Protein 6JBJ (pdb70)

Structure (mmCIF, N/CA/C/O backbone):
data_6JBJ
#
_entry.id   6JBJ
#
loop_
_entity.id
_entity.type
_entity.pdbx_description
1 polymer 'ATP-binding cassette sub-family D member 4'
2 non-polymer "ADENOSINE-5'-TRIPHOSPHATE"
#
loop_
_atom_site.group_PDB
_atom_site.id
_atom_site.type_symbol
_atom_site.label_atom_id
_atom_site.label_alt_id
_atom_site.label_comp_id
_atom_site.label_asym_id
_atom_site.label_entity_id
_atom_site.label_seq_id
_atom_site.pdbx_PDB_ins_code
_atom_site.Cartn_x
_atom_site.Cartn_y
_atom_site.Cartn_z
_atom_site.occupancy
_atom_site.B_iso_or_equiv
_atom_site.auth_seq_id
_atom_site.auth_comp_id
_atom_site.auth_asym_id
_atom_site.auth_atom_id
_atom_site.pdbx_PDB_model_num
ATOM 1 N N . ARG A 1 55 ? 96.134 81.758 114.439 1.00 67.71 13 ARG A N 1
ATOM 2 C CA . ARG A 1 55 ? 94.775 82.282 114.579 1.00 67.71 13 ARG A CA 1
ATOM 3 C C . ARG A 1 55 ? 94.442 83.475 113.639 1.00 67.71 13 ARG A C 1
ATOM 4 O O . ARG A 1 55 ? 93.367 83.471 113.042 1.00 67.71 13 ARG A O 1
ATOM 12 N N . PRO A 1 56 ? 95.331 84.498 113.480 1.00 59.75 14 PRO A N 1
ATOM 13 C CA . PRO A 1 56 ? 94.969 85.484 112.435 1.00 59.75 14 PRO A CA 1
ATOM 14 C C . PRO A 1 56 ? 95.359 85.027 111.031 1.00 59.75 14 PRO A C 1
ATOM 15 O O . PRO A 1 56 ? 96.403 85.359 110.484 1.00 59.75 14 PRO A O 1
ATOM 19 N N . ARG A 1 57 ? 94.496 84.235 110.403 1.00 63.57 15 ARG A N 1
ATOM 20 C CA . ARG A 1 57 ? 94.904 83.470 109.231 1.00 63.57 15 ARG A CA 1
ATOM 21 C C . ARG A 1 57 ? 94.102 83.797 107.977 1.00 63.57 15 ARG A C 1
ATOM 22 O O . ARG A 1 57 ? 94.015 82.955 107.078 1.00 63.57 15 ARG A O 1
ATOM 30 N N . LEU A 1 58 ? 93.527 85.008 107.906 1.00 57.84 16 LEU A N 1
ATOM 31 C CA . LEU A 1 58 ? 92.842 85.534 106.711 1.00 57.84 16 LEU A CA 1
ATOM 32 C C . LEU A 1 58 ? 91.679 84.635 106.288 1.00 57.84 16 LEU A C 1
ATOM 33 O O . LEU A 1 58 ? 91.439 84.387 105.106 1.00 57.84 16 LEU A O 1
ATOM 38 N N . ASP A 1 59 ? 90.957 84.126 107.269 1.00 63.05 17 ASP A N 1
ATOM 39 C CA . ASP A 1 59 ? 89.942 83.123 107.015 1.00 63.05 17 ASP A CA 1
ATOM 40 C C . ASP A 1 59 ? 88.628 83.804 106.653 1.00 63.05 17 ASP A C 1
ATOM 41 O O . ASP A 1 59 ? 88.573 85.000 106.363 1.00 63.05 17 ASP A O 1
ATOM 46 N N . LEU A 1 60 ? 87.550 83.032 106.665 1.00 61.97 18 LEU A N 1
ATOM 47 C CA . LEU A 1 60 ? 86.218 83.581 106.490 1.00 61.97 18 LEU A CA 1
ATOM 48 C C . LEU A 1 60 ? 85.732 84.302 107.739 1.00 61.97 18 LEU A C 1
ATOM 49 O O . LEU A 1 60 ? 84.705 84.980 107.678 1.00 61.97 18 LEU A O 1
ATOM 54 N N . GLN A 1 61 ? 86.452 84.171 108.858 1.00 59.25 19 GLN A N 1
ATOM 55 C CA . GLN A 1 61 ? 86.183 84.931 110.075 1.00 59.25 19 GLN A CA 1
ATOM 56 C C . GLN A 1 61 ? 86.605 86.383 109.925 1.00 59.25 19 GLN A C 1
ATOM 57 O O . GLN A 1 61 ? 85.950 87.281 110.468 1.00 59.25 19 GLN A O 1
ATOM 63 N N . PHE A 1 62 ? 87.696 86.612 109.186 1.00 55.20 20 PHE A N 1
ATOM 64 C CA . PHE A 1 62 ? 88.260 87.943 108.979 1.00 55.20 20 PHE A CA 1
ATOM 65 C C . PHE A 1 62 ? 87.267 88.903 108.343 1.00 55.20 20 PHE A C 1
ATOM 66 O O . PHE A 1 62 ? 87.286 90.101 108.644 1.00 55.20 20 PHE A O 1
ATOM 74 N N . LEU A 1 63 ? 86.383 88.396 107.482 1.00 54.76 21 LEU A N 1
ATOM 75 C CA . LEU A 1 63 ? 85.407 89.262 106.836 1.00 54.76 21 LEU A CA 1
ATOM 76 C C . LEU A 1 63 ? 84.376 89.778 107.827 1.00 54.76 21 LEU A C 1
ATOM 77 O O . LEU A 1 63 ? 83.946 90.929 107.725 1.00 54.76 21 LEU A O 1
ATOM 82 N N . GLN A 1 64 ? 83.964 88.954 108.793 1.00 56.89 22 GLN A N 1
ATOM 83 C CA . GLN A 1 64 ? 83.095 89.487 109.836 1.00 56.89 22 GLN A CA 1
ATOM 84 C C . GLN A 1 64 ? 83.857 90.420 110.761 1.00 56.89 22 GLN A C 1
ATOM 85 O O . GLN A 1 64 ? 83.273 91.361 111.306 1.00 56.89 22 GLN A O 1
ATOM 91 N N . ARG A 1 65 ? 85.157 90.188 110.943 1.00 51.85 23 ARG A N 1
ATOM 92 C CA . ARG A 1 65 ? 85.972 91.145 111.674 1.00 51.85 23 ARG A CA 1
ATOM 93 C C . ARG A 1 65 ? 86.232 92.400 110.863 1.00 51.85 23 ARG A C 1
ATOM 94 O O . ARG A 1 65 ? 86.559 93.437 111.440 1.00 51.85 23 ARG A O 1
ATOM 102 N N . PHE A 1 66 ? 86.099 92.330 109.546 1.00 48.89 24 PHE A N 1
ATOM 103 C CA . PHE A 1 66 ? 86.263 93.504 108.706 1.00 48.89 24 PHE A CA 1
ATOM 104 C C . PHE A 1 66 ? 84.947 94.224 108.475 1.00 48.89 24 PHE A C 1
ATOM 105 O O . PHE A 1 66 ? 84.924 95.454 108.392 1.00 48.89 24 PHE 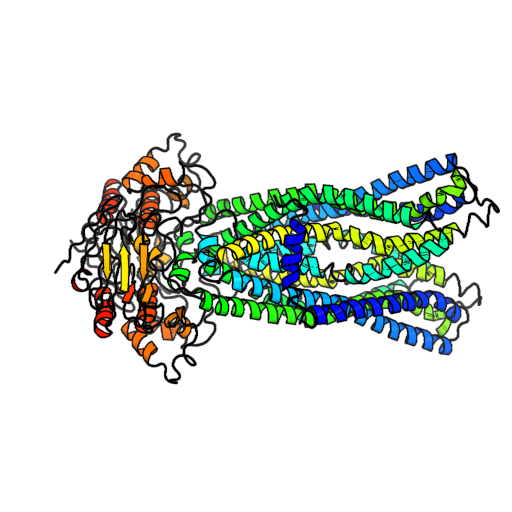A O 1
ATOM 113 N N . LEU A 1 67 ? 83.846 93.485 108.357 1.00 52.52 25 LEU A N 1
ATOM 114 C CA . LEU A 1 67 ? 82.567 94.131 108.092 1.00 52.52 25 LEU A CA 1
ATOM 115 C C . LEU A 1 67 ? 82.035 94.811 109.341 1.00 52.52 25 LEU A C 1
ATOM 116 O O . LEU A 1 67 ? 81.482 95.913 109.262 1.00 52.52 25 LEU A O 1
ATOM 121 N N . GLN A 1 68 ? 82.202 94.181 110.505 1.00 51.34 26 GLN A N 1
ATOM 122 C CA . GLN A 1 68 ? 81.790 94.819 111.747 1.00 51.34 26 GLN A CA 1
ATOM 123 C C . GLN A 1 68 ? 82.676 96.002 112.099 1.00 51.34 26 GLN A C 1
ATOM 124 O O . GLN A 1 68 ? 82.256 96.863 112.876 1.00 51.34 26 GLN A O 1
ATOM 130 N N . ILE A 1 69 ? 83.890 96.059 111.555 1.00 46.88 27 ILE A N 1
ATOM 131 C CA . ILE A 1 69 ? 84.647 97.302 111.581 1.00 46.88 27 ILE A CA 1
ATOM 132 C C . ILE A 1 69 ? 84.052 98.288 110.591 1.00 46.88 27 ILE A C 1
ATOM 133 O O . ILE A 1 69 ? 83.827 99.459 110.914 1.00 46.88 27 ILE A O 1
ATOM 138 N N . LEU A 1 70 ? 83.733 97.818 109.386 1.00 48.27 28 LEU A N 1
ATOM 139 C CA . LEU A 1 70 ? 83.156 98.695 108.376 1.00 48.27 28 LEU A CA 1
ATOM 140 C C . LEU A 1 70 ? 81.718 99.067 108.677 1.00 48.27 28 LEU A C 1
ATOM 141 O O . LEU A 1 70 ? 81.203 100.018 108.083 1.00 48.27 28 LEU A O 1
ATOM 146 N N . LYS A 1 71 ? 81.057 98.360 109.593 1.00 49.50 29 LYS A N 1
ATOM 147 C CA . LYS A 1 71 ? 79.724 98.778 109.998 1.00 49.50 29 LYS A CA 1
ATOM 148 C C . LYS A 1 71 ? 79.757 100.023 110.867 1.00 49.50 29 LYS A C 1
ATOM 149 O O . LYS A 1 71 ? 78.729 100.692 111.002 1.00 49.50 29 LYS A O 1
ATOM 155 N N . VAL A 1 72 ? 80.903 100.357 111.454 1.00 47.17 30 VAL A N 1
ATOM 156 C CA . VAL A 1 72 ? 81.010 101.554 112.272 1.00 47.17 30 VAL A CA 1
ATOM 157 C C . VAL A 1 72 ? 81.871 102.631 111.617 1.00 47.17 30 VAL A C 1
ATOM 158 O O . VAL A 1 72 ? 81.722 103.813 111.963 1.00 47.17 30 VAL A O 1
ATOM 162 N N . LEU A 1 73 ? 82.735 102.279 110.662 1.00 46.36 31 LEU A N 1
ATOM 163 C CA . LEU A 1 73 ? 83.354 103.299 109.825 1.00 46.36 31 LEU A CA 1
ATOM 164 C C . LEU A 1 73 ? 82.306 103.979 108.962 1.00 46.36 31 LEU A C 1
ATOM 165 O O . LEU A 1 73 ? 82.233 105.210 108.903 1.00 46.36 31 LEU A O 1
ATOM 170 N N . PHE A 1 74 ? 81.482 103.186 108.292 1.00 48.67 32 PHE A N 1
ATOM 171 C CA . PHE A 1 74 ? 80.282 103.670 107.636 1.00 48.67 32 PHE A CA 1
ATOM 172 C C . PHE A 1 74 ? 79.104 103.244 108.491 1.00 48.67 32 PHE A C 1
ATOM 173 O O . PHE A 1 74 ? 78.676 102.085 108.408 1.00 48.67 32 PHE A O 1
ATOM 181 N N . PRO A 1 75 ? 78.566 104.113 109.346 1.00 56.28 33 PRO A N 1
ATOM 182 C CA . PRO A 1 75 ? 77.448 103.680 110.198 1.00 56.28 33 PRO A CA 1
ATOM 183 C C . PRO A 1 75 ? 76.147 103.539 109.438 1.00 56.28 33 PRO A C 1
ATOM 184 O O . PRO A 1 75 ? 75.408 102.572 109.656 1.00 56.28 33 PRO A O 1
ATOM 188 N N . SER A 1 76 ? 75.855 104.471 108.543 1.00 64.34 34 SER A N 1
ATOM 189 C CA . SER A 1 76 ? 74.654 104.440 107.726 1.00 64.34 34 SER A CA 1
ATOM 190 C C . SER A 1 76 ? 74.909 105.313 106.510 1.00 64.34 34 SER A C 1
ATOM 191 O O . SER A 1 76 ? 75.976 105.913 106.365 1.00 64.34 34 SER A O 1
ATOM 194 N N . TRP A 1 77 ? 73.916 105.388 105.637 1.00 66.79 35 TRP A N 1
ATOM 195 C CA . TRP A 1 77 ? 73.998 106.329 104.540 1.00 66.79 35 TRP A CA 1
ATOM 196 C C . TRP A 1 77 ? 73.795 107.742 105.068 1.00 66.79 35 TRP A C 1
ATOM 197 O O . TRP A 1 77 ? 73.246 107.948 106.155 1.00 66.79 35 TRP A O 1
ATOM 208 N N . SER A 1 78 ? 74.278 108.711 104.284 1.00 66.71 36 SER A N 1
ATOM 209 C CA . SER A 1 78 ? 74.314 110.133 104.643 1.00 66.71 36 SER A CA 1
ATOM 210 C C . SER A 1 78 ? 75.068 110.370 105.950 1.00 66.71 36 SER A C 1
ATOM 211 O O . SER A 1 78 ? 74.697 111.224 106.756 1.00 66.71 36 SER A O 1
ATOM 214 N N . SER A 1 79 ? 76.134 109.606 106.162 1.00 61.81 37 SER A N 1
ATOM 215 C CA . SER A 1 79 ? 77.001 109.808 107.307 1.00 61.81 37 SER A CA 1
ATOM 216 C C . SER A 1 79 ? 78.121 110.770 106.934 1.00 61.81 37 SER A C 1
ATOM 217 O O . SER A 1 79 ? 78.200 111.272 105.814 1.00 61.81 37 SER A O 1
ATOM 220 N N . GLN A 1 80 ? 79.020 111.017 107.883 1.00 57.03 38 GLN A N 1
ATOM 221 C CA . GLN A 1 80 ? 80.137 111.908 107.612 1.00 57.03 38 GLN A CA 1
ATOM 222 C C . GLN A 1 80 ? 81.253 111.217 106.845 1.00 57.03 38 GLN A C 1
ATOM 223 O O . GLN A 1 80 ? 82.229 111.874 106.477 1.00 57.03 38 GLN A O 1
ATOM 229 N N . ASN A 1 81 ? 81.142 109.911 106.609 1.00 52.10 39 ASN A N 1
ATOM 230 C CA . ASN A 1 81 ? 82.112 109.177 105.809 1.00 52.10 39 ASN A CA 1
ATOM 231 C C . ASN A 1 81 ? 81.548 108.711 104.480 1.00 52.10 39 ASN A C 1
ATOM 232 O O . ASN A 1 81 ? 82.269 108.709 103.481 1.00 52.10 39 ASN A O 1
ATOM 237 N N . ALA A 1 82 ? 80.278 108.306 104.446 1.00 55.21 40 ALA A N 1
ATOM 238 C CA . ALA A 1 82 ? 79.673 107.892 103.186 1.00 55.21 40 ALA A CA 1
ATOM 239 C C . ALA A 1 82 ? 79.487 109.079 102.254 1.00 55.21 40 ALA A C 1
ATOM 240 O O . ALA A 1 82 ? 79.709 108.967 101.045 1.00 55.21 40 ALA A O 1
ATOM 242 N N . LEU A 1 83 ? 79.109 110.232 102.800 1.00 58.57 41 LEU A N 1
ATOM 243 C CA . LEU A 1 83 ? 79.101 111.456 102.014 1.00 58.57 41 LEU A CA 1
ATOM 244 C C . LEU A 1 83 ? 80.496 112.006 101.775 1.00 58.57 41 LEU A C 1
ATOM 245 O O . LEU A 1 83 ? 80.650 112.928 100.969 1.00 58.57 41 LEU A O 1
ATOM 250 N N . MET A 1 84 ? 81.506 111.486 102.462 1.00 55.25 42 MET A N 1
ATOM 251 C CA . MET A 1 84 ? 82.876 111.682 102.029 1.00 55.25 42 MET A CA 1
ATOM 252 C C . MET A 1 84 ? 83.322 110.596 101.069 1.00 55.25 42 MET A C 1
ATOM 253 O O . MET A 1 84 ? 84.314 110.779 100.360 1.00 55.25 42 MET A O 1
ATOM 258 N N . PHE A 1 85 ? 82.610 109.477 101.028 1.00 54.20 43 PHE A N 1
ATOM 259 C CA . PHE A 1 85 ? 82.903 108.422 100.071 1.00 54.20 43 PHE A CA 1
ATOM 260 C C . PHE A 1 85 ? 82.217 108.650 98.738 1.00 54.20 43 PHE A C 1
ATOM 261 O O . PHE A 1 85 ? 82.740 108.234 97.700 1.00 54.20 43 PHE A O 1
ATOM 269 N N . LEU A 1 86 ? 81.053 109.295 98.741 1.00 56.63 44 LEU A N 1
ATOM 270 C CA . LEU A 1 86 ? 80.373 109.575 97.487 1.00 56.63 44 LEU A CA 1
ATOM 271 C C . LEU A 1 86 ? 81.056 110.691 96.720 1.00 56.63 44 LEU A C 1
ATOM 272 O O . LEU A 1 86 ? 80.997 110.713 95.489 1.00 56.63 44 LEU A O 1
ATOM 277 N N . THR A 1 87 ? 81.713 111.614 97.414 1.00 58.99 45 THR A N 1
ATOM 278 C CA . THR A 1 87 ? 82.568 112.586 96.754 1.00 58.99 45 THR A CA 1
ATOM 279 C C . THR A 1 87 ? 83.963 112.047 96.521 1.00 58.99 45 THR A C 1
ATOM 280 O O . THR A 1 87 ? 84.843 112.797 96.096 1.00 58.99 45 THR A O 1
ATOM 284 N N . LEU A 1 88 ? 84.192 110.778 96.830 1.00 57.57 46 LEU A N 1
ATOM 285 C CA . LEU A 1 88 ? 85.381 110.070 96.399 1.00 57.57 46 LEU A CA 1
ATOM 286 C C . LEU A 1 88 ? 85.116 109.231 95.163 1.00 57.57 46 LEU A C 1
ATOM 287 O O . LEU A 1 88 ? 85.973 109.149 94.283 1.00 57.57 46 LEU A O 1
ATOM 292 N N . LEU A 1 89 ? 83.936 108.617 95.076 1.00 60.44 47 LEU A N 1
ATOM 293 C CA . LEU A 1 89 ? 83.539 107.929 93.854 1.00 60.44 47 LEU A CA 1
ATOM 294 C C . LEU A 1 89 ? 83.335 108.916 92.717 1.00 60.44 47 LEU A C 1
ATOM 295 O O . LEU A 1 89 ? 83.852 108.721 91.613 1.00 60.44 47 LEU A O 1
ATOM 300 N N . CYS A 1 90 ? 82.603 109.999 92.975 1.00 62.89 48 CYS A N 1
ATOM 301 C CA . CYS A 1 90 ? 82.315 111.008 91.963 1.00 62.89 48 CYS A CA 1
ATOM 302 C C . CYS A 1 90 ? 83.478 111.949 91.712 1.00 62.89 48 CYS A C 1
ATOM 303 O O . CYS A 1 90 ? 83.311 112.938 90.997 1.00 62.89 48 CYS A O 1
ATOM 306 N N . LEU A 1 91 ? 84.639 111.678 92.289 1.00 60.49 49 LEU A N 1
ATOM 307 C CA . LEU A 1 91 ? 85.852 112.419 92.003 1.00 60.49 49 LEU A CA 1
ATOM 308 C C . LEU A 1 91 ? 86.826 111.630 91.157 1.00 60.49 49 LEU A C 1
ATOM 309 O O . LEU A 1 91 ? 87.420 112.183 90.235 1.00 60.49 49 LEU A O 1
ATOM 314 N N . THR A 1 92 ? 87.004 110.342 91.441 1.00 63.50 50 THR A N 1
ATOM 315 C CA . THR A 1 92 ? 87.798 109.518 90.547 1.00 63.50 50 THR A CA 1
ATOM 316 C C . THR A 1 92 ? 87.046 109.177 89.272 1.00 63.50 50 THR A C 1
ATOM 317 O O . THR A 1 92 ? 87.682 108.851 88.267 1.00 63.50 50 THR A O 1
ATOM 321 N N . LEU A 1 93 ? 85.713 109.250 89.286 1.00 66.97 51 LEU A N 1
ATOM 322 C CA . LEU A 1 93 ? 84.959 109.123 88.046 1.00 66.97 51 LEU A CA 1
ATOM 323 C C . LEU A 1 93 ? 85.190 110.328 87.155 1.00 66.97 51 LEU A C 1
ATOM 324 O O . LEU A 1 93 ? 85.306 110.192 85.934 1.00 66.97 51 LEU A O 1
ATOM 329 N N . LEU A 1 94 ? 85.262 111.513 87.754 1.00 65.90 52 LEU A N 1
ATOM 330 C CA . LEU A 1 94 ? 85.524 112.712 86.975 1.00 65.90 52 LEU A CA 1
ATOM 331 C C . LEU A 1 94 ? 86.963 112.739 86.486 1.00 65.90 52 LEU A C 1
ATOM 332 O O . LEU A 1 94 ? 87.232 113.171 85.361 1.00 65.90 52 LEU A O 1
ATOM 337 N N . GLU A 1 95 ? 87.898 112.257 87.303 1.00 66.80 53 GLU A N 1
ATOM 338 C CA . GLU A 1 95 ? 89.293 112.269 86.896 1.00 66.80 53 GLU A CA 1
ATOM 339 C C . GLU A 1 95 ? 89.613 111.176 85.890 1.00 66.80 53 GLU A C 1
ATOM 340 O O . GLU A 1 95 ? 90.628 111.278 85.198 1.00 66.80 53 GLU A O 1
ATOM 346 N N . GLN A 1 96 ? 88.778 110.141 85.782 1.00 65.05 54 GLN A N 1
ATOM 347 C CA . GLN A 1 96 ? 89.005 109.153 84.738 1.00 65.05 54 GLN A CA 1
ATOM 348 C C . GLN A 1 96 ? 88.636 109.708 83.375 1.00 65.05 54 GLN A C 1
ATOM 349 O O . GLN A 1 96 ? 89.261 109.352 82.371 1.00 65.05 54 GLN A O 1
ATOM 355 N N . PHE A 1 97 ? 87.629 110.581 83.326 1.00 72.87 55 PHE A N 1
ATOM 356 C CA . PHE A 1 97 ? 87.292 111.262 82.083 1.00 72.87 55 PHE A CA 1
ATOM 357 C C . PHE A 1 97 ? 88.378 112.254 81.698 1.00 72.87 55 PHE A C 1
ATOM 358 O O . PHE A 1 97 ? 88.693 112.405 80.514 1.00 72.87 55 PHE A O 1
ATOM 366 N N . VAL A 1 98 ? 88.974 112.921 82.686 1.00 71.76 56 VAL A N 1
ATOM 367 C CA . VAL A 1 98 ? 89.971 113.946 82.399 1.00 71.76 56 VAL A CA 1
ATOM 368 C C . VAL A 1 98 ? 91.283 113.310 81.957 1.00 71.76 56 VAL A C 1
ATOM 369 O O . VAL A 1 98 ? 91.938 113.799 81.028 1.00 71.76 56 VAL A O 1
ATOM 373 N N . ILE A 1 99 ? 91.662 112.192 82.587 1.00 70.58 57 ILE A N 1
ATOM 374 C CA . ILE A 1 99 ? 92.925 111.521 82.275 1.00 70.58 57 ILE A CA 1
ATOM 375 C C . ILE A 1 99 ? 92.909 110.981 80.850 1.00 70.58 57 ILE A C 1
ATOM 376 O O . ILE A 1 99 ? 93.901 111.090 80.116 1.00 70.58 57 ILE A O 1
ATOM 381 N N . TYR A 1 100 ? 91.766 110.455 80.414 1.00 79.14 58 TYR A N 1
ATOM 382 C CA . TYR A 1 100 ? 91.635 110.070 79.014 1.00 79.14 58 TYR A CA 1
ATOM 383 C C . TYR A 1 100 ? 91.584 111.293 78.106 1.00 79.14 58 TYR A C 1
ATOM 384 O O . TYR A 1 100 ? 92.127 111.270 76.996 1.00 79.14 58 TYR A O 1
ATOM 393 N N . GLN A 1 101 ? 90.943 112.372 78.561 1.00 80.21 59 GLN A N 1
ATOM 394 C CA . GLN A 1 101 ? 90.872 113.580 77.748 1.00 80.21 59 GLN A CA 1
ATOM 395 C C . GLN A 1 101 ? 92.230 114.259 77.658 1.00 80.21 59 GLN A C 1
ATOM 396 O O . GLN A 1 101 ? 92.588 114.802 76.608 1.00 80.21 59 GLN A O 1
ATOM 402 N N . VAL A 1 102 ? 93.014 114.221 78.738 1.00 80.47 60 VAL A N 1
ATOM 403 C CA . VAL A 1 102 ? 94.386 114.712 78.648 1.00 80.47 60 VAL A CA 1
ATOM 404 C C . VAL A 1 102 ? 95.296 113.662 78.032 1.00 80.47 60 VAL A C 1
ATOM 405 O O . VAL A 1 102 ? 96.413 113.983 77.607 1.00 80.47 60 VAL A O 1
ATOM 409 N N . GLY A 1 103 ? 94.830 112.416 77.928 1.00 86.71 61 GLY A N 1
ATOM 410 C CA . GLY A 1 103 ? 95.553 111.418 77.166 1.00 86.71 61 GLY A CA 1
ATOM 411 C C . GLY A 1 103 ? 95.464 111.615 75.668 1.00 86.71 61 GLY A C 1
ATOM 412 O O . GLY A 1 103 ? 96.221 110.984 74.924 1.00 86.71 61 GLY A O 1
ATOM 413 N N . LEU A 1 104 ? 94.553 112.473 75.210 1.00 89.66 62 LEU A N 1
ATOM 414 C CA . LEU A 1 104 ? 94.417 112.794 73.798 1.00 89.66 62 LEU A CA 1
ATOM 415 C C . LEU A 1 104 ? 95.152 114.064 73.399 1.00 89.66 62 LEU A C 1
ATOM 416 O O . LEU A 1 104 ? 95.354 114.285 72.202 1.00 89.66 62 LEU A O 1
ATOM 421 N N . ILE A 1 105 ? 95.544 114.893 74.362 1.00 92.37 63 ILE A N 1
ATOM 422 C CA . ILE A 1 105 ? 96.256 116.148 74.111 1.00 92.37 63 ILE A CA 1
ATOM 423 C C . ILE A 1 105 ? 97.604 115.943 73.412 1.00 92.37 63 ILE A C 1
ATOM 424 O O . ILE A 1 105 ? 97.867 116.673 72.444 1.00 92.37 63 ILE A O 1
ATOM 429 N N . PRO A 1 106 ? 98.484 114.997 73.794 1.00 93.75 64 PRO A N 1
ATOM 430 C CA . PRO A 1 106 ? 99.693 114.821 72.975 1.00 93.75 64 PRO A CA 1
ATOM 431 C C . PRO A 1 106 ? 99.423 114.201 71.616 1.00 93.75 64 PRO A C 1
ATOM 432 O O . PRO A 1 106 ? 100.209 114.422 70.687 1.00 93.75 64 PRO A O 1
ATOM 436 N N . SER A 1 107 ? 98.339 113.438 71.468 1.00 99.03 65 SER A N 1
ATOM 437 C CA . SER A 1 107 ? 98.025 112.858 70.167 1.00 99.03 65 SER A CA 1
ATOM 438 C C . SER A 1 107 ? 97.581 113.926 69.178 1.00 99.03 65 SER A C 1
ATOM 439 O O . SER A 1 107 ? 98.038 113.942 68.031 1.00 99.03 65 SER A O 1
ATOM 442 N N . GLN A 1 108 ? 96.714 114.847 69.609 1.00 99.48 66 GLN A N 1
ATOM 443 C CA . GLN A 1 108 ? 96.293 115.964 68.772 1.00 99.48 66 GLN A CA 1
ATOM 444 C C . GLN A 1 108 ? 97.231 117.158 68.883 1.00 99.48 66 GLN A C 1
ATOM 445 O O . GLN A 1 108 ? 96.856 118.285 68.534 1.00 99.48 66 GLN A O 1
ATOM 451 N N . TYR A 1 109 ? 98.453 116.936 69.346 1.00 101.88 67 TYR A N 1
ATOM 452 C CA . TYR A 1 109 ? 99.474 117.968 69.371 1.00 101.88 67 TYR A CA 1
ATOM 453 C C . TYR A 1 109 ? 100.284 118.031 68.088 1.00 101.88 67 TYR A C 1
ATOM 454 O O . TYR A 1 109 ? 100.637 119.124 67.645 1.00 101.88 67 TYR A O 1
ATOM 463 N N . TYR A 1 110 ? 100.588 116.880 67.483 1.00 104.14 68 TYR A N 1
ATOM 464 C CA . TYR A 1 110 ? 101.376 116.850 66.257 1.00 104.14 68 TYR A CA 1
ATOM 465 C C . TYR A 1 110 ? 100.653 117.483 65.078 1.00 104.14 68 TYR A C 1
ATOM 466 O O . TYR A 1 110 ? 101.312 117.911 64.126 1.00 104.14 68 TYR A O 1
ATOM 475 N N . GLY A 1 111 ? 99.322 117.549 65.118 1.00 106.86 69 GLY A N 1
ATOM 476 C CA . GLY A 1 111 ? 98.591 118.180 64.033 1.00 106.86 69 GLY A CA 1
ATOM 477 C C . GLY A 1 111 ? 98.780 119.684 63.991 1.00 106.86 69 GLY A C 1
ATOM 478 O O . GLY A 1 111 ? 98.863 120.276 62.911 1.00 106.86 69 GLY A O 1
ATOM 479 N N . VAL A 1 112 ? 98.857 120.324 65.158 1.00 106.14 70 VAL A N 1
ATOM 480 C CA . VAL A 1 112 ? 99.013 121.773 65.189 1.00 106.14 70 VAL A CA 1
ATOM 481 C C . VAL A 1 112 ? 100.486 122.174 65.190 1.00 106.14 70 VAL A C 1
ATOM 482 O O . VAL A 1 112 ? 100.827 123.273 64.729 1.00 106.14 70 VAL A O 1
ATOM 486 N N . LEU A 1 113 ? 101.377 121.303 65.653 1.00 108.52 71 LEU A N 1
ATOM 487 C CA . LEU A 1 113 ? 102.794 121.568 65.490 1.00 108.52 71 LEU A CA 1
ATOM 488 C C . LEU A 1 113 ? 103.281 121.212 64.098 1.00 108.52 71 LEU A C 1
ATOM 489 O O . LEU A 1 113 ? 104.242 121.819 63.617 1.00 108.52 71 LEU A O 1
ATOM 494 N N . GLY A 1 114 ? 102.613 120.281 63.423 1.00 112.30 72 GLY A N 1
ATOM 495 C CA . GLY A 1 114 ? 102.946 119.894 62.069 1.00 112.30 72 GLY A CA 1
ATOM 496 C C . GLY A 1 114 ? 102.634 120.901 60.984 1.00 112.30 72 GLY A C 1
ATOM 497 O O . GLY A 1 114 ? 102.880 120.614 59.810 1.00 112.30 72 GLY A O 1
ATOM 498 N N . ASN A 1 115 ? 102.100 122.075 61.326 1.00 112.88 73 ASN A N 1
ATOM 499 C CA . ASN A 1 115 ? 101.849 123.112 60.341 1.00 112.88 73 ASN A CA 1
ATOM 500 C C . ASN A 1 115 ? 102.106 124.532 60.830 1.00 112.88 73 ASN A C 1
ATOM 501 O O . ASN A 1 115 ? 101.837 125.473 60.075 1.00 112.88 73 ASN A O 1
ATOM 506 N N . LYS A 1 116 ? 102.591 124.708 62.068 1.00 110.71 74 LYS A N 1
ATOM 507 C CA . LYS A 1 116 ? 103.189 125.960 62.564 1.00 110.71 74 LYS A CA 1
ATOM 508 C C . LYS A 1 116 ? 102.222 127.148 62.561 1.00 110.71 74 LYS A C 1
ATOM 509 O O . LYS A 1 116 ? 102.492 128.181 61.946 1.00 110.71 74 LYS A O 1
ATOM 515 N N . ASP A 1 117 ? 101.096 127.021 63.256 1.00 110.67 75 ASP A N 1
ATOM 516 C CA . ASP A 1 117 ? 100.183 128.148 63.462 1.00 110.67 75 ASP A CA 1
ATOM 517 C C . ASP A 1 117 ? 100.077 128.430 64.956 1.00 110.67 75 ASP A C 1
ATOM 518 O O . ASP A 1 117 ? 99.418 127.695 65.689 1.00 110.67 75 ASP A O 1
ATOM 523 N N . LEU A 1 118 ? 100.724 129.516 65.394 1.00 109.26 76 LEU A N 1
ATOM 524 C CA . LEU A 1 118 ? 100.859 129.802 66.821 1.00 109.26 76 LEU A CA 1
ATOM 525 C C . LEU A 1 118 ? 99.529 130.209 67.444 1.00 109.26 76 LEU A C 1
ATOM 526 O O . LEU A 1 118 ? 99.228 129.827 68.580 1.00 109.26 76 LEU A O 1
ATOM 531 N N . GLU A 1 119 ? 98.722 130.988 66.722 1.00 109.24 77 GLU A N 1
ATOM 532 C CA . GLU A 1 119 ? 97.428 131.393 67.258 1.00 109.24 77 GLU A CA 1
ATOM 533 C C . GLU A 1 119 ? 96.455 130.224 67.312 1.00 109.24 77 GLU A C 1
ATOM 534 O O . GLU A 1 119 ? 95.630 130.148 68.228 1.00 109.24 77 GLU A O 1
ATOM 540 N N . GLY A 1 120 ? 96.546 129.296 66.356 1.00 107.80 78 GLY A N 1
ATOM 541 C CA . GLY A 1 120 ? 95.809 128.052 66.464 1.00 107.80 78 GLY A CA 1
ATOM 542 C C . GLY A 1 120 ? 96.432 127.058 67.415 1.00 107.80 78 GLY A C 1
ATOM 543 O O . GLY A 1 120 ? 95.807 126.046 67.743 1.00 107.80 78 GLY A O 1
ATOM 544 N N . PHE A 1 121 ? 97.657 127.325 67.851 1.00 104.43 79 PHE A N 1
ATOM 545 C CA . PHE A 1 121 ? 98.334 126.555 68.881 1.00 104.43 79 PHE A CA 1
ATOM 546 C C . PHE A 1 121 ? 98.043 127.062 70.277 1.00 104.43 79 PHE A C 1
ATOM 547 O O . PHE A 1 121 ? 97.951 126.261 71.215 1.00 104.43 79 PHE A O 1
ATOM 555 N N . LYS A 1 122 ? 97.889 128.380 70.421 1.00 104.21 80 LYS A N 1
ATOM 556 C CA . LYS A 1 122 ? 97.682 128.995 71.725 1.00 104.21 80 LYS A CA 1
ATOM 557 C C . LYS A 1 122 ? 96.359 128.586 72.352 1.00 104.21 80 LYS A C 1
ATOM 558 O O . LYS A 1 122 ? 96.219 128.655 73.576 1.00 104.21 80 LYS A O 1
ATOM 564 N N . THR A 1 123 ? 95.389 128.158 71.546 1.00 100.56 81 THR A N 1
ATOM 565 C CA . THR A 1 123 ? 94.178 127.578 72.103 1.00 100.56 81 THR A CA 1
ATOM 566 C C . THR A 1 123 ? 94.373 126.143 72.568 1.00 100.56 81 THR A C 1
ATOM 567 O O . THR A 1 123 ? 93.556 125.654 73.350 1.00 100.56 81 THR A O 1
ATOM 571 N N . LEU A 1 124 ? 95.427 125.457 72.120 1.00 94.95 82 LEU A N 1
ATOM 572 C CA . LEU A 1 124 ? 95.609 124.072 72.542 1.00 94.95 82 LEU A CA 1
ATOM 573 C C . LEU A 1 124 ? 96.281 123.991 73.903 1.00 94.95 82 LEU A C 1
ATOM 574 O O . LEU A 1 124 ? 95.831 123.247 74.781 1.00 94.95 82 LEU A O 1
ATOM 579 N N . THR A 1 125 ? 97.370 124.742 74.083 1.00 92.40 83 THR A N 1
ATOM 580 C CA . THR A 1 125 ? 98.051 124.789 75.372 1.00 92.40 83 THR A CA 1
ATOM 581 C C . THR A 1 125 ? 97.145 125.371 76.449 1.00 92.40 83 THR A C 1
ATOM 582 O O . THR A 1 125 ? 97.105 124.861 77.575 1.00 92.40 83 THR A O 1
ATOM 586 N N . PHE A 1 126 ? 96.371 126.406 76.105 1.00 93.90 84 PHE A N 1
ATOM 587 C CA . PHE A 1 126 ? 95.385 126.937 77.039 1.00 93.90 84 PHE A CA 1
ATOM 588 C C . PHE A 1 126 ? 94.291 125.922 77.337 1.00 93.90 84 PHE A C 1
ATOM 589 O O . PHE A 1 126 ? 93.769 125.888 78.454 1.00 93.90 84 PHE A O 1
ATOM 597 N N . LEU A 1 127 ? 93.940 125.078 76.367 1.00 87.87 85 LEU A N 1
ATOM 598 C CA . LEU A 1 127 ? 93.057 123.963 76.681 1.00 87.87 85 LEU A CA 1
ATOM 599 C C . LEU A 1 127 ? 93.795 122.919 77.508 1.00 87.87 85 LEU A C 1
ATOM 600 O O . LEU A 1 127 ? 93.204 122.285 78.388 1.00 87.87 85 LEU A O 1
ATOM 605 N N . ALA A 1 128 ? 95.090 122.738 77.250 1.00 81.48 86 ALA A N 1
ATOM 606 C CA . ALA A 1 128 ? 95.847 121.715 77.961 1.00 81.48 86 ALA A CA 1
ATOM 607 C C . ALA A 1 128 ? 96.117 122.131 79.398 1.00 81.48 86 ALA A C 1
ATOM 608 O O . ALA A 1 128 ? 95.918 121.341 80.324 1.00 81.48 86 ALA A O 1
ATOM 610 N N . VAL A 1 129 ? 96.567 123.372 79.598 1.00 77.99 87 VAL A N 1
ATOM 611 C CA . VAL A 1 129 ? 96.901 123.852 80.934 1.00 77.99 87 VAL A CA 1
ATOM 612 C C . VAL A 1 129 ? 95.650 123.954 81.797 1.00 77.99 87 VAL A C 1
ATOM 613 O O . VAL A 1 129 ? 95.688 123.636 82.993 1.00 77.99 87 VAL A O 1
ATOM 617 N N . MET A 1 130 ? 94.513 124.319 81.199 1.00 79.79 88 MET A N 1
ATOM 618 C CA . MET A 1 130 ? 93.241 124.236 81.912 1.00 79.79 88 MET A CA 1
ATOM 619 C C . MET A 1 130 ? 92.898 122.790 82.249 1.00 79.79 88 MET A C 1
ATOM 620 O O . MET A 1 130 ? 92.353 122.507 83.321 1.00 79.79 88 MET A O 1
ATOM 625 N N . LEU A 1 131 ? 93.246 121.857 81.365 1.00 75.79 89 LEU A N 1
ATOM 626 C CA . LEU A 1 131 ? 93.020 120.452 81.669 1.00 75.79 89 LEU A CA 1
ATOM 627 C C . LEU A 1 131 ? 94.030 119.910 82.667 1.00 75.79 89 LEU A C 1
ATOM 628 O O . LEU A 1 131 ? 93.698 118.999 83.430 1.00 75.79 89 LEU A O 1
ATOM 633 N N . ILE A 1 132 ? 95.256 120.441 82.673 1.00 70.33 90 ILE A N 1
ATOM 634 C CA . ILE A 1 132 ? 96.265 119.975 83.621 1.00 70.33 90 ILE A CA 1
ATOM 635 C C . ILE A 1 132 ? 95.887 120.381 85.037 1.00 70.33 90 ILE A C 1
ATOM 636 O O . ILE A 1 132 ? 95.851 119.549 85.950 1.00 70.33 90 ILE A O 1
ATOM 641 N N . VAL A 1 133 ? 95.546 121.657 85.230 1.00 68.63 91 VAL A N 1
ATOM 642 C CA . VAL A 1 133 ? 95.064 122.108 86.528 1.00 68.63 91 VAL A CA 1
ATOM 643 C C . VAL A 1 133 ? 93.673 121.594 86.848 1.00 68.63 91 VAL A C 1
ATOM 644 O O . VAL A 1 133 ? 93.218 121.747 87.982 1.00 68.63 91 VAL A O 1
ATOM 648 N N . LEU A 1 134 ? 92.973 121.007 85.881 1.00 65.88 92 LEU A N 1
ATOM 649 C CA . LEU A 1 134 ? 91.825 120.185 86.217 1.00 65.88 92 LEU A CA 1
ATOM 650 C C . LEU A 1 134 ? 92.227 118.756 86.525 1.00 65.88 92 LEU A C 1
ATOM 651 O O . LEU A 1 134 ? 91.618 118.128 87.394 1.00 65.88 92 LEU A O 1
ATOM 656 N N . ASN A 1 135 ? 93.243 118.227 85.840 1.00 65.47 93 ASN A N 1
ATOM 657 C CA . ASN A 1 135 ? 93.731 116.897 86.183 1.00 65.47 93 ASN A CA 1
ATOM 658 C C . ASN A 1 135 ? 94.443 116.897 87.522 1.00 65.47 93 ASN A C 1
ATOM 659 O O . ASN A 1 135 ? 94.464 115.873 88.210 1.00 65.47 93 ASN A O 1
ATOM 664 N N . SER A 1 136 ? 95.021 118.029 87.912 1.00 61.83 94 SER A N 1
ATOM 665 C CA . SER A 1 136 ? 95.698 118.105 89.198 1.00 61.83 94 SER A CA 1
ATOM 666 C C . SER A 1 136 ? 94.694 118.139 90.335 1.00 61.83 94 SER A C 1
ATOM 667 O O . SER A 1 136 ? 94.660 117.238 91.177 1.00 61.83 94 SER A O 1
ATOM 670 N N . THR A 1 137 ? 93.816 119.139 90.336 1.00 61.80 95 THR A N 1
ATOM 671 C CA . THR A 1 137 ? 92.856 119.314 91.416 1.00 61.80 95 THR A CA 1
ATOM 672 C C . THR A 1 137 ? 91.729 118.293 91.406 1.00 61.80 95 THR A C 1
ATOM 673 O O . THR A 1 137 ? 90.821 118.407 92.232 1.00 61.80 95 THR A O 1
ATOM 677 N N . LEU A 1 138 ? 91.735 117.325 90.498 1.00 60.06 96 LEU A N 1
ATOM 678 C CA . LEU A 1 138 ? 90.947 116.120 90.682 1.00 60.06 96 LEU A CA 1
ATOM 679 C C . LEU A 1 138 ? 91.775 114.964 91.207 1.00 60.06 96 LEU A C 1
ATOM 680 O O . LEU A 1 138 ? 91.261 114.153 91.978 1.00 60.06 96 LEU A O 1
ATOM 685 N N . LYS A 1 139 ? 93.045 114.874 90.819 1.00 59.49 97 LYS A N 1
ATOM 686 C CA . LYS A 1 139 ? 93.917 113.867 91.406 1.00 59.49 97 LYS A CA 1
ATOM 687 C C . LYS A 1 139 ? 94.338 114.269 92.810 1.00 59.49 97 LYS A C 1
ATOM 688 O O . LYS A 1 139 ? 94.456 113.418 93.697 1.00 59.49 97 LYS A O 1
ATOM 694 N N . SER A 1 140 ? 94.565 115.563 93.034 1.00 56.26 98 SER A N 1
ATOM 695 C CA . SER A 1 140 ? 94.992 116.008 94.352 1.00 56.26 98 SER A CA 1
ATOM 696 C C . SER A 1 140 ? 93.844 115.959 95.340 1.00 56.26 98 SER A C 1
ATOM 697 O O . SER A 1 140 ? 94.038 115.613 96.507 1.00 56.26 98 SER A O 1
ATOM 700 N N . PHE A 1 141 ? 92.639 116.291 94.888 1.00 54.09 99 PHE A N 1
ATOM 701 C CA . PHE A 1 141 ? 91.475 116.138 95.743 1.00 54.09 99 PHE A CA 1
ATOM 702 C C . PHE A 1 141 ? 91.079 114.682 95.903 1.00 54.09 99 PHE A C 1
ATOM 703 O O . PHE A 1 141 ? 90.343 114.356 96.833 1.00 54.09 99 PHE A O 1
ATOM 711 N N . ASP A 1 142 ? 91.532 113.807 95.008 1.00 58.06 100 ASP A N 1
ATOM 712 C CA . ASP A 1 142 ? 91.416 112.376 95.252 1.00 58.06 100 ASP A CA 1
ATOM 713 C C . ASP A 1 142 ? 92.366 111.936 96.354 1.00 58.06 100 ASP A C 1
ATOM 714 O O . ASP A 1 142 ? 92.003 111.114 97.201 1.00 58.06 100 ASP A O 1
ATOM 719 N N . GLN A 1 143 ? 93.592 112.461 96.353 1.00 52.60 101 GLN A N 1
ATOM 720 C CA . GLN A 1 143 ? 94.528 112.127 97.416 1.00 52.60 101 GLN A CA 1
ATOM 721 C C . GLN A 1 143 ? 94.152 112.809 98.719 1.00 52.60 101 GLN A C 1
ATOM 722 O O . GLN A 1 143 ? 94.435 112.279 99.796 1.00 52.60 101 GLN A O 1
ATOM 728 N N . PHE A 1 144 ? 93.513 113.972 98.646 1.00 47.37 102 PHE A N 1
ATOM 729 C CA . PHE A 1 144 ? 93.152 114.688 99.860 1.00 47.37 102 PHE A CA 1
ATOM 730 C C . PHE A 1 144 ? 91.950 114.056 100.535 1.00 47.37 102 PHE A C 1
ATOM 731 O O . PHE A 1 144 ? 91.972 113.810 101.742 1.00 47.37 102 PHE A O 1
ATOM 739 N N . THR A 1 145 ? 90.888 113.785 99.776 1.00 47.22 103 THR A N 1
ATOM 740 C CA . THR A 1 145 ? 89.689 113.258 100.409 1.00 47.22 103 THR A CA 1
ATOM 741 C C . THR A 1 145 ? 89.831 111.801 100.810 1.00 47.22 103 THR A C 1
ATOM 742 O O . THR A 1 145 ? 88.970 111.298 101.533 1.00 47.22 103 THR A O 1
ATOM 746 N N . CYS A 1 146 ? 90.881 111.113 100.365 1.00 46.10 104 CYS A N 1
ATOM 747 C CA . CYS A 1 146 ? 91.250 109.864 101.012 1.00 46.10 104 CYS A CA 1
ATOM 748 C C . CYS A 1 146 ? 91.905 110.138 102.356 1.00 46.10 104 CYS A C 1
ATOM 749 O O . CYS A 1 146 ? 91.591 109.483 103.353 1.00 46.10 104 CYS A O 1
ATOM 752 N N . ASN A 1 147 ? 92.806 111.117 102.407 1.00 43.87 105 ASN A N 1
ATOM 753 C CA . ASN A 1 147 ? 93.418 111.479 103.675 1.00 43.87 105 ASN A CA 1
ATOM 754 C C . ASN A 1 147 ? 92.461 112.234 104.576 1.00 43.87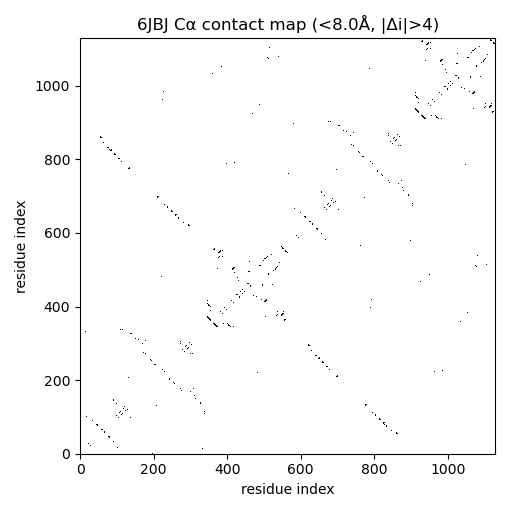 105 ASN A C 1
ATOM 755 O O . ASN A 1 147 ? 92.687 112.293 105.785 1.00 43.87 105 ASN A O 1
ATOM 760 N N . LEU A 1 148 ? 91.410 112.826 104.025 1.00 41.66 106 LEU A N 1
ATOM 761 C CA . LEU A 1 148 ? 90.348 113.305 104.890 1.00 41.66 106 LEU A CA 1
ATOM 762 C C . LEU A 1 148 ? 89.443 112.167 105.308 1.00 41.66 106 LEU A C 1
ATOM 763 O O . LEU A 1 148 ? 88.773 112.257 106.340 1.00 41.66 106 LEU A O 1
ATOM 768 N N . LEU A 1 149 ? 89.406 111.095 104.521 1.00 42.57 107 LEU A N 1
ATOM 769 C CA . LEU A 1 149 ? 88.670 109.915 104.943 1.00 42.57 107 LEU A CA 1
ATOM 770 C C . LEU A 1 149 ? 89.438 109.162 106.013 1.00 42.57 107 LEU A C 1
ATOM 771 O O . LEU A 1 149 ? 88.837 108.626 106.946 1.00 42.57 107 LEU A O 1
ATOM 776 N N . TYR A 1 150 ? 90.767 109.118 105.890 1.00 40.70 108 TYR A N 1
ATOM 777 C CA . TYR A 1 150 ? 91.610 108.486 106.901 1.00 40.70 108 TYR A CA 1
ATOM 778 C C . TYR A 1 150 ? 91.490 109.179 108.247 1.00 40.70 108 TYR A C 1
ATOM 779 O O . TYR A 1 150 ? 91.486 108.520 109.290 1.00 40.70 108 TYR A O 1
ATOM 788 N N . VAL A 1 151 ? 91.415 110.504 108.250 1.00 38.89 109 VAL A N 1
ATOM 789 C CA . VAL A 1 151 ? 91.172 111.224 109.490 1.00 38.89 109 VAL A CA 1
ATOM 790 C C . VAL A 1 151 ? 89.773 110.926 110.003 1.00 38.89 109 VAL A C 1
ATOM 791 O O . VAL A 1 151 ? 89.583 110.596 111.178 1.00 38.89 109 VAL A O 1
ATOM 795 N N . SER A 1 152 ? 88.784 110.969 109.124 1.00 41.70 110 SER A N 1
ATOM 796 C CA . SER A 1 152 ? 87.422 110.746 109.573 1.00 41.70 110 SER A CA 1
ATOM 797 C C . SER A 1 152 ? 87.058 109.277 109.685 1.00 41.70 110 SER A C 1
ATOM 798 O O . SER A 1 152 ? 85.923 108.975 110.059 1.00 41.70 110 SER A O 1
ATOM 801 N N . TRP A 1 153 ? 87.961 108.360 109.351 1.00 40.45 111 TRP A N 1
ATOM 802 C CA . TRP A 1 153 ? 87.748 106.969 109.724 1.00 40.45 111 TRP A CA 1
ATOM 803 C C . TRP A 1 153 ? 88.247 106.701 111.131 1.00 40.45 111 TRP A C 1
ATOM 804 O O . TRP A 1 153 ? 87.532 106.108 111.943 1.00 40.45 111 TRP A O 1
ATOM 815 N N . ARG A 1 154 ? 89.467 107.141 111.437 1.00 37.49 112 ARG A N 1
ATOM 816 C CA . ARG A 1 154 ? 90.018 106.889 112.756 1.00 37.49 112 ARG A CA 1
ATOM 817 C C . ARG A 1 154 ? 89.352 107.735 113.825 1.00 37.49 112 ARG A C 1
ATOM 818 O O . ARG A 1 154 ? 89.457 107.402 115.000 1.00 37.49 112 ARG A O 1
ATOM 826 N N . LYS A 1 155 ? 88.661 108.809 113.454 1.00 40.10 113 LYS A N 1
ATOM 827 C CA . LYS A 1 155 ? 87.816 109.466 114.436 1.00 40.10 113 LYS A CA 1
ATOM 828 C C . LYS A 1 155 ? 86.598 108.616 114.742 1.00 40.10 113 LYS A C 1
ATOM 829 O O . LYS A 1 155 ? 86.133 108.595 115.881 1.00 40.10 113 LYS A O 1
ATOM 835 N N . ASP A 1 156 ? 86.071 107.909 113.749 1.00 41.70 114 ASP A N 1
ATOM 836 C CA . ASP A 1 156 ? 84.876 107.109 113.954 1.00 41.70 114 ASP A CA 1
ATOM 837 C C . ASP A 1 156 ? 85.174 105.716 114.471 1.00 41.70 114 ASP A C 1
ATOM 838 O O . ASP A 1 156 ? 84.265 105.056 114.978 1.00 41.70 114 ASP A O 1
ATOM 843 N N . LEU A 1 157 ? 86.410 105.249 114.357 1.00 37.29 115 LEU A N 1
ATOM 844 C CA . LEU A 1 157 ? 86.755 103.927 114.852 1.00 37.29 115 LEU A CA 1
ATOM 845 C C . LEU A 1 157 ? 87.384 103.961 116.235 1.00 37.29 115 LEU A C 1
ATOM 846 O O . LEU A 1 157 ? 87.120 103.070 117.045 1.00 37.29 115 LEU A O 1
ATOM 851 N N . THR A 1 158 ? 88.208 104.966 116.533 1.00 37.69 116 THR A N 1
ATOM 852 C CA . THR A 1 158 ? 88.732 105.089 117.885 1.00 37.69 116 THR A CA 1
ATOM 853 C C . THR A 1 158 ? 87.629 105.465 118.861 1.00 37.69 116 THR A C 1
ATOM 854 O O . THR A 1 158 ? 87.538 104.888 119.948 1.00 37.69 116 THR A O 1
ATOM 858 N N . GLU A 1 159 ? 86.761 106.404 118.479 1.00 41.93 117 GLU A N 1
ATOM 859 C CA . GLU A 1 159 ? 85.659 106.774 119.356 1.00 41.93 117 GLU A CA 1
ATOM 860 C C . GLU A 1 159 ? 84.630 105.668 119.480 1.00 41.93 117 GLU A C 1
ATOM 861 O O . GLU A 1 159 ? 83.896 105.632 120.470 1.00 41.93 117 GLU A O 1
ATOM 867 N N . HIS A 1 160 ? 84.556 104.767 118.505 1.00 41.24 118 HIS A N 1
ATOM 868 C CA . HIS A 1 160 ? 83.790 103.549 118.718 1.00 41.24 118 HIS A CA 1
ATOM 869 C C . HIS A 1 160 ? 84.520 102.621 119.668 1.00 41.24 118 HIS A C 1
ATOM 870 O O . HIS A 1 160 ? 83.895 101.927 120.475 1.00 41.24 118 HIS A O 1
ATOM 877 N N . LEU A 1 161 ? 85.845 102.597 119.592 1.00 40.40 119 LEU A N 1
ATOM 878 C CA . LEU A 1 161 ? 86.601 101.762 120.507 1.00 40.40 119 LEU A CA 1
ATOM 879 C C . LEU A 1 161 ? 86.689 102.380 121.890 1.00 40.40 119 LEU A C 1
ATOM 880 O O . LEU A 1 161 ? 86.791 101.649 122.876 1.00 40.40 119 LEU A O 1
ATOM 885 N N . HIS A 1 162 ? 86.641 103.708 121.988 1.00 41.86 120 HIS A N 1
ATOM 886 C CA . HIS A 1 162 ? 86.683 104.340 123.300 1.00 41.86 120 HIS A CA 1
ATOM 887 C C . HIS A 1 162 ? 85.399 104.107 124.073 1.00 41.86 120 HIS A C 1
ATOM 888 O O . HIS A 1 162 ? 85.438 103.969 125.299 1.00 41.86 120 HIS A O 1
ATOM 895 N N . ARG A 1 163 ? 84.260 104.057 123.385 1.00 44.70 121 ARG A N 1
ATOM 896 C CA . ARG A 1 163 ? 83.015 103.747 124.073 1.00 44.70 121 ARG A CA 1
ATOM 897 C C . ARG A 1 163 ? 82.987 102.301 124.532 1.00 44.70 121 ARG A C 1
ATOM 898 O O . ARG A 1 163 ? 82.294 101.971 125.499 1.00 44.70 121 ARG A O 1
ATOM 906 N N . LEU A 1 164 ? 83.744 101.434 123.869 1.00 45.99 122 LEU A N 1
ATOM 907 C CA . LEU A 1 164 ? 83.859 100.059 124.320 1.00 45.99 122 LEU A CA 1
ATOM 908 C C . LEU A 1 164 ? 84.946 99.899 125.370 1.00 45.99 122 LEU A C 1
ATOM 909 O O . LEU A 1 164 ? 84.819 99.052 126.258 1.00 45.99 122 LEU A O 1
ATOM 914 N N . TYR A 1 165 ? 86.014 100.694 125.286 1.00 47.01 123 TYR A N 1
ATOM 915 C CA . TYR A 1 165 ? 87.136 100.535 126.204 1.00 47.01 123 TYR A CA 1
ATOM 916 C C . TYR A 1 165 ? 86.792 101.061 127.587 1.00 47.01 123 TYR A C 1
ATOM 917 O O . TYR A 1 165 ? 86.989 100.369 128.587 1.00 47.01 123 TYR A O 1
ATOM 926 N N . PHE A 1 166 ? 86.289 102.284 127.669 1.00 47.03 124 PHE A N 1
ATOM 927 C CA . PHE A 1 166 ? 85.846 102.821 128.950 1.00 47.03 124 PHE A CA 1
ATOM 928 C C . PHE A 1 166 ? 84.358 102.589 129.159 1.00 47.03 124 PHE A C 1
ATOM 929 O O . PHE A 1 166 ? 83.622 103.522 129.462 1.00 47.03 124 PHE A O 1
ATOM 937 N N . ARG A 1 167 ? 83.887 101.352 129.005 1.00 51.93 125 ARG A N 1
ATOM 938 C CA . ARG A 1 167 ? 82.441 101.147 129.050 1.00 51.93 125 ARG A CA 1
ATOM 939 C C . ARG A 1 167 ? 81.944 101.063 130.488 1.00 51.93 125 ARG A C 1
ATOM 940 O O . ARG A 1 167 ? 81.301 101.992 130.984 1.00 51.93 125 ARG A O 1
ATOM 948 N N . GLY A 1 168 ? 82.230 99.967 131.183 1.00 56.54 126 GLY A N 1
ATOM 949 C CA . GLY A 1 168 ? 82.064 100.010 132.617 1.00 56.54 126 GLY A CA 1
ATOM 950 C C . GLY A 1 168 ? 83.383 99.988 133.348 1.00 56.54 126 GLY A C 1
ATOM 951 O O . GLY A 1 168 ? 83.751 100.924 134.061 1.00 56.54 126 GLY A O 1
ATOM 952 N N . ARG A 1 169 ? 84.121 98.903 133.122 1.00 60.12 127 ARG A N 1
ATOM 953 C CA . ARG A 1 169 ? 85.434 98.706 133.716 1.00 60.12 127 ARG A CA 1
ATOM 954 C C . ARG A 1 169 ? 86.340 97.964 132.757 1.00 60.12 127 ARG A C 1
ATOM 955 O O . ARG A 1 169 ? 87.222 97.218 133.190 1.00 60.12 127 ARG A O 1
ATOM 963 N N . ALA A 1 170 ? 86.111 98.117 131.461 1.00 56.70 128 ALA A N 1
ATOM 964 C CA . ALA A 1 170 ? 86.816 97.291 130.498 1.00 56.70 128 ALA A CA 1
ATOM 965 C C . ALA A 1 170 ? 88.256 97.726 130.300 1.00 56.70 128 ALA A C 1
ATOM 966 O O . ALA A 1 170 ? 89.051 96.945 129.776 1.00 56.70 128 ALA A O 1
ATOM 968 N N . TYR A 1 171 ? 88.618 98.939 130.713 1.00 53.35 129 TYR A N 1
ATOM 969 C CA . TYR A 1 171 ? 90.031 99.291 130.748 1.00 53.35 129 TYR A CA 1
ATOM 970 C C . TYR A 1 171 ? 90.737 98.582 131.886 1.00 53.35 129 TYR A C 1
ATOM 971 O O . TYR A 1 171 ? 91.948 98.362 131.823 1.00 53.35 129 TYR A O 1
ATOM 980 N N . TYR A 1 172 ? 89.999 98.223 132.932 1.00 56.84 130 TYR A N 1
ATOM 981 C CA . TYR A 1 172 ? 90.589 97.473 134.030 1.00 56.84 130 TYR A CA 1
ATOM 982 C C . TYR A 1 172 ? 90.787 96.019 133.644 1.00 56.84 130 TYR A C 1
ATOM 983 O O . TYR A 1 172 ? 91.884 95.474 133.796 1.00 56.84 130 TYR A O 1
ATOM 992 N N . THR A 1 173 ? 89.729 95.377 133.144 1.00 56.25 131 THR A N 1
ATOM 993 C CA . THR A 1 173 ? 89.756 93.935 132.950 1.00 56.25 131 THR A CA 1
ATOM 994 C C . THR A 1 173 ? 90.683 93.519 131.821 1.00 56.25 131 THR A C 1
ATOM 995 O O . THR A 1 173 ? 91.278 92.443 131.894 1.00 56.25 131 THR A O 1
ATOM 999 N N . LEU A 1 174 ? 90.837 94.347 130.787 1.00 54.21 132 LEU A N 1
ATOM 1000 C CA . LEU A 1 174 ? 91.767 94.001 129.716 1.00 54.21 132 LEU A CA 1
ATOM 1001 C C . LEU A 1 174 ? 93.209 94.067 130.182 1.00 54.21 132 LEU A C 1
ATOM 1002 O O . LEU A 1 174 ? 94.046 93.273 129.740 1.00 54.21 132 LEU A O 1
ATOM 1007 N N . ASN A 1 175 ? 93.519 95.002 131.066 1.00 53.94 133 ASN A N 1
ATOM 1008 C CA . ASN A 1 175 ? 94.906 95.274 131.394 1.00 53.94 133 ASN A CA 1
ATOM 1009 C C . ASN A 1 175 ? 95.424 94.432 132.542 1.00 53.94 133 ASN A C 1
ATOM 1010 O O . ASN A 1 175 ? 96.603 94.067 132.542 1.00 53.94 133 ASN A O 1
ATOM 1015 N N . VAL A 1 176 ? 94.587 94.109 133.521 1.00 57.33 134 VAL A N 1
ATOM 1016 C CA . VAL A 1 176 ? 95.041 93.368 134.690 1.00 57.33 134 VAL A CA 1
ATOM 1017 C C . VAL A 1 176 ? 94.409 91.991 134.801 1.00 57.33 134 VAL A C 1
ATOM 1018 O O . VAL A 1 176 ? 94.866 91.187 135.625 1.00 57.33 134 VAL A O 1
ATOM 1022 N N . LEU A 1 177 ? 93.379 91.682 134.017 1.00 56.30 135 LEU A N 1
ATOM 1023 C CA . LEU A 1 177 ? 92.689 90.409 134.148 1.00 56.30 135 LEU A CA 1
ATOM 1024 C C . LEU A 1 177 ? 92.660 89.624 132.848 1.00 56.30 135 LEU A C 1
ATOM 1025 O O . LEU A 1 177 ? 91.928 88.636 132.754 1.00 56.30 135 LEU A O 1
ATOM 1030 N N . ARG A 1 178 ? 93.428 90.031 131.848 1.00 58.19 136 ARG A N 1
ATOM 1031 C CA . ARG A 1 178 ? 93.420 89.364 130.559 1.00 58.19 136 ARG A CA 1
ATOM 1032 C C . ARG A 1 178 ? 94.840 89.259 130.035 1.00 58.19 136 ARG A C 1
ATOM 1033 O O . ARG A 1 178 ? 95.626 90.202 130.145 1.00 58.19 136 ARG A O 1
ATOM 1041 N N . ASP A 1 179 ? 95.158 88.103 129.468 1.00 62.26 137 ASP A N 1
ATOM 1042 C CA . ASP A 1 179 ? 96.411 87.891 128.768 1.00 62.26 137 ASP A CA 1
ATOM 1043 C C . ASP A 1 179 ? 96.218 87.681 127.278 1.00 62.26 137 ASP A C 1
ATOM 1044 O O . ASP A 1 179 ? 97.200 87.725 126.530 1.00 62.26 137 ASP A O 1
ATOM 1049 N N . ASP A 1 180 ? 94.984 87.445 126.835 1.00 60.19 138 ASP A N 1
ATOM 1050 C CA . ASP A 1 180 ? 94.725 87.212 125.421 1.00 60.19 138 ASP A CA 1
ATOM 1051 C C . ASP A 1 180 ? 94.892 88.489 124.618 1.00 60.19 138 ASP A C 1
ATOM 1052 O O . ASP A 1 180 ? 95.367 88.456 123.479 1.00 60.19 138 ASP A O 1
ATOM 1057 N N . ILE A 1 181 ? 94.507 89.616 125.197 1.00 54.63 139 ILE A N 1
ATOM 1058 C CA . ILE A 1 181 ? 94.569 90.910 124.538 1.00 54.63 139 ILE A CA 1
ATOM 1059 C C . ILE A 1 181 ? 95.679 91.680 125.225 1.00 54.63 139 ILE A C 1
ATOM 1060 O O . ILE A 1 181 ? 95.494 92.234 126.312 1.00 54.63 139 ILE A O 1
ATOM 1065 N N . ASP A 1 182 ? 96.838 91.711 124.583 1.00 51.80 140 ASP A N 1
ATOM 1066 C CA . ASP A 1 182 ? 98.066 92.093 125.259 1.00 51.80 140 ASP A CA 1
ATOM 1067 C C . ASP A 1 182 ? 98.175 93.601 125.430 1.00 51.80 140 ASP A C 1
ATOM 1068 O O . ASP A 1 182 ? 98.305 94.099 126.552 1.00 51.80 140 ASP A O 1
ATOM 1073 N N . ASN A 1 183 ? 98.113 94.348 124.329 1.00 46.36 141 ASN A N 1
ATOM 1074 C CA . ASN A 1 183 ? 98.337 95.788 124.343 1.00 46.36 141 ASN A CA 1
ATOM 1075 C C . ASN A 1 183 ? 97.130 96.505 123.762 1.00 46.36 141 ASN A C 1
ATOM 1076 O O . ASN A 1 183 ? 97.134 96.883 122.584 1.00 46.36 141 ASN A O 1
ATOM 1081 N N . PRO A 1 184 ? 96.089 96.733 124.560 1.00 45.05 142 PRO A N 1
ATOM 1082 C CA . PRO A 1 184 ? 94.929 97.465 124.047 1.00 45.05 142 PRO A CA 1
ATOM 1083 C C . PRO A 1 184 ? 95.187 98.939 123.847 1.00 45.05 142 PRO A C 1
ATOM 1084 O O . PRO A 1 184 ? 94.394 99.598 123.169 1.00 45.05 142 PRO A O 1
ATOM 1088 N N . ASP A 1 185 ? 96.253 99.484 124.424 1.00 44.11 143 ASP A N 1
ATOM 1089 C CA . ASP A 1 185 ? 96.656 100.841 124.089 1.00 44.11 143 ASP A CA 1
ATOM 1090 C C . ASP A 1 185 ? 97.161 100.916 122.660 1.00 44.11 143 ASP A C 1
ATOM 1091 O O . ASP A 1 185 ? 96.909 101.893 121.952 1.00 44.11 143 ASP A O 1
ATOM 1096 N N . GLN A 1 186 ? 97.877 99.888 122.222 1.00 40.72 144 GLN A N 1
ATOM 1097 C CA . GLN A 1 186 ? 98.415 99.872 120.873 1.00 40.72 144 GLN A CA 1
ATOM 1098 C C . GLN A 1 186 ? 97.345 99.583 119.841 1.00 40.72 144 GLN A C 1
ATOM 1099 O O . GLN A 1 186 ? 97.443 100.057 118.707 1.00 40.72 144 GLN A O 1
ATOM 1105 N N . ARG A 1 187 ? 96.333 98.803 120.205 1.00 41.37 145 ARG A N 1
ATOM 1106 C CA . ARG A 1 187 ? 95.266 98.514 119.263 1.00 41.37 145 ARG A CA 1
ATOM 1107 C C . ARG A 1 187 ? 94.403 99.738 119.028 1.00 41.37 145 ARG A C 1
ATOM 1108 O O . ARG A 1 187 ? 93.972 99.986 117.902 1.00 41.37 145 ARG A O 1
ATOM 1116 N N . ILE A 1 188 ? 94.160 100.527 120.071 1.00 38.08 146 ILE A N 1
ATOM 1117 C CA . ILE A 1 188 ? 93.274 101.677 119.945 1.00 38.08 146 ILE A CA 1
ATOM 1118 C C . ILE A 1 188 ? 93.988 102.841 119.280 1.00 38.08 146 ILE A C 1
ATOM 1119 O O . ILE A 1 188 ? 93.447 103.489 118.382 1.00 38.08 146 ILE A O 1
ATOM 1124 N N . SER A 1 189 ? 95.214 103.122 119.697 1.00 39.03 147 SER A N 1
ATOM 1125 C CA . SER A 1 189 ? 95.922 104.288 119.193 1.00 39.03 147 SER A CA 1
ATOM 1126 C C . SER A 1 189 ? 96.564 104.015 117.846 1.00 39.03 147 SER A C 1
ATOM 1127 O O . SER A 1 189 ? 96.258 104.673 116.850 1.00 39.03 147 SER A O 1
ATOM 1130 N N . GLN A 1 190 ? 97.485 103.058 117.808 1.00 38.61 148 GLN A N 1
ATOM 1131 C CA . GLN A 1 190 ? 98.312 102.879 116.626 1.00 38.61 148 GLN A CA 1
ATOM 1132 C C . GLN A 1 190 ? 97.627 102.022 115.575 1.00 38.61 148 GLN A C 1
ATOM 1133 O O . GLN A 1 190 ? 97.623 102.383 114.396 1.00 38.61 148 GLN A O 1
ATOM 1139 N N . ASP A 1 191 ? 97.040 100.893 115.972 1.00 39.61 149 ASP A N 1
ATOM 1140 C CA . ASP A 1 191 ? 96.460 100.001 114.978 1.00 39.61 149 ASP A CA 1
ATOM 1141 C C . ASP A 1 191 ? 95.194 100.546 114.352 1.00 39.61 149 ASP A C 1
ATOM 1142 O O . ASP A 1 191 ? 94.890 100.192 113.219 1.00 39.61 149 ASP A O 1
ATOM 1147 N N . VAL A 1 192 ? 94.449 101.403 115.040 1.00 39.39 150 VAL A N 1
ATOM 1148 C CA . VAL A 1 192 ? 93.389 102.114 114.342 1.00 39.39 150 VAL A CA 1
ATOM 1149 C C . VAL A 1 192 ? 93.983 103.141 113.396 1.00 39.39 150 VAL A C 1
ATOM 1150 O O . VAL A 1 192 ? 93.490 103.331 112.282 1.00 39.39 150 VAL A O 1
ATOM 1154 N N . GLU A 1 193 ? 95.077 103.784 113.798 1.00 39.59 151 GLU A N 1
ATOM 1155 C CA . GLU A 1 193 ? 95.737 104.725 112.901 1.00 39.59 151 GLU A CA 1
ATOM 1156 C C . GLU A 1 193 ? 96.388 104.005 111.733 1.00 39.59 151 GLU A C 1
ATOM 1157 O O . GLU A 1 193 ? 96.414 104.524 110.614 1.00 39.59 151 GLU A O 1
ATOM 1163 N N . ARG A 1 194 ? 96.899 102.805 111.963 1.00 39.41 152 ARG A N 1
ATOM 1164 C CA . ARG A 1 194 ? 97.583 102.113 110.886 1.00 39.41 152 ARG A CA 1
ATOM 1165 C C . ARG A 1 194 ? 96.625 101.337 110.000 1.00 39.41 152 ARG A C 1
ATOM 1166 O O . ARG A 1 194 ? 96.912 101.148 108.819 1.00 39.41 152 ARG A O 1
ATOM 1174 N N . PHE A 1 195 ? 95.494 100.877 110.528 1.00 38.01 153 PHE A N 1
ATOM 1175 C CA . PHE A 1 195 ? 94.495 100.280 109.651 1.00 38.01 153 PHE A CA 1
ATOM 1176 C C . PHE A 1 195 ? 93.837 101.340 108.788 1.00 38.01 153 PHE A C 1
ATOM 1177 O O . PHE A 1 195 ? 93.668 101.143 107.583 1.00 38.01 153 PHE A O 1
ATOM 1185 N N . CYS A 1 196 ? 93.481 102.478 109.382 1.00 38.76 154 CYS A N 1
ATOM 1186 C CA . CYS A 1 196 ? 92.765 103.506 108.642 1.00 38.76 154 CYS A CA 1
ATOM 1187 C C . CYS A 1 196 ? 93.651 104.217 107.637 1.00 38.76 154 CYS A C 1
ATOM 1188 O O . CYS A 1 196 ? 93.130 104.856 106.723 1.00 38.76 154 CYS A O 1
ATOM 1191 N N . ARG A 1 197 ? 94.970 104.132 107.780 1.00 40.05 155 ARG A N 1
ATOM 1192 C CA . ARG A 1 197 ? 95.834 104.679 106.745 1.00 40.05 155 ARG A CA 1
ATOM 1193 C C . ARG A 1 197 ? 96.007 103.692 105.607 1.00 40.05 155 ARG A C 1
ATOM 1194 O O . ARG A 1 197 ? 95.862 104.055 104.436 1.00 40.05 155 ARG A O 1
ATOM 1202 N N . GLN A 1 198 ? 96.297 102.432 105.932 1.00 39.97 156 GLN A N 1
ATOM 1203 C CA . GLN A 1 198 ? 96.452 101.424 104.893 1.00 39.97 156 GLN A CA 1
ATOM 1204 C C . GLN A 1 198 ? 95.133 101.065 104.231 1.00 39.97 156 GLN A C 1
ATOM 1205 O O . GLN A 1 198 ? 95.147 100.455 103.162 1.00 39.97 156 GLN A O 1
ATOM 1211 N N . LEU A 1 199 ? 93.998 101.417 104.828 1.00 38.68 157 LEU A N 1
ATOM 1212 C CA . LEU A 1 199 ? 92.745 101.264 104.108 1.00 38.68 157 LEU A CA 1
ATOM 1213 C C . LEU A 1 199 ? 92.487 102.452 103.200 1.00 38.68 157 LEU A C 1
ATOM 1214 O O . LEU A 1 199 ? 91.977 102.285 102.089 1.00 38.68 157 LEU A O 1
ATOM 1219 N N . SER A 1 200 ? 92.836 103.655 103.646 1.00 40.91 158 SER A N 1
ATOM 1220 C CA . SER A 1 200 ? 92.591 104.835 102.833 1.00 40.91 158 SER A CA 1
ATOM 1221 C C . SER A 1 200 ? 93.532 104.931 101.647 1.00 40.91 158 SER A C 1
ATOM 1222 O O . SER A 1 200 ? 93.190 105.586 100.660 1.00 40.91 158 SER A O 1
ATOM 1225 N N . SER A 1 201 ? 94.713 104.319 101.726 1.00 43.89 159 SER A N 1
ATOM 1226 C CA . SER A 1 201 ? 95.602 104.307 100.573 1.00 43.89 159 SER A CA 1
ATOM 1227 C C . SER A 1 201 ? 95.053 103.427 99.463 1.00 43.89 159 SER A C 1
ATOM 1228 O O . SER A 1 201 ? 95.289 103.701 98.283 1.00 43.89 159 SER A O 1
ATOM 1231 N N . MET A 1 202 ? 94.318 102.376 99.815 1.00 45.10 160 MET A N 1
ATOM 1232 C CA . MET A 1 202 ? 93.644 101.544 98.834 1.00 45.10 160 MET A CA 1
ATOM 1233 C C . MET A 1 202 ? 92.162 101.861 98.738 1.00 45.10 160 MET A C 1
ATOM 1234 O O . MET A 1 202 ? 91.395 101.057 98.204 1.00 45.10 160 MET A O 1
ATOM 1239 N N . ALA A 1 203 ? 91.739 103.007 99.250 1.00 45.87 161 ALA A N 1
ATOM 1240 C CA . ALA A 1 203 ? 90.364 103.440 99.076 1.00 45.87 161 ALA A CA 1
ATOM 1241 C C . ALA A 1 203 ? 90.190 104.332 97.866 1.00 45.87 161 ALA A C 1
ATOM 1242 O O . ALA A 1 203 ? 89.071 104.769 97.597 1.00 45.87 161 ALA A O 1
ATOM 1244 N N . SER A 1 204 ? 91.267 104.634 97.150 1.00 52.01 162 SER A N 1
ATOM 1245 C CA . SER A 1 204 ? 91.166 105.356 95.894 1.00 52.01 162 SER A CA 1
ATOM 1246 C C . SER A 1 204 ? 91.184 104.439 94.689 1.00 52.01 162 SER A C 1
ATOM 1247 O O . SER A 1 204 ? 90.806 104.870 93.597 1.00 52.01 162 SER A O 1
ATOM 1250 N N . LYS A 1 205 ? 91.626 103.195 94.863 1.00 51.71 163 LYS A N 1
ATOM 1251 C CA . LYS A 1 205 ? 91.675 102.228 93.783 1.00 51.71 163 LYS A CA 1
ATOM 1252 C C . LYS A 1 205 ? 90.670 101.102 93.936 1.00 51.71 163 LYS A C 1
ATOM 1253 O O . LYS A 1 205 ? 90.400 100.411 92.956 1.00 51.71 163 LYS A O 1
ATOM 1259 N N . LEU A 1 206 ? 90.114 100.899 95.124 1.00 50.31 164 LEU A N 1
ATOM 1260 C CA . LEU A 1 206 ? 88.975 100.011 95.303 1.00 50.31 164 LEU A CA 1
ATOM 1261 C C . LEU A 1 206 ? 87.655 100.700 95.028 1.00 50.31 164 LEU A C 1
ATOM 1262 O O . LEU A 1 206 ? 86.599 100.097 95.235 1.00 50.31 164 LEU A O 1
ATOM 1267 N N . ILE A 1 207 ? 87.686 101.950 94.583 1.00 55.61 165 ILE A N 1
ATOM 1268 C CA . ILE A 1 207 ? 86.470 102.684 94.316 1.00 55.61 165 ILE A CA 1
ATOM 1269 C C . ILE A 1 207 ? 86.259 102.915 92.823 1.00 55.61 165 ILE A C 1
ATOM 1270 O O . ILE A 1 207 ? 85.109 102.962 92.371 1.00 55.61 165 ILE A O 1
ATOM 1275 N N . ILE A 1 208 ? 87.324 102.969 92.029 1.00 58.10 166 ILE A N 1
ATOM 1276 C CA . ILE A 1 208 ? 87.152 103.116 90.594 1.00 58.10 166 ILE A CA 1
ATOM 1277 C C . ILE A 1 208 ? 87.195 101.761 89.891 1.00 58.10 166 ILE A C 1
ATOM 1278 O O . ILE A 1 208 ? 86.601 101.606 88.821 1.00 58.10 166 ILE A O 1
ATOM 1283 N N . SER A 1 209 ? 87.836 100.763 90.494 1.00 59.27 167 SER A N 1
ATOM 1284 C CA . SER A 1 209 ? 87.902 99.408 89.960 1.00 59.27 167 SER A CA 1
ATOM 1285 C C . SER A 1 209 ? 86.558 98.689 89.835 1.00 59.27 167 SER A C 1
ATOM 1286 O O . SER A 1 209 ? 86.465 97.761 89.027 1.00 59.27 167 SER A O 1
ATOM 1289 N N . PRO A 1 210 ? 85.506 99.023 90.593 1.00 59.49 168 PRO A N 1
ATOM 1290 C CA . PRO A 1 210 ? 84.170 98.576 90.170 1.00 59.49 168 PRO A CA 1
ATOM 1291 C C . PRO A 1 210 ? 83.703 99.133 88.837 1.00 59.49 168 PRO A C 1
ATOM 1292 O O . PRO A 1 210 ? 82.766 98.577 88.255 1.00 59.49 168 PRO A O 1
ATOM 1296 N N . PHE A 1 211 ? 84.303 100.204 88.330 1.00 63.29 169 PHE A N 1
ATOM 1297 C CA . PHE A 1 211 ? 83.872 100.785 87.069 1.00 63.29 169 PHE A CA 1
ATOM 1298 C C . PHE A 1 211 ? 84.863 100.560 85.941 1.00 63.29 169 PHE A C 1
ATOM 1299 O O . PHE A 1 211 ? 84.468 100.128 84.857 1.00 63.29 169 PHE A O 1
ATOM 1307 N N . THR A 1 212 ? 86.150 100.834 86.165 1.00 65.60 170 THR A N 1
ATOM 1308 C CA . THR A 1 212 ? 87.108 100.734 85.074 1.00 65.60 170 THR A CA 1
ATOM 1309 C C . THR A 1 212 ? 87.413 99.296 84.700 1.00 65.60 170 THR A C 1
ATOM 1310 O O . THR A 1 212 ? 87.943 99.055 83.614 1.00 65.60 170 THR A O 1
ATOM 1314 N N . LEU A 1 213 ? 87.091 98.339 85.565 1.00 66.74 171 LEU A N 1
ATOM 1315 C CA . LEU A 1 213 ? 87.132 96.947 85.153 1.00 66.74 171 LEU A CA 1
ATOM 1316 C C . LEU A 1 213 ? 85.932 96.600 84.287 1.00 66.74 171 LEU A C 1
ATOM 1317 O O . LEU A 1 213 ? 86.050 95.786 83.366 1.00 66.74 171 LEU A O 1
ATOM 1322 N N . VAL A 1 214 ? 84.786 97.229 84.549 1.00 69.62 172 VAL A N 1
ATOM 1323 C CA . VAL A 1 214 ? 83.588 96.963 83.762 1.00 69.62 172 VAL A CA 1
ATOM 1324 C C . VAL A 1 214 ? 83.746 97.512 82.351 1.00 69.62 172 VAL A C 1
ATOM 1325 O O . VAL A 1 214 ? 83.471 96.818 81.365 1.00 69.62 172 VAL A O 1
ATOM 1329 N N . TYR A 1 215 ? 84.234 98.749 82.234 1.00 75.92 173 TYR A N 1
ATOM 1330 C CA . TYR A 1 215 ? 84.349 99.382 80.925 1.00 75.92 173 TYR A CA 1
ATOM 1331 C C . TYR A 1 215 ? 85.426 98.724 80.080 1.00 75.92 173 TYR A C 1
ATOM 1332 O O . TYR A 1 215 ? 85.265 98.588 78.863 1.00 75.92 173 TYR A O 1
ATOM 1341 N N . TYR A 1 216 ? 86.514 98.283 80.700 1.00 75.69 174 TYR A N 1
ATOM 1342 C CA . TYR A 1 216 ? 87.576 97.674 79.913 1.00 75.69 174 TYR A CA 1
ATOM 1343 C C . TYR A 1 216 ? 87.244 96.245 79.522 1.00 75.69 174 TYR A C 1
ATOM 1344 O O . TYR A 1 216 ? 87.714 95.775 78.482 1.00 75.69 174 TYR A O 1
ATOM 1353 N N . THR A 1 217 ? 86.437 95.545 80.324 1.00 75.50 175 THR A N 1
ATOM 1354 C CA . THR A 1 217 ? 85.972 94.225 79.912 1.00 75.50 175 THR A CA 1
ATOM 1355 C C . THR A 1 217 ? 85.000 94.323 78.749 1.00 75.50 175 THR A C 1
ATOM 1356 O O . THR A 1 217 ? 84.980 93.447 77.878 1.00 75.50 175 THR A O 1
ATOM 1360 N N . TYR A 1 218 ? 84.182 95.374 78.719 1.00 79.83 176 TYR A N 1
ATOM 1361 C CA . TYR A 1 218 ? 83.366 95.620 77.539 1.00 79.83 176 TYR A CA 1
ATOM 1362 C C . TYR A 1 218 ? 84.239 95.990 76.351 1.00 79.83 176 TYR A C 1
ATOM 1363 O O . TYR A 1 218 ? 83.966 95.577 75.221 1.00 79.83 176 TYR A O 1
ATOM 1372 N N . GLN A 1 219 ? 85.310 96.743 76.593 1.00 80.07 177 GLN A N 1
ATOM 1373 C CA . GLN A 1 219 ? 86.229 97.079 75.514 1.00 80.07 177 GLN A CA 1
ATOM 1374 C C . GLN A 1 219 ? 87.032 95.867 75.067 1.00 80.07 177 GLN A C 1
ATOM 1375 O O . GLN A 1 219 ? 87.481 95.814 73.918 1.00 80.07 177 GLN A O 1
ATOM 1381 N N . CYS A 1 220 ? 87.212 94.885 75.944 1.00 85.10 178 CYS A N 1
ATOM 1382 C CA . CYS A 1 220 ? 87.926 93.672 75.575 1.00 85.10 178 CYS A CA 1
ATOM 1383 C C . CYS A 1 220 ? 87.014 92.637 74.938 1.00 85.10 178 CYS A C 1
ATOM 1384 O O . CYS A 1 220 ? 87.450 91.901 74.045 1.00 85.10 178 CYS A O 1
ATOM 1387 N N . PHE A 1 221 ? 85.746 92.584 75.358 1.00 87.67 179 PHE A N 1
ATOM 1388 C CA . PHE A 1 221 ? 84.806 91.635 74.769 1.00 87.67 179 PHE A CA 1
ATOM 1389 C C . PHE A 1 221 ? 84.482 91.987 73.324 1.00 87.67 179 PHE A C 1
ATOM 1390 O O . PHE A 1 221 ? 84.162 91.098 72.528 1.00 87.67 179 PHE A O 1
ATOM 1398 N N . GLN A 1 222 ? 84.581 93.261 72.962 1.00 87.85 180 GLN A N 1
ATOM 1399 C CA . GLN A 1 222 ? 84.399 93.687 71.585 1.00 87.85 180 GLN A CA 1
ATOM 1400 C C . GLN A 1 222 ? 85.676 93.585 70.765 1.00 87.85 180 GLN A C 1
ATOM 1401 O O . GLN A 1 222 ? 85.722 94.112 69.650 1.00 87.85 180 GLN A O 1
ATOM 1407 N N . SER A 1 223 ? 86.712 92.931 71.285 1.00 88.97 181 SER A N 1
ATOM 1408 C CA . SER A 1 223 ? 87.959 92.820 70.543 1.00 88.97 181 SER A CA 1
ATOM 1409 C C . SER A 1 223 ? 88.445 91.381 70.464 1.00 88.97 181 SER A C 1
ATOM 1410 O O . SER A 1 223 ? 89.080 90.994 69.480 1.00 88.97 181 SER A O 1
ATOM 1413 N N . THR A 1 224 ? 88.170 90.580 71.490 1.00 91.83 182 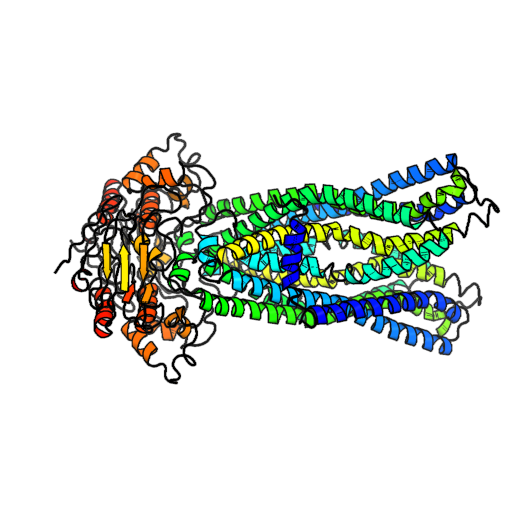THR A N 1
ATOM 1414 C CA . THR A 1 224 ? 88.560 89.177 71.461 1.00 91.83 182 THR A CA 1
ATOM 1415 C C . THR A 1 224 ? 87.376 88.229 71.542 1.00 91.83 182 THR A C 1
ATOM 1416 O O . THR A 1 224 ? 87.245 87.339 70.695 1.00 91.83 182 THR A O 1
ATOM 1420 N N . GLY A 1 225 ? 86.504 88.383 72.543 1.00 87.64 183 GLY A N 1
ATOM 1421 C CA . GLY A 1 225 ? 85.268 87.630 72.613 1.00 87.64 183 GLY A CA 1
ATOM 1422 C C . GLY A 1 225 ? 85.232 86.719 73.832 1.00 87.64 183 GLY A C 1
ATOM 1423 O O . GLY A 1 225 ? 85.709 87.087 74.909 1.00 87.64 183 GLY A O 1
ATOM 1424 N N . TRP A 1 226 ? 84.646 85.530 73.644 1.00 87.76 184 TRP A N 1
ATOM 1425 C CA . TRP A 1 226 ? 84.464 84.582 74.739 1.00 87.76 184 TRP A CA 1
ATOM 1426 C C . TRP A 1 226 ? 85.793 84.065 75.266 1.00 87.76 184 TRP A C 1
ATOM 1427 O O . TRP A 1 226 ? 85.919 83.800 76.462 1.00 87.76 184 TRP A O 1
ATOM 1438 N N . LEU A 1 227 ? 86.798 83.938 74.403 1.00 86.46 185 LEU A N 1
ATOM 1439 C CA . LEU A 1 227 ? 88.118 83.467 74.804 1.00 86.46 185 LEU A CA 1
ATOM 1440 C C . LEU A 1 227 ? 89.062 84.614 75.137 1.00 86.46 185 LEU A C 1
ATOM 1441 O O . LEU A 1 227 ? 90.284 84.470 75.014 1.00 86.46 185 LEU A O 1
ATOM 1446 N N . GLY A 1 228 ? 88.518 85.748 75.565 1.00 84.33 186 GLY A N 1
ATOM 1447 C CA . GLY A 1 228 ? 89.288 86.938 75.824 1.00 84.33 186 GLY A CA 1
ATOM 1448 C C . GLY A 1 228 ? 89.502 87.195 77.300 1.00 84.33 186 GLY A C 1
ATOM 1449 O O . GLY A 1 228 ? 90.433 86.670 77.920 1.00 84.33 186 GLY A O 1
ATOM 1450 N N . PRO A 1 229 ? 88.646 88.040 77.888 1.00 81.12 187 PRO A N 1
ATOM 1451 C CA . PRO A 1 229 ? 88.847 88.464 79.278 1.00 81.12 187 PRO A CA 1
ATOM 1452 C C . PRO A 1 229 ? 88.657 87.364 80.304 1.00 81.12 187 PRO A C 1
ATOM 1453 O O . PRO A 1 229 ? 89.075 87.547 81.453 1.00 81.12 187 PRO A O 1
ATOM 1457 N N . VAL A 1 230 ? 88.054 86.229 79.946 1.00 80.23 188 VAL A N 1
ATOM 1458 C CA . VAL A 1 230 ? 88.025 85.115 80.887 1.00 80.23 188 VAL A CA 1
ATOM 1459 C C . VAL A 1 230 ? 89.360 84.397 80.945 1.00 80.23 188 VAL A C 1
ATOM 1460 O O . VAL A 1 230 ? 89.552 83.538 81.813 1.00 80.23 188 VAL A O 1
ATOM 1464 N N . SER A 1 231 ? 90.280 84.708 80.039 1.00 80.56 189 SER A N 1
ATOM 1465 C CA . SER A 1 231 ? 91.672 84.346 80.226 1.00 80.56 189 SER A CA 1
ATOM 1466 C C . SER A 1 231 ? 92.439 85.424 80.972 1.00 80.56 189 SER A C 1
ATOM 1467 O O . SER A 1 231 ? 93.635 85.256 81.223 1.00 80.56 189 SER A O 1
ATOM 1470 N N . ILE A 1 232 ? 91.780 86.524 81.317 1.00 74.92 190 ILE A N 1
ATOM 1471 C CA . ILE A 1 232 ? 92.314 87.490 82.262 1.00 74.92 190 ILE A CA 1
ATOM 1472 C C . ILE A 1 232 ? 91.628 87.370 83.614 1.00 74.92 190 ILE A C 1
ATOM 1473 O O . ILE A 1 232 ? 92.262 87.550 84.653 1.00 74.92 190 ILE A O 1
ATOM 1478 N N . PHE A 1 233 ? 90.327 87.071 83.611 1.00 71.20 191 PHE A N 1
ATOM 1479 C CA . PHE A 1 233 ? 89.637 86.758 84.857 1.00 71.20 191 PHE A CA 1
ATOM 1480 C C . PHE A 1 233 ? 90.194 85.488 85.477 1.00 71.20 191 PHE A C 1
ATOM 1481 O O . PHE A 1 233 ? 90.300 85.380 86.703 1.00 71.20 191 PHE A O 1
ATOM 1489 N N . GLY A 1 234 ? 90.568 84.518 84.643 1.00 69.94 192 GLY A N 1
ATOM 1490 C CA . GLY A 1 234 ? 91.281 83.355 85.129 1.00 69.94 192 GLY A CA 1
ATOM 1491 C C . GLY A 1 234 ? 92.690 83.661 85.576 1.00 69.94 192 GLY A C 1
ATOM 1492 O O . GLY A 1 234 ? 93.267 82.890 86.348 1.00 69.94 192 GLY A O 1
ATOM 1493 N N . TYR A 1 235 ? 93.259 84.766 85.104 1.00 66.08 193 TYR A N 1
ATOM 1494 C CA . TYR A 1 235 ? 94.541 85.221 85.611 1.00 66.08 193 TYR A CA 1
ATOM 1495 C C . TYR A 1 235 ? 94.400 85.939 86.943 1.00 66.08 193 TYR A C 1
ATOM 1496 O O . TYR A 1 235 ? 95.377 86.051 87.684 1.00 66.08 193 TYR A O 1
ATOM 1505 N N . PHE A 1 236 ? 93.202 86.408 87.272 1.00 66.16 194 PHE A N 1
ATOM 1506 C CA . PHE A 1 236 ? 92.963 86.949 88.601 1.00 66.16 194 PHE A CA 1
ATOM 1507 C C . PHE A 1 236 ? 92.752 85.839 89.612 1.00 66.16 194 PHE A C 1
ATOM 1508 O O . PHE A 1 236 ? 93.268 85.910 90.731 1.00 66.16 194 PHE A O 1
ATOM 1516 N N . ILE A 1 237 ? 91.975 84.823 89.232 1.00 63.47 195 ILE A N 1
ATOM 1517 C CA . ILE A 1 237 ? 91.673 83.717 90.128 1.00 63.47 195 ILE A CA 1
ATOM 1518 C C . ILE A 1 237 ? 92.937 82.940 90.453 1.00 63.47 195 ILE A C 1
ATOM 1519 O O . ILE A 1 237 ? 93.143 82.529 91.598 1.00 63.47 195 ILE A O 1
ATOM 1524 N N . LEU A 1 238 ? 93.829 82.775 89.484 1.00 65.41 196 LEU A N 1
ATOM 1525 C CA . LEU A 1 238 ? 95.153 82.281 89.824 1.00 65.41 196 LEU A CA 1
ATOM 1526 C C . LEU A 1 238 ? 95.971 83.355 90.528 1.00 65.41 196 LEU A C 1
ATOM 1527 O O . LEU A 1 238 ? 96.751 83.043 91.435 1.00 65.41 196 LEU A O 1
ATOM 1532 N N . GLY A 1 239 ? 95.756 84.622 90.177 1.00 62.48 197 GLY A N 1
ATOM 1533 C CA . GLY A 1 239 ? 96.562 85.687 90.746 1.00 62.48 197 GLY A CA 1
ATOM 1534 C C . GLY A 1 239 ? 96.249 85.992 92.196 1.00 62.48 197 GLY A C 1
ATOM 1535 O O . GLY A 1 239 ? 97.104 86.508 92.918 1.00 62.48 197 GLY A O 1
ATOM 1536 N N . THR A 1 240 ? 95.033 85.690 92.647 1.00 60.72 198 THR A N 1
ATOM 1537 C CA . THR A 1 240 ? 94.674 85.960 94.031 1.00 60.72 198 THR A CA 1
ATOM 1538 C C . THR A 1 240 ? 94.674 84.724 94.911 1.00 60.72 198 THR A C 1
ATOM 1539 O O . THR A 1 240 ? 94.785 84.861 96.134 1.00 60.72 198 THR A O 1
ATOM 1543 N N . VAL A 1 241 ? 94.531 83.532 94.335 1.00 58.01 199 VAL A N 1
ATOM 1544 C CA . VAL A 1 241 ? 94.740 82.324 95.122 1.00 58.01 199 VAL A CA 1
ATOM 1545 C C . VAL A 1 241 ? 96.207 82.205 95.503 1.00 58.01 199 VAL A C 1
ATOM 1546 O O . VAL A 1 241 ? 96.543 81.858 96.641 1.00 58.01 199 VAL A O 1
ATOM 1550 N N . VAL A 1 242 ? 97.103 82.608 94.602 1.00 57.74 200 VAL A N 1
ATOM 1551 C CA . VAL A 1 242 ? 98.525 82.602 94.913 1.00 57.74 200 VAL A CA 1
ATOM 1552 C C . VAL A 1 242 ? 98.917 83.714 95.878 1.00 57.74 200 VAL A C 1
ATOM 1553 O O . VAL A 1 242 ? 100.061 83.751 96.337 1.00 57.74 200 VAL A O 1
ATOM 1557 N N . ASN A 1 243 ? 97.998 84.614 96.220 1.00 55.62 201 ASN A N 1
ATOM 1558 C CA . ASN A 1 243 ? 98.217 85.573 97.294 1.00 55.62 201 ASN A CA 1
ATOM 1559 C C . ASN A 1 243 ? 97.492 85.204 98.575 1.00 55.62 201 ASN A C 1
ATOM 1560 O O . ASN A 1 243 ? 98.031 85.421 99.662 1.00 55.62 201 ASN A O 1
ATOM 1565 N N . LYS A 1 244 ? 96.281 84.651 98.476 1.00 56.73 202 LYS A N 1
ATOM 1566 C CA . LYS A 1 244 ? 95.536 84.273 99.671 1.00 56.73 202 LYS A CA 1
ATOM 1567 C C . LYS A 1 244 ? 96.169 83.099 100.400 1.00 56.73 202 LYS A C 1
ATOM 1568 O O . LYS A 1 244 ? 95.910 82.916 101.592 1.00 56.73 202 LYS A O 1
ATOM 1574 N N . THR A 1 245 ? 96.982 82.301 99.717 1.00 57.12 203 THR A N 1
ATOM 1575 C CA . THR A 1 245 ? 97.836 81.333 100.383 1.00 57.12 203 THR A CA 1
ATOM 1576 C C . THR A 1 245 ? 99.210 81.892 100.689 1.00 57.12 203 THR A C 1
ATOM 1577 O O . THR A 1 245 ? 100.035 81.186 101.273 1.00 57.12 203 THR A O 1
ATOM 1581 N N . LEU A 1 246 ? 99.477 83.137 100.309 1.00 52.78 204 LEU A N 1
ATOM 1582 C CA . LEU A 1 246 ? 100.767 83.750 100.563 1.00 52.78 204 LEU A CA 1
ATOM 1583 C C . LEU A 1 246 ? 100.688 84.949 101.489 1.00 52.78 204 LEU A C 1
ATOM 1584 O O . LEU A 1 246 ? 101.701 85.309 102.095 1.00 52.78 204 LEU A O 1
ATOM 1589 N N . MET A 1 247 ? 99.517 85.561 101.626 1.00 54.87 205 MET A N 1
ATOM 1590 C CA . MET A 1 247 ? 99.290 86.533 102.683 1.00 54.87 205 MET A CA 1
ATOM 1591 C C . MET A 1 247 ? 98.951 85.875 104.008 1.00 54.87 205 MET A C 1
ATOM 1592 O O . MET A 1 247 ? 98.680 86.582 104.979 1.00 54.87 205 MET A O 1
ATOM 1597 N N . GLY A 1 248 ? 98.942 84.549 104.062 1.00 51.94 206 GLY A N 1
ATOM 1598 C CA . GLY A 1 248 ? 98.749 83.813 105.286 1.00 51.94 206 GLY A CA 1
ATOM 1599 C C . GLY A 1 248 ? 99.849 84.047 106.299 1.00 51.94 206 GLY A C 1
ATOM 1600 O O . GLY A 1 248 ? 99.613 84.620 107.363 1.00 51.94 206 GLY A O 1
ATOM 1601 N N . PRO A 1 249 ? 101.078 83.620 105.992 1.00 49.47 207 PRO A N 1
ATOM 1602 C CA . PRO A 1 249 ? 102.187 83.851 106.927 1.00 49.47 207 PRO A CA 1
ATOM 1603 C C . PRO A 1 249 ? 102.641 85.295 107.033 1.00 49.47 207 PRO A C 1
ATOM 1604 O O . PRO A 1 249 ? 103.558 85.571 107.811 1.00 49.47 207 PRO A O 1
ATOM 1608 N N . ILE A 1 250 ? 102.060 86.228 106.282 1.00 47.92 208 ILE A N 1
ATOM 1609 C CA . ILE A 1 250 ? 102.293 87.639 106.563 1.00 47.92 208 ILE A CA 1
ATOM 1610 C C . ILE A 1 250 ? 101.550 88.042 107.821 1.00 47.92 208 ILE A C 1
ATOM 1611 O O . ILE A 1 250 ? 102.147 88.545 108.777 1.00 47.92 208 ILE A O 1
ATOM 1616 N N . VAL A 1 251 ? 100.239 87.799 107.839 1.00 46.84 209 VAL A N 1
ATOM 1617 C CA . VAL A 1 251 ? 99.380 88.233 108.934 1.00 46.84 209 VAL A CA 1
ATOM 1618 C C . VAL A 1 251 ? 99.734 87.507 110.227 1.00 46.84 209 VAL A C 1
ATOM 1619 O O . VAL A 1 251 ? 99.699 88.096 111.313 1.00 46.84 209 VAL A O 1
ATOM 1623 N N . MET A 1 252 ? 100.132 86.235 110.129 1.00 52.43 210 MET A N 1
ATOM 1624 C CA . MET A 1 252 ? 100.586 85.509 111.309 1.00 52.43 210 MET A CA 1
ATOM 1625 C C . MET A 1 252 ? 101.885 86.079 111.852 1.00 52.43 210 MET A C 1
ATOM 1626 O O . MET A 1 252 ? 102.137 85.996 113.058 1.00 52.43 210 MET A O 1
ATOM 1631 N N . LYS A 1 253 ? 102.713 86.658 110.990 1.00 46.16 211 LYS A N 1
ATOM 1632 C CA . LYS A 1 253 ? 103.930 87.324 111.420 1.00 46.16 211 LYS A CA 1
ATOM 1633 C C . LYS A 1 253 ? 103.780 88.829 111.471 1.00 46.16 211 LYS A C 1
ATOM 1634 O O . LYS A 1 253 ? 104.774 89.519 111.683 1.00 46.16 211 LYS A O 1
ATOM 1640 N N . LEU A 1 254 ? 102.578 89.359 111.262 1.00 42.09 212 LEU A N 1
ATOM 1641 C CA . LEU A 1 254 ? 102.361 90.792 111.410 1.00 42.09 212 LEU A CA 1
ATOM 1642 C C . LEU A 1 254 ? 101.645 91.140 112.699 1.00 42.09 212 LEU A C 1
ATOM 1643 O O . LEU A 1 254 ? 101.957 92.163 113.310 1.00 42.09 212 LEU A O 1
ATOM 1648 N N . VAL A 1 255 ? 100.667 90.331 113.103 1.00 42.14 213 VAL A N 1
ATOM 1649 C CA . VAL A 1 255 ? 100.082 90.492 114.426 1.00 42.14 213 VAL A CA 1
ATOM 1650 C C . VAL A 1 255 ? 101.133 90.220 115.489 1.00 42.14 213 VAL A C 1
ATOM 1651 O O . VAL A 1 255 ? 101.228 90.937 116.490 1.00 42.14 213 VAL A O 1
ATOM 1655 N N . HIS A 1 256 ? 101.979 89.220 115.255 1.00 42.97 214 HIS A N 1
ATOM 1656 C CA . HIS A 1 256 ? 103.118 89.009 116.133 1.00 42.97 214 HIS A CA 1
ATOM 1657 C C . HIS A 1 256 ? 104.142 90.124 115.994 1.00 42.97 214 HIS A C 1
ATOM 1658 O O . HIS A 1 256 ? 104.887 90.396 116.939 1.00 42.97 214 HIS A O 1
ATOM 1665 N N . GLN A 1 257 ? 104.197 90.781 114.838 1.00 41.25 215 GLN A N 1
ATOM 1666 C CA . GLN A 1 257 ? 105.010 91.982 114.722 1.00 41.25 215 GLN A CA 1
ATOM 1667 C C . GLN A 1 257 ? 104.351 93.168 115.389 1.00 41.25 215 GLN A C 1
ATOM 1668 O O . GLN A 1 257 ? 105.038 94.121 115.759 1.00 41.25 215 GLN A O 1
ATOM 1674 N N . GLU A 1 258 ? 103.041 93.124 115.571 1.00 41.08 216 GLU A N 1
ATOM 1675 C CA . GLU A 1 258 ? 102.348 94.248 116.170 1.00 41.08 216 GLU A CA 1
ATOM 1676 C C . GLU A 1 258 ? 102.259 94.145 117.678 1.00 41.08 216 GLU A C 1
ATOM 1677 O O . GLU A 1 258 ? 102.161 95.172 118.354 1.00 41.08 216 GLU A O 1
ATOM 1683 N N . LYS A 1 259 ? 102.269 92.931 118.220 1.00 42.43 217 LYS A N 1
ATOM 1684 C CA . LYS A 1 259 ? 102.370 92.783 119.662 1.00 42.43 217 LYS A CA 1
ATOM 1685 C C . LYS A 1 259 ? 103.729 93.247 120.148 1.00 42.43 217 LYS A C 1
ATOM 1686 O O . LYS A 1 259 ? 103.823 94.001 121.122 1.00 42.43 217 LYS A O 1
ATOM 1692 N N . LEU A 1 260 ? 104.789 92.844 119.453 1.00 39.43 218 LEU A N 1
ATOM 1693 C CA . LEU A 1 260 ? 106.132 93.193 119.876 1.00 39.43 218 LEU A CA 1
ATOM 1694 C C . LEU A 1 260 ? 106.472 94.643 119.596 1.00 39.43 218 LEU A C 1
ATOM 1695 O O . LEU A 1 260 ? 107.325 95.202 120.285 1.00 39.43 218 LEU A O 1
ATOM 1700 N N . GLU A 1 261 ? 105.820 95.269 118.620 1.00 38.99 219 GLU A N 1
ATOM 1701 C CA . GLU A 1 261 ? 105.952 96.708 118.456 1.00 38.99 219 GLU A CA 1
ATOM 1702 C C . GLU A 1 261 ? 105.114 97.475 119.458 1.00 38.99 219 GLU A C 1
ATOM 1703 O O . GLU A 1 261 ? 105.284 98.689 119.586 1.00 38.99 219 GLU A O 1
ATOM 1709 N N . GLY A 1 262 ? 104.213 96.801 120.159 1.00 40.22 220 GLY A N 1
ATOM 1710 C CA . GLY A 1 262 ? 103.422 97.434 121.187 1.00 40.22 220 GLY A CA 1
ATOM 1711 C C . GLY A 1 262 ? 103.964 97.125 122.560 1.00 40.22 220 GLY A C 1
ATOM 1712 O O . GLY A 1 262 ? 103.844 97.939 123.475 1.00 40.22 220 GLY A O 1
ATOM 1713 N N . ASP A 1 263 ? 104.557 95.943 122.723 1.00 43.63 221 ASP A N 1
ATOM 1714 C CA . ASP A 1 263 ? 105.200 95.624 123.989 1.00 43.63 221 ASP A CA 1
ATOM 1715 C C . ASP A 1 263 ? 106.499 96.392 124.154 1.00 43.63 221 ASP A C 1
ATOM 1716 O O . ASP A 1 263 ? 106.903 96.685 125.283 1.00 43.63 221 ASP A O 1
ATOM 1721 N N . PHE A 1 264 ? 107.164 96.722 123.050 1.00 40.41 222 PHE A N 1
ATOM 1722 C CA . PHE A 1 264 ? 108.370 97.534 123.131 1.00 40.41 222 PHE A CA 1
ATOM 1723 C C . PHE A 1 264 ? 108.029 98.973 123.468 1.00 40.41 222 PHE A C 1
ATOM 1724 O O . PHE A 1 264 ? 108.742 99.620 124.238 1.00 40.41 222 PHE A O 1
ATOM 1732 N N . ARG A 1 265 ? 106.948 99.489 122.893 1.00 41.63 223 ARG A N 1
ATOM 1733 C CA . ARG A 1 265 ? 106.519 100.845 123.198 1.00 41.63 223 ARG A CA 1
ATOM 1734 C C . ARG A 1 265 ? 106.033 100.962 124.634 1.00 41.63 223 ARG A C 1
ATOM 1735 O O . ARG A 1 265 ? 106.264 101.985 125.283 1.00 41.63 223 ARG A O 1
ATOM 1743 N N . PHE A 1 266 ? 105.402 99.912 125.162 1.00 45.51 224 PHE A N 1
ATOM 1744 C CA . PHE A 1 266 ? 105.049 99.899 126.576 1.00 45.51 224 PHE A CA 1
ATOM 1745 C C . PHE A 1 266 ? 106.278 99.744 127.452 1.00 45.51 224 PHE A C 1
ATOM 1746 O O . PHE A 1 266 ? 106.278 100.201 128.600 1.00 45.51 224 PHE A O 1
ATOM 1754 N N . LYS A 1 267 ? 107.334 99.117 126.934 1.00 45.49 225 LYS A N 1
ATOM 1755 C CA . LYS A 1 267 ? 108.574 99.030 127.690 1.00 45.49 225 LYS A CA 1
ATOM 1756 C C . LYS A 1 267 ? 109.207 100.397 127.866 1.00 45.49 225 LYS A C 1
ATOM 1757 O O . LYS A 1 267 ? 109.812 100.668 128.906 1.00 45.49 225 LYS A O 1
ATOM 1763 N N . HIS A 1 268 ? 109.040 101.286 126.893 1.00 43.55 226 HIS A N 1
ATOM 1764 C CA . HIS A 1 268 ? 109.545 102.638 127.070 1.00 43.55 226 HIS A CA 1
ATOM 1765 C C . HIS A 1 268 ? 108.671 103.444 128.011 1.00 43.55 226 HIS A C 1
ATOM 1766 O O . HIS A 1 268 ? 109.162 104.362 128.671 1.00 43.55 226 HIS A O 1
ATOM 1773 N N . MET A 1 269 ? 107.389 103.133 128.091 1.00 48.21 227 MET A N 1
ATOM 1774 C CA . MET A 1 269 ? 106.546 103.819 129.050 1.00 48.21 227 MET A CA 1
ATOM 1775 C C . MET A 1 269 ? 106.496 103.119 130.390 1.00 48.21 227 MET A C 1
ATOM 1776 O O . MET A 1 269 ? 105.769 103.562 131.276 1.00 48.21 227 MET A O 1
ATOM 1781 N N . GLN A 1 270 ? 107.228 102.034 130.559 1.00 50.21 228 GLN A N 1
ATOM 1782 C CA . GLN A 1 270 ? 107.610 101.620 131.893 1.00 50.21 228 GLN A CA 1
ATOM 1783 C C . GLN A 1 270 ? 108.922 102.256 132.302 1.00 50.21 228 GLN A C 1
ATOM 1784 O O . GLN A 1 270 ? 109.373 102.055 133.431 1.00 50.21 228 GLN A O 1
ATOM 1790 N N . ILE A 1 271 ? 109.545 103.003 131.397 1.00 47.75 229 ILE A N 1
ATOM 1791 C CA . ILE A 1 271 ? 110.677 103.850 131.720 1.00 47.75 229 ILE A CA 1
ATOM 1792 C C . ILE A 1 271 ? 110.249 105.300 131.890 1.00 47.75 229 ILE A C 1
ATOM 1793 O O . ILE A 1 271 ? 110.712 105.981 132.800 1.00 47.75 229 ILE A O 1
ATOM 1798 N N . ARG A 1 272 ? 109.331 105.771 131.049 1.00 47.60 230 ARG A N 1
ATOM 1799 C CA . ARG A 1 272 ? 108.900 107.162 131.120 1.00 47.60 230 ARG A CA 1
ATOM 1800 C C . ARG A 1 272 ? 108.033 107.411 132.346 1.00 47.60 230 ARG A C 1
ATOM 1801 O O . ARG A 1 272 ? 108.167 108.439 133.018 1.00 47.60 230 ARG A O 1
ATOM 1809 N N . VAL A 1 273 ? 107.137 106.475 132.658 1.00 47.20 231 VAL A N 1
ATOM 1810 C CA . VAL A 1 273 ? 106.343 106.590 133.875 1.00 47.20 231 VAL A CA 1
ATOM 1811 C C . VAL A 1 273 ? 107.216 106.346 135.095 1.00 47.20 231 VAL A C 1
ATOM 1812 O O . VAL A 1 273 ? 107.062 107.010 136.127 1.00 47.20 231 VAL A O 1
ATOM 1816 N N . ASN A 1 274 ? 108.199 105.465 134.976 1.00 50.93 232 ASN A N 1
ATOM 1817 C CA . ASN A 1 274 ? 109.013 105.107 136.124 1.00 50.93 232 ASN A CA 1
ATOM 1818 C C . ASN A 1 274 ? 110.451 105.576 135.968 1.00 50.93 232 ASN A C 1
ATOM 1819 O O . ASN A 1 274 ? 111.382 104.818 136.242 1.00 50.93 232 ASN A O 1
ATOM 1824 N N . ALA A 1 275 ? 110.649 106.814 135.526 1.00 53.80 233 ALA A N 1
ATOM 1825 C CA . ALA A 1 275 ? 112.004 107.340 135.427 1.00 53.80 233 ALA A CA 1
ATOM 1826 C C . ALA A 1 275 ? 112.579 107.644 136.797 1.00 53.80 233 ALA A C 1
ATOM 1827 O O . ALA A 1 275 ? 113.779 107.464 137.026 1.00 53.80 233 ALA A O 1
ATOM 1829 N N . GLU A 1 276 ? 111.742 108.121 137.707 1.00 59.38 234 GLU A N 1
ATOM 1830 C CA . GLU A 1 276 ? 112.201 108.430 139.059 1.00 59.38 234 GLU A CA 1
ATOM 1831 C C . GLU A 1 276 ? 112.680 107.212 139.844 1.00 59.38 234 GLU A C 1
ATOM 1832 O O . GLU A 1 276 ? 113.753 107.307 140.459 1.00 59.38 234 GLU A O 1
ATOM 1838 N N . PRO A 1 277 ? 111.983 106.064 139.883 1.00 58.34 235 PRO A N 1
ATOM 1839 C CA . PRO A 1 277 ? 112.560 104.951 140.645 1.00 58.34 235 PRO A CA 1
ATOM 1840 C C . PRO A 1 277 ? 113.701 104.258 139.937 1.00 58.34 235 PRO A C 1
ATOM 1841 O O . PRO A 1 277 ? 114.604 103.748 140.608 1.00 58.34 235 PRO A O 1
ATOM 1845 N N . ALA A 1 278 ? 113.688 104.215 138.604 1.00 59.32 236 ALA A N 1
ATOM 1846 C CA . ALA A 1 278 ? 114.692 103.439 137.883 1.00 59.32 236 ALA A CA 1
ATOM 1847 C C . ALA A 1 278 ? 116.056 104.100 137.950 1.00 59.32 236 ALA A C 1
ATOM 1848 O O . ALA A 1 278 ? 117.079 103.415 138.049 1.00 59.32 236 ALA A O 1
ATOM 1850 N N . ALA A 1 279 ? 116.095 105.424 137.921 1.00 58.11 237 ALA A N 1
ATOM 1851 C CA . ALA A 1 279 ? 117.370 106.111 137.995 1.00 58.11 237 ALA A CA 1
ATOM 1852 C C . ALA A 1 279 ? 117.909 106.192 139.411 1.00 58.11 237 ALA A C 1
ATOM 1853 O O . ALA A 1 279 ? 119.063 106.587 139.596 1.00 58.11 237 ALA A O 1
ATOM 1855 N N . PHE A 1 280 ? 117.107 105.834 140.411 1.00 63.43 238 PHE A N 1
ATOM 1856 C CA . PHE A 1 280 ? 117.651 105.663 141.748 1.00 63.43 238 PHE A CA 1
ATOM 1857 C C . PHE A 1 280 ? 118.530 104.431 141.830 1.00 63.43 238 PHE A C 1
ATOM 1858 O O . PHE A 1 280 ? 119.452 104.382 142.647 1.00 63.43 238 PHE A O 1
ATOM 1866 N N . TYR A 1 281 ? 118.259 103.428 141.007 1.00 63.06 239 TYR A N 1
ATOM 1867 C CA . TYR A 1 281 ? 119.066 102.222 140.971 1.00 63.06 239 TYR A CA 1
ATOM 1868 C C . TYR A 1 281 ? 120.280 102.348 140.067 1.00 63.06 239 TYR A C 1
ATOM 1869 O O . TYR A 1 281 ? 121.051 101.387 139.978 1.00 63.06 239 TYR A O 1
ATOM 1878 N N . ARG A 1 282 ? 120.463 103.508 139.425 1.00 65.50 240 ARG A N 1
ATOM 1879 C CA . ARG A 1 282 ? 121.441 103.726 138.354 1.00 65.50 240 ARG A CA 1
ATOM 1880 C C . ARG A 1 282 ? 121.311 102.652 137.282 1.00 65.50 240 ARG A C 1
ATOM 1881 O O . ARG A 1 282 ? 122.281 102.011 136.879 1.00 65.50 240 ARG A O 1
ATOM 1889 N N . ALA A 1 283 ? 120.078 102.451 136.829 1.00 58.13 241 ALA A N 1
ATOM 1890 C CA . ALA A 1 283 ? 119.726 101.303 136.010 1.00 58.13 241 ALA A CA 1
ATOM 1891 C C . ALA A 1 283 ? 119.783 101.594 134.523 1.00 58.13 241 ALA A C 1
ATOM 1892 O O . ALA A 1 283 ? 118.994 101.030 133.759 1.00 58.13 241 ALA A O 1
ATOM 1894 N N . GLY A 1 284 ? 120.684 102.473 134.090 1.00 58.21 242 GLY A N 1
ATOM 1895 C CA . GLY A 1 284 ? 120.854 102.687 132.664 1.00 58.21 242 GLY A CA 1
ATOM 1896 C C . GLY A 1 284 ? 121.434 101.474 131.966 1.00 58.21 242 GLY A C 1
ATOM 1897 O O . GLY A 1 284 ? 120.927 101.034 130.933 1.00 58.21 242 GLY A O 1
ATOM 1898 N N . HIS A 1 285 ? 122.485 100.896 132.539 1.00 63.30 243 HIS A N 1
ATOM 1899 C CA . HIS A 1 285 ? 123.118 99.737 131.930 1.00 63.30 243 HIS A CA 1
ATOM 1900 C C . HIS A 1 285 ? 122.328 98.458 132.136 1.00 63.30 243 HIS A C 1
ATOM 1901 O O . HIS A 1 285 ? 122.682 97.434 131.545 1.00 63.30 243 HIS A O 1
ATOM 1908 N N . VAL A 1 286 ? 121.278 98.488 132.947 1.00 59.07 244 VAL A N 1
ATOM 1909 C CA . VAL A 1 286 ? 120.356 97.366 133.041 1.00 59.07 244 VAL A CA 1
ATOM 1910 C C . VAL A 1 286 ? 119.225 97.510 132.047 1.00 59.07 244 VAL A C 1
ATOM 1911 O O . VAL A 1 286 ? 118.966 96.605 131.253 1.00 59.07 244 VAL A O 1
ATOM 1915 N N . GLU A 1 287 ? 118.553 98.663 132.069 1.00 56.02 245 GLU A N 1
ATOM 1916 C CA . GLU A 1 287 ? 117.390 98.872 131.221 1.00 56.02 245 GLU A CA 1
ATOM 1917 C C . GLU A 1 287 ? 117.746 98.972 129.752 1.00 56.02 245 GLU A C 1
ATOM 1918 O O . GLU A 1 287 ? 116.855 98.848 128.911 1.00 56.02 245 GLU A O 1
ATOM 1924 N N . HIS A 1 288 ? 119.012 99.219 129.422 1.00 51.36 246 HIS A N 1
ATOM 1925 C CA . HIS A 1 288 ? 119.444 99.056 128.044 1.00 51.36 246 HIS A CA 1
ATOM 1926 C C . HIS A 1 288 ? 119.307 97.606 127.618 1.00 51.36 246 HIS A C 1
ATOM 1927 O O . HIS A 1 288 ? 118.626 97.299 126.639 1.00 51.36 246 HIS A O 1
ATOM 1934 N N . MET A 1 289 ? 119.887 96.691 128.389 1.00 58.30 247 MET A N 1
ATOM 1935 C CA . MET A 1 289 ? 119.809 95.274 128.068 1.00 58.30 247 MET A CA 1
ATOM 1936 C C . MET A 1 289 ? 118.448 94.663 128.364 1.00 58.30 247 MET A C 1
ATOM 1937 O O . MET A 1 289 ? 118.249 93.484 128.065 1.00 58.30 247 MET A O 1
ATOM 1942 N N . ARG A 1 290 ? 117.520 95.410 128.957 1.00 54.55 248 ARG A N 1
ATOM 1943 C CA . ARG A 1 290 ? 116.138 94.961 129.015 1.00 54.55 248 ARG A CA 1
ATOM 1944 C C . ARG A 1 290 ? 115.342 95.461 127.823 1.00 54.55 248 ARG A C 1
ATOM 1945 O O . ARG A 1 290 ? 114.565 94.701 127.241 1.00 54.55 248 ARG A O 1
ATOM 1953 N N . THR A 1 291 ? 115.523 96.727 127.445 1.00 48.67 249 THR A N 1
ATOM 1954 C CA . THR A 1 291 ? 114.756 97.281 126.336 1.00 48.67 249 THR A CA 1
ATOM 1955 C C . THR A 1 291 ? 115.273 96.784 124.996 1.00 48.67 249 THR A C 1
ATOM 1956 O O . THR A 1 291 ? 114.487 96.587 124.064 1.00 48.67 249 THR A O 1
ATOM 1960 N N . ASP A 1 292 ? 116.586 96.587 124.875 1.00 49.43 250 ASP A N 1
ATOM 1961 C CA . ASP A 1 292 ? 117.121 96.016 123.648 1.00 49.43 250 ASP A CA 1
ATOM 1962 C C . ASP A 1 292 ? 116.685 94.569 123.487 1.00 49.43 250 ASP A C 1
ATOM 1963 O O . ASP A 1 292 ? 116.465 94.115 122.362 1.00 49.43 250 ASP A O 1
ATOM 1968 N N . ARG A 1 293 ? 116.512 93.851 124.598 1.00 48.11 251 ARG A N 1
ATOM 1969 C CA . ARG A 1 293 ? 115.900 92.529 124.539 1.00 48.11 251 ARG A CA 1
ATOM 1970 C C . ARG A 1 293 ? 114.462 92.616 124.055 1.00 48.11 251 ARG A C 1
ATOM 1971 O O . ARG A 1 293 ? 113.990 91.738 123.327 1.00 48.11 251 ARG A O 1
ATOM 1979 N N . ARG A 1 294 ? 113.757 93.684 124.429 1.00 45.87 252 ARG A N 1
ATOM 1980 C CA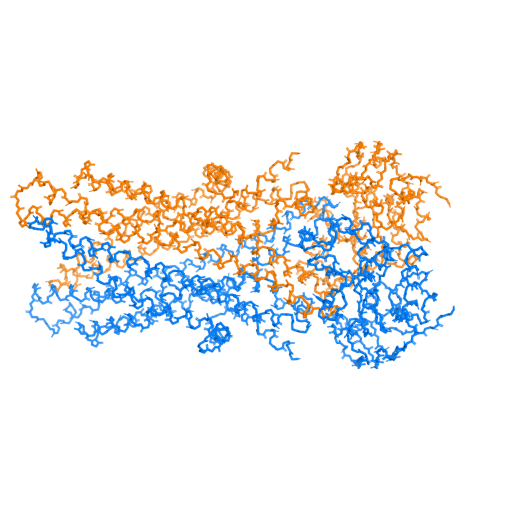 . ARG A 1 294 ? 112.442 93.927 123.855 1.00 45.87 252 ARG A CA 1
ATOM 1981 C C . ARG A 1 294 ? 112.548 94.438 122.430 1.00 45.87 252 ARG A C 1
ATOM 1982 O O . ARG A 1 294 ? 111.628 94.240 121.634 1.00 45.87 252 ARG A O 1
ATOM 1990 N N . LEU A 1 295 ? 113.651 95.101 122.092 1.00 41.54 253 LEU A N 1
ATOM 1991 C CA . LEU A 1 295 ? 113.808 95.609 120.737 1.00 41.54 253 LEU A CA 1
ATOM 1992 C C . LEU A 1 295 ? 114.205 94.508 119.771 1.00 41.54 253 LEU A C 1
ATOM 1993 O O . LEU A 1 295 ? 113.654 94.427 118.670 1.00 41.54 253 LEU A O 1
ATOM 1998 N N . GLN A 1 296 ? 115.163 93.661 120.161 1.00 44.08 254 GLN A N 1
ATOM 1999 C CA . GLN A 1 296 ? 115.644 92.612 119.269 1.00 44.08 254 GLN A CA 1
ATOM 2000 C C . GLN A 1 296 ? 114.564 91.591 118.963 1.00 44.08 254 GLN A C 1
ATOM 2001 O O . GLN A 1 296 ? 114.541 91.036 117.862 1.00 44.08 254 GLN A O 1
ATOM 2007 N N . ARG A 1 297 ? 113.662 91.342 119.911 1.00 43.91 255 ARG A N 1
ATOM 2008 C CA . ARG A 1 297 ? 112.534 90.465 119.636 1.00 43.91 255 ARG A CA 1
ATOM 2009 C C . ARG A 1 297 ? 111.589 91.086 118.624 1.00 43.91 255 ARG A C 1
ATOM 2010 O O . ARG A 1 297 ? 110.924 90.366 117.876 1.00 43.91 255 ARG A O 1
ATOM 2018 N N . LEU A 1 298 ? 111.528 92.412 118.572 1.00 39.43 256 LEU A N 1
ATOM 2019 C CA . LEU A 1 298 ? 110.787 93.063 117.503 1.00 39.43 256 LEU A CA 1
ATOM 2020 C C . LEU A 1 298 ? 111.574 93.034 116.204 1.00 39.43 256 LEU A C 1
ATOM 2021 O O . LEU A 1 298 ? 111.006 92.809 115.132 1.00 39.43 256 LEU A O 1
ATOM 2026 N N . LEU A 1 299 ? 112.882 93.232 116.275 1.00 40.17 257 LEU A N 1
ATOM 2027 C CA . LEU A 1 299 ? 113.675 93.252 115.058 1.00 40.17 257 LEU A CA 1
ATOM 2028 C C . LEU A 1 299 ? 113.969 91.861 114.523 1.00 40.17 257 LEU A C 1
ATOM 2029 O O . LEU A 1 299 ? 114.434 91.743 113.390 1.00 40.17 257 LEU A O 1
ATOM 2034 N N . GLN A 1 300 ? 113.731 90.811 115.295 1.00 41.51 258 GLN A N 1
ATOM 2035 C CA . GLN A 1 300 ? 113.821 89.466 114.754 1.00 41.51 258 GLN A CA 1
ATOM 2036 C C . GLN A 1 300 ? 112.482 88.961 114.256 1.00 41.51 258 GLN A C 1
ATOM 2037 O O . GLN A 1 300 ? 112.426 87.868 113.688 1.00 41.51 258 GLN A O 1
ATOM 2043 N N . THR A 1 301 ? 111.407 89.720 114.466 1.00 39.92 259 THR A N 1
ATOM 2044 C CA . THR A 1 301 ? 110.135 89.437 113.828 1.00 39.92 259 THR A CA 1
ATOM 2045 C C . THR A 1 301 ? 109.735 90.496 112.822 1.00 39.92 259 THR A C 1
ATOM 2046 O O . THR A 1 301 ? 108.767 90.291 112.088 1.00 39.92 259 THR A O 1
ATOM 2050 N N . GLN A 1 302 ? 110.438 91.622 112.772 1.00 40.90 260 GLN A N 1
ATOM 2051 C CA . GLN A 1 302 ? 110.278 92.511 111.635 1.00 40.90 260 GLN A CA 1
ATOM 2052 C C . GLN A 1 302 ? 111.149 92.057 110.482 1.00 40.90 260 GLN A C 1
ATOM 2053 O O . GLN A 1 302 ? 110.756 92.189 109.320 1.00 40.90 260 GLN A O 1
ATOM 2059 N N . ARG A 1 303 ? 112.324 91.511 110.789 1.00 43.94 261 ARG A N 1
ATOM 2060 C CA . ARG A 1 303 ? 113.145 90.876 109.770 1.00 43.94 261 ARG A CA 1
ATOM 2061 C C . ARG A 1 303 ? 112.519 89.580 109.292 1.00 43.94 261 ARG A C 1
ATOM 2062 O O . ARG A 1 303 ? 112.702 89.193 108.135 1.00 43.94 261 ARG A O 1
ATOM 2070 N N . GLU A 1 304 ? 111.786 88.897 110.168 1.00 45.99 262 GLU A N 1
ATOM 2071 C CA . GLU A 1 304 ? 111.074 87.696 109.763 1.00 45.99 262 GLU A CA 1
ATOM 2072 C C . GLU A 1 304 ? 109.919 88.027 108.833 1.00 45.99 262 GLU A C 1
ATOM 2073 O O . GLU A 1 304 ? 109.556 87.208 107.986 1.00 45.99 262 GLU A O 1
ATOM 2079 N N . LEU A 1 305 ? 109.343 89.220 108.966 1.00 44.83 263 LEU A N 1
ATOM 2080 C CA . LEU A 1 305 ? 108.234 89.602 108.102 1.00 44.83 263 LEU A CA 1
ATOM 2081 C C . LEU A 1 305 ? 108.715 89.885 106.688 1.00 44.83 263 LEU A C 1
ATOM 2082 O O . LEU A 1 305 ? 108.024 89.558 105.718 1.00 44.83 263 LEU A O 1
ATOM 2087 N N . MET A 1 306 ? 109.896 90.491 106.553 1.00 47.75 264 MET A N 1
ATOM 2088 C CA . MET A 1 306 ? 110.452 90.737 105.228 1.00 47.75 264 MET A CA 1
ATOM 2089 C C . MET A 1 306 ? 110.852 89.440 104.544 1.00 47.75 264 MET A C 1
ATOM 2090 O O . MET A 1 306 ? 110.778 89.344 103.316 1.00 47.75 264 MET A O 1
ATOM 2095 N N . SER A 1 307 ? 111.257 88.431 105.315 1.00 46.22 265 SER A N 1
ATOM 2096 C CA . SER A 1 307 ? 111.513 87.122 104.732 1.00 46.22 265 SER A CA 1
ATOM 2097 C C . SER A 1 307 ? 110.235 86.443 104.274 1.00 46.22 265 SER A C 1
ATOM 2098 O O . SER A 1 307 ? 110.292 85.565 103.410 1.00 46.22 265 SER A O 1
ATOM 2101 N N . LYS A 1 308 ? 109.090 86.819 104.830 1.00 46.48 266 LYS A N 1
ATOM 2102 C CA . LYS A 1 308 ? 107.823 86.321 104.324 1.00 46.48 266 LYS A CA 1
ATOM 2103 C C . LYS A 1 308 ? 107.216 87.249 103.290 1.00 46.48 266 LYS A C 1
ATOM 2104 O O . LYS A 1 308 ? 106.561 86.774 102.358 1.00 46.48 266 LYS A O 1
ATOM 2110 N N . GLU A 1 309 ? 107.409 88.560 103.423 1.00 49.35 267 GLU A N 1
ATOM 2111 C CA . GLU A 1 309 ? 106.861 89.479 102.437 1.00 49.35 267 GLU A CA 1
ATOM 2112 C C . GLU A 1 309 ? 107.654 89.505 101.146 1.00 49.35 267 GLU A C 1
ATOM 2113 O O . GLU A 1 309 ? 107.191 90.113 100.178 1.00 49.35 267 GLU A O 1
ATOM 2119 N N . LEU A 1 310 ? 108.834 88.888 101.115 1.00 47.93 268 LEU A N 1
ATOM 2120 C CA . LEU A 1 310 ? 109.558 88.732 99.862 1.00 47.93 268 LEU A CA 1
ATOM 2121 C C . LEU A 1 310 ? 108.761 87.882 98.886 1.00 47.93 268 LEU A C 1
ATOM 2122 O O . LEU A 1 310 ? 108.760 88.147 97.680 1.00 47.93 268 LEU A O 1
ATOM 2127 N N . TRP A 1 311 ? 108.081 86.854 99.386 1.00 48.51 269 TRP A N 1
ATOM 2128 C CA . TRP A 1 311 ? 107.284 86.019 98.504 1.00 48.51 269 TRP A CA 1
ATOM 2129 C C . TRP A 1 311 ? 106.022 86.731 98.065 1.00 48.51 269 TRP A C 1
ATOM 2130 O O . TRP A 1 311 ? 105.542 86.504 96.953 1.00 48.51 269 TRP A O 1
ATOM 2141 N N . LEU A 1 312 ? 105.491 87.614 98.903 1.00 47.98 270 LEU A N 1
ATOM 2142 C CA . LEU A 1 312 ? 104.337 88.396 98.488 1.00 47.98 270 LEU A CA 1
ATOM 2143 C C . LEU A 1 312 ? 104.714 89.426 97.440 1.00 47.98 270 LEU A C 1
ATOM 2144 O O . LEU A 1 312 ? 103.913 89.714 96.548 1.00 47.98 270 LEU A O 1
ATOM 2149 N N . TYR A 1 313 ? 105.925 89.978 97.516 1.00 50.25 271 TYR A N 1
ATOM 2150 C CA . TYR A 1 313 ? 106.377 90.861 96.450 1.00 50.25 271 TYR A CA 1
ATOM 2151 C C . TYR A 1 313 ? 106.610 90.094 95.162 1.00 50.25 271 TYR A C 1
ATOM 2152 O O . TYR A 1 313 ? 106.462 90.659 94.074 1.00 50.25 271 TYR A O 1
ATOM 2161 N N . ILE A 1 314 ? 106.991 88.819 95.260 1.00 50.37 272 ILE A N 1
ATOM 2162 C CA . ILE A 1 314 ? 107.176 88.008 94.063 1.00 50.37 272 ILE A CA 1
ATOM 2163 C C . ILE A 1 314 ? 105.837 87.734 93.399 1.00 50.37 272 ILE A C 1
ATOM 2164 O O . ILE A 1 314 ? 105.656 88.004 92.210 1.00 50.37 272 ILE A O 1
ATOM 2169 N N . GLY A 1 315 ? 104.859 87.267 94.171 1.00 52.01 273 GLY A N 1
ATOM 2170 C CA . GLY A 1 315 ? 103.544 86.944 93.645 1.00 52.01 273 GLY A CA 1
ATOM 2171 C C . GLY A 1 315 ? 102.736 88.128 93.149 1.00 52.01 273 GLY A C 1
ATOM 2172 O O . GLY A 1 315 ? 101.669 87.918 92.566 1.00 52.01 273 GLY A O 1
ATOM 2173 N N . ILE A 1 316 ? 103.201 89.350 93.368 1.00 52.76 274 ILE A N 1
ATOM 2174 C CA . ILE A 1 316 ? 102.609 90.530 92.764 1.00 52.76 274 ILE A CA 1
ATOM 2175 C C . ILE A 1 316 ? 103.388 90.968 91.539 1.00 52.76 274 ILE A C 1
ATOM 2176 O O . ILE A 1 316 ? 102.809 91.238 90.488 1.00 52.76 274 ILE A O 1
ATOM 2181 N N . ASN A 1 317 ? 104.714 91.026 91.652 1.00 56.93 275 ASN A N 1
ATOM 2182 C CA . ASN A 1 317 ? 105.525 91.420 90.512 1.00 56.93 275 ASN A CA 1
ATOM 2183 C C . ASN A 1 317 ? 105.557 90.356 89.426 1.00 56.93 275 ASN A C 1
ATOM 2184 O O . ASN A 1 317 ? 105.809 90.690 88.265 1.00 56.93 275 ASN A O 1
ATOM 2189 N N . THR A 1 318 ? 105.303 89.092 89.762 1.00 57.06 276 THR A N 1
ATOM 2190 C CA . THR A 1 318 ? 105.106 88.096 88.717 1.00 57.06 276 THR A CA 1
ATOM 2191 C C . THR A 1 318 ? 103.792 88.334 87.999 1.00 57.06 276 THR A C 1
ATOM 2192 O O . THR A 1 318 ? 103.739 88.299 86.768 1.00 57.06 276 THR A O 1
ATOM 2196 N N . PHE A 1 319 ? 102.729 88.627 88.750 1.00 60.43 277 PHE A N 1
ATOM 2197 C CA . PHE A 1 319 ? 101.435 88.884 88.132 1.00 60.43 277 PHE A CA 1
ATOM 2198 C C . PHE A 1 319 ? 101.458 90.144 87.285 1.00 60.43 277 PHE A C 1
ATOM 2199 O O . PHE A 1 319 ? 100.772 90.214 86.261 1.00 60.43 277 PHE A O 1
ATOM 2207 N N . ASP A 1 320 ? 102.237 91.144 87.688 1.00 61.25 278 ASP A N 1
ATOM 2208 C CA . ASP A 1 320 ? 102.256 92.394 86.943 1.00 61.25 278 ASP A CA 1
ATOM 2209 C C . ASP A 1 320 ? 103.003 92.237 85.628 1.00 61.25 278 ASP A C 1
ATOM 2210 O O . ASP A 1 320 ? 102.483 92.586 84.564 1.00 61.25 278 ASP A O 1
ATOM 2215 N N . TYR A 1 321 ? 104.217 91.697 85.678 1.00 64.28 279 TYR A N 1
ATOM 2216 C CA . TYR A 1 321 ? 105.068 91.720 84.497 1.00 64.28 279 TYR A CA 1
ATOM 2217 C C . TYR A 1 321 ? 104.722 90.607 83.520 1.00 64.28 279 TYR A C 1
ATOM 2218 O O . TYR A 1 321 ? 104.787 90.813 82.306 1.00 64.28 279 TYR A O 1
ATOM 2227 N N . LEU A 1 322 ? 104.333 89.431 84.017 1.00 65.30 280 LEU A N 1
ATOM 2228 C CA . LEU A 1 322 ? 103.800 88.410 83.124 1.00 65.30 280 LEU A CA 1
ATOM 2229 C C . LEU A 1 322 ? 102.436 88.812 82.592 1.00 65.30 280 LEU A C 1
ATOM 2230 O O . LEU A 1 322 ? 102.041 88.357 81.517 1.00 65.30 280 LEU A O 1
ATOM 2235 N N . GLY A 1 323 ? 101.724 89.678 83.313 1.00 68.49 281 GLY A N 1
ATOM 2236 C CA . GLY A 1 323 ? 100.522 90.285 82.783 1.00 68.49 281 GLY A CA 1
ATOM 2237 C C . GLY A 1 323 ? 100.765 91.202 81.606 1.00 68.49 281 GLY A C 1
ATOM 2238 O O . GLY A 1 323 ? 99.839 91.452 80.831 1.00 68.49 281 GLY A O 1
ATOM 2239 N N . SER A 1 324 ? 101.987 91.710 81.447 1.00 71.26 282 SER A N 1
ATOM 2240 C CA . SER A 1 324 ? 102.297 92.482 80.253 1.00 71.26 282 SER A CA 1
ATOM 2241 C C . SER A 1 324 ? 102.405 91.602 79.019 1.00 71.26 282 SER A C 1
ATOM 2242 O O . SER A 1 324 ? 102.284 92.107 77.900 1.00 71.26 282 SER A O 1
ATOM 2245 N N . ILE A 1 325 ? 102.635 90.302 79.190 1.00 72.58 283 ILE A N 1
ATOM 2246 C CA . ILE A 1 325 ? 102.745 89.392 78.057 1.00 72.58 283 ILE A CA 1
ATOM 2247 C C . ILE A 1 325 ? 101.624 88.372 77.998 1.00 72.58 283 ILE A C 1
ATOM 2248 O O . ILE A 1 325 ? 101.514 87.666 76.982 1.00 72.58 283 ILE A O 1
ATOM 2253 N N . LEU A 1 326 ? 100.789 88.261 79.033 1.00 76.69 284 LEU A N 1
ATOM 2254 C CA . LEU A 1 326 ? 99.768 87.222 79.000 1.00 76.69 284 LEU A CA 1
ATOM 2255 C C . LEU A 1 326 ? 98.648 87.560 78.033 1.00 76.69 284 LEU A C 1
ATOM 2256 O O . LEU A 1 326 ? 97.992 86.643 77.543 1.00 76.69 284 LEU A O 1
ATOM 2261 N N . SER A 1 327 ? 98.445 88.839 77.709 1.00 86.68 285 SER A N 1
ATOM 2262 C CA . SER A 1 327 ? 97.526 89.188 76.629 1.00 86.68 285 SER A CA 1
ATOM 2263 C C . SER A 1 327 ? 97.982 88.634 75.293 1.00 86.68 285 SER A C 1
ATOM 2264 O O . SER A 1 327 ? 97.155 88.313 74.434 1.00 86.68 285 SER A O 1
ATOM 2267 N N . TYR A 1 328 ? 99.290 88.525 75.104 1.00 88.38 286 TYR A N 1
ATOM 2268 C CA . TYR A 1 328 ? 99.815 88.042 73.843 1.00 88.38 286 TYR A CA 1
ATOM 2269 C C . TYR A 1 328 ? 99.609 86.542 73.691 1.00 88.38 286 TYR A C 1
ATOM 2270 O O . TYR A 1 328 ? 99.360 86.058 72.582 1.00 88.38 286 TYR A O 1
ATOM 2279 N N . VAL A 1 329 ? 99.683 85.790 74.791 1.00 86.42 287 VAL A N 1
ATOM 2280 C CA . VAL A 1 329 ? 99.508 84.342 74.706 1.00 86.42 287 VAL A CA 1
ATOM 2281 C C . VAL A 1 329 ? 98.037 83.952 74.744 1.00 86.42 287 VAL A C 1
ATOM 2282 O O . VAL A 1 329 ? 97.703 82.792 74.470 1.00 86.42 287 VAL A O 1
ATOM 2286 N N . VAL A 1 330 ? 97.139 84.896 75.049 1.00 92.36 288 VAL A N 1
ATOM 2287 C CA . VAL A 1 330 ? 95.721 84.719 74.728 1.00 92.36 288 VAL A CA 1
ATOM 2288 C C . VAL A 1 330 ? 95.529 84.557 73.228 1.00 92.36 288 VAL A C 1
ATOM 2289 O O . VAL A 1 330 ? 94.686 83.771 72.776 1.00 92.36 288 VAL A O 1
ATOM 2293 N N . ILE A 1 331 ? 96.367 85.211 72.436 1.00 97.79 289 ILE A N 1
ATOM 2294 C CA . ILE A 1 331 ? 96.201 85.256 70.995 1.00 97.79 289 ILE A CA 1
ATOM 2295 C C . ILE A 1 331 ? 97.223 84.288 70.416 1.00 97.79 289 ILE A C 1
ATOM 2296 O O . ILE A 1 331 ? 97.890 84.576 69.419 1.00 97.79 289 ILE A O 1
ATOM 2301 N N . ALA A 1 332 ? 97.450 83.187 71.127 1.00 105.68 290 ALA A N 1
ATOM 2302 C CA . ALA A 1 332 ? 98.119 82.043 70.528 1.00 105.68 290 ALA A CA 1
ATOM 2303 C C . ALA A 1 332 ? 97.217 81.276 69.571 1.00 105.68 290 ALA A C 1
ATOM 2304 O O . ALA A 1 332 ? 97.714 80.415 68.839 1.00 105.68 290 ALA A O 1
ATOM 2306 N N . ILE A 1 333 ? 95.916 81.553 69.568 1.00 109.87 291 ILE A N 1
ATOM 2307 C CA . ILE A 1 333 ? 94.970 80.887 68.673 1.00 109.87 291 ILE A CA 1
ATOM 2308 C C . ILE A 1 333 ? 95.206 81.127 67.178 1.00 109.87 291 ILE A C 1
ATOM 2309 O O . ILE A 1 333 ? 94.705 80.322 66.382 1.00 109.87 291 ILE A O 1
ATOM 2314 N N . PRO A 1 334 ? 95.917 82.167 66.705 1.00 111.44 292 PRO A N 1
ATOM 2315 C CA . PRO A 1 334 ? 96.451 82.041 65.341 1.00 111.44 292 PRO A CA 1
ATOM 2316 C C . PRO A 1 334 ? 97.603 81.064 65.238 1.00 111.44 292 PRO A C 1
ATOM 2317 O O . PRO A 1 334 ? 97.619 80.236 64.320 1.00 111.44 292 PRO A O 1
ATOM 2321 N N . ILE A 1 335 ? 98.571 81.124 66.155 1.00 112.53 293 ILE A N 1
ATOM 2322 C CA . ILE A 1 335 ? 99.794 80.347 65.972 1.00 112.53 293 ILE A CA 1
ATOM 2323 C C . ILE A 1 335 ? 99.624 78.904 66.418 1.00 112.53 293 ILE A C 1
ATOM 2324 O O . ILE A 1 335 ? 100.424 78.043 66.033 1.00 112.53 293 ILE A O 1
ATOM 2329 N N . PHE A 1 336 ? 98.579 78.599 67.183 1.00 114.48 294 PHE A N 1
ATOM 2330 C CA . PHE A 1 336 ? 98.271 77.220 67.526 1.00 114.48 294 PHE A CA 1
ATOM 2331 C C . PHE A 1 336 ? 97.102 76.654 66.743 1.00 114.48 294 PHE A C 1
ATOM 2332 O O . PHE A 1 336 ? 97.123 75.472 66.399 1.00 114.48 294 PHE A O 1
ATOM 2340 N N . SER A 1 337 ? 96.084 77.464 66.458 1.00 118.13 295 SER A N 1
ATOM 2341 C CA . SER A 1 337 ? 94.930 77.003 65.699 1.00 118.13 295 SER A CA 1
ATOM 2342 C C . SER A 1 337 ? 94.804 77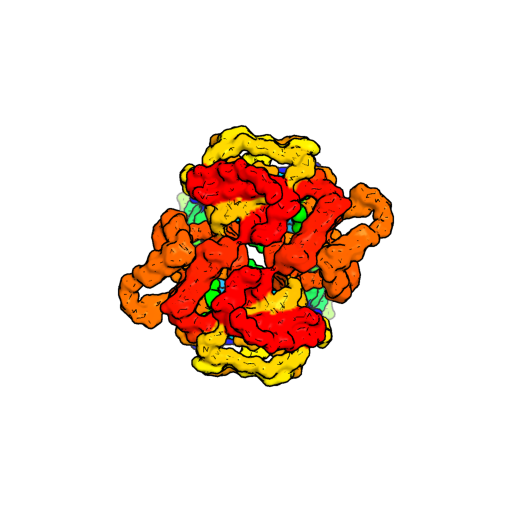.717 64.361 1.00 118.13 295 SER A C 1
ATOM 2343 O O . SER A 1 337 ? 94.783 77.057 63.318 1.00 118.13 295 SER A O 1
ATOM 2346 N N . GLY A 1 338 ? 94.739 79.044 64.354 1.00 118.26 296 GLY A N 1
ATOM 2347 C CA . GLY A 1 338 ? 94.557 79.775 63.113 1.00 118.26 296 GLY A CA 1
ATOM 2348 C C . GLY A 1 338 ? 93.162 79.658 62.544 1.00 118.26 296 GLY A C 1
ATOM 2349 O O . GLY A 1 338 ? 93.006 79.479 61.330 1.00 118.26 296 GLY A O 1
ATOM 2350 N N . VAL A 1 339 ? 92.137 79.759 63.393 1.00 122.16 297 VAL A N 1
ATOM 2351 C CA . VAL A 1 339 ? 90.767 79.547 62.940 1.00 122.16 297 VAL A CA 1
ATOM 2352 C C . VAL A 1 339 ? 90.199 80.726 62.168 1.00 122.16 297 VAL A C 1
ATOM 2353 O O . VAL A 1 339 ? 89.127 80.596 61.567 1.00 122.16 297 VAL A O 1
ATOM 2357 N N . TYR A 1 340 ? 90.877 81.868 62.163 1.00 120.05 298 TYR A N 1
ATOM 2358 C CA . TYR A 1 340 ? 90.485 83.010 61.350 1.00 120.05 298 TYR A CA 1
ATOM 2359 C C . TYR A 1 340 ? 91.642 83.467 60.476 1.00 120.05 298 TYR A C 1
ATOM 2360 O O . TYR A 1 340 ? 91.818 84.659 60.221 1.00 120.05 298 TYR A O 1
ATOM 2369 N N . GLY A 1 341 ? 92.452 82.518 60.015 1.00 120.52 299 GLY A N 1
ATOM 2370 C CA . GLY A 1 341 ? 93.623 82.849 59.230 1.00 120.52 299 GLY A CA 1
ATOM 2371 C C . GLY A 1 341 ? 93.289 83.347 57.841 1.00 120.52 299 GLY A C 1
ATOM 2372 O O . GLY A 1 341 ? 92.894 82.569 56.968 1.00 120.52 299 GLY A O 1
ATOM 2373 N N . ASP A 1 342 ? 93.445 84.650 57.629 1.00 121.75 300 ASP A N 1
ATOM 2374 C CA . ASP A 1 342 ? 93.166 85.270 56.342 1.00 121.75 300 ASP A CA 1
ATOM 2375 C C . ASP A 1 342 ? 94.396 85.918 55.733 1.00 121.75 300 ASP A C 1
ATOM 2376 O O . ASP A 1 342 ? 94.731 85.639 54.576 1.00 121.75 300 ASP A O 1
ATOM 2381 N N . LEU A 1 343 ? 95.080 86.777 56.479 1.00 121.60 301 LEU A N 1
ATOM 2382 C CA . LEU A 1 343 ? 96.232 87.500 55.970 1.00 121.60 301 LEU A CA 1
ATOM 2383 C C . LEU A 1 343 ? 97.431 87.267 56.875 1.00 121.60 301 LEU A C 1
ATOM 2384 O O . LEU A 1 343 ? 97.296 87.104 58.089 1.00 121.60 301 LEU A O 1
ATOM 2389 N N . SER A 1 344 ? 98.604 87.235 56.266 1.00 121.13 302 SER A N 1
ATOM 2390 C CA . SER A 1 344 ? 99.851 87.196 57.018 1.00 121.13 302 SER A CA 1
ATOM 2391 C C . SER A 1 344 ? 100.294 88.574 57.530 1.00 121.13 302 SER A C 1
ATOM 2392 O O . SER A 1 344 ? 100.674 88.661 58.703 1.00 121.13 302 SER A O 1
ATOM 2395 N N . PRO A 1 345 ? 100.300 89.692 56.729 1.00 120.09 303 PRO A N 1
ATOM 2396 C CA . PRO A 1 345 ? 100.750 90.951 57.337 1.00 120.09 303 PRO A CA 1
ATOM 2397 C C . PRO A 1 345 ? 99.637 91.808 57.921 1.00 120.09 303 PRO A C 1
ATOM 2398 O O . PRO A 1 345 ? 99.922 92.758 58.655 1.00 120.09 303 PRO A O 1
ATOM 2402 N N . ALA A 1 346 ? 98.376 91.505 57.612 1.00 115.93 304 ALA A N 1
ATOM 2403 C CA . ALA A 1 346 ? 97.278 92.385 57.981 1.00 115.93 304 ALA A CA 1
ATOM 2404 C C . ALA A 1 346 ? 96.284 91.777 58.954 1.00 115.93 304 ALA A C 1
ATOM 2405 O O . ALA A 1 346 ? 95.703 92.520 59.751 1.00 115.93 304 ALA A O 1
ATOM 2407 N N . GLU A 1 347 ? 96.049 90.467 58.900 1.00 119.91 305 GLU A N 1
ATOM 2408 C CA . GLU A 1 347 ? 95.230 89.823 59.918 1.00 119.91 305 GLU A CA 1
ATOM 2409 C C . GLU A 1 347 ? 96.038 89.562 61.181 1.00 119.91 305 GLU A C 1
ATOM 2410 O O . GLU A 1 347 ? 95.474 89.473 62.275 1.00 119.91 305 GLU A O 1
ATOM 2416 N N . LEU A 1 348 ? 97.356 89.466 61.049 1.00 114.34 306 LEU A N 1
ATOM 2417 C CA . LEU A 1 348 ? 98.217 89.139 62.176 1.00 114.34 306 LEU A CA 1
ATOM 2418 C C . LEU A 1 348 ? 98.703 90.405 62.874 1.00 114.34 306 LEU A C 1
ATOM 2419 O O . LEU A 1 348 ? 98.440 90.606 64.062 1.00 114.34 306 LEU A O 1
ATOM 2424 N N . SER A 1 349 ? 99.388 91.276 62.140 1.00 113.43 307 SER A N 1
ATOM 2425 C CA . SER A 1 349 ? 99.655 92.608 62.652 1.00 113.43 307 SER A CA 1
ATOM 2426 C C . SER A 1 349 ? 98.364 93.418 62.670 1.00 113.43 307 SER A C 1
ATOM 2427 O O . SER A 1 349 ? 97.372 93.054 62.041 1.00 113.43 307 SER A O 1
ATOM 2430 N N . THR A 1 350 ? 98.360 94.453 63.519 1.00 107.95 308 THR A N 1
ATOM 2431 C CA . THR A 1 350 ? 97.349 95.491 63.784 1.00 107.95 308 THR A CA 1
ATOM 2432 C C . THR A 1 350 ? 95.992 94.943 64.230 1.00 107.95 308 THR A C 1
ATOM 2433 O O . THR A 1 350 ? 95.068 95.716 64.499 1.00 107.95 308 THR A O 1
ATOM 2437 N N . LEU A 1 351 ? 95.870 93.625 64.360 1.00 105.19 309 LEU A N 1
ATOM 2438 C CA . LEU A 1 351 ? 94.807 92.993 65.120 1.00 105.19 309 LEU A CA 1
ATOM 2439 C C . LEU A 1 351 ? 95.254 92.744 66.549 1.00 105.19 309 LEU A C 1
ATOM 2440 O O . LEU A 1 351 ? 94.573 93.144 67.496 1.00 105.19 309 LEU A O 1
ATOM 2445 N N . VAL A 1 352 ? 96.409 92.098 66.714 1.00 103.02 310 VAL A N 1
ATOM 2446 C CA . VAL A 1 352 ? 96.951 91.897 68.047 1.00 103.02 310 VAL A CA 1
ATOM 2447 C C . VAL A 1 352 ? 97.498 93.205 68.595 1.00 103.02 310 VAL A C 1
ATOM 2448 O O . VAL A 1 352 ? 97.492 93.423 69.810 1.00 103.02 310 VAL A O 1
ATOM 2452 N N . SER A 1 353 ? 97.929 94.117 67.721 1.00 101.57 311 SER A N 1
ATOM 2453 C CA . SER A 1 353 ? 98.315 95.443 68.171 1.00 101.57 311 SER A CA 1
ATOM 2454 C C . SER A 1 353 ? 97.106 96.275 68.556 1.00 101.57 311 SER A C 1
ATOM 2455 O O . SER A 1 353 ? 97.258 97.274 69.262 1.00 101.57 311 SER A O 1
ATOM 2458 N N . LYS A 1 354 ? 95.920 95.901 68.083 1.00 101.19 312 LYS A N 1
ATOM 2459 C CA . LYS A 1 354 ? 94.672 96.429 68.610 1.00 101.19 312 LYS A CA 1
ATOM 2460 C C . LYS A 1 354 ? 94.210 95.637 69.820 1.00 101.19 312 LYS A C 1
ATOM 2461 O O . LYS A 1 354 ? 93.506 96.174 70.683 1.00 101.19 312 LYS A O 1
ATOM 2467 N N . ASN A 1 355 ? 94.621 94.374 69.918 1.00 96.92 313 ASN A N 1
ATOM 2468 C CA . ASN A 1 355 ? 94.174 93.536 71.020 1.00 96.92 313 ASN A CA 1
ATOM 2469 C C . ASN A 1 355 ? 95.071 93.722 72.239 1.00 96.92 313 ASN A C 1
ATOM 2470 O O . ASN A 1 355 ? 94.591 93.711 73.376 1.00 96.92 313 ASN A O 1
ATOM 2475 N N . ALA A 1 356 ? 96.373 93.908 72.030 1.00 91.84 314 ALA A N 1
ATOM 2476 C CA . ALA A 1 356 ? 97.237 94.234 73.158 1.00 91.84 314 ALA A CA 1
ATOM 2477 C C . ALA A 1 356 ? 97.043 95.672 73.606 1.00 91.84 314 ALA A C 1
ATOM 2478 O O . ALA A 1 356 ? 97.331 96.003 74.757 1.00 91.84 314 ALA A O 1
ATOM 2480 N N . PHE A 1 357 ? 96.553 96.538 72.723 1.00 92.49 315 PHE A N 1
ATOM 2481 C CA . PHE A 1 357 ? 96.252 97.905 73.119 1.00 92.49 315 PHE A CA 1
ATOM 2482 C C . PHE A 1 357 ? 95.002 98.002 73.981 1.00 92.49 315 PHE A C 1
ATOM 2483 O O . PHE A 1 357 ? 94.763 99.056 74.578 1.00 92.49 315 PHE A O 1
ATOM 2491 N N . VAL A 1 358 ? 94.207 96.940 74.065 1.00 87.92 316 VAL A N 1
ATOM 2492 C CA . VAL A 1 358 ? 93.006 96.946 74.884 1.00 87.92 316 VAL A CA 1
ATOM 2493 C C . VAL A 1 358 ? 93.087 95.948 76.041 1.00 87.92 316 VAL A C 1
ATOM 2494 O O . VAL A 1 358 ? 92.474 96.192 77.092 1.00 87.92 316 VAL A O 1
ATOM 2498 N N . CYS A 1 359 ? 93.869 94.879 75.921 1.00 86.56 317 CYS A N 1
ATOM 2499 C CA . CYS A 1 359 ? 93.955 93.927 77.017 1.00 86.56 317 CYS A CA 1
ATOM 2500 C C . CYS A 1 359 ? 94.999 94.327 78.053 1.00 86.56 317 CYS A C 1
ATOM 2501 O O . CYS A 1 359 ? 94.761 94.164 79.251 1.00 86.56 317 CYS A O 1
ATOM 2504 N N . ILE A 1 360 ? 96.155 94.846 77.623 1.00 80.98 318 ILE A N 1
ATOM 2505 C CA . ILE A 1 360 ? 97.093 95.474 78.557 1.00 80.98 318 ILE A CA 1
ATOM 2506 C C . ILE A 1 360 ? 96.453 96.706 79.175 1.00 80.98 318 ILE A C 1
ATOM 2507 O O . ILE A 1 360 ? 96.707 97.042 80.338 1.00 80.98 318 ILE A O 1
ATOM 2512 N N . TYR A 1 361 ? 95.573 97.363 78.422 1.00 80.77 319 TYR A N 1
ATOM 2513 C CA . TYR A 1 361 ? 94.747 98.435 78.956 1.00 80.77 319 TYR A CA 1
ATOM 2514 C C . TYR A 1 361 ? 93.798 97.927 80.035 1.00 80.77 319 TYR A C 1
ATOM 2515 O O . TYR A 1 361 ? 93.425 98.687 80.931 1.00 80.77 319 TYR A O 1
ATOM 2524 N N . LEU A 1 362 ? 93.419 96.645 79.983 1.00 76.51 320 LEU A N 1
ATOM 2525 C CA . LEU A 1 362 ? 92.552 96.070 81.008 1.00 76.51 320 LEU A CA 1
ATOM 2526 C C . LEU A 1 362 ? 93.336 95.689 82.253 1.00 76.51 320 LEU A C 1
ATOM 2527 O O . LEU A 1 362 ? 92.898 95.961 83.373 1.00 76.51 320 LEU A O 1
ATOM 2532 N N . ILE A 1 363 ? 94.483 95.029 82.079 1.00 70.38 321 ILE A N 1
ATOM 2533 C CA . ILE A 1 363 ? 95.284 94.607 83.222 1.00 70.38 321 ILE A CA 1
ATOM 2534 C C . ILE A 1 363 ? 95.916 95.803 83.927 1.00 70.38 321 ILE A C 1
ATOM 2535 O O . ILE A 1 363 ? 96.266 95.712 85.107 1.00 70.38 321 ILE A O 1
ATOM 2540 N N . SER A 1 364 ? 96.015 96.945 83.241 1.00 73.79 322 SER A N 1
ATOM 2541 C CA . SER A 1 364 ? 96.460 98.181 83.877 1.00 73.79 322 SER A CA 1
ATOM 2542 C C . SER A 1 364 ? 95.508 98.638 84.973 1.00 73.79 322 SER A C 1
ATOM 2543 O O . SER A 1 364 ? 95.942 99.285 85.930 1.00 73.79 322 SER A O 1
ATOM 2546 N N . CYS A 1 365 ? 94.216 98.338 84.846 1.00 70.18 323 CYS A N 1
ATOM 2547 C CA . CYS A 1 365 ? 93.258 98.584 85.914 1.00 70.18 323 CYS A CA 1
ATOM 2548 C C . CYS A 1 365 ? 92.965 97.334 86.719 1.00 70.18 323 CYS A C 1
ATOM 2549 O O . CYS A 1 365 ? 92.158 97.379 87.650 1.00 70.18 323 CYS A O 1
ATOM 2552 N N . PHE A 1 366 ? 93.617 96.229 86.393 1.00 64.51 324 PHE A N 1
ATOM 2553 C CA . PHE A 1 366 ? 93.353 94.954 87.025 1.00 64.51 324 PHE A CA 1
ATOM 2554 C C . PHE A 1 366 ? 94.530 94.422 87.810 1.00 64.51 324 PHE A C 1
ATOM 2555 O O . PHE A 1 366 ? 94.329 93.592 88.698 1.00 64.51 324 PHE A O 1
ATOM 2563 N N . THR A 1 367 ? 95.746 94.869 87.508 1.00 60.76 325 THR A N 1
ATOM 2564 C CA . THR A 1 367 ? 96.871 94.606 88.385 1.00 60.76 325 THR A CA 1
ATOM 2565 C C . THR A 1 367 ? 96.925 95.568 89.555 1.00 60.76 325 THR A C 1
ATOM 2566 O O . THR A 1 367 ? 97.746 95.366 90.452 1.00 60.76 325 THR A O 1
ATOM 2570 N N . GLN A 1 368 ? 96.079 96.602 89.562 1.00 59.82 326 GLN A N 1
ATOM 2571 C CA . GLN A 1 368 ? 95.956 97.455 90.735 1.00 59.82 326 GLN A CA 1
ATOM 2572 C C . GLN A 1 368 ? 95.429 96.669 91.920 1.00 59.82 326 GLN A C 1
ATOM 2573 O O . GLN A 1 368 ? 95.917 96.829 93.041 1.00 59.82 326 GLN A O 1
ATOM 2579 N N . LEU A 1 369 ? 94.458 95.786 91.685 1.00 58.92 327 LEU A N 1
ATOM 2580 C CA . LEU A 1 369 ? 93.859 95.003 92.756 1.00 58.92 327 LEU A CA 1
ATOM 2581 C C . LEU A 1 369 ? 94.807 93.973 93.346 1.00 58.92 327 LEU A C 1
ATOM 2582 O O . LEU A 1 369 ? 94.524 93.446 94.425 1.00 58.92 327 LEU A O 1
ATOM 2587 N N . ILE A 1 370 ? 95.906 93.667 92.672 1.00 55.09 328 ILE A N 1
ATOM 2588 C CA . ILE A 1 370 ? 96.943 92.823 93.237 1.00 55.09 328 ILE A CA 1
ATOM 2589 C C . ILE A 1 370 ? 98.172 93.638 93.636 1.00 55.09 328 ILE A C 1
ATOM 2590 O O . ILE A 1 370 ? 98.905 93.220 94.546 1.00 55.09 328 ILE A O 1
ATOM 2595 N N . ASP A 1 371 ? 98.341 94.849 93.094 1.00 55.06 329 ASP A N 1
ATOM 2596 C CA . ASP A 1 371 ? 99.393 95.756 93.558 1.00 55.06 329 ASP A CA 1
ATOM 2597 C C . ASP A 1 371 ? 99.181 96.162 95.012 1.00 55.06 329 ASP A C 1
ATOM 2598 O O . ASP A 1 371 ? 100.144 96.462 95.723 1.00 55.06 329 ASP A O 1
ATOM 2603 N N . LEU A 1 372 ? 97.938 96.152 95.479 1.00 48.65 330 LEU A N 1
ATOM 2604 C CA . LEU A 1 372 ? 97.632 96.432 96.870 1.00 48.65 330 LEU A CA 1
ATOM 2605 C C . LEU A 1 372 ? 97.413 95.169 97.686 1.00 48.65 330 LEU A C 1
ATOM 2606 O O . LEU A 1 372 ? 96.755 95.219 98.727 1.00 48.65 330 LEU A O 1
ATOM 2611 N N . SER A 1 373 ? 97.964 94.040 97.255 1.00 45.52 331 SER A N 1
ATOM 2612 C CA . SER A 1 373 ? 97.913 92.870 98.114 1.00 45.52 331 SER A CA 1
ATOM 2613 C C . SER A 1 373 ? 98.872 92.985 99.286 1.00 45.52 331 SER A C 1
ATOM 2614 O O . SER A 1 373 ? 98.676 92.303 100.294 1.00 45.52 331 SER A O 1
ATOM 2617 N N . THR A 1 374 ? 99.907 93.820 99.178 1.00 44.71 332 THR A N 1
ATOM 2618 C CA . THR A 1 374 ? 100.709 94.145 100.350 1.00 44.71 332 THR A CA 1
ATOM 2619 C C . THR A 1 374 ? 99.904 94.971 101.336 1.00 44.71 332 THR A C 1
ATOM 2620 O O . THR A 1 374 ? 99.804 94.624 102.517 1.00 44.71 332 THR A O 1
ATOM 2624 N N . THR A 1 375 ? 99.293 96.053 100.863 1.00 42.82 333 THR A N 1
ATOM 2625 C CA . THR A 1 375 ? 98.528 96.936 101.728 1.00 42.82 333 THR A CA 1
ATOM 2626 C C . THR A 1 375 ? 97.149 96.398 102.043 1.00 42.82 333 THR A C 1
ATOM 2627 O O . THR A 1 375 ? 96.361 97.108 102.666 1.00 42.82 333 THR A O 1
ATOM 2631 N N . LEU A 1 376 ? 96.818 95.190 101.597 1.00 42.54 334 LEU A N 1
ATOM 2632 C CA . LEU A 1 376 ? 95.691 94.466 102.158 1.00 42.54 334 LEU A CA 1
ATOM 2633 C C . LEU A 1 376 ? 96.147 93.351 103.082 1.00 42.54 334 LEU A C 1
ATOM 2634 O O . LEU A 1 376 ? 95.379 92.933 103.950 1.00 42.54 334 LEU A O 1
ATOM 2639 N N . SER A 1 377 ? 97.385 92.882 102.936 1.00 43.92 335 SER A N 1
ATOM 2640 C CA . SER A 1 377 ? 97.967 92.047 103.976 1.00 43.92 335 SER A CA 1
ATOM 2641 C C . SER A 1 377 ? 98.242 92.856 105.229 1.00 43.92 335 SER A C 1
ATOM 2642 O O . SER A 1 377 ? 98.167 92.322 106.338 1.00 43.92 335 SER A O 1
ATOM 2645 N N . ASP A 1 378 ? 98.567 94.139 105.073 1.00 43.01 336 ASP A N 1
ATOM 2646 C CA . ASP A 1 378 ? 98.730 95.000 106.235 1.00 43.01 336 ASP A CA 1
ATOM 2647 C C . ASP A 1 378 ? 97.391 95.282 106.895 1.00 43.01 336 ASP A C 1
ATOM 2648 O O . ASP A 1 378 ? 97.295 95.267 108.124 1.00 43.01 336 ASP A O 1
ATOM 2653 N N . VAL A 1 379 ? 96.349 95.527 106.097 1.00 39.32 337 VAL A N 1
ATOM 2654 C CA . VAL A 1 379 ? 95.020 95.791 106.642 1.00 39.32 337 VAL A CA 1
ATOM 2655 C C . VAL A 1 379 ? 94.478 94.557 107.345 1.00 39.32 337 VAL A C 1
ATOM 2656 O O . VAL A 1 379 ? 93.971 94.641 108.468 1.00 39.32 337 VAL A O 1
ATOM 2660 N N . ALA A 1 380 ? 94.637 93.385 106.730 1.00 42.14 338 ALA A N 1
ATOM 2661 C CA . ALA A 1 380 ? 94.206 92.146 107.362 1.00 42.14 338 ALA A CA 1
ATOM 2662 C C . ALA A 1 380 ? 95.036 91.799 108.585 1.00 42.14 338 ALA A C 1
ATOM 2663 O O . ALA A 1 380 ? 94.578 91.025 109.427 1.00 42.14 338 ALA A O 1
ATOM 2665 N N . GLY A 1 381 ? 96.245 92.340 108.696 1.00 40.49 339 GLY A N 1
ATOM 2666 C CA . GLY A 1 381 ? 96.974 92.218 109.941 1.00 40.49 339 GLY A CA 1
ATOM 2667 C C . GLY A 1 381 ? 96.377 93.077 111.034 1.00 40.49 339 GLY A C 1
ATOM 2668 O O . GLY A 1 381 ? 96.340 92.677 112.197 1.00 40.49 339 GLY A O 1
ATOM 2669 N N . TYR A 1 382 ? 95.886 94.258 110.676 1.00 38.32 340 TYR A N 1
ATOM 2670 C CA . TYR A 1 382 ? 95.404 95.195 111.677 1.00 38.32 340 TYR A CA 1
ATOM 2671 C C . TYR A 1 382 ? 93.957 94.964 112.065 1.00 38.32 340 TYR A C 1
ATOM 2672 O O . TYR A 1 382 ? 93.588 95.245 113.208 1.00 38.32 340 TYR A O 1
ATOM 2681 N N . THR A 1 383 ? 93.120 94.459 111.160 1.00 41.34 341 THR A N 1
ATOM 2682 C CA . THR A 1 383 ? 91.770 94.097 111.574 1.00 41.34 341 THR A CA 1
ATOM 2683 C C . THR A 1 383 ? 91.741 92.802 112.358 1.00 41.34 341 THR A C 1
ATOM 2684 O O . THR A 1 383 ? 90.727 92.500 112.985 1.00 41.34 341 THR A O 1
ATOM 2688 N N . HIS A 1 384 ? 92.810 92.024 112.328 1.00 48.92 342 HIS A N 1
ATOM 2689 C CA . HIS A 1 384 ? 92.944 90.932 113.273 1.00 48.92 342 HIS A CA 1
ATOM 2690 C C . HIS A 1 384 ? 93.537 91.388 114.592 1.00 48.92 342 HIS A C 1
ATOM 2691 O O . HIS A 1 384 ? 93.743 90.559 115.480 1.00 48.92 342 HIS A O 1
ATOM 2698 N N . ARG A 1 385 ? 93.838 92.677 114.722 1.00 41.82 343 ARG A N 1
ATOM 2699 C CA . ARG A 1 385 ? 94.167 93.301 115.992 1.00 41.82 343 ARG A CA 1
ATOM 2700 C C . ARG A 1 385 ? 92.988 94.076 116.552 1.00 41.82 343 ARG A C 1
ATOM 2701 O O . ARG A 1 385 ? 92.644 93.916 117.722 1.00 41.82 343 ARG A O 1
ATOM 2709 N N . ILE A 1 386 ? 92.365 94.919 115.729 1.00 41.53 344 ILE A N 1
ATOM 2710 C CA . ILE A 1 386 ? 91.200 95.671 116.175 1.00 41.53 344 ILE A CA 1
ATOM 2711 C C . ILE A 1 386 ? 90.002 94.750 116.335 1.00 41.53 344 ILE A C 1
ATOM 2712 O O . ILE A 1 386 ? 89.255 94.843 117.315 1.00 41.53 344 ILE A O 1
ATOM 2717 N N . GLY A 1 387 ? 89.807 93.836 115.392 1.00 49.27 345 GLY A N 1
ATOM 2718 C CA . GLY A 1 387 ? 88.740 92.867 115.529 1.00 49.27 345 GLY A CA 1
ATOM 2719 C C . GLY A 1 387 ? 88.984 91.823 116.588 1.00 49.27 345 GLY A C 1
ATOM 2720 O O . GLY A 1 387 ? 88.041 91.129 116.975 1.00 49.27 345 GLY A O 1
ATOM 2721 N N . GLN A 1 388 ? 90.224 91.673 117.041 1.00 49.13 346 GLN A N 1
ATOM 2722 C CA . GLN A 1 388 ? 90.503 90.905 118.241 1.00 49.13 346 GLN A CA 1
ATOM 2723 C C . GLN A 1 388 ? 90.141 91.684 119.489 1.00 49.13 346 GLN A C 1
ATOM 2724 O O . GLN A 1 388 ? 89.907 91.083 120.539 1.00 49.13 346 GLN A O 1
ATOM 2730 N N . LEU A 1 389 ? 90.076 93.007 119.385 1.00 47.40 347 LEU A N 1
ATOM 2731 C CA . LEU A 1 389 ? 89.823 93.870 120.526 1.00 47.40 347 LEU A CA 1
ATOM 2732 C C . LEU A 1 389 ? 88.345 94.171 120.697 1.00 47.40 347 LEU A C 1
ATOM 2733 O O . LEU A 1 389 ? 87.804 94.018 121.792 1.00 47.40 347 LEU A O 1
ATOM 2738 N N . ARG A 1 390 ? 87.667 94.605 119.637 1.00 49.34 348 ARG A N 1
ATOM 2739 C CA . ARG A 1 390 ? 86.251 94.890 119.809 1.00 49.34 348 ARG A CA 1
ATOM 2740 C C . ARG A 1 390 ? 85.412 93.626 119.902 1.00 49.34 348 ARG A C 1
ATOM 2741 O O . ARG A 1 390 ? 84.245 93.711 120.290 1.00 49.34 348 ARG A O 1
ATOM 2749 N N . GLU A 1 391 ? 85.971 92.462 119.569 1.00 52.48 349 GLU A N 1
ATOM 2750 C CA . GLU A 1 391 ? 85.308 91.213 119.915 1.00 52.48 349 GLU A CA 1
ATOM 2751 C C . GLU A 1 391 ? 85.312 91.008 121.420 1.00 52.48 349 GLU A C 1
ATOM 2752 O O . GLU A 1 391 ? 84.263 90.760 122.023 1.00 52.48 349 GLU A O 1
ATOM 2758 N N . THR A 1 392 ? 86.477 91.135 122.054 1.00 52.13 350 THR A N 1
ATOM 2759 C CA . THR A 1 392 ? 86.542 90.908 123.488 1.00 52.13 350 THR A CA 1
ATOM 2760 C C . THR A 1 392 ? 86.001 92.078 124.290 1.00 52.13 350 THR A C 1
ATOM 2761 O O . THR A 1 392 ? 85.815 91.940 125.499 1.00 52.13 350 THR A O 1
ATOM 2765 N N . LEU A 1 393 ? 85.748 93.216 123.660 1.00 51.87 351 LEU A N 1
ATOM 2766 C CA . LEU A 1 393 ? 85.112 94.308 124.370 1.00 51.87 351 LEU A CA 1
ATOM 2767 C C . LEU A 1 393 ? 83.601 94.220 124.311 1.00 51.87 351 LEU A C 1
ATOM 2768 O O . LEU A 1 393 ? 82.925 94.697 125.228 1.00 51.87 351 LEU A O 1
ATOM 2773 N N . LEU A 1 394 ? 83.058 93.605 123.259 1.00 53.58 352 LEU A N 1
ATOM 2774 C CA . LEU A 1 394 ? 81.611 93.562 123.102 1.00 53.58 352 LEU A CA 1
ATOM 2775 C C . LEU A 1 394 ? 80.974 92.589 124.082 1.00 53.58 352 LEU A C 1
ATOM 2776 O O . LEU A 1 394 ? 79.956 92.911 124.705 1.00 53.58 352 LEU A O 1
ATOM 2781 N N . ASP A 1 395 ? 81.555 91.400 124.245 1.00 57.62 353 ASP A N 1
ATOM 2782 C CA . ASP A 1 395 ? 81.022 90.475 125.235 1.00 57.62 353 ASP A CA 1
ATOM 2783 C C . ASP A 1 395 ? 81.348 90.910 126.656 1.00 57.62 353 ASP A C 1
ATOM 2784 O O . ASP A 1 395 ? 80.649 90.510 127.592 1.00 57.62 353 ASP A O 1
ATOM 2789 N N . MET A 1 396 ? 82.393 91.719 126.836 1.00 58.60 354 MET A N 1
ATOM 2790 C CA . MET A 1 396 ? 82.700 92.261 128.151 1.00 58.60 354 MET A CA 1
ATOM 2791 C C . MET A 1 396 ? 81.713 93.337 128.575 1.00 58.60 354 MET A C 1
ATOM 2792 O O . MET A 1 396 ? 81.640 93.659 129.764 1.00 58.60 354 MET A O 1
ATOM 2797 N N . SER A 1 397 ? 80.949 93.893 127.634 1.00 59.32 355 SER A N 1
ATOM 2798 C CA . SER A 1 397 ? 79.920 94.859 127.990 1.00 59.32 355 SER A CA 1
ATOM 2799 C C . SER A 1 397 ? 78.714 94.206 128.655 1.00 59.32 355 SER A C 1
ATOM 2800 O O . SER A 1 397 ? 77.918 94.907 129.287 1.00 59.32 355 SER A O 1
ATOM 2803 N N . LEU A 1 398 ? 78.562 92.892 128.528 1.00 60.83 356 LEU A N 1
ATOM 2804 C CA . LEU A 1 398 ? 77.446 92.182 129.136 1.00 60.83 356 LEU A CA 1
ATOM 2805 C C . LEU A 1 398 ? 77.614 92.072 130.644 1.00 60.83 356 LEU A C 1
ATOM 2806 O O . LEU A 1 398 ? 78.095 91.060 131.148 1.00 60.83 356 LEU A O 1
ATOM 2811 N N . ASP A 1 426 ? 72.788 105.108 154.085 1.00 30.00 384 ASP A N 1
ATOM 2812 C CA . ASP A 1 426 ? 72.761 104.194 155.258 1.00 30.00 384 ASP A CA 1
ATOM 2813 C C . ASP A 1 426 ? 73.010 102.762 154.776 1.00 30.00 384 ASP A C 1
ATOM 2814 O O . ASP A 1 426 ? 72.590 102.450 153.650 1.00 30.00 384 ASP A O 1
ATOM 2819 N N . THR A 1 427 ? 73.651 101.936 155.613 1.00 99.80 385 THR A N 1
ATOM 2820 C CA . THR A 1 427 ? 73.974 100.518 155.286 1.00 99.80 385 THR A CA 1
ATOM 2821 C C . THR A 1 427 ? 74.764 100.460 153.975 1.00 99.80 385 THR A C 1
ATOM 2822 O O . THR A 1 427 ? 74.208 99.973 152.973 1.00 99.80 385 THR A O 1
ATOM 2826 N N . ALA A 1 428 ? 76.021 100.913 154.015 1.00 98.44 386 ALA A N 1
ATOM 2827 C CA . ALA A 1 428 ? 76.929 100.968 152.844 1.00 98.44 386 ALA A CA 1
ATOM 2828 C C . ALA A 1 428 ? 76.857 99.689 152.000 1.00 98.44 386 ALA A C 1
ATOM 2829 O O . ALA A 1 428 ? 76.374 99.776 150.854 1.00 98.44 386 ALA A O 1
ATOM 2831 N N . PHE A 1 429 ? 77.342 98.558 152.527 1.00 93.53 387 PHE A N 1
ATOM 2832 C CA . PHE A 1 429 ? 77.354 97.301 151.732 1.00 93.53 387 PHE A CA 1
ATOM 2833 C C . PHE A 1 429 ? 76.887 96.100 152.560 1.00 93.53 387 PHE A C 1
ATOM 2834 O O . PHE A 1 429 ? 76.944 96.154 153.802 1.00 93.53 387 PHE A O 1
ATOM 2842 N N . LEU A 1 430 ? 76.455 95.047 151.856 1.00 94.01 388 LEU A N 1
ATOM 2843 C CA . LEU A 1 430 ? 76.034 93.783 152.439 1.00 94.01 388 LEU A CA 1
ATOM 2844 C C . LEU A 1 430 ? 76.875 92.660 151.856 1.00 94.01 388 LEU A C 1
ATOM 2845 O O . LEU A 1 430 ? 76.968 92.518 150.634 1.00 94.01 388 LEU A O 1
ATOM 2850 N N . LEU A 1 431 ? 77.487 91.873 152.732 1.00 95.51 389 LEU A N 1
ATOM 2851 C CA . LEU A 1 431 ? 78.359 90.775 152.346 1.00 95.51 389 LEU A CA 1
ATOM 2852 C C . LEU A 1 431 ? 77.805 89.501 152.963 1.00 95.51 389 LEU A C 1
ATOM 2853 O O . LEU A 1 431 ? 77.647 89.424 154.185 1.00 95.51 389 LEU A O 1
ATOM 2858 N N . GLU A 1 432 ? 77.479 88.519 152.128 1.00 96.28 390 GLU A N 1
ATOM 2859 C CA . GLU A 1 432 ? 76.852 87.279 152.587 1.00 96.28 390 GLU A CA 1
ATOM 2860 C C . GLU A 1 432 ? 77.711 86.099 152.150 1.00 96.28 390 GLU A C 1
ATOM 2861 O O . GLU A 1 432 ? 77.597 85.646 151.007 1.00 96.28 390 GLU A O 1
ATOM 2867 N N . ARG A 1 433 ? 78.543 85.610 153.078 1.00 95.45 391 ARG A N 1
ATOM 2868 C CA . ARG A 1 433 ? 79.344 84.388 152.932 1.00 95.45 391 ARG A CA 1
ATOM 2869 C C . ARG A 1 433 ? 80.265 84.461 151.712 1.00 95.45 391 ARG A C 1
ATOM 2870 O O . ARG A 1 433 ? 80.160 83.678 150.768 1.00 95.45 391 ARG A O 1
ATOM 2878 N N . VAL A 1 434 ? 81.182 85.422 151.758 1.00 96.56 392 VAL A N 1
ATOM 2879 C CA . VAL A 1 434 ? 81.943 85.856 150.594 1.00 96.56 392 VAL A CA 1
ATOM 2880 C C . VAL A 1 434 ? 83.364 85.314 150.696 1.00 96.56 392 VAL A C 1
ATOM 2881 O O . VAL A 1 434 ? 83.978 85.353 151.767 1.00 96.56 392 VAL A O 1
ATOM 2885 N N . SER A 1 435 ? 83.884 84.808 149.575 1.00 94.78 393 SER A N 1
ATOM 2886 C CA . SER A 1 435 ? 85.047 83.922 149.555 1.00 94.78 393 SER A CA 1
ATOM 2887 C C . SER A 1 435 ? 86.053 84.379 148.497 1.00 94.78 393 SER A C 1
ATOM 2888 O O . SER A 1 435 ? 86.407 83.621 147.595 1.00 94.78 393 SER A O 1
ATOM 2891 N N . ILE A 1 436 ? 86.473 85.646 148.592 1.00 91.46 394 ILE A N 1
ATOM 2892 C CA . ILE A 1 436 ? 87.309 86.281 147.574 1.00 91.46 394 ILE A CA 1
ATOM 2893 C C . ILE A 1 436 ? 88.660 85.597 147.459 1.00 91.46 394 ILE A C 1
ATOM 2894 O O . ILE A 1 436 ? 89.323 85.312 148.464 1.00 91.46 394 ILE A O 1
ATOM 2899 N N . SER A 1 437 ? 89.080 85.345 146.224 1.00 91.22 395 SER A N 1
ATOM 2900 C CA . SER A 1 437 ? 90.385 84.780 145.938 1.00 91.22 395 SER A CA 1
ATOM 2901 C C . SER A 1 437 ? 91.113 85.641 144.920 1.00 91.22 395 SER A C 1
ATOM 2902 O O . SER A 1 437 ? 90.513 86.468 144.229 1.00 91.22 395 SER A O 1
ATOM 2905 N N . ALA A 1 438 ? 92.424 85.434 144.847 1.00 90.90 396 ALA A N 1
ATOM 2906 C CA . ALA A 1 438 ? 93.205 85.970 143.751 1.00 90.90 396 ALA A CA 1
ATOM 2907 C C . ALA A 1 438 ? 92.763 85.307 142.449 1.00 90.90 396 ALA A C 1
ATOM 2908 O O . ALA A 1 438 ? 92.394 84.130 142.447 1.00 90.90 396 ALA A O 1
ATOM 2910 N N . PRO A 1 439 ? 92.768 86.046 141.335 1.00 86.33 397 PRO A N 1
ATOM 2911 C CA . PRO A 1 439 ? 92.185 85.498 140.100 1.00 86.33 397 PRO A CA 1
ATOM 2912 C C . PRO A 1 439 ? 92.981 84.358 139.492 1.00 86.33 397 PRO A C 1
ATOM 2913 O O . PRO A 1 439 ? 92.393 83.498 138.826 1.00 86.33 397 PRO A O 1
ATOM 2917 N N . SER A 1 440 ? 94.293 84.312 139.705 1.00 90.75 398 SER A N 1
ATOM 2918 C CA . SER A 1 440 ? 95.079 83.217 139.151 1.00 90.75 398 SER A CA 1
ATOM 2919 C C . SER A 1 440 ? 94.986 81.971 140.023 1.00 90.75 398 SER A C 1
ATOM 2920 O O . SER A 1 440 ? 94.755 80.868 139.518 1.00 90.75 398 SER A O 1
ATOM 2923 N N . SER A 1 441 ? 95.151 82.127 141.331 1.00 94.43 399 SER A N 1
ATOM 2924 C CA . SER A 1 441 ? 95.181 80.980 142.222 1.00 94.43 399 SER A CA 1
ATOM 2925 C C . SER A 1 441 ? 93.765 80.512 142.543 1.00 94.43 399 SER A C 1
ATOM 2926 O O . SER A 1 441 ? 92.771 81.030 142.029 1.00 94.43 399 SER A O 1
ATOM 2929 N N . ASP A 1 442 ? 93.680 79.513 143.418 1.00 98.85 400 ASP A N 1
ATOM 2930 C CA . ASP A 1 442 ? 92.416 78.890 143.782 1.00 98.85 400 ASP A CA 1
ATOM 2931 C C . ASP A 1 442 ? 92.013 79.105 145.229 1.00 98.85 400 ASP A C 1
ATOM 2932 O O . ASP A 1 442 ? 90.817 79.179 145.514 1.00 98.85 400 ASP A O 1
ATOM 2937 N N . LYS A 1 443 ? 92.978 79.188 146.140 1.00 97.31 401 LYS A N 1
ATOM 2938 C CA . LYS A 1 443 ? 92.662 79.351 147.549 1.00 97.31 401 LYS A CA 1
ATOM 2939 C C . LYS A 1 443 ? 92.113 80.752 147.805 1.00 97.31 401 LYS A C 1
ATOM 2940 O O . LYS A 1 443 ? 92.608 81.727 147.235 1.00 97.31 401 LYS A O 1
ATOM 2946 N N . PRO A 1 444 ? 91.088 80.883 148.639 1.00 95.11 402 PRO A N 1
ATOM 2947 C CA . PRO A 1 444 ? 90.507 82.201 148.888 1.00 95.11 402 PRO A CA 1
ATOM 2948 C C . PRO A 1 444 ? 91.364 83.034 149.822 1.00 95.11 402 PRO A C 1
ATOM 2949 O O . PRO A 1 444 ? 91.986 82.530 150.758 1.00 95.11 402 PRO A O 1
ATOM 2953 N N . LEU A 1 445 ? 91.399 84.335 149.541 1.00 94.32 403 LEU A N 1
ATOM 2954 C CA . LEU A 1 445 ? 92.102 85.250 150.429 1.00 94.32 403 LEU A CA 1
ATOM 2955 C C . LEU A 1 445 ? 91.327 85.454 151.720 1.00 94.32 403 LEU A C 1
ATOM 2956 O O . LEU A 1 445 ? 91.907 85.420 152.811 1.00 94.32 403 LEU A O 1
ATOM 2961 N N . ILE A 1 446 ? 90.022 85.667 151.613 1.00 95.54 404 ILE A N 1
ATOM 2962 C CA . ILE A 1 446 ? 89.127 85.632 152.756 1.00 95.54 404 ILE A CA 1
ATOM 2963 C C . ILE A 1 446 ? 88.075 84.571 152.481 1.00 95.54 404 ILE A C 1
ATOM 2964 O O . ILE A 1 446 ? 87.768 84.253 151.332 1.00 95.54 404 ILE A O 1
ATOM 2969 N N . LYS A 1 447 ? 87.530 84.007 153.555 1.00 94.55 405 LYS A N 1
ATOM 2970 C CA . LYS A 1 447 ? 86.725 82.797 153.462 1.00 94.55 405 LYS A CA 1
ATOM 2971 C C . LYS A 1 447 ? 85.228 83.053 153.529 1.00 94.55 405 LYS A C 1
ATOM 2972 O O . LYS A 1 447 ? 84.484 82.602 152.655 1.00 94.55 405 LYS A O 1
ATOM 2978 N N . ASP A 1 448 ? 84.761 83.758 154.552 1.00 99.07 406 ASP A N 1
ATOM 2979 C CA . ASP A 1 448 ? 83.336 83.968 154.751 1.00 99.07 406 ASP A CA 1
ATOM 2980 C C . ASP A 1 448 ? 83.121 85.361 155.315 1.00 99.07 406 ASP A C 1
ATOM 2981 O O . ASP A 1 448 ? 83.762 85.738 156.300 1.00 99.07 406 ASP A O 1
ATOM 2986 N N . LEU A 1 449 ? 82.224 86.121 154.695 1.00 99.25 407 LEU A N 1
ATOM 2987 C CA . LEU A 1 449 ? 81.919 87.473 155.139 1.00 99.25 407 LEU A CA 1
ATOM 2988 C C . LEU A 1 449 ? 80.437 87.585 155.450 1.00 99.25 407 LEU A C 1
ATOM 2989 O O . LEU A 1 449 ? 79.595 87.335 154.582 1.00 99.25 407 LEU A O 1
ATOM 2994 N N . SER A 1 450 ? 80.126 87.952 156.689 1.00 103.67 408 SER A N 1
ATOM 2995 C CA . SER A 1 450 ? 78.793 88.383 157.095 1.00 103.67 408 SER A CA 1
ATOM 2996 C C . SER A 1 450 ? 78.949 89.822 157.565 1.00 103.67 408 SER A C 1
ATOM 2997 O O . SER A 1 450 ? 79.041 90.095 158.762 1.00 103.67 408 SER A O 1
ATOM 3000 N N . LEU A 1 451 ? 78.942 90.749 156.615 1.00 97.06 409 LEU A N 1
ATOM 3001 C CA . LEU A 1 451 ? 79.419 92.099 156.864 1.00 97.06 409 LEU A CA 1
ATOM 3002 C C . LEU A 1 451 ? 78.351 93.110 156.480 1.00 97.06 409 LEU A C 1
ATOM 3003 O O . LEU A 1 451 ? 77.648 92.938 155.480 1.00 97.06 409 LEU A O 1
ATOM 3008 N N . LYS A 1 452 ? 78.246 94.168 157.276 1.00 98.09 410 LYS A N 1
ATOM 3009 C CA . LYS A 1 452 ? 77.280 95.226 157.032 1.00 98.09 410 LYS A CA 1
ATOM 3010 C C . LYS A 1 452 ? 77.826 96.520 157.609 1.00 98.09 410 LYS A C 1
ATOM 3011 O O . LYS A 1 452 ? 78.321 96.542 158.737 1.00 98.09 410 LYS A O 1
ATOM 3017 N N . ILE A 1 453 ? 77.732 97.593 156.831 1.00 98.64 411 ILE A N 1
ATOM 3018 C CA . ILE A 1 453 ? 78.279 98.891 157.203 1.00 98.64 411 ILE A CA 1
ATOM 3019 C C . ILE A 1 453 ? 77.138 99.892 157.285 1.00 98.64 411 ILE A C 1
ATOM 3020 O O . ILE A 1 453 ? 76.360 100.034 156.335 1.00 98.64 411 ILE A O 1
ATOM 3025 N N . SER A 1 454 ? 77.039 100.580 158.412 1.00 101.25 412 SER A N 1
ATOM 3026 C CA . SER A 1 454 ? 76.052 101.626 158.607 1.00 101.25 412 SER A CA 1
ATOM 3027 C C . SER A 1 454 ? 76.747 102.976 158.702 1.00 101.25 412 SER A C 1
ATOM 3028 O O . SER A 1 454 ? 77.975 103.076 158.652 1.00 101.25 412 SER A O 1
ATOM 3031 N N . GLU A 1 455 ? 75.935 104.025 158.835 1.00 101.97 413 GLU A N 1
ATOM 3032 C CA . GLU A 1 455 ? 76.483 105.396 158.987 1.00 101.97 413 GLU A CA 1
ATOM 3033 C C . GLU A 1 455 ? 77.072 105.502 160.396 1.00 101.97 413 GLU A C 1
ATOM 3034 O O . GLU A 1 455 ? 76.443 104.996 161.342 1.00 101.97 413 GLU A O 1
ATOM 3040 N N . GLY A 1 456 ? 78.247 106.118 160.513 1.00 102.22 414 GLY A N 1
ATOM 3041 C CA . GLY A 1 456 ? 78.928 106.285 161.779 1.00 102.22 414 GLY A CA 1
ATOM 3042 C C . GLY A 1 456 ? 79.647 105.062 162.297 1.00 102.22 414 GLY A C 1
ATOM 3043 O O . GLY A 1 456 ? 79.933 104.988 163.492 1.00 102.22 414 GLY A O 1
ATOM 3044 N N . GLN A 1 457 ? 79.947 104.090 161.435 1.00 101.04 415 GLN A N 1
ATOM 3045 C CA . GLN A 1 457 ? 80.690 102.907 161.858 1.00 101.04 415 GLN A CA 1
ATOM 3046 C C . GLN A 1 457 ? 82.168 103.009 161.503 1.00 101.04 415 GLN A C 1
ATOM 3047 O O . GLN A 1 457 ? 83.013 103.017 162.404 1.00 101.04 415 GLN A O 1
ATOM 3053 N N . SER A 1 458 ? 82.481 103.130 160.208 1.00 98.03 416 SER A N 1
ATOM 3054 C CA . SER A 1 458 ? 83.813 103.425 159.666 1.00 98.03 416 SER A CA 1
ATOM 3055 C C . SER A 1 458 ? 84.851 102.401 160.138 1.00 98.03 416 SER A C 1
ATOM 3056 O O . SER A 1 458 ? 85.768 102.706 160.891 1.00 98.03 416 SER A O 1
ATOM 3059 N N . LEU A 1 459 ? 84.662 101.166 159.694 1.00 93.05 417 LEU A N 1
ATOM 3060 C CA . LEU A 1 459 ? 85.466 100.062 160.196 1.00 93.05 417 LEU A CA 1
ATOM 3061 C C . LEU A 1 459 ? 86.848 100.028 159.558 1.00 93.05 417 LEU A C 1
ATOM 3062 O O . LEU A 1 459 ? 87.015 100.338 158.379 1.00 93.05 417 LEU A O 1
ATOM 3067 N N . LEU A 1 460 ? 87.841 99.649 160.354 1.00 91.71 418 LEU A N 1
ATOM 3068 C CA . LEU A 1 460 ? 89.186 99.392 159.864 1.00 91.71 418 LEU A CA 1
ATOM 3069 C C . LEU A 1 460 ? 89.255 97.987 159.277 1.00 91.71 418 LEU A C 1
ATOM 3070 O O . LEU A 1 460 ? 88.471 97.110 159.642 1.00 91.71 418 LEU A O 1
ATOM 3075 N N . ILE A 1 461 ? 90.154 97.789 158.308 1.00 90.18 419 ILE A N 1
ATOM 3076 C CA . ILE A 1 461 ? 90.314 96.483 157.670 1.00 90.18 419 ILE A CA 1
ATOM 3077 C C . ILE A 1 461 ? 91.772 96.038 157.809 1.00 90.18 419 ILE A C 1
ATOM 3078 O O . ILE A 1 461 ? 92.359 95.505 156.862 1.00 90.18 419 ILE A O 1
ATOM 3083 N N . THR A 1 462 ? 92.397 96.326 158.952 1.00 95.89 420 THR A N 1
ATOM 3084 C CA . THR A 1 462 ? 93.817 96.031 159.129 1.00 95.89 420 THR A CA 1
ATOM 3085 C C . THR A 1 462 ? 94.102 94.530 159.105 1.00 95.89 420 THR A C 1
ATOM 3086 O O . THR A 1 462 ? 93.221 93.691 159.298 1.00 95.89 420 THR A O 1
ATOM 3090 N N . GLY A 1 463 ? 95.361 94.200 158.837 1.00 91.60 421 GLY A N 1
ATOM 3091 C CA . GLY A 1 463 ? 95.761 92.815 158.716 1.00 91.60 421 GLY A CA 1
ATOM 3092 C C . GLY A 1 463 ? 97.196 92.638 158.272 1.00 91.60 421 GLY A C 1
ATOM 3093 O O . GLY A 1 463 ? 98.068 93.434 158.627 1.00 91.60 421 GLY A O 1
ATOM 3094 N N . ASN A 1 464 ? 97.450 91.602 157.485 1.00 92.28 422 ASN A N 1
ATOM 3095 C CA . ASN A 1 464 ? 98.802 91.226 157.110 1.00 92.28 422 ASN A CA 1
ATOM 3096 C C . ASN A 1 464 ? 99.166 91.906 155.788 1.00 92.28 422 ASN A C 1
ATOM 3097 O O . ASN A 1 464 ? 98.429 92.755 155.284 1.00 92.28 422 ASN A O 1
ATOM 3102 N N . THR A 1 465 ? 100.306 91.534 155.204 1.00 85.32 423 THR A N 1
ATOM 3103 C CA . THR A 1 465 ? 100.842 92.246 154.050 1.00 85.32 423 THR A CA 1
ATOM 3104 C C . THR A 1 465 ? 100.142 91.899 152.740 1.00 85.32 423 THR A C 1
ATOM 3105 O O . THR A 1 465 ? 99.974 92.778 151.890 1.00 85.32 423 THR A O 1
ATOM 3109 N N . GLY A 1 466 ? 99.728 90.654 152.549 1.00 87.20 424 GLY A N 1
ATOM 3110 C CA . GLY A 1 466 ? 99.179 90.234 151.280 1.00 87.20 424 GLY A CA 1
ATOM 3111 C C . GLY A 1 466 ? 98.000 89.315 151.476 1.00 87.20 424 GLY A C 1
ATOM 3112 O O . GLY A 1 466 ? 97.668 88.511 150.603 1.00 87.20 424 GLY A O 1
ATOM 3113 N N . THR A 1 467 ? 97.346 89.447 152.625 1.00 90.59 425 THR A N 1
ATOM 3114 C CA . THR A 1 467 ? 96.229 88.598 153.005 1.00 90.59 425 THR A CA 1
ATOM 3115 C C . THR A 1 467 ? 94.920 89.007 152.349 1.00 90.59 425 THR A C 1
ATOM 3116 O O . THR A 1 467 ? 93.866 88.503 152.744 1.00 90.59 425 THR A O 1
ATOM 3120 N N . GLY A 1 468 ? 94.953 89.901 151.370 1.00 86.65 426 GLY A N 1
ATOM 3121 C CA . GLY A 1 468 ? 93.747 90.318 150.697 1.00 86.65 426 GLY A CA 1
ATOM 3122 C C . GLY A 1 468 ? 92.983 91.332 151.513 1.00 86.65 426 GLY A C 1
ATOM 3123 O O . GLY A 1 468 ? 91.775 91.189 151.710 1.00 86.65 426 GLY A O 1
ATOM 3124 N N . LYS A 1 469 ? 93.680 92.349 152.021 1.00 86.15 427 LYS A N 1
ATOM 3125 C CA . LYS A 1 469 ? 92.982 93.458 152.658 1.00 86.15 427 LYS A CA 1
ATOM 3126 C C . LYS A 1 469 ? 92.214 94.254 151.624 1.00 86.15 427 LYS A C 1
ATOM 3127 O O . LYS A 1 469 ? 90.999 94.433 151.733 1.00 86.15 427 LYS A O 1
ATOM 3133 N N . THR A 1 470 ? 92.916 94.622 150.551 1.00 77.74 428 THR A N 1
ATOM 3134 C CA . THR A 1 470 ? 92.313 95.408 149.443 1.00 77.74 428 THR A CA 1
ATOM 3135 C C . THR A 1 470 ? 91.330 94.543 148.644 1.00 77.74 428 THR A C 1
ATOM 3136 O O . THR A 1 470 ? 90.386 95.114 148.065 1.00 77.74 428 THR A O 1
ATOM 3140 N N . SER A 1 471 ? 91.507 93.219 148.643 1.00 80.49 429 SER A N 1
ATOM 3141 C CA . SER A 1 471 ? 90.647 92.394 147.802 1.00 80.49 429 SER A CA 1
ATOM 3142 C C . SER A 1 471 ? 89.203 92.375 148.283 1.00 80.49 429 SER A C 1
ATOM 3143 O O . SER A 1 471 ? 88.306 92.093 147.487 1.00 80.49 429 SER A O 1
ATOM 3146 N N . LEU A 1 472 ? 88.964 92.700 149.554 1.00 80.60 430 LEU A N 1
ATOM 3147 C CA . LEU A 1 472 ? 87.611 93.008 149.994 1.00 80.60 430 LEU A CA 1
ATOM 3148 C C . LEU A 1 472 ? 87.094 94.263 149.307 1.00 80.60 430 LEU A C 1
ATOM 3149 O O . LEU A 1 472 ? 85.939 94.309 148.876 1.00 80.60 430 LEU A O 1
ATOM 3154 N N . LEU A 1 473 ? 87.938 95.289 149.190 1.00 75.70 431 LEU A N 1
ATOM 3155 C CA . LEU A 1 473 ? 87.508 96.577 148.659 1.00 75.70 431 LEU A CA 1
ATOM 3156 C C . LEU A 1 473 ? 87.273 96.537 147.165 1.00 75.70 431 LEU A C 1
ATOM 3157 O O . LEU A 1 473 ? 86.504 97.355 146.654 1.00 75.70 431 LEU A O 1
ATOM 3162 N N . ARG A 1 474 ? 87.937 95.623 146.459 1.00 72.85 432 ARG A N 1
ATOM 3163 C CA . ARG A 1 474 ? 87.779 95.553 145.014 1.00 72.85 432 ARG A CA 1
ATOM 3164 C C . ARG A 1 474 ? 86.377 95.105 144.632 1.00 72.85 432 ARG A C 1
ATOM 3165 O O . ARG A 1 474 ? 85.762 95.681 143.728 1.00 72.85 432 ARG A O 1
ATOM 3173 N N . VAL A 1 475 ? 85.833 94.110 145.334 1.00 75.33 433 VAL A N 1
ATOM 3174 C CA . VAL A 1 475 ? 84.492 93.656 144.998 1.00 75.33 433 VAL A CA 1
ATOM 3175 C C . VAL A 1 475 ? 83.435 94.639 145.477 1.00 75.33 433 VAL A C 1
ATOM 3176 O O . VAL A 1 475 ? 82.289 94.573 145.019 1.00 75.33 433 VAL A O 1
ATOM 3180 N N . LEU A 1 476 ? 83.787 95.557 146.378 1.00 75.87 434 LEU A N 1
ATOM 3181 C CA . LEU A 1 476 ? 82.858 96.620 146.720 1.00 75.87 434 LEU A CA 1
ATOM 3182 C C . LEU A 1 476 ? 82.778 97.645 145.605 1.00 75.87 434 LEU A C 1
ATOM 3183 O O . LEU A 1 476 ? 81.741 98.292 145.433 1.00 75.87 434 LEU A O 1
ATOM 3188 N N . GLY A 1 477 ? 83.854 97.809 144.848 1.00 71.72 435 GLY A N 1
ATOM 3189 C CA . GLY A 1 477 ? 83.875 98.698 143.712 1.00 71.72 435 GLY A CA 1
ATOM 3190 C C . GLY A 1 477 ? 83.535 98.036 142.405 1.00 71.72 435 GLY A C 1
ATOM 3191 O O . GLY A 1 477 ? 83.691 98.656 141.349 1.00 71.72 435 GLY A O 1
ATOM 3192 N N . GLY A 1 478 ? 83.076 96.788 142.443 1.00 69.69 436 GLY A N 1
ATOM 3193 C CA . GLY A 1 478 ? 82.778 96.068 141.226 1.00 69.69 436 GLY A CA 1
ATOM 3194 C C . GLY A 1 478 ? 83.991 95.695 140.416 1.00 69.69 436 GLY A C 1
ATOM 3195 O O . GLY A 1 478 ? 83.865 95.406 139.225 1.00 69.69 436 GLY A O 1
ATOM 3196 N N . LEU A 1 479 ? 85.173 95.703 141.028 1.00 67.11 437 LEU A N 1
ATOM 3197 C CA . LEU A 1 479 ? 86.391 95.363 140.305 1.00 67.11 437 LEU A CA 1
ATOM 3198 C C . LEU A 1 479 ? 86.454 93.866 140.069 1.00 67.11 437 LEU A C 1
ATOM 3199 O O . LEU A 1 479 ? 86.511 93.403 138.927 1.00 67.11 437 LEU A O 1
ATOM 3204 N N . TRP A 1 480 ? 86.437 93.099 141.145 1.00 72.35 438 TRP A N 1
ATOM 3205 C CA . TRP A 1 480 ? 86.384 91.654 141.063 1.00 72.35 438 TRP A CA 1
ATOM 3206 C C . TRP A 1 480 ? 84.988 91.176 141.420 1.00 72.35 438 TRP A C 1
ATOM 3207 O O . TRP A 1 480 ? 84.151 91.927 141.922 1.00 72.35 438 TRP A O 1
ATOM 3218 N N . THR A 1 481 ? 84.742 89.904 141.150 1.00 80.07 439 THR A N 1
ATOM 3219 C CA . THR A 1 481 ? 83.560 89.223 141.640 1.00 80.07 439 THR A CA 1
ATOM 3220 C C . THR A 1 481 ? 83.988 88.144 142.620 1.00 80.07 439 THR A C 1
ATOM 3221 O O . THR A 1 481 ? 85.052 87.538 142.470 1.00 80.07 439 THR A O 1
ATOM 3225 N N . SER A 1 482 ? 83.163 87.930 143.637 1.00 89.27 440 SER A N 1
ATOM 3226 C CA . SER A 1 482 ? 83.411 86.848 144.575 1.00 89.27 440 SER A CA 1
ATOM 3227 C C . SER A 1 482 ? 83.230 85.510 143.881 1.00 89.27 440 SER A C 1
ATOM 3228 O O . SER A 1 482 ? 82.369 85.357 143.012 1.00 89.27 440 SER A O 1
ATOM 3231 N N . THR A 1 483 ? 84.060 84.541 144.256 1.00 93.60 441 THR A N 1
ATOM 3232 C CA . THR A 1 483 ? 83.929 83.208 143.684 1.00 93.60 441 THR A CA 1
ATOM 3233 C C . THR A 1 483 ? 82.657 82.530 144.174 1.00 93.60 441 THR A C 1
ATOM 3234 O O . THR A 1 483 ? 81.870 82.010 143.375 1.00 93.60 441 THR A O 1
ATOM 3238 N N . ARG A 1 484 ? 82.434 82.536 145.484 1.00 94.71 442 ARG A N 1
ATOM 3239 C CA . ARG A 1 484 ? 81.206 82.028 146.083 1.00 94.71 442 ARG A CA 1
ATOM 3240 C C . ARG A 1 484 ? 80.754 83.045 147.119 1.00 94.71 442 ARG A C 1
ATOM 3241 O O . ARG A 1 484 ? 81.392 83.188 148.166 1.00 94.71 442 ARG A O 1
ATOM 3249 N N . GLY A 1 485 ? 79.677 83.753 146.830 1.00 91.76 443 GLY A N 1
ATOM 3250 C CA . GLY A 1 485 ? 79.161 84.721 147.776 1.00 91.76 443 GLY A CA 1
ATOM 3251 C C . GLY A 1 485 ? 78.302 85.751 147.089 1.00 91.76 443 GLY A C 1
ATOM 3252 O O . GLY A 1 485 ? 78.226 85.824 145.863 1.00 91.76 443 GLY A O 1
ATOM 3253 N N . SER A 1 486 ? 77.646 86.561 147.915 1.00 94.74 444 SER A N 1
ATOM 3254 C CA . SER A 1 486 ? 76.753 87.612 147.448 1.00 94.74 444 SER A CA 1
ATOM 3255 C C . SER A 1 486 ? 77.224 88.944 148.009 1.00 94.74 444 SER A C 1
ATOM 3256 O O . SER A 1 486 ? 77.271 89.128 149.230 1.00 94.74 444 SER A O 1
ATOM 3259 N N . VAL A 1 487 ? 77.571 89.865 147.116 1.00 90.69 445 VAL A N 1
ATOM 3260 C CA . VAL A 1 487 ? 77.977 91.216 147.471 1.00 90.69 445 VAL A CA 1
ATOM 3261 C C . VAL A 1 487 ? 77.000 92.188 146.823 1.00 90.69 445 VAL A C 1
ATOM 3262 O O . VAL A 1 487 ? 76.506 91.943 145.717 1.00 90.69 445 VAL A O 1
ATOM 3266 N N . GLN A 1 488 ? 76.658 93.249 147.547 1.00 92.63 446 GLN A N 1
ATOM 3267 C CA . GLN A 1 488 ? 75.820 94.305 147.006 1.00 92.63 446 GLN A CA 1
ATOM 3268 C C . GLN A 1 488 ? 76.105 95.578 147.779 1.00 92.63 446 GLN A C 1
ATOM 3269 O O . GLN A 1 488 ? 76.619 95.541 148.899 1.00 92.63 446 GLN A O 1
ATOM 3275 N N . MET A 1 489 ? 75.765 96.705 147.167 1.00 94.28 447 MET A N 1
ATOM 3276 C CA . MET A 1 489 ? 75.831 97.990 147.839 1.00 94.28 447 MET A CA 1
ATOM 3277 C C . MET A 1 489 ? 74.442 98.605 147.886 1.00 94.28 447 MET A C 1
ATOM 3278 O O . MET A 1 489 ? 73.613 98.381 147.000 1.00 94.28 447 MET A O 1
ATOM 3283 N N . LEU A 1 490 ? 74.188 99.365 148.944 1.00 95.88 448 LEU A N 1
ATOM 3284 C CA . LEU A 1 490 ? 72.900 100.005 149.149 1.00 95.88 448 LEU A CA 1
ATOM 3285 C C . LEU A 1 490 ? 72.960 101.501 148.906 1.00 95.88 448 LEU A C 1
ATOM 3286 O O . LEU A 1 490 ? 71.951 102.190 149.076 1.00 95.88 448 LEU A O 1
ATOM 3291 N N . THR A 1 491 ? 74.120 102.017 148.522 1.00 94.62 449 THR A N 1
ATOM 3292 C CA . THR A 1 491 ? 74.283 103.419 148.180 1.00 94.62 449 THR A CA 1
ATOM 3293 C C . THR A 1 491 ? 74.978 103.522 146.835 1.00 94.62 449 THR A C 1
ATOM 3294 O O . THR A 1 491 ? 75.925 102.782 146.557 1.00 94.62 449 THR A O 1
ATOM 3298 N N . ASP A 1 492 ? 74.495 104.434 146.001 1.00 92.50 450 ASP A N 1
ATOM 3299 C CA . ASP A 1 492 ? 75.055 104.600 144.674 1.00 92.50 450 ASP A CA 1
ATOM 3300 C C . ASP A 1 492 ? 76.409 105.290 144.751 1.00 92.50 450 ASP A C 1
ATOM 3301 O O . ASP A 1 492 ? 76.714 106.012 145.700 1.00 92.50 450 ASP A O 1
ATOM 3306 N N . PHE A 1 493 ? 77.227 105.056 143.731 1.00 81.77 451 PHE A N 1
ATOM 3307 C CA . PHE A 1 493 ? 78.483 105.777 143.612 1.00 81.77 451 PHE A CA 1
ATOM 3308 C C . PHE A 1 493 ? 78.212 107.228 143.252 1.00 81.77 451 PHE A C 1
ATOM 3309 O O . PHE A 1 493 ? 77.304 107.531 142.475 1.00 81.77 451 PHE A O 1
ATOM 3317 N N . GLY A 1 494 ? 79.001 108.131 143.823 1.00 83.42 452 GLY A N 1
ATOM 3318 C CA . GLY A 1 494 ? 78.885 109.526 143.487 1.00 83.42 452 GLY A CA 1
ATOM 3319 C C . GLY A 1 494 ? 79.585 110.444 144.462 1.00 83.42 452 GLY A C 1
ATOM 3320 O O . GLY A 1 494 ? 80.449 110.023 145.236 1.00 83.42 452 GLY A O 1
ATOM 3321 N N . PRO A 1 495 ? 79.239 111.735 144.416 1.00 85.62 453 PRO A N 1
ATOM 3322 C CA . PRO A 1 495 ? 79.832 112.700 145.350 1.00 85.62 453 PRO A CA 1
ATOM 3323 C C . PRO A 1 495 ? 79.396 112.450 146.779 1.00 85.62 453 PRO A C 1
ATOM 3324 O O . PRO A 1 495 ? 80.230 112.262 147.667 1.00 85.62 453 PRO A O 1
ATOM 3328 N N . HIS A 1 496 ? 78.084 112.420 146.999 1.00 87.22 454 HIS A N 1
ATOM 3329 C CA . HIS A 1 496 ? 77.514 112.203 148.318 1.00 87.22 454 HIS A CA 1
ATOM 3330 C C . HIS A 1 496 ? 77.127 110.756 148.549 1.00 87.22 454 HIS A C 1
ATOM 3331 O O . HIS A 1 496 ? 76.427 110.458 149.519 1.00 87.22 454 HIS A O 1
ATOM 3338 N N . GLY A 1 497 ? 77.575 109.852 147.690 1.00 86.92 455 GLY A N 1
ATOM 3339 C CA . GLY A 1 497 ? 77.210 108.462 147.819 1.00 86.92 455 GLY A CA 1
ATOM 3340 C C . GLY A 1 497 ? 78.304 107.644 148.461 1.00 86.92 455 GLY A C 1
ATOM 3341 O O . GLY A 1 497 ? 78.432 107.618 149.687 1.00 86.92 455 GLY A O 1
ATOM 3342 N N . VAL A 1 498 ? 79.086 106.953 147.641 1.00 84.83 456 VAL A N 1
ATOM 3343 C CA . VAL A 1 498 ? 80.210 106.159 148.110 1.00 84.83 456 VAL A CA 1
ATOM 3344 C C . VAL A 1 498 ? 81.400 106.439 147.201 1.00 84.83 456 VAL A C 1
ATOM 3345 O O . VAL A 1 498 ? 81.261 106.455 145.973 1.00 84.83 456 VAL A O 1
ATOM 3349 N N . LEU A 1 499 ? 82.551 106.734 147.800 1.00 80.36 457 LEU A N 1
ATOM 3350 C CA . LEU A 1 499 ? 83.734 107.114 147.043 1.00 80.36 457 LEU A CA 1
ATOM 3351 C C . LEU A 1 499 ? 84.915 106.295 147.527 1.00 80.36 457 LEU A C 1
ATOM 3352 O O . LEU A 1 499 ? 85.172 106.214 148.731 1.00 80.36 457 LEU A O 1
ATOM 3357 N N . PHE A 1 500 ? 85.631 105.703 146.588 1.00 73.84 458 PHE A N 1
ATOM 3358 C CA . PHE A 1 500 ? 86.780 104.877 146.895 1.00 73.84 458 PHE A CA 1
ATOM 3359 C C . PHE A 1 500 ? 88.049 105.707 146.844 1.00 73.84 458 PHE A C 1
ATOM 3360 O O . PHE A 1 500 ? 88.101 106.770 146.227 1.00 73.84 458 PHE A O 1
ATOM 3368 N N . LEU A 1 501 ? 89.079 105.205 147.510 1.00 68.52 459 LEU A N 1
ATOM 3369 C CA . LEU A 1 501 ? 90.422 105.717 147.356 1.00 68.52 459 LEU A CA 1
ATOM 3370 C C . LEU A 1 501 ? 91.326 104.512 147.146 1.00 68.52 459 LEU A C 1
ATOM 3371 O O . LEU A 1 501 ? 91.296 103.571 147.948 1.00 68.52 459 LEU A O 1
ATOM 3376 N N . PRO A 1 502 ? 92.112 104.484 146.086 1.00 64.57 460 PRO A N 1
ATOM 3377 C CA . PRO A 1 502 ? 92.961 103.328 145.815 1.00 64.57 460 PRO A CA 1
ATOM 3378 C C . PRO A 1 502 ? 94.233 103.355 146.653 1.00 64.57 460 PRO A C 1
ATOM 3379 O O . PRO A 1 502 ? 94.567 104.350 147.295 1.00 64.57 460 PRO A O 1
ATOM 3383 N N . GLN A 1 503 ? 94.928 102.217 146.642 1.00 72.92 461 GLN A N 1
ATOM 3384 C CA . GLN A 1 503 ? 96.152 102.065 147.417 1.00 72.92 461 GLN A CA 1
ATOM 3385 C C . GLN A 1 503 ? 97.255 102.930 146.824 1.00 72.92 461 GLN A C 1
ATOM 3386 O O . GLN A 1 503 ? 97.812 103.803 147.495 1.00 72.92 461 GLN A O 1
ATOM 3392 N N . LYS A 1 504 ? 97.550 102.728 145.565 1.00 68.30 462 LYS A N 1
ATOM 3393 C CA . LYS A 1 504 ? 98.330 103.715 144.833 1.00 68.30 462 LYS A CA 1
ATOM 3394 C C . LYS A 1 504 ? 97.377 104.715 144.199 1.00 68.30 462 LYS A C 1
ATOM 3395 O O . LYS A 1 504 ? 96.440 104.307 143.513 1.00 68.30 462 LYS A O 1
ATOM 3401 N N . PRO A 1 505 ? 97.556 106.010 144.415 1.00 62.01 463 PRO A N 1
ATOM 3402 C CA . PRO A 1 505 ? 96.525 106.971 144.027 1.00 62.01 463 PRO A CA 1
ATOM 3403 C C . PRO A 1 505 ? 96.591 107.316 142.552 1.00 62.01 463 PRO A C 1
ATOM 3404 O O . PRO A 1 505 ? 97.596 107.100 141.877 1.00 62.01 463 PRO A O 1
ATOM 3408 N N . PHE A 1 506 ? 95.486 107.863 142.061 1.00 61.53 464 PHE A N 1
ATOM 3409 C CA . PHE A 1 506 ? 95.349 108.226 140.660 1.00 61.53 464 PHE A CA 1
ATOM 3410 C C . PHE A 1 506 ? 95.354 109.735 140.494 1.00 61.53 464 PHE A C 1
ATOM 3411 O O . PHE A 1 506 ? 94.764 110.461 141.294 1.00 61.53 464 PHE A O 1
ATOM 3419 N N . PHE A 1 507 ? 95.997 110.193 139.424 1.00 63.51 465 PHE A N 1
ATOM 3420 C CA . PHE A 1 507 ? 95.907 111.577 138.982 1.00 63.51 465 PHE A CA 1
ATOM 3421 C C . PHE A 1 507 ? 95.888 111.590 137.468 1.00 63.51 465 PHE A C 1
ATOM 3422 O O . PHE A 1 507 ? 96.826 111.102 136.834 1.00 63.51 465 PHE A O 1
ATOM 3430 N N . THR A 1 508 ? 94.834 112.145 136.891 1.00 61.46 466 THR A N 1
ATOM 3431 C CA . THR A 1 508 ? 94.786 112.224 135.447 1.00 61.46 466 THR A CA 1
ATOM 3432 C C . THR A 1 508 ? 95.522 113.468 134.970 1.00 61.46 466 THR A C 1
ATOM 3433 O O . THR A 1 508 ? 95.930 114.322 135.756 1.00 61.46 466 THR A O 1
ATOM 3437 N N . ASP A 1 509 ? 95.714 113.554 133.662 1.00 58.80 467 ASP A N 1
ATOM 3438 C CA . ASP A 1 509 ? 96.175 114.798 133.070 1.00 58.80 467 ASP A CA 1
ATOM 3439 C C . ASP A 1 509 ? 95.072 115.844 133.145 1.00 58.80 467 ASP A C 1
ATOM 3440 O O . ASP A 1 509 ? 93.909 115.558 132.852 1.00 58.80 467 ASP A O 1
ATOM 3445 N N . GLY A 1 510 ? 95.424 117.043 133.565 1.00 65.07 468 GLY A N 1
ATOM 3446 C CA . GLY A 1 510 ? 94.446 118.107 133.647 1.00 65.07 468 GLY A CA 1
ATOM 3447 C C . GLY A 1 510 ? 94.851 119.136 134.678 1.00 65.07 468 GLY A C 1
ATOM 3448 O O . GLY A 1 510 ? 95.917 119.066 135.277 1.00 65.07 468 GLY A O 1
ATOM 3449 N N . THR A 1 511 ? 93.960 120.103 134.866 1.00 68.77 469 THR A N 1
ATOM 3450 C CA . THR A 1 511 ? 94.206 121.168 135.816 1.00 68.77 469 THR A CA 1
ATOM 3451 C C . THR A 1 511 ? 94.021 120.667 137.240 1.00 68.77 469 THR A C 1
ATOM 3452 O O . THR A 1 511 ? 93.497 119.579 137.479 1.00 68.77 469 THR A O 1
ATOM 3456 N N . LEU A 1 512 ? 94.457 121.494 138.196 1.00 68.54 470 LEU A N 1
ATOM 3457 C CA . LEU A 1 512 ? 94.269 121.181 139.608 1.00 68.54 470 LEU A CA 1
ATOM 3458 C C . LEU A 1 512 ? 92.796 121.141 139.975 1.00 68.54 470 LEU A C 1
ATOM 3459 O O . LEU A 1 512 ? 92.394 120.359 140.844 1.00 68.54 470 LEU A O 1
ATOM 3464 N N . ARG A 1 513 ? 91.977 121.952 139.304 1.00 74.80 471 ARG A N 1
ATOM 3465 C CA . ARG A 1 513 ? 90.534 121.858 139.470 1.00 74.80 471 ARG A CA 1
ATOM 3466 C C . ARG A 1 513 ? 90.009 120.506 139.020 1.00 74.80 471 ARG A C 1
ATOM 3467 O O . ARG A 1 513 ? 89.064 119.986 139.614 1.00 74.80 471 ARG A O 1
ATOM 3475 N N . GLU A 1 514 ? 90.621 119.905 138.002 1.00 67.98 472 GLU A N 1
ATOM 3476 C CA . GLU A 1 514 ? 90.172 118.594 137.556 1.00 67.98 472 GLU A CA 1
ATOM 3477 C C . GLU A 1 514 ? 90.760 117.472 138.392 1.00 67.98 472 GLU A C 1
ATOM 3478 O O . GLU A 1 514 ? 90.183 116.383 138.444 1.00 67.98 472 GLU A O 1
ATOM 3484 N N . GLN A 1 515 ? 91.890 117.708 139.058 1.00 66.47 473 GLN A N 1
ATOM 3485 C CA . GLN A 1 515 ? 92.492 116.669 139.879 1.00 66.47 473 GLN A CA 1
ATOM 3486 C C . GLN A 1 515 ? 91.761 116.444 141.188 1.00 66.47 473 GLN A C 1
ATOM 3487 O O . GLN A 1 515 ? 92.084 115.487 141.893 1.00 66.47 473 GLN A O 1
ATOM 3493 N N . VAL A 1 516 ? 90.802 117.292 141.534 1.00 69.04 474 VAL A N 1
ATOM 3494 C CA . VAL A 1 516 ? 90.113 117.181 142.808 1.00 69.04 474 VAL A CA 1
ATOM 3495 C C . VAL A 1 516 ? 88.644 116.833 142.658 1.00 69.04 474 VAL A C 1
ATOM 3496 O O . VAL A 1 516 ? 88.037 116.366 143.630 1.00 69.04 474 VAL A O 1
ATOM 3500 N N . ILE A 1 517 ? 88.046 117.049 141.495 1.00 71.77 475 ILE A N 1
ATOM 3501 C CA . ILE A 1 517 ? 86.662 116.655 141.297 1.00 71.77 475 ILE A CA 1
ATOM 3502 C C . ILE A 1 517 ? 86.662 115.454 140.370 1.00 71.77 475 ILE A C 1
ATOM 3503 O O . ILE A 1 517 ? 85.672 115.201 139.675 1.00 71.77 475 ILE A O 1
ATOM 3508 N N . TYR A 1 518 ? 87.755 114.683 140.423 1.00 66.97 476 TYR A N 1
ATOM 3509 C CA . TYR A 1 518 ? 88.128 113.791 139.325 1.00 66.97 476 TYR A CA 1
ATOM 3510 C C . TYR A 1 518 ? 87.079 112.753 138.916 1.00 66.97 476 TYR A C 1
ATOM 3511 O O . TYR A 1 518 ? 86.896 112.574 137.701 1.00 66.97 476 TYR A O 1
ATOM 3520 N N . PRO A 1 519 ? 86.337 112.082 139.804 1.00 68.29 477 PRO A N 1
ATOM 3521 C CA . PRO A 1 519 ? 85.247 111.238 139.296 1.00 68.29 477 PRO A CA 1
ATOM 3522 C C . PRO A 1 519 ? 84.057 112.005 138.730 1.00 68.29 477 PRO A C 1
ATOM 3523 O O . PRO A 1 519 ? 83.123 111.365 138.238 1.00 68.29 477 PRO A O 1
ATOM 3527 N N . LEU A 1 520 ? 84.047 113.340 138.754 1.00 74.32 478 LEU A N 1
ATOM 3528 C CA . LEU A 1 520 ? 82.914 114.100 138.251 1.00 74.32 478 LEU A CA 1
ATOM 3529 C C . LEU A 1 520 ? 83.196 114.880 136.979 1.00 74.32 478 LEU A C 1
ATOM 3530 O O . LEU A 1 520 ? 82.241 115.351 136.358 1.00 74.32 478 LEU A O 1
ATOM 3535 N N . LYS A 1 521 ? 84.466 115.164 136.677 1.00 72.83 479 LYS A N 1
ATOM 3536 C CA . LYS A 1 521 ? 85.043 115.663 135.418 1.00 72.83 479 LYS A CA 1
ATOM 3537 C C . LYS A 1 521 ? 84.590 117.056 134.990 1.00 72.83 479 LYS A C 1
ATOM 3538 O O . LYS A 1 521 ? 85.157 117.607 134.041 1.00 72.83 479 LYS A O 1
ATOM 3544 N N . GLU A 1 522 ? 83.615 117.640 135.689 1.00 90.97 480 GLU A N 1
ATOM 3545 C CA . GLU A 1 522 ? 83.111 118.993 135.497 1.00 90.97 480 GLU A CA 1
ATOM 3546 C C . GLU A 1 522 ? 82.142 119.287 136.627 1.00 90.97 480 GLU A C 1
ATOM 3547 O O . GLU A 1 522 ? 81.377 118.408 137.025 1.00 90.97 480 GLU A O 1
ATOM 3553 N N . VAL A 1 523 ? 82.162 120.518 137.129 1.00 103.67 481 VAL A N 1
ATOM 3554 C CA . VAL A 1 523 ? 81.386 120.855 138.313 1.00 103.67 481 VAL A CA 1
ATOM 3555 C C . VAL A 1 523 ? 80.404 122.002 138.084 1.00 103.67 481 VAL A C 1
ATOM 3556 O O . VAL A 1 523 ? 79.371 122.058 138.771 1.00 103.67 481 VAL A O 1
ATOM 3560 N N . TYR A 1 524 ? 80.629 122.882 137.109 1.00 110.51 482 TYR A N 1
ATOM 3561 C CA . TYR A 1 524 ? 79.796 124.076 136.962 1.00 110.51 482 TYR A CA 1
ATOM 3562 C C . TYR A 1 524 ? 78.400 123.781 136.400 1.00 110.51 482 TYR A C 1
ATOM 3563 O O . TYR A 1 524 ? 77.442 124.426 136.842 1.00 110.51 482 TYR A O 1
ATOM 3572 N N . PRO A 1 525 ? 78.203 122.844 135.456 1.00 114.32 483 PRO A N 1
ATOM 3573 C CA . PRO A 1 525 ? 76.838 122.333 135.260 1.00 114.32 483 PRO A CA 1
ATOM 3574 C C . PRO A 1 525 ? 76.349 121.467 136.404 1.00 114.32 483 PRO A C 1
ATOM 3575 O O . PRO A 1 525 ? 75.132 121.352 136.592 1.00 114.32 483 PRO A O 1
ATOM 3579 N N . ASP A 1 526 ? 77.250 120.855 137.172 1.00 118.55 484 ASP A N 1
ATOM 3580 C CA . ASP A 1 526 ? 76.821 120.011 138.281 1.00 118.55 484 ASP A CA 1
ATOM 3581 C C . ASP A 1 526 ? 76.415 120.847 139.489 1.00 118.55 484 ASP A C 1
ATOM 3582 O O . ASP A 1 526 ? 75.382 120.586 140.114 1.00 118.55 484 ASP A O 1
ATOM 3587 N N . SER A 1 527 ? 77.217 121.854 139.834 1.00 117.21 485 SER A N 1
ATOM 3588 C CA . SER A 1 527 ? 76.943 122.677 141.005 1.00 117.21 485 SER A CA 1
ATOM 3589 C C . SER A 1 527 ? 76.096 123.896 140.662 1.00 117.21 485 SER A C 1
ATOM 3590 O O . SER A 1 527 ? 75.074 124.147 141.307 1.00 117.21 485 SER A O 1
ATOM 3593 N N . GLY A 1 528 ? 76.511 124.666 139.658 1.00 117.14 486 GLY A N 1
ATOM 3594 C CA . GLY A 1 528 ? 75.851 125.898 139.302 1.00 117.14 486 GLY A CA 1
ATOM 3595 C C . GLY A 1 528 ? 76.412 127.125 139.991 1.00 117.14 486 GLY A C 1
ATOM 3596 O O . GLY A 1 528 ? 76.356 128.221 139.424 1.00 117.14 486 GLY A O 1
ATOM 3597 N N . SER A 1 529 ? 76.947 126.967 141.199 1.00 114.73 487 SER A N 1
ATOM 3598 C CA . SER A 1 529 ? 77.517 128.091 141.928 1.00 114.73 487 SER A CA 1
ATOM 3599 C C . SER A 1 529 ? 78.825 128.527 141.283 1.00 114.73 487 SER A C 1
ATOM 3600 O O . SER A 1 529 ? 79.651 127.692 140.903 1.00 114.73 487 SER A O 1
ATOM 3603 N N . ALA A 1 530 ? 79.007 129.843 141.155 1.00 107.46 488 ALA A N 1
ATOM 3604 C CA . ALA A 1 530 ? 80.159 130.364 140.429 1.00 107.46 488 ALA A CA 1
ATOM 3605 C C . ALA A 1 530 ? 81.441 130.228 141.239 1.00 107.46 488 ALA A C 1
ATOM 3606 O O . ALA A 1 530 ? 82.473 129.801 140.708 1.00 107.46 488 ALA A O 1
ATOM 3608 N N . ASP A 1 531 ? 81.397 130.575 142.520 1.00 105.55 489 ASP A N 1
ATOM 3609 C CA . ASP A 1 531 ? 82.598 130.568 143.339 1.00 105.55 489 ASP A CA 1
ATOM 3610 C C . ASP A 1 531 ? 82.957 129.145 143.742 1.00 105.55 489 ASP A C 1
ATOM 3611 O O . ASP A 1 531 ? 82.098 128.370 144.174 1.00 105.55 489 ASP A O 1
ATOM 3616 N N . ASP A 1 532 ? 84.234 128.811 143.602 1.00 99.62 490 ASP A N 1
ATOM 3617 C CA . ASP A 1 532 ? 84.774 127.514 143.983 1.00 99.62 490 ASP A CA 1
ATOM 3618 C C . ASP A 1 532 ? 85.723 127.673 145.161 1.00 99.62 490 ASP A C 1
ATOM 3619 O O . ASP A 1 532 ? 86.816 127.112 145.188 1.00 99.62 490 ASP A O 1
ATOM 3624 N N . GLU A 1 533 ? 85.310 128.472 146.145 1.00 98.02 491 GLU A N 1
ATOM 3625 C CA . GLU A 1 533 ? 86.077 128.656 147.369 1.00 98.02 491 GLU A CA 1
ATOM 3626 C C . GLU A 1 533 ? 86.106 127.407 148.235 1.00 98.02 491 GLU A C 1
ATOM 3627 O O . GLU A 1 533 ? 86.903 127.348 149.177 1.00 98.02 491 GLU A O 1
ATOM 3633 N N . ARG A 1 534 ? 85.254 126.423 147.938 1.00 92.34 492 ARG A N 1
ATOM 3634 C CA . ARG A 1 534 ? 85.237 125.171 148.679 1.00 92.34 492 ARG A CA 1
ATOM 3635 C C . ARG A 1 534 ? 86.533 124.397 148.483 1.00 92.34 492 ARG A C 1
ATOM 3636 O O . ARG A 1 534 ? 87.105 123.874 149.445 1.00 92.34 492 ARG A O 1
ATOM 3644 N N . ILE A 1 535 ? 87.019 124.321 147.244 1.00 88.54 493 ILE A N 1
ATOM 3645 C CA . ILE A 1 535 ? 88.246 123.571 147.010 1.00 88.54 493 ILE A CA 1
ATOM 3646 C C . ILE A 1 535 ? 89.472 124.345 147.488 1.00 88.54 493 ILE A C 1
ATOM 3647 O O . ILE A 1 535 ? 90.406 123.749 148.039 1.00 88.54 493 ILE A O 1
ATOM 3652 N N . LEU A 1 536 ? 89.479 125.671 147.347 1.00 88.87 494 LEU A N 1
ATOM 3653 C CA . LEU A 1 536 ? 90.576 126.457 147.889 1.00 88.87 494 LEU A CA 1
ATOM 3654 C C . LEU A 1 536 ? 90.574 126.450 149.409 1.00 88.87 494 LEU A C 1
ATOM 3655 O O . LEU A 1 536 ? 91.632 126.640 150.018 1.00 88.87 494 LEU A O 1
ATOM 3660 N N . ARG A 1 537 ? 89.417 126.221 150.028 1.00 91.61 495 ARG A N 1
ATOM 3661 C CA . ARG A 1 537 ? 89.393 125.920 151.452 1.00 91.61 495 ARG A CA 1
ATOM 3662 C C . ARG A 1 537 ? 90.002 124.555 151.722 1.00 91.61 495 ARG A C 1
ATOM 3663 O O . ARG A 1 537 ? 90.857 124.411 152.600 1.00 91.61 495 ARG A O 1
ATOM 3671 N N . PHE A 1 538 ? 89.595 123.546 150.946 1.00 90.71 496 PHE A N 1
ATOM 3672 C CA . PHE A 1 538 ? 89.946 122.167 151.268 1.00 90.71 496 PHE A CA 1
ATOM 3673 C C . PHE A 1 538 ? 91.401 121.856 150.966 1.00 90.71 496 PHE A C 1
ATOM 3674 O O . PHE A 1 538 ? 91.961 120.927 151.555 1.00 90.71 496 PHE A O 1
ATOM 3682 N N . LEU A 1 539 ? 92.027 122.605 150.060 1.00 86.45 497 LEU A N 1
ATOM 3683 C CA . LEU A 1 539 ? 93.431 122.361 149.756 1.00 86.45 497 LEU A CA 1
ATOM 3684 C C . LEU A 1 539 ? 94.321 122.782 150.917 1.00 86.45 497 LEU A C 1
ATOM 3685 O O . LEU A 1 539 ? 95.205 122.028 151.342 1.00 86.45 497 LEU A O 1
ATOM 3690 N N . GLU A 1 540 ? 94.093 123.982 151.452 1.00 89.87 498 GLU A N 1
ATOM 3691 C CA . GLU A 1 540 ? 94.782 124.389 152.670 1.00 89.87 498 GLU A CA 1
ATOM 3692 C C . GLU A 1 540 ? 94.294 123.600 153.876 1.00 89.87 498 GLU A C 1
ATOM 3693 O O . GLU A 1 540 ? 95.060 123.383 154.822 1.00 89.87 498 GLU A O 1
ATOM 3699 N N . LEU A 1 541 ? 93.038 123.148 153.855 1.00 88.64 499 LEU A N 1
ATOM 3700 C CA . LEU A 1 541 ? 92.568 122.260 154.911 1.00 88.64 499 LEU A CA 1
ATOM 3701 C C . LEU A 1 541 ? 93.262 120.911 154.843 1.00 88.64 499 LEU A C 1
ATOM 3702 O O . LEU A 1 541 ? 93.521 120.296 155.882 1.00 88.64 499 LEU A O 1
ATOM 3707 N N . ALA A 1 542 ? 93.578 120.441 153.638 1.00 86.35 500 ALA A N 1
ATOM 3708 C CA . ALA A 1 542 ? 94.451 119.287 153.506 1.00 86.35 500 ALA A CA 1
ATOM 3709 C C . ALA A 1 542 ? 95.919 119.671 153.578 1.00 86.35 500 ALA A C 1
ATOM 3710 O O . ALA A 1 542 ? 96.769 118.790 153.736 1.00 86.35 500 ALA A O 1
ATOM 3712 N N . GLY A 1 543 ? 96.234 120.959 153.460 1.00 85.94 501 GLY A N 1
ATOM 3713 C CA . GLY A 1 543 ? 97.558 121.475 153.733 1.00 85.94 501 GLY A CA 1
ATOM 3714 C C . GLY A 1 543 ? 98.372 121.828 152.509 1.00 85.94 501 GLY A C 1
ATOM 3715 O O . GLY A 1 543 ? 99.365 122.554 152.635 1.00 85.94 501 GLY A O 1
ATOM 3716 N N . LEU A 1 544 ? 97.996 121.339 151.336 1.00 81.87 502 LEU A N 1
ATOM 3717 C CA . LEU A 1 544 ? 98.822 121.522 150.144 1.00 81.87 502 LEU A CA 1
ATOM 3718 C C . LEU A 1 544 ? 98.406 122.745 149.322 1.00 81.87 502 LEU A C 1
ATOM 3719 O O . LEU A 1 544 ? 98.312 122.711 148.098 1.00 81.87 502 LEU A O 1
ATOM 3724 N N . SER A 1 545 ? 98.232 123.885 149.987 1.00 84.03 503 SER A N 1
ATOM 3725 C CA . SER A 1 545 ? 97.938 125.103 149.242 1.00 84.03 503 SER A CA 1
ATOM 3726 C C . SER A 1 545 ? 99.180 125.751 148.659 1.00 84.03 503 SER A C 1
ATOM 3727 O O . SER A 1 545 ? 99.052 126.682 147.860 1.00 84.03 503 SER A O 1
ATOM 3730 N N . ASN A 1 546 ? 100.374 125.286 149.033 1.00 83.59 504 ASN A N 1
ATOM 3731 C CA . ASN A 1 546 ? 101.586 125.691 148.335 1.00 83.59 504 ASN A CA 1
ATOM 3732 C C . ASN A 1 546 ? 101.688 125.075 146.949 1.00 83.59 504 ASN A C 1
ATOM 3733 O O . ASN A 1 546 ? 102.533 125.502 146.158 1.00 83.59 504 ASN A O 1
ATOM 3738 N N . LEU A 1 547 ? 100.854 124.083 146.645 1.00 80.27 505 LEU A N 1
ATOM 3739 C CA . LEU A 1 547 ? 100.805 123.523 145.305 1.00 80.27 505 LEU A CA 1
ATOM 3740 C C . LEU A 1 547 ? 100.117 124.465 144.331 1.00 80.27 505 LEU A C 1
ATOM 3741 O O . LEU A 1 547 ? 100.412 124.425 143.132 1.00 80.27 505 LEU A O 1
ATOM 3746 N N . VAL A 1 548 ? 99.191 125.296 144.819 1.00 80.31 506 VAL A N 1
ATOM 3747 C CA . VAL A 1 548 ? 98.404 126.160 143.943 1.00 80.31 506 VAL A CA 1
ATOM 3748 C C . VAL A 1 548 ? 99.282 127.213 143.289 1.00 80.31 506 VAL A C 1
ATOM 3749 O O . VAL A 1 548 ? 99.055 127.597 142.135 1.00 80.31 506 VAL A O 1
ATOM 3753 N N . ALA A 1 549 ? 100.308 127.681 143.998 1.00 81.67 507 ALA A N 1
ATOM 3754 C CA . ALA A 1 549 ? 101.281 128.570 143.382 1.00 81.67 507 ALA A CA 1
ATOM 3755 C C . ALA A 1 549 ? 102.170 127.829 142.394 1.00 81.67 507 ALA A C 1
ATOM 3756 O O . ALA A 1 549 ? 102.700 128.442 141.462 1.00 81.67 507 ALA A O 1
ATOM 3758 N N . ARG A 1 550 ? 102.325 126.517 142.599 1.00 78.57 508 ARG A N 1
ATOM 3759 C CA . ARG A 1 550 ? 103.172 125.676 141.710 1.00 78.57 508 ARG A CA 1
ATOM 3760 C C . ARG A 1 550 ? 102.459 125.470 140.368 1.00 78.57 508 ARG A C 1
ATOM 3761 O O . ARG A 1 550 ? 103.148 125.453 139.329 1.00 78.57 508 ARG A O 1
ATOM 3769 N N . THR A 1 551 ? 101.131 125.321 140.403 1.00 79.98 509 THR A N 1
ATOM 3770 C CA . THR A 1 551 ? 100.336 125.113 139.205 1.00 79.98 509 THR A CA 1
ATOM 3771 C C . THR A 1 551 ? 99.699 126.393 138.690 1.00 79.98 509 THR A C 1
ATOM 3772 O O . THR A 1 551 ? 98.841 126.319 137.805 1.00 79.98 509 THR A O 1
ATOM 3776 N N . GLU A 1 552 ? 100.100 127.549 139.237 1.00 82.20 510 GLU A N 1
ATOM 3777 C CA . GLU A 1 552 ? 99.759 128.883 138.724 1.00 82.20 510 GLU A CA 1
ATOM 3778 C C . GLU A 1 552 ? 98.252 129.123 138.693 1.00 82.20 510 GLU A C 1
ATOM 3779 O O . GLU A 1 552 ? 97.712 129.673 137.733 1.00 82.20 510 GLU A O 1
ATOM 3785 N N . GLY A 1 553 ? 97.566 128.700 139.746 1.00 79.43 511 GLY A N 1
ATOM 3786 C CA . GLY A 1 553 ? 96.126 128.834 139.781 1.00 79.43 511 GLY A CA 1
ATOM 3787 C C . GLY A 1 553 ? 95.428 127.550 139.393 1.00 79.43 511 GLY A C 1
ATOM 3788 O O . GLY A 1 553 ? 95.918 126.462 139.693 1.00 79.43 511 GLY A O 1
ATOM 3789 N N . LEU A 1 554 ? 94.282 127.652 138.736 1.00 72.16 512 LEU A N 1
ATOM 3790 C CA . LEU A 1 554 ? 93.507 126.487 138.332 1.00 72.16 512 LEU A CA 1
ATOM 3791 C C . LEU A 1 554 ? 93.389 126.431 136.814 1.00 72.16 512 LEU A C 1
ATOM 3792 O O . LEU A 1 554 ? 92.326 126.135 136.263 1.00 72.16 512 LEU A O 1
ATOM 3797 N N . ASP A 1 555 ? 94.490 126.710 136.120 1.00 79.31 513 ASP A N 1
ATOM 3798 C CA . ASP A 1 555 ? 94.440 126.933 134.684 1.00 79.31 513 ASP A CA 1
ATOM 3799 C C . ASP A 1 555 ? 94.692 125.648 133.907 1.00 79.31 513 ASP A C 1
ATOM 3800 O O . ASP A 1 555 ? 95.268 124.683 134.411 1.00 79.31 513 ASP A O 1
ATOM 3805 N N . GLN A 1 556 ? 94.289 125.683 132.641 1.00 86.94 514 GLN A N 1
ATOM 3806 C CA . GLN A 1 556 ? 94.295 124.512 131.774 1.00 86.94 514 GLN A CA 1
ATOM 3807 C C . GLN A 1 556 ? 95.723 124.119 131.407 1.00 86.94 514 GLN A C 1
ATOM 3808 O O . GLN A 1 556 ? 96.605 124.977 131.299 1.00 86.94 514 GLN A O 1
ATOM 3814 N N . GLN A 1 557 ? 95.939 122.807 131.246 1.00 86.56 515 GLN A N 1
ATOM 3815 C CA . GLN A 1 557 ? 97.127 122.217 130.629 1.00 86.56 515 GLN A CA 1
ATOM 3816 C C . GLN A 1 557 ? 98.389 122.564 131.426 1.00 86.56 515 GLN A C 1
ATOM 3817 O O . GLN A 1 557 ? 99.209 123.397 131.044 1.00 86.56 515 GLN A O 1
ATOM 3823 N N . VAL A 1 558 ? 98.462 121.941 132.605 1.00 78.51 516 VAL A N 1
ATOM 3824 C CA . VAL A 1 558 ? 99.590 122.115 133.512 1.00 78.51 516 VAL A CA 1
ATOM 3825 C C . VAL A 1 558 ? 100.908 121.581 132.934 1.00 78.51 516 VAL A C 1
ATOM 3826 O O . VAL A 1 558 ? 101.982 121.976 133.409 1.00 78.51 516 VAL A O 1
ATOM 3830 N N . ASP A 1 559 ? 100.850 120.729 131.898 1.00 79.29 517 ASP A N 1
ATOM 3831 C CA . ASP A 1 559 ? 102.006 120.086 131.255 1.00 79.29 517 ASP A CA 1
ATOM 3832 C C . ASP A 1 559 ? 102.849 119.294 132.246 1.00 79.29 517 ASP A C 1
ATOM 3833 O O . ASP A 1 559 ? 104.078 119.288 132.170 1.00 79.29 517 ASP A O 1
ATOM 3838 N N . TRP A 1 560 ? 102.201 118.627 133.183 1.00 71.50 518 TRP A N 1
ATOM 3839 C CA . TRP A 1 560 ? 102.887 117.800 134.155 1.00 71.50 518 TRP A CA 1
ATOM 3840 C C . TRP A 1 560 ? 102.513 116.344 133.957 1.00 71.50 518 TRP A C 1
ATOM 3841 O O . TRP A 1 560 ? 101.622 115.998 133.177 1.00 71.50 518 TRP A O 1
ATOM 3852 N N . ASN A 1 561 ? 103.206 115.485 134.687 1.00 67.20 519 ASN A N 1
ATOM 3853 C CA . ASN A 1 561 ? 102.835 114.086 134.737 1.00 67.20 519 ASN A CA 1
ATOM 3854 C C . ASN A 1 561 ? 102.007 113.757 135.964 1.00 67.20 519 ASN A C 1
ATOM 3855 O O . ASN A 1 561 ? 101.425 112.669 136.021 1.00 67.20 519 ASN A O 1
ATOM 3860 N N . TRP A 1 562 ? 101.989 114.655 136.957 1.00 64.20 520 TRP A N 1
ATOM 3861 C CA . TRP A 1 562 ? 101.291 114.551 138.240 1.00 64.20 520 TRP A CA 1
ATOM 3862 C C . TRP A 1 562 ? 101.732 113.366 139.092 1.00 64.20 520 TRP A C 1
ATOM 3863 O O . TRP A 1 562 ? 101.112 113.088 140.119 1.00 64.20 520 TRP A O 1
ATOM 3874 N N . TYR A 1 563 ? 102.784 112.663 138.694 1.00 65.95 521 TYR A N 1
ATOM 3875 C CA . TYR A 1 563 ? 103.296 111.533 139.451 1.00 65.95 521 TYR A CA 1
ATOM 3876 C C . TYR A 1 563 ? 104.736 111.746 139.868 1.00 65.95 521 TYR A C 1
ATOM 3877 O O . TYR A 1 563 ? 105.084 111.545 141.035 1.00 65.95 521 TYR A O 1
ATOM 3886 N N . ASP A 1 564 ? 105.584 112.145 138.937 1.00 70.85 522 ASP A N 1
ATOM 3887 C CA . ASP A 1 564 ? 106.951 112.478 139.283 1.00 70.85 522 ASP A CA 1
ATOM 3888 C C . ASP A 1 564 ? 107.069 113.881 139.850 1.00 70.85 522 ASP A C 1
ATOM 3889 O O . ASP A 1 564 ? 107.864 114.107 140.767 1.00 70.85 522 ASP A O 1
ATOM 3894 N N . VAL A 1 565 ? 106.292 114.826 139.318 1.00 72.81 523 VAL A N 1
ATOM 3895 C CA . VAL A 1 565 ? 106.349 116.197 139.808 1.00 72.81 523 VAL A CA 1
ATOM 3896 C C . VAL A 1 565 ? 105.707 116.306 141.186 1.00 72.81 523 VAL A C 1
ATOM 3897 O O . VAL A 1 565 ? 106.213 117.023 142.059 1.00 72.81 523 VAL A O 1
ATOM 3901 N N . LEU A 1 566 ? 104.646 115.551 141.441 1.00 68.31 524 LEU A N 1
ATOM 3902 C CA . LEU A 1 566 ? 104.095 115.526 142.779 1.00 68.31 524 LEU A CA 1
ATOM 3903 C C . LEU A 1 566 ? 104.874 114.577 143.667 1.00 68.31 524 LEU A C 1
ATOM 3904 O O . LEU A 1 566 ? 105.954 114.090 143.332 1.00 68.31 524 LEU A O 1
ATOM 3909 N N . SER A 1 567 ? 104.296 114.306 144.778 1.00 74.41 525 SER A N 1
ATOM 3910 C CA . SER A 1 567 ? 104.924 113.560 145.827 1.00 74.41 525 SER A CA 1
ATOM 3911 C C . SER A 1 567 ? 103.945 112.619 146.497 1.00 74.41 525 SER A C 1
ATOM 3912 O O . SER A 1 567 ? 102.807 113.012 146.759 1.00 74.41 525 SER A O 1
ATOM 3915 N N . PRO A 1 568 ? 104.369 111.398 146.836 1.00 72.11 526 PRO A N 1
ATOM 3916 C CA . PRO A 1 568 ? 103.497 110.492 147.596 1.00 72.11 526 PRO A CA 1
ATOM 3917 C C . PRO A 1 568 ? 103.123 110.997 148.974 1.00 72.11 526 PRO A C 1
ATOM 3918 O O . PRO A 1 568 ? 102.169 110.475 149.555 1.00 72.11 526 PRO A O 1
ATOM 3922 N N . GLY A 1 569 ? 103.839 111.976 149.524 1.00 77.48 527 GLY A N 1
ATOM 3923 C CA . GLY A 1 569 ? 103.310 112.696 150.667 1.00 77.48 527 GLY A CA 1
ATOM 3924 C C . GLY A 1 569 ? 102.079 113.502 150.304 1.00 77.48 527 GLY A C 1
ATOM 3925 O O . GLY A 1 569 ? 101.090 113.505 151.037 1.00 77.48 527 GLY A O 1
ATOM 3926 N N . GLU A 1 570 ? 102.110 114.174 149.160 1.00 75.14 528 GLU A N 1
ATOM 3927 C CA . GLU A 1 570 ? 100.992 115.007 148.751 1.00 75.14 528 GLU A CA 1
ATOM 3928 C C . GLU A 1 570 ? 100.146 114.378 147.656 1.00 75.14 528 GLU A C 1
ATOM 3929 O O . GLU A 1 570 ? 99.168 114.991 147.226 1.00 75.14 528 GLU A O 1
ATOM 3935 N N . MET A 1 571 ? 100.502 113.185 147.180 1.00 72.10 529 MET A N 1
ATOM 3936 C CA . MET A 1 571 ? 99.546 112.412 146.399 1.00 72.10 529 MET A CA 1
ATOM 3937 C C . MET A 1 571 ? 98.368 112.008 147.265 1.00 72.10 529 MET A C 1
ATOM 3938 O O . MET A 1 571 ? 97.220 112.008 146.810 1.00 72.10 529 MET A O 1
ATOM 3943 N N . GLN A 1 572 ? 98.644 111.652 148.519 1.00 74.95 530 GLN A N 1
ATOM 3944 C CA . GLN A 1 572 ? 97.585 111.328 149.463 1.00 74.95 530 GLN A CA 1
ATOM 3945 C C . GLN A 1 572 ? 96.769 112.560 149.809 1.00 74.95 530 GLN A C 1
ATOM 3946 O O . GLN A 1 572 ? 95.538 112.497 149.875 1.00 74.95 530 GLN A O 1
ATOM 3952 N N . ARG A 1 573 ? 97.442 113.689 150.033 1.00 76.46 531 ARG A N 1
ATOM 3953 C CA . ARG A 1 573 ? 96.740 114.900 150.429 1.00 76.46 531 ARG A CA 1
ATOM 3954 C C . ARG A 1 573 ? 95.913 115.466 149.290 1.00 76.46 531 ARG A C 1
ATOM 3955 O O . ARG A 1 573 ? 94.864 116.069 149.530 1.00 76.46 531 ARG A O 1
ATOM 3963 N N . LEU A 1 574 ? 96.353 115.276 148.051 1.00 73.23 532 LEU A N 1
ATOM 3964 C CA . LEU A 1 574 ? 95.502 115.651 146.934 1.00 73.23 532 LEU A CA 1
ATOM 3965 C C . LEU A 1 574 ? 94.398 114.634 146.715 1.00 73.23 532 LEU A C 1
ATOM 3966 O O . LEU A 1 574 ? 93.338 114.983 146.190 1.00 73.23 532 LEU A O 1
ATOM 3971 N N . SER A 1 575 ? 94.620 113.382 147.108 1.00 75.10 533 SER A N 1
ATOM 3972 C CA . SER A 1 575 ? 93.529 112.420 147.098 1.00 75.10 533 SER A CA 1
ATOM 3973 C C . SER A 1 575 ? 92.528 112.712 148.201 1.00 75.10 533 SER A C 1
ATOM 3974 O O . SER A 1 575 ? 91.335 112.440 148.042 1.00 75.10 533 SER A O 1
ATOM 3977 N N . PHE A 1 576 ? 92.986 113.267 149.320 1.00 78.15 534 PHE A N 1
ATOM 3978 C CA . PHE A 1 576 ? 92.067 113.580 150.402 1.00 78.15 534 PHE A CA 1
ATOM 3979 C C . PHE A 1 576 ? 91.245 114.818 150.096 1.00 78.15 534 PHE A C 1
ATOM 3980 O O . PHE A 1 576 ? 90.071 114.890 150.472 1.00 78.15 534 PHE A O 1
ATOM 3988 N N . ALA A 1 577 ? 91.845 115.801 149.424 1.00 75.94 535 ALA A N 1
ATOM 3989 C CA . ALA A 1 577 ? 91.075 116.945 148.956 1.00 75.94 535 ALA A CA 1
ATOM 3990 C C . ALA A 1 577 ? 90.061 116.531 147.904 1.00 75.94 535 ALA A C 1
ATOM 3991 O O . ALA A 1 577 ? 88.995 117.144 147.792 1.00 75.94 535 ALA A O 1
ATOM 3993 N N . ARG A 1 578 ? 90.379 115.496 147.130 1.00 70.71 536 ARG A N 1
ATOM 3994 C CA . ARG A 1 578 ? 89.395 114.889 146.249 1.00 70.71 536 ARG A CA 1
ATOM 3995 C C . ARG A 1 578 ? 88.281 114.234 147.050 1.00 70.71 536 ARG A C 1
ATOM 3996 O O . ARG A 1 578 ? 87.107 114.309 146.673 1.00 70.71 536 ARG A O 1
ATOM 4004 N N . LEU A 1 579 ? 88.623 113.628 148.183 1.00 79.29 537 LEU A N 1
ATOM 4005 C CA . LEU A 1 579 ? 87.603 113.037 149.038 1.00 79.29 537 LEU A CA 1
ATOM 4006 C C . LEU A 1 579 ? 86.826 114.102 149.800 1.00 79.29 537 LEU A C 1
ATOM 4007 O O . LEU A 1 579 ? 85.623 113.946 150.032 1.00 79.29 537 LEU A O 1
ATOM 4012 N N . PHE A 1 580 ? 87.488 115.193 150.186 1.00 84.85 538 PHE A N 1
ATOM 4013 C CA . PHE A 1 580 ? 86.812 116.215 150.977 1.00 84.85 538 PHE A CA 1
ATOM 4014 C C . PHE A 1 580 ? 85.822 117.000 150.132 1.00 84.85 538 PHE A C 1
ATOM 4015 O O . PHE A 1 580 ? 84.772 117.416 150.631 1.00 84.85 538 PHE A O 1
ATOM 4023 N N . TYR A 1 581 ? 86.155 117.229 148.860 1.00 84.71 539 TYR A N 1
ATOM 4024 C CA . TYR A 1 581 ? 85.219 117.868 147.943 1.00 84.71 539 TYR A CA 1
ATOM 4025 C C . TYR A 1 581 ? 83.992 116.997 147.743 1.00 84.71 539 TYR A C 1
ATOM 4026 O O . TYR A 1 581 ? 82.856 117.443 147.929 1.00 84.71 539 TYR A O 1
ATOM 4035 N N . LEU A 1 582 ? 84.206 115.744 147.376 1.00 81.31 540 LEU A N 1
ATOM 4036 C CA . LEU A 1 582 ? 83.112 114.829 147.102 1.00 81.31 540 LEU A CA 1
ATOM 4037 C C . LEU A 1 582 ? 82.823 114.014 148.356 1.00 81.31 540 LEU A C 1
ATOM 4038 O O . LEU A 1 582 ? 83.036 112.804 148.394 1.00 81.31 540 LEU A O 1
ATOM 4043 N N . GLN A 1 583 ? 82.357 114.701 149.392 1.00 85.92 541 GLN A N 1
ATOM 4044 C CA . GLN A 1 583 ? 82.217 114.047 150.687 1.00 85.92 541 GLN A CA 1
ATOM 4045 C C . GLN A 1 583 ? 81.058 113.056 150.635 1.00 85.92 541 GLN A C 1
ATOM 4046 O O . GLN A 1 583 ? 79.943 113.425 150.246 1.00 85.92 541 GLN A O 1
ATOM 4052 N N . PRO A 1 584 ? 81.308 111.786 150.871 1.00 89.22 542 PRO A N 1
ATOM 4053 C CA . PRO A 1 584 ? 80.249 110.791 150.719 1.00 89.22 542 PRO A CA 1
ATOM 4054 C C . PRO A 1 584 ? 79.565 110.483 152.035 1.00 89.22 542 PRO A C 1
ATOM 4055 O O . PRO A 1 584 ? 79.976 110.968 153.093 1.00 89.22 542 PRO A O 1
ATOM 4059 N N . LYS A 1 585 ? 78.510 109.677 151.983 1.00 94.57 543 LYS A N 1
ATOM 4060 C CA . LYS A 1 585 ? 78.029 109.072 153.213 1.00 94.57 543 LYS A CA 1
ATOM 4061 C C . LYS A 1 585 ? 78.945 107.948 153.664 1.00 94.57 543 LYS A C 1
ATOM 4062 O O . LYS A 1 585 ? 78.931 107.591 154.844 1.00 94.57 543 LYS A O 1
ATOM 4068 N N . TYR A 1 586 ? 79.728 107.379 152.747 1.00 95.50 544 TYR A N 1
ATOM 4069 C CA . TYR A 1 586 ? 80.699 106.340 153.073 1.00 95.50 544 TYR A CA 1
ATOM 4070 C C . TYR A 1 586 ? 81.916 106.516 152.181 1.00 95.50 544 TYR A C 1
ATOM 4071 O O . TYR A 1 586 ? 81.799 106.423 150.959 1.00 95.50 544 TYR A O 1
ATOM 4080 N N . ALA A 1 587 ? 83.076 106.758 152.782 1.00 87.80 545 ALA A N 1
ATOM 4081 C CA . ALA A 1 587 ? 84.334 106.744 152.050 1.00 87.80 545 ALA A CA 1
ATOM 4082 C C . ALA A 1 587 ? 84.985 105.380 152.203 1.00 87.80 545 ALA A C 1
ATOM 4083 O O . ALA A 1 587 ? 84.930 104.781 153.272 1.00 87.80 545 ALA A O 1
ATOM 4085 N N . VAL A 1 588 ? 85.604 104.885 151.135 1.00 81.03 546 VAL A N 1
ATOM 4086 C CA . VAL A 1 588 ? 86.188 103.547 151.177 1.00 81.03 546 VAL A CA 1
ATOM 4087 C C . VAL A 1 588 ? 87.688 103.770 151.036 1.00 81.03 546 VAL A C 1
ATOM 4088 O O . VAL A 1 588 ? 88.364 103.168 150.194 1.00 81.03 546 VAL A O 1
ATOM 4092 N N . LEU A 1 589 ? 88.165 104.769 151.774 1.00 81.25 547 LEU A N 1
ATOM 4093 C CA . LEU A 1 589 ? 89.560 105.146 151.959 1.00 81.25 547 LEU A CA 1
ATOM 4094 C C . LEU A 1 589 ? 90.493 103.955 152.136 1.00 81.25 547 LEU A C 1
ATOM 4095 O O . LEU A 1 589 ? 90.102 102.936 152.704 1.00 81.25 547 LEU A O 1
ATOM 4100 N N . ASP A 1 590 ? 91.714 104.050 151.624 1.00 81.48 548 ASP A N 1
ATOM 4101 C CA . ASP A 1 590 ? 92.640 102.922 151.688 1.00 81.48 548 ASP A CA 1
ATOM 4102 C C . ASP A 1 590 ? 94.058 103.459 151.701 1.00 81.48 548 ASP A C 1
ATOM 4103 O O . ASP A 1 590 ? 94.463 104.137 150.752 1.00 81.48 548 ASP A O 1
ATOM 4108 N N . GLN A 1 591 ? 94.798 103.132 152.764 1.00 81.81 549 GLN A N 1
ATOM 4109 C CA . GLN A 1 591 ? 96.236 103.356 152.887 1.00 81.81 549 GLN A CA 1
ATOM 4110 C C . GLN A 1 591 ? 96.585 104.840 152.743 1.00 81.81 549 GLN A C 1
ATOM 4111 O O . GLN A 1 591 ? 97.192 105.284 151.770 1.00 81.81 549 GLN A O 1
ATOM 4117 N N . ALA A 1 592 ? 96.152 105.606 153.744 1.00 81.88 550 ALA A N 1
ATOM 4118 C CA . ALA A 1 592 ? 96.513 107.018 153.863 1.00 81.88 550 ALA A CA 1
ATOM 4119 C C . ALA A 1 592 ? 97.884 107.185 154.526 1.00 81.88 550 ALA A C 1
ATOM 4120 O O . ALA A 1 592 ? 98.054 107.907 155.505 1.00 81.88 550 ALA A O 1
ATOM 4122 N N . THR A 1 593 ? 98.877 106.507 153.958 1.00 86.49 551 THR A N 1
ATOM 4123 C CA . THR A 1 593 ? 100.229 106.499 154.486 1.00 86.49 551 THR A CA 1
ATOM 4124 C C . THR A 1 593 ? 100.996 107.685 153.925 1.00 86.49 551 THR A C 1
ATOM 4125 O O . THR A 1 593 ? 100.423 108.549 153.259 1.00 86.49 551 THR A O 1
ATOM 4129 N N . SER A 1 594 ? 102.309 107.717 154.194 1.00 87.20 552 SER A N 1
ATOM 4130 C CA . SER A 1 594 ? 103.215 108.814 153.824 1.00 87.20 552 SER A CA 1
ATOM 4131 C C . SER A 1 594 ? 102.722 110.156 154.359 1.00 87.20 552 SER A C 1
ATOM 4132 O O . SER A 1 594 ? 102.898 111.202 153.737 1.00 87.20 552 SER A O 1
ATOM 4135 N N . ALA A 1 595 ? 102.091 110.118 155.523 1.00 91.48 553 ALA A N 1
ATOM 4136 C CA . ALA A 1 595 ? 101.646 111.307 156.217 1.00 91.48 553 ALA A CA 1
ATOM 4137 C C . ALA A 1 595 ? 101.830 111.048 157.702 1.00 91.48 553 ALA A C 1
ATOM 4138 O O . ALA A 1 595 ? 101.794 109.899 158.149 1.00 91.48 553 ALA A O 1
ATOM 4140 N N . LEU A 1 596 ? 102.062 112.120 158.452 1.00 97.82 554 LEU A N 1
ATOM 4141 C CA . LEU A 1 596 ? 102.449 112.006 159.854 1.00 97.82 554 LEU A CA 1
ATOM 4142 C C . LEU A 1 596 ? 101.291 111.483 160.692 1.00 97.82 554 LEU A C 1
ATOM 4143 O O . LEU A 1 596 ? 100.199 112.057 160.677 1.00 97.82 554 LEU A O 1
ATOM 4148 N N . THR A 1 597 ? 101.563 110.412 161.444 1.00 103.24 555 THR A N 1
ATOM 4149 C CA . THR A 1 597 ? 100.534 109.542 162.007 1.00 103.24 555 THR A CA 1
ATOM 4150 C C . THR A 1 597 ? 99.634 110.232 163.020 1.00 103.24 555 THR A C 1
ATOM 4151 O O . THR A 1 597 ? 98.452 109.888 163.109 1.00 103.24 555 THR A O 1
ATOM 4155 N N . GLU A 1 598 ? 100.148 111.194 163.775 1.00 104.61 556 GLU A N 1
ATOM 4156 C CA . GLU A 1 598 ? 99.325 111.930 164.714 1.00 104.61 556 GLU A CA 1
ATOM 4157 C C . GLU A 1 598 ? 99.173 113.390 164.336 1.00 104.61 556 GLU A C 1
ATOM 4158 O O . GLU A 1 598 ? 98.291 114.067 164.877 1.00 104.61 556 GLU A O 1
ATOM 4164 N N . GLU A 1 599 ? 99.996 113.888 163.421 1.00 105.74 557 GLU A N 1
ATOM 4165 C CA . GLU A 1 599 ? 100.013 115.302 163.089 1.00 105.74 557 GLU A CA 1
ATOM 4166 C C . GLU A 1 599 ? 99.080 115.630 161.935 1.00 105.74 557 GLU A C 1
ATOM 4167 O O . GLU A 1 599 ? 98.310 116.589 162.018 1.00 105.74 557 GLU A O 1
ATOM 4173 N N . VAL A 1 600 ? 99.124 114.850 160.858 1.00 96.66 558 VAL A N 1
ATOM 4174 C CA . VAL A 1 600 ? 98.275 115.144 159.709 1.00 96.66 558 VAL A CA 1
ATOM 4175 C C . VAL A 1 600 ? 97.514 113.931 159.196 1.00 96.66 558 VAL A C 1
ATOM 4176 O O . VAL A 1 600 ? 96.499 114.097 158.496 1.00 96.66 558 VAL A O 1
ATOM 4180 N N . GLU A 1 601 ? 97.904 112.697 159.528 1.00 96.53 559 GLU A N 1
ATOM 4181 C CA . GLU A 1 601 ? 97.026 111.564 159.250 1.00 96.53 559 GLU A CA 1
ATOM 4182 C C . GLU A 1 601 ? 95.787 111.620 160.127 1.00 96.53 559 GLU A C 1
ATOM 4183 O O . GLU A 1 601 ? 94.675 111.352 159.661 1.00 96.53 559 GLU A O 1
ATOM 4189 N N . SER A 1 602 ? 95.962 111.986 161.397 1.00 98.13 560 SER A N 1
ATOM 4190 C CA . SER A 1 602 ? 94.814 112.204 162.265 1.00 98.13 560 SER A CA 1
ATOM 4191 C C . SER A 1 602 ? 94.044 113.445 161.847 1.00 98.13 560 SER A C 1
ATOM 4192 O O . SER A 1 602 ? 92.810 113.461 161.896 1.00 98.13 560 SER A O 1
ATOM 4195 N N . GLU A 1 603 ? 94.758 114.486 161.414 1.00 95.00 561 GLU A N 1
ATOM 4196 C CA . GLU A 1 603 ? 94.111 115.749 161.076 1.00 95.00 561 GLU A CA 1
ATOM 4197 C C . GLU A 1 603 ? 93.289 115.624 159.801 1.00 95.00 561 GLU A C 1
ATOM 4198 O O . GLU A 1 603 ? 92.236 116.259 159.676 1.00 95.00 561 GLU A O 1
ATOM 4204 N N . LEU A 1 604 ? 93.747 114.812 158.848 1.00 91.27 562 LEU A N 1
ATOM 4205 C CA . LEU A 1 604 ? 92.930 114.542 157.672 1.00 91.27 562 LEU A CA 1
ATOM 4206 C C . LEU A 1 604 ? 91.710 113.709 158.030 1.00 91.27 562 LEU A C 1
ATOM 4207 O O . LEU A 1 604 ? 90.670 113.817 157.375 1.00 91.27 562 LEU A O 1
ATOM 4212 N N . TYR A 1 605 ? 91.812 112.883 159.064 1.00 93.86 563 TYR A N 1
ATOM 4213 C CA . TYR A 1 605 ? 90.652 112.135 159.511 1.00 93.86 563 TYR A CA 1
ATOM 4214 C C . TYR A 1 605 ? 89.712 112.983 160.348 1.00 93.86 563 TYR A C 1
ATOM 4215 O O . TYR A 1 605 ? 88.521 112.673 160.406 1.00 93.86 563 TYR A O 1
ATOM 4224 N N . ARG A 1 606 ? 90.219 114.049 160.979 1.00 97.58 564 ARG A N 1
ATOM 4225 C CA . ARG A 1 606 ? 89.366 114.961 161.739 1.00 97.58 564 ARG A CA 1
ATOM 4226 C C . ARG A 1 606 ? 88.364 115.673 160.847 1.00 97.58 564 ARG A C 1
ATOM 4227 O O . ARG A 1 606 ? 87.271 116.023 161.303 1.00 97.58 564 ARG A O 1
ATOM 4235 N N . ILE A 1 607 ? 88.712 115.887 159.579 1.00 94.70 565 ILE A N 1
ATOM 4236 C CA . ILE A 1 607 ? 87.760 116.452 158.635 1.00 94.70 565 ILE A CA 1
ATOM 4237 C C . ILE A 1 607 ? 86.717 115.418 158.235 1.00 94.70 565 ILE A C 1
ATOM 4238 O O . ILE A 1 607 ? 85.642 115.786 157.749 1.00 94.70 565 ILE A O 1
ATOM 4243 N N . GLY A 1 608 ? 87.001 114.132 158.445 1.00 97.28 566 GLY A N 1
ATOM 4244 C CA . GLY A 1 608 ? 86.030 113.104 158.107 1.00 97.28 566 GLY A CA 1
ATOM 4245 C C . GLY A 1 608 ? 84.826 113.107 159.028 1.00 97.28 566 GLY A C 1
ATOM 4246 O O . GLY A 1 608 ? 83.680 113.087 158.572 1.00 97.28 566 GLY A O 1
ATOM 4247 N N . GLN A 1 609 ? 85.066 113.136 160.341 1.00 97.96 567 GLN A N 1
ATOM 4248 C CA . GLN A 1 609 ? 83.945 113.251 161.266 1.00 97.96 567 GLN A CA 1
ATOM 4249 C C . GLN A 1 609 ? 83.330 114.642 161.223 1.00 97.96 567 GLN A C 1
ATOM 4250 O O . GLN A 1 609 ? 82.138 114.799 161.508 1.00 97.96 567 GLN A O 1
ATOM 4256 N N . GLN A 1 610 ? 84.122 115.658 160.875 1.00 98.14 568 GLN A N 1
ATOM 4257 C CA . GLN A 1 610 ? 83.580 117.006 160.756 1.00 98.14 568 GLN A CA 1
ATOM 4258 C C . GLN A 1 610 ? 82.682 117.139 159.536 1.00 98.14 568 GLN A C 1
ATOM 4259 O O . GLN A 1 610 ? 81.773 117.975 159.523 1.00 98.14 568 GLN A O 1
ATOM 4265 N N . LEU A 1 611 ? 82.918 116.330 158.508 1.00 96.33 569 LEU A N 1
ATOM 4266 C CA . LEU A 1 611 ? 82.049 116.297 157.345 1.00 96.33 569 LEU A CA 1
ATOM 4267 C C . LEU A 1 611 ? 81.074 115.133 157.380 1.00 96.33 569 LEU A C 1
ATOM 4268 O O . LEU A 1 611 ? 80.178 115.074 156.532 1.00 96.33 569 LEU A O 1
ATOM 4273 N N . GLY A 1 612 ? 81.217 114.225 158.343 1.00 99.06 570 GLY A N 1
ATOM 4274 C CA . GLY A 1 612 ? 80.340 113.077 158.447 1.00 99.06 570 GLY A CA 1
ATOM 4275 C C . GLY A 1 612 ? 80.550 112.114 157.301 1.00 99.06 570 GLY A C 1
ATOM 4276 O O . GLY A 1 612 ? 79.662 111.933 156.465 1.00 99.06 570 GLY A O 1
ATOM 4277 N N . MET A 1 613 ? 81.727 111.498 157.244 1.00 97.07 571 MET A N 1
ATOM 4278 C CA . MET A 1 613 ? 82.112 110.722 156.076 1.00 97.07 571 MET A CA 1
ATOM 4279 C C . MET A 1 613 ? 81.963 109.221 156.260 1.00 97.07 571 MET A C 1
ATOM 4280 O O . MET A 1 613 ? 81.608 108.543 155.294 1.00 97.07 571 MET A O 1
ATOM 4285 N N . THR A 1 614 ? 82.235 108.703 157.466 1.00 95.43 572 THR A N 1
ATOM 4286 C CA . THR A 1 614 ? 82.164 107.276 157.813 1.00 95.43 572 THR A CA 1
ATOM 4287 C C . THR A 1 614 ? 83.071 106.462 156.881 1.00 95.43 572 THR A C 1
ATOM 4288 O O . THR A 1 614 ? 82.641 105.778 155.949 1.00 95.43 572 THR A O 1
ATOM 4292 N N . PHE A 1 615 ? 84.365 106.670 157.073 1.00 92.41 573 PHE A N 1
ATOM 4293 C CA . PHE A 1 615 ? 85.360 106.145 156.147 1.00 92.41 573 PHE A CA 1
ATOM 4294 C C . PHE A 1 615 ? 85.798 104.748 156.586 1.00 92.41 573 PHE A C 1
ATOM 4295 O O . PHE A 1 615 ? 86.445 104.578 157.620 1.00 92.41 573 PHE A O 1
ATOM 4303 N N . ILE A 1 616 ? 85.395 103.739 155.818 1.00 87.99 574 ILE A N 1
ATOM 4304 C CA . ILE A 1 616 ? 85.914 102.387 155.992 1.00 87.99 574 ILE A CA 1
ATOM 4305 C C . ILE A 1 616 ? 87.318 102.335 155.392 1.00 87.99 574 ILE A C 1
ATOM 4306 O O . ILE A 1 616 ? 87.502 102.472 154.181 1.00 87.99 574 ILE A O 1
ATOM 4311 N N . SER A 1 617 ? 88.320 102.160 156.247 1.00 89.84 575 SER A N 1
ATOM 4312 C CA . SER A 1 617 ? 89.701 102.369 155.847 1.00 89.84 575 SER A CA 1
ATOM 4313 C C . SER A 1 617 ? 90.544 101.120 156.045 1.00 89.84 575 SER A C 1
ATOM 4314 O O . SER A 1 617 ? 90.166 100.187 156.755 1.00 89.84 575 SER A O 1
ATOM 4317 N N . VAL A 1 618 ? 91.702 101.122 155.394 1.00 87.26 576 VAL A N 1
ATOM 4318 C CA . VAL A 1 618 ? 92.695 100.065 155.523 1.00 87.26 576 VAL A CA 1
ATOM 4319 C C . VAL A 1 618 ? 93.975 100.696 156.026 1.00 87.26 576 VAL A C 1
ATOM 4320 O O . VAL A 1 618 ? 94.510 101.615 155.394 1.00 87.26 576 VAL A O 1
ATOM 4324 N N . GLY A 1 619 ? 94.471 100.207 157.150 1.00 92.49 577 GLY A N 1
ATOM 4325 C CA . GLY A 1 619 ? 95.732 100.697 157.645 1.00 92.49 577 GLY A CA 1
ATOM 4326 C C . GLY A 1 619 ? 96.163 99.960 158.885 1.00 92.49 577 GLY A C 1
ATOM 4327 O O . GLY A 1 619 ? 95.383 99.785 159.822 1.00 92.49 577 GLY A O 1
ATOM 4328 N N . HIS A 1 620 ? 97.411 99.514 158.892 1.00 95.24 578 HIS A N 1
ATOM 4329 C CA . HIS A 1 620 ? 97.996 98.828 160.035 1.00 95.24 578 HIS A CA 1
ATOM 4330 C C . HIS A 1 620 ? 98.886 99.818 160.780 1.00 95.24 578 HIS A C 1
ATOM 4331 O O . HIS A 1 620 ? 100.110 99.713 160.816 1.00 95.24 578 HIS A O 1
ATOM 4338 N N . ARG A 1 621 ? 98.238 100.803 161.385 1.00 96.58 579 ARG A N 1
ATOM 4339 C CA . ARG A 1 621 ? 98.916 101.828 162.158 1.00 96.58 579 ARG A CA 1
ATOM 4340 C C . ARG A 1 621 ? 98.212 101.970 163.494 1.00 96.58 579 ARG A C 1
ATOM 4341 O O . ARG A 1 621 ? 96.987 101.853 163.573 1.00 96.58 579 ARG A O 1
ATOM 4349 N N . GLN A 1 622 ? 98.985 102.239 164.539 1.00 98.34 580 GLN A N 1
ATOM 4350 C CA . GLN A 1 622 ? 98.430 102.388 165.884 1.00 98.34 580 GLN A CA 1
ATOM 4351 C C . GLN A 1 622 ? 98.018 103.836 166.146 1.00 98.34 580 GLN A C 1
ATOM 4352 O O . GLN A 1 622 ? 98.404 104.478 167.121 1.00 98.34 580 GLN A O 1
ATOM 4358 N N . SER A 1 623 ? 97.245 104.381 165.213 1.00 100.05 581 SER A N 1
ATOM 4359 C CA . SER A 1 623 ? 96.548 105.638 165.429 1.00 100.05 581 SER A CA 1
ATOM 4360 C C . SER A 1 623 ? 95.148 105.639 164.854 1.00 100.05 581 SER A C 1
ATOM 4361 O O . SER A 1 623 ? 94.359 106.515 165.214 1.00 100.05 581 SER A O 1
ATOM 4364 N N . LEU A 1 624 ? 94.803 104.686 163.994 1.00 97.56 582 LEU A N 1
ATOM 4365 C CA . LEU A 1 624 ? 93.536 104.727 163.285 1.00 97.56 582 LEU A CA 1
ATOM 4366 C C . LEU A 1 624 ? 92.376 104.244 164.137 1.00 97.56 582 LEU A C 1
ATOM 4367 O O . LEU A 1 624 ? 91.221 104.528 163.804 1.00 97.56 582 LEU A O 1
ATOM 4372 N N . GLU A 1 625 ? 92.658 103.540 165.234 1.00 100.99 583 GLU A N 1
ATOM 4373 C CA . GLU A 1 625 ? 91.609 102.872 165.991 1.00 100.99 583 GLU A CA 1
ATOM 4374 C C . GLU A 1 625 ? 90.733 103.839 166.776 1.00 100.99 583 GLU A C 1
ATOM 4375 O O . GLU A 1 625 ? 89.634 103.458 167.189 1.00 100.99 583 GLU A O 1
ATOM 4381 N N . LYS A 1 626 ? 91.186 105.075 166.992 1.00 100.41 584 LYS A N 1
ATOM 4382 C CA . LYS A 1 626 ? 90.332 106.064 167.637 1.00 100.41 584 LYS A CA 1
ATOM 4383 C C . LYS A 1 626 ? 89.239 106.571 166.710 1.00 100.41 584 LYS A C 1
ATOM 4384 O O . LYS A 1 626 ? 88.212 107.057 167.192 1.00 100.41 584 LYS A O 1
ATOM 4390 N N . PHE A 1 627 ? 89.432 106.469 165.399 1.00 97.17 585 PHE A N 1
ATOM 4391 C CA . PHE A 1 627 ? 88.415 106.866 164.440 1.00 97.17 585 PHE A CA 1
ATOM 4392 C C . PHE A 1 627 ? 87.520 105.715 164.019 1.00 97.17 585 PHE A C 1
ATOM 4393 O O . PHE A 1 627 ? 86.489 105.954 163.382 1.00 97.17 585 PHE A O 1
ATOM 4401 N N . HIS A 1 628 ? 87.881 104.483 164.353 1.00 95.48 586 HIS A N 1
ATOM 4402 C CA . HIS A 1 628 ? 87.280 103.309 163.747 1.00 95.48 586 HIS A CA 1
ATOM 4403 C C . HIS A 1 628 ? 86.612 102.444 164.799 1.00 95.48 586 HIS A C 1
ATOM 4404 O O . HIS A 1 628 ? 87.153 102.241 165.890 1.00 95.48 586 HIS A O 1
ATOM 4411 N N . SER A 1 629 ? 85.434 101.926 164.463 1.00 97.93 587 SER A N 1
ATOM 4412 C CA . SER A 1 629 ? 84.739 101.044 165.388 1.00 97.93 587 SER A CA 1
ATOM 4413 C C . SER A 1 629 ? 85.302 99.630 165.324 1.00 97.93 587 SER A C 1
ATOM 4414 O O . SER A 1 629 ? 85.924 99.161 166.282 1.00 97.93 587 SER A O 1
ATOM 4417 N N . LEU A 1 630 ? 85.153 98.957 164.187 1.00 96.30 588 LEU A N 1
ATOM 4418 C CA . LEU A 1 630 ? 85.610 97.579 164.069 1.00 96.30 588 LEU A CA 1
ATOM 4419 C C . LEU A 1 630 ? 87.074 97.530 163.637 1.00 96.30 588 LEU A C 1
ATOM 4420 O O . LEU A 1 630 ? 87.689 98.545 163.315 1.00 96.30 588 LEU A O 1
ATOM 4425 N N . VAL A 1 631 ? 87.635 96.319 163.639 1.00 96.57 589 VAL A N 1
ATOM 4426 C CA . VAL A 1 631 ? 89.053 96.097 163.377 1.00 96.57 589 VAL A CA 1
ATOM 4427 C C . VAL A 1 631 ? 89.265 95.190 162.171 1.00 96.57 589 VAL A C 1
ATOM 4428 O O . VAL A 1 631 ? 90.069 95.499 161.286 1.00 96.57 589 VAL A O 1
ATOM 4432 N N . LEU A 1 632 ? 88.579 94.042 162.146 1.00 96.54 590 LEU A N 1
ATOM 4433 C CA . LEU A 1 632 ? 88.530 93.086 161.033 1.00 96.54 590 LEU A CA 1
ATOM 4434 C C . LEU A 1 632 ? 89.933 92.583 160.668 1.00 96.54 590 LEU A C 1
ATOM 4435 O O . LEU A 1 632 ? 90.494 92.913 159.628 1.00 96.54 590 LEU A O 1
ATOM 4440 N N . LYS A 1 633 ? 90.513 91.832 161.599 1.00 98.76 591 LYS A N 1
ATOM 4441 C CA . LYS A 1 633 ? 91.796 91.191 161.344 1.00 98.76 591 LYS A CA 1
ATOM 4442 C C . LYS A 1 633 ? 91.655 90.139 160.251 1.00 98.76 591 LYS A C 1
ATOM 4443 O O . LYS A 1 633 ? 90.581 89.573 160.043 1.00 98.76 591 LYS A O 1
ATOM 4449 N N . LEU A 1 634 ? 92.759 89.881 159.543 1.00 94.88 592 LEU A N 1
ATOM 4450 C CA . LEU A 1 634 ? 92.755 88.949 158.421 1.00 94.88 592 LEU A CA 1
ATOM 4451 C C . LEU A 1 634 ? 93.967 88.024 158.434 1.00 94.88 592 LEU A C 1
ATOM 4452 O O . LEU A 1 634 ? 94.423 87.598 157.369 1.00 94.88 592 LEU A O 1
ATOM 4457 N N . CYS A 1 635 ? 94.488 87.695 159.613 1.00 104.39 593 CYS A N 1
ATOM 4458 C CA . CYS A 1 635 ? 95.740 86.955 159.711 1.00 104.39 593 CYS A CA 1
ATOM 4459 C C . CYS A 1 635 ? 95.564 85.487 159.347 1.00 104.39 593 CYS A C 1
ATOM 4460 O O . CYS A 1 635 ? 95.361 84.643 160.225 1.00 104.39 593 CYS A O 1
ATOM 4463 N N . GLY A 1 636 ? 95.658 85.173 158.058 1.00 100.13 594 GLY A N 1
ATOM 4464 C CA . GLY A 1 636 ? 95.579 83.796 157.617 1.00 100.13 594 GLY A CA 1
ATOM 4465 C C . GLY A 1 636 ? 94.864 83.634 156.294 1.00 100.13 594 GLY A C 1
ATOM 4466 O O . GLY A 1 636 ? 94.327 84.604 155.751 1.00 100.13 594 GLY A O 1
ATOM 4467 N N . GLY A 1 637 ? 94.841 82.410 155.769 1.00 98.88 595 GLY A N 1
ATOM 4468 C CA . GLY A 1 637 ? 94.182 82.134 154.506 1.00 98.88 595 GLY A CA 1
ATOM 4469 C C . GLY A 1 637 ? 92.675 82.060 154.629 1.00 98.88 595 GLY A C 1
ATOM 4470 O O . GLY A 1 637 ? 92.078 80.996 154.450 1.00 98.88 595 GLY A O 1
ATOM 4471 N N . GLY A 1 638 ? 92.052 83.191 154.934 1.00 98.99 596 GLY A N 1
ATOM 4472 C CA . GLY A 1 638 ? 90.628 83.249 155.174 1.00 98.99 596 GLY A CA 1
ATOM 4473 C C . GLY A 1 638 ? 90.342 83.290 156.656 1.00 98.99 596 GLY A C 1
ATOM 4474 O O . GLY A 1 638 ? 90.305 82.250 157.317 1.00 98.99 596 GLY A O 1
ATOM 4475 N N . ARG A 1 639 ? 90.136 84.490 157.190 1.00 102.17 597 ARG A N 1
ATOM 4476 C CA . ARG A 1 639 ? 89.922 84.697 158.613 1.00 102.17 597 ARG A CA 1
ATOM 4477 C C . ARG A 1 639 ? 88.915 85.825 158.779 1.00 102.17 597 ARG A C 1
ATOM 4478 O O . ARG A 1 639 ? 88.693 86.617 157.862 1.00 102.17 597 ARG A O 1
ATOM 4486 N N . TRP A 1 640 ? 88.287 85.893 159.954 1.00 105.78 598 TRP A N 1
ATOM 4487 C CA . TRP A 1 640 ? 87.145 86.787 160.128 1.00 105.78 598 TRP A CA 1
ATOM 4488 C C . TRP A 1 640 ? 87.389 87.887 161.157 1.00 105.78 598 TRP A C 1
ATOM 4489 O O . TRP A 1 640 ? 87.509 89.049 160.762 1.00 105.78 598 TRP A O 1
ATOM 4500 N N . GLU A 1 641 ? 87.522 87.543 162.445 1.00 106.23 599 GLU A N 1
ATOM 4501 C CA . GLU A 1 641 ? 87.956 88.385 163.581 1.00 106.23 599 GLU A CA 1
ATOM 4502 C C . GLU A 1 641 ? 87.421 89.823 163.583 1.00 106.23 599 GLU A C 1
ATOM 4503 O O . GLU A 1 641 ? 88.174 90.791 163.496 1.00 106.23 599 GLU A O 1
ATOM 4509 N N . LEU A 1 642 ? 86.107 89.960 163.691 1.00 103.29 600 LEU A N 1
ATOM 4510 C CA . LEU A 1 642 ? 85.508 91.275 163.889 1.00 103.29 600 LEU A CA 1
ATOM 4511 C C . LEU A 1 642 ? 85.530 91.611 165.376 1.00 103.29 600 LEU A C 1
ATOM 4512 O O . LEU A 1 642 ? 84.926 90.900 166.186 1.00 103.29 600 LEU A O 1
ATOM 4517 N N . MET A 1 643 ? 86.215 92.697 165.736 1.00 105.13 601 MET A N 1
ATOM 4518 C CA . MET A 1 643 ? 86.578 92.946 167.126 1.00 105.13 601 MET A CA 1
ATOM 4519 C C . MET A 1 643 ? 85.783 94.055 167.802 1.00 105.13 601 MET A C 1
ATOM 4520 O O . MET A 1 643 ? 85.424 93.899 168.973 1.00 105.13 601 MET A O 1
ATOM 4525 N N . ARG A 1 644 ? 85.521 95.164 167.100 1.00 104.83 602 ARG A N 1
ATOM 4526 C CA . ARG A 1 644 ? 84.874 96.372 167.633 1.00 104.83 602 ARG A CA 1
ATOM 4527 C C . ARG A 1 644 ? 85.651 96.933 168.831 1.00 104.83 602 ARG A C 1
ATOM 4528 O O . ARG A 1 644 ? 85.207 96.897 169.980 1.00 104.83 602 ARG A O 1
ATOM 4536 N N . ILE A 1 645 ? 86.856 97.423 168.528 1.00 105.93 603 ILE A N 1
ATOM 4537 C CA . ILE A 1 645 ? 87.703 98.020 169.554 1.00 105.93 603 ILE A CA 1
ATOM 4538 C C . ILE A 1 645 ? 87.100 99.345 170.018 1.00 105.93 603 ILE A C 1
ATOM 4539 O O . ILE A 1 645 ? 86.332 99.997 169.297 1.00 105.93 603 ILE A O 1
ATOM 4544 N N . LYS A 1 646 ? 87.402 99.717 171.260 1.00 107.30 604 LYS A N 1
ATOM 4545 C CA . LYS A 1 646 ? 86.910 100.965 171.835 1.00 107.30 604 LYS A CA 1
ATOM 4546 C C . LYS A 1 646 ? 88.011 101.703 172.592 1.00 107.30 604 LYS A C 1
ATOM 4547 O O . LYS A 1 646 ? 89.149 101.240 172.666 1.00 107.30 604 LYS A O 1
ATOM 4553 N N . ARG B 1 55 ? 109.740 126.235 114.452 1.00 67.71 13 ARG B N 1
ATOM 4554 C CA . ARG B 1 55 ? 111.101 125.714 114.594 1.00 67.71 13 ARG B CA 1
ATOM 4555 C C . ARG B 1 55 ? 111.438 124.522 113.655 1.00 67.71 13 ARG B C 1
ATOM 4556 O O . ARG B 1 55 ? 112.514 124.529 113.059 1.00 67.71 13 ARG B O 1
ATOM 4564 N N . PRO B 1 56 ? 110.552 123.497 113.495 1.00 59.75 14 PRO B N 1
ATOM 4565 C CA . PRO B 1 56 ? 110.918 122.512 112.450 1.00 59.75 14 PRO B CA 1
ATOM 4566 C C . PRO B 1 56 ? 110.529 122.967 111.046 1.00 59.75 14 PRO B C 1
ATOM 4567 O O . PRO B 1 56 ? 109.486 122.633 110.497 1.00 59.75 14 PRO B O 1
ATOM 4571 N N . ARG B 1 57 ? 111.391 123.762 110.419 1.00 63.57 15 ARG B N 1
ATOM 4572 C CA . ARG B 1 57 ? 110.982 124.525 109.246 1.00 63.57 15 ARG B CA 1
ATOM 4573 C C . ARG B 1 57 ? 111.787 124.200 107.993 1.00 63.57 15 ARG B C 1
ATOM 4574 O O . ARG B 1 57 ? 111.873 125.042 107.094 1.00 63.57 15 ARG B O 1
ATOM 4582 N N . LEU B 1 58 ? 112.365 122.991 107.923 1.00 57.84 16 LEU B N 1
ATOM 4583 C CA . LEU B 1 58 ? 113.053 122.466 106.729 1.00 57.84 16 LEU B CA 1
ATOM 4584 C C . LEU B 1 58 ? 114.214 123.368 106.308 1.00 57.84 16 LEU B C 1
ATOM 4585 O O . LEU B 1 58 ? 114.455 123.617 105.126 1.00 57.84 16 LEU B O 1
ATOM 4590 N N . ASP B 1 59 ? 114.934 123.879 107.290 1.00 63.05 17 ASP B N 1
ATOM 4591 C CA . ASP B 1 59 ? 115.946 124.885 107.037 1.00 63.05 17 ASP B CA 1
ATOM 4592 C C . ASP B 1 59 ? 117.263 124.207 106.677 1.00 63.05 17 ASP B C 1
ATOM 4593 O O . ASP B 1 59 ? 117.321 123.011 106.387 1.00 63.05 17 ASP B O 1
ATOM 4598 N N . LEU B 1 60 ? 118.339 124.982 106.690 1.00 61.97 18 LEU B N 1
ATOM 4599 C CA . LEU B 1 60 ? 119.672 124.437 106.517 1.00 61.97 18 LEU B CA 1
ATOM 4600 C C . LEU B 1 60 ? 120.158 123.717 107.767 1.00 61.97 18 LEU B C 1
ATOM 4601 O O . LEU B 1 60 ? 121.187 123.042 107.707 1.00 61.97 18 LEU B O 1
ATOM 4606 N N . GLN B 1 61 ? 119.436 123.846 108.885 1.00 59.25 19 GLN B N 1
ATOM 4607 C CA . GLN B 1 61 ? 119.706 123.087 110.102 1.00 59.25 19 GLN B CA 1
ATOM 4608 C C . GLN B 1 61 ? 119.288 121.634 109.952 1.00 59.25 19 GLN B C 1
ATOM 4609 O O . GLN B 1 61 ? 119.944 120.738 110.496 1.00 59.25 19 GLN B O 1
ATOM 4615 N N . PHE B 1 62 ? 118.198 121.402 109.212 1.00 55.20 20 PHE B N 1
ATOM 4616 C CA . PHE B 1 62 ? 117.638 120.070 109.004 1.00 55.20 20 PHE B CA 1
ATOM 4617 C C . PHE B 1 62 ? 118.635 119.112 108.369 1.00 55.20 20 PHE B C 1
ATOM 4618 O O . PHE B 1 62 ? 118.618 117.914 108.671 1.00 55.20 20 PHE B O 1
ATOM 4626 N N . LEU B 1 63 ? 119.518 119.621 107.510 1.00 54.76 21 LEU B N 1
ATOM 4627 C CA . LEU B 1 63 ? 120.498 118.758 106.865 1.00 54.76 21 LEU B CA 1
ATOM 4628 C C . LEU B 1 63 ? 121.528 118.245 107.858 1.00 54.76 21 LEU B C 1
ATOM 4629 O O . LEU B 1 63 ? 121.962 117.095 107.756 1.00 54.76 21 LEU B O 1
ATOM 4634 N N . GLN B 1 64 ? 121.937 119.070 108.824 1.00 56.89 22 GLN B N 1
ATOM 4635 C CA . GLN B 1 64 ? 122.806 118.539 109.868 1.00 56.89 22 GLN B CA 1
ATOM 4636 C C . GLN B 1 64 ? 122.045 117.604 110.792 1.00 56.89 22 GLN B C 1
ATOM 4637 O O . GLN B 1 64 ? 122.631 116.665 111.338 1.00 56.89 22 GLN B O 1
ATOM 4643 N N . ARG B 1 65 ? 120.744 117.833 110.973 1.00 51.85 23 ARG B N 1
ATOM 4644 C CA . ARG B 1 65 ? 119.931 116.874 111.703 1.00 51.85 23 ARG B CA 1
ATOM 4645 C C . ARG B 1 65 ? 119.675 115.618 110.891 1.00 51.85 23 ARG B C 1
ATOM 4646 O O . ARG B 1 65 ? 119.350 114.580 111.468 1.00 51.85 23 ARG B O 1
ATOM 4654 N N . PHE B 1 66 ? 119.810 115.688 109.575 1.00 48.89 24 PHE B N 1
ATOM 4655 C CA . PHE B 1 66 ? 119.650 114.514 108.735 1.00 48.89 24 PHE B CA 1
ATOM 4656 C C . PHE B 1 66 ? 120.968 113.797 108.506 1.00 48.89 24 PHE B C 1
ATOM 4657 O O . PHE B 1 66 ? 120.995 112.567 108.423 1.00 48.89 24 PHE B O 1
ATOM 4665 N N . LEU B 1 67 ? 122.067 114.539 108.389 1.00 52.52 25 LEU B N 1
ATOM 4666 C CA . LEU B 1 67 ? 123.348 113.896 108.126 1.00 52.52 25 LEU B CA 1
ATOM 4667 C C . LEU B 1 67 ? 123.881 113.218 109.376 1.00 52.52 25 LEU B C 1
ATOM 4668 O O . LEU B 1 67 ? 124.436 112.117 109.298 1.00 52.52 25 LEU B O 1
ATOM 4673 N N . GLN B 1 68 ? 123.710 113.848 110.539 1.00 51.34 26 GLN B N 1
ATOM 4674 C CA . GLN B 1 68 ? 124.122 113.211 111.782 1.00 51.34 26 GLN B CA 1
ATOM 4675 C C . GLN B 1 68 ? 123.239 112.026 112.133 1.00 51.34 26 GLN B C 1
ATOM 4676 O O . GLN B 1 68 ? 123.660 111.166 112.911 1.00 51.34 26 GLN B O 1
ATOM 4682 N N . ILE B 1 69 ? 122.026 111.965 111.587 1.00 46.88 27 ILE B N 1
ATOM 4683 C CA . ILE B 1 69 ? 121.272 110.720 111.612 1.00 46.88 27 ILE B CA 1
ATOM 4684 C C . ILE B 1 69 ? 121.871 109.736 110.623 1.00 46.88 27 ILE B C 1
ATOM 4685 O O . ILE B 1 69 ? 122.098 108.566 110.947 1.00 46.88 27 ILE B O 1
ATOM 4690 N N . LEU B 1 70 ? 122.190 110.207 109.419 1.00 48.27 28 LEU B N 1
ATOM 4691 C CA . LEU B 1 70 ? 122.771 109.331 108.410 1.00 48.27 28 LEU B CA 1
ATOM 4692 C C . LEU B 1 70 ? 124.210 108.963 108.713 1.00 48.27 28 LEU B C 1
ATOM 4693 O O . LEU B 1 70 ? 124.728 108.013 108.120 1.00 48.27 28 LEU B O 1
ATOM 4698 N N . LYS B 1 71 ? 124.867 109.672 109.630 1.00 49.50 29 LYS B N 1
ATOM 4699 C CA . LYS B 1 71 ? 126.201 109.257 110.036 1.00 49.50 29 LYS B CA 1
ATOM 4700 C C . LYS B 1 71 ? 126.170 108.012 110.906 1.00 49.50 29 LYS B C 1
ATOM 4701 O O . LYS B 1 71 ? 127.200 107.346 111.042 1.00 49.50 29 LYS B O 1
ATOM 4707 N N . VAL B 1 72 ? 125.024 107.675 111.491 1.00 47.17 30 VAL B N 1
ATOM 4708 C CA . VAL B 1 72 ? 124.919 106.478 112.309 1.00 47.17 30 VAL B CA 1
ATOM 4709 C C . VAL B 1 72 ? 124.062 105.399 111.653 1.00 47.17 30 VAL B C 1
ATOM 4710 O O . VAL B 1 72 ? 124.213 104.217 111.999 1.00 47.17 30 VAL B O 1
ATOM 4714 N N . LEU B 1 73 ? 123.198 105.748 110.697 1.00 46.36 31 LEU B N 1
ATOM 4715 C CA . LEU B 1 73 ? 122.583 104.727 109.859 1.00 46.36 31 LEU B CA 1
ATOM 4716 C C . LEU B 1 73 ? 123.634 104.049 108.998 1.00 46.36 31 LEU B C 1
ATOM 4717 O O . LEU B 1 73 ? 123.710 102.818 108.939 1.00 46.36 31 LEU B O 1
ATOM 4722 N N . PHE B 1 74 ? 124.457 104.844 108.329 1.00 48.67 32 PHE B N 1
ATOM 4723 C CA . PHE B 1 74 ? 125.659 104.363 107.674 1.00 48.67 32 PHE B CA 1
ATOM 4724 C C . PHE B 1 74 ? 126.835 104.792 108.531 1.00 48.67 32 PHE B C 1
ATOM 4725 O O . PHE B 1 74 ? 127.260 105.953 108.448 1.00 48.67 32 PHE B O 1
ATOM 4733 N N . PRO B 1 75 ? 127.374 103.925 109.387 1.00 56.28 33 PRO B N 1
ATOM 4734 C CA . PRO B 1 75 ? 128.489 104.361 110.240 1.00 56.28 33 PRO B CA 1
ATOM 4735 C C . PRO B 1 75 ? 129.791 104.505 109.482 1.00 56.28 33 PRO B C 1
ATOM 4736 O O . PRO B 1 75 ? 130.527 105.474 109.701 1.00 56.28 33 PRO B O 1
ATOM 4740 N N . SER B 1 76 ? 130.087 103.574 108.588 1.00 64.34 34 SER B N 1
ATOM 4741 C CA . SER B 1 76 ? 131.289 103.608 107.772 1.00 64.34 34 SER B CA 1
ATOM 4742 C C . SER B 1 76 ? 131.038 102.734 106.556 1.00 64.34 34 SER B C 1
ATOM 4743 O O . SER B 1 76 ? 129.973 102.131 106.410 1.00 64.34 34 SER B O 1
ATOM 4746 N N . TRP B 1 77 ? 132.032 102.662 105.685 1.00 66.79 35 TRP B N 1
ATOM 4747 C CA . TRP B 1 77 ? 131.954 101.720 104.588 1.00 66.79 35 TRP B CA 1
ATOM 4748 C C . TRP B 1 77 ? 132.160 100.308 105.116 1.00 66.79 35 TRP B C 1
ATOM 4749 O O . TRP B 1 77 ? 132.708 100.103 106.204 1.00 66.79 35 TRP B O 1
ATOM 4760 N N . SER B 1 78 ? 131.681 99.337 104.332 1.00 66.71 36 SER B N 1
ATOM 4761 C CA . SER B 1 78 ? 131.648 97.915 104.691 1.00 66.71 36 SER B CA 1
ATOM 4762 C C . SER B 1 78 ? 130.893 97.677 105.997 1.00 66.71 36 SER B C 1
ATOM 4763 O O . SER B 1 78 ? 131.265 96.824 106.803 1.00 66.71 36 SER B O 1
ATOM 4766 N N . SER B 1 79 ? 129.824 98.438 106.207 1.00 61.81 37 SER B N 1
ATOM 4767 C CA . SER B 1 79 ? 128.956 98.234 107.351 1.00 61.81 37 SER B CA 1
ATOM 4768 C C . SER B 1 79 ? 127.839 97.269 106.977 1.00 61.81 37 SER B C 1
ATOM 4769 O O . SER B 1 79 ? 127.763 96.766 105.856 1.00 61.81 37 SER B O 1
ATOM 4772 N N . GLN B 1 80 ? 126.940 97.020 107.924 1.00 57.03 38 GLN B N 1
ATOM 4773 C CA . GLN B 1 80 ? 125.825 96.126 107.652 1.00 57.03 38 GLN B CA 1
ATOM 4774 C C . GLN B 1 80 ? 124.709 96.814 106.883 1.00 57.03 38 GLN B C 1
ATOM 4775 O O . GLN B 1 80 ? 123.735 96.154 106.514 1.00 57.03 38 GLN B O 1
ATOM 4781 N N . ASN B 1 81 ? 124.817 98.120 106.647 1.00 52.10 39 ASN B N 1
ATOM 4782 C CA . ASN B 1 81 ? 123.846 98.851 105.846 1.00 52.10 39 ASN B CA 1
ATOM 4783 C C . ASN B 1 81 ? 124.410 99.319 104.517 1.00 52.10 39 ASN B C 1
ATOM 4784 O O . ASN B 1 81 ? 123.691 99.318 103.517 1.00 52.10 39 ASN B O 1
ATOM 4789 N N . ALA B 1 82 ? 125.679 99.727 104.485 1.00 55.21 40 ALA B N 1
ATOM 4790 C CA . ALA B 1 82 ? 126.285 100.142 103.226 1.00 55.21 40 ALA B CA 1
ATOM 4791 C C . ALA B 1 82 ? 126.475 98.956 102.294 1.00 55.21 40 ALA B C 1
ATOM 4792 O O . ALA B 1 82 ? 126.255 99.067 101.085 1.00 55.21 40 ALA B O 1
ATOM 4794 N N . LEU B 1 83 ? 126.856 97.804 102.841 1.00 58.57 41 LEU B N 1
ATOM 4795 C CA . LEU B 1 83 ? 126.868 96.580 102.055 1.00 58.57 41 LEU B CA 1
ATOM 4796 C C . LEU B 1 83 ? 125.475 96.026 101.814 1.00 58.57 41 LEU B C 1
ATOM 4797 O O . LEU B 1 83 ? 125.324 95.103 101.008 1.00 58.57 41 LEU B O 1
ATOM 4802 N N . MET B 1 84 ? 124.462 96.543 102.500 1.00 55.25 42 MET B N 1
ATOM 4803 C CA . MET B 1 84 ? 123.094 96.344 102.065 1.00 55.25 42 MET B CA 1
ATOM 4804 C C . MET B 1 84 ? 122.646 97.428 101.104 1.00 55.25 42 MET B C 1
ATOM 4805 O O . MET B 1 84 ? 121.656 97.243 100.394 1.00 55.25 42 MET B O 1
ATOM 4810 N N . PHE B 1 85 ? 123.355 98.549 101.064 1.00 54.20 43 PHE B N 1
ATOM 4811 C CA . PHE B 1 85 ? 123.061 99.603 100.107 1.00 54.20 43 PHE B CA 1
ATOM 4812 C C . PHE B 1 85 ? 123.749 99.377 98.775 1.00 54.20 43 PHE B C 1
ATOM 4813 O O . PHE B 1 85 ? 123.227 99.791 97.736 1.00 54.20 43 PHE B O 1
ATOM 4821 N N . LEU B 1 86 ? 124.915 98.735 98.779 1.00 56.63 44 LEU B N 1
ATOM 4822 C CA . LEU B 1 86 ? 125.597 98.457 97.526 1.00 56.63 44 LEU B CA 1
ATOM 4823 C C . LEU B 1 86 ? 124.918 97.339 96.758 1.00 56.63 44 LEU B C 1
ATOM 4824 O O . LEU B 1 86 ? 124.979 97.317 95.528 1.00 56.63 44 LEU B O 1
ATOM 4829 N N . THR B 1 87 ? 124.263 96.414 97.452 1.00 58.99 45 THR B N 1
ATOM 4830 C CA . THR B 1 87 ? 123.411 95.440 96.791 1.00 58.99 45 THR B CA 1
ATOM 4831 C C . THR B 1 87 ? 122.015 95.975 96.556 1.00 58.99 45 THR B C 1
ATOM 4832 O O . THR B 1 87 ? 121.138 95.223 96.130 1.00 58.99 45 THR B O 1
ATOM 4836 N N . LEU B 1 88 ? 121.782 97.243 96.864 1.00 57.57 46 LEU B N 1
ATOM 4837 C CA . LEU B 1 88 ? 120.592 97.948 96.431 1.00 57.57 46 LEU B CA 1
ATOM 4838 C C . LEU B 1 88 ? 120.857 98.788 95.196 1.00 57.57 46 LEU B C 1
ATOM 4839 O O . LEU B 1 88 ? 120.001 98.867 94.314 1.00 57.57 46 LEU B O 1
ATOM 4844 N N . LEU B 1 89 ? 122.035 99.405 95.110 1.00 60.44 47 LEU B N 1
ATOM 4845 C CA . LEU B 1 89 ? 122.432 100.094 93.889 1.00 60.44 47 LEU B CA 1
ATOM 4846 C C . LEU B 1 89 ? 122.640 99.107 92.752 1.00 60.44 47 LEU B C 1
ATOM 4847 O O . LEU B 1 89 ? 122.124 99.301 91.647 1.00 60.44 47 LEU B O 1
ATOM 4852 N N . CYS B 1 90 ? 123.375 98.026 93.011 1.00 62.89 48 CYS B N 1
ATOM 4853 C CA . CYS B 1 90 ? 123.667 97.018 92.000 1.00 62.89 48 CYS B CA 1
ATOM 4854 C C . CYS B 1 90 ? 122.507 96.074 91.747 1.00 62.89 48 CYS B C 1
ATOM 4855 O O . CYS B 1 90 ? 122.677 95.085 91.033 1.00 62.89 48 CYS B O 1
ATOM 4858 N N . LEU B 1 91 ? 121.344 96.342 92.323 1.00 60.49 49 LEU B N 1
ATOM 4859 C CA . LEU B 1 91 ? 120.133 95.597 92.035 1.00 60.49 49 LEU B CA 1
ATOM 4860 C C . LEU B 1 91 ? 119.159 96.384 91.188 1.00 60.49 49 LEU B C 1
ATOM 4861 O O . LEU B 1 91 ? 118.567 95.829 90.265 1.00 60.49 49 LEU B O 1
ATOM 4866 N N . THR B 1 92 ? 118.977 97.671 91.471 1.00 63.50 50 THR B N 1
ATOM 4867 C CA . THR B 1 92 ? 118.182 98.493 90.576 1.00 63.50 50 THR B CA 1
ATOM 4868 C C . THR B 1 92 ? 118.935 98.836 89.302 1.00 63.50 50 THR B C 1
ATOM 4869 O O . THR B 1 92 ? 118.299 99.160 88.296 1.00 63.50 50 THR B O 1
ATOM 4873 N N . LEU B 1 93 ? 120.268 98.766 89.318 1.00 66.97 51 LEU B N 1
ATOM 4874 C CA . LEU B 1 93 ? 121.023 98.895 88.079 1.00 66.97 51 LEU B CA 1
ATOM 4875 C C . LEU B 1 93 ? 120.797 97.689 87.188 1.00 66.97 51 LEU B C 1
ATOM 4876 O O . LEU B 1 93 ? 120.682 97.825 85.966 1.00 66.97 51 LEU B O 1
ATOM 4881 N N . LEU B 1 94 ? 120.727 96.504 87.787 1.00 65.90 52 LEU B N 1
ATOM 4882 C CA . LEU B 1 94 ? 120.469 95.305 87.008 1.00 65.90 52 LEU B CA 1
ATOM 4883 C C . LEU B 1 94 ? 119.031 95.274 86.517 1.00 65.90 52 LEU B C 1
ATOM 4884 O O . LEU B 1 94 ? 118.765 94.841 85.391 1.00 65.90 52 LEU B O 1
ATOM 4889 N N . GLU B 1 95 ? 118.094 95.753 87.332 1.00 66.80 53 GLU B N 1
ATOM 4890 C CA . GLU B 1 95 ? 116.699 95.738 86.923 1.00 66.80 53 GLU B CA 1
ATOM 4891 C C . GLU B 1 95 ? 116.378 96.830 85.917 1.00 66.80 53 GLU B C 1
ATOM 4892 O O . GLU B 1 95 ? 115.364 96.725 85.223 1.00 66.80 53 GLU B O 1
ATOM 4898 N N . GLN B 1 96 ? 117.210 97.867 85.810 1.00 65.05 54 GLN B N 1
ATOM 4899 C CA . GLN B 1 96 ? 116.982 98.854 84.765 1.00 65.05 54 GLN B CA 1
ATOM 4900 C C . GLN B 1 96 ? 117.354 98.300 83.403 1.00 65.05 54 GLN B C 1
ATOM 4901 O O . GLN B 1 96 ? 116.730 98.654 82.398 1.00 65.05 54 GLN B O 1
ATOM 4907 N N . PHE B 1 97 ? 118.364 97.430 83.355 1.00 72.87 55 PHE B N 1
ATOM 4908 C CA . PHE B 1 97 ? 118.704 96.749 82.113 1.00 72.87 55 PHE B CA 1
ATOM 4909 C C . PHE B 1 97 ? 117.621 95.754 81.727 1.00 72.87 55 PHE B C 1
ATOM 4910 O O . PHE B 1 97 ? 117.308 95.602 80.542 1.00 72.87 55 PHE B O 1
ATOM 4918 N N . VAL B 1 98 ? 117.026 95.086 82.714 1.00 71.76 56 VAL B N 1
ATOM 4919 C CA . VAL B 1 98 ? 116.032 94.058 82.426 1.00 71.76 56 VAL B CA 1
ATOM 4920 C C . VAL B 1 98 ? 114.719 94.691 81.982 1.00 71.76 56 VAL B C 1
ATOM 4921 O O . VAL B 1 98 ? 114.066 94.200 81.052 1.00 71.76 56 VAL B O 1
ATOM 4925 N N . ILE B 1 99 ? 114.336 95.808 82.611 1.00 70.58 57 ILE B N 1
ATOM 4926 C CA . ILE B 1 99 ? 113.072 96.476 82.297 1.00 70.58 57 ILE B CA 1
ATOM 4927 C C . ILE B 1 99 ? 113.088 97.015 80.872 1.00 70.58 57 ILE B C 1
ATOM 4928 O O . ILE B 1 99 ? 112.097 96.904 80.137 1.00 70.58 57 ILE B O 1
ATOM 4933 N N . TYR B 1 100 ? 114.230 97.544 80.438 1.00 79.14 58 TYR B N 1
ATOM 4934 C CA . TYR B 1 100 ? 114.362 97.929 79.038 1.00 79.14 58 TYR B CA 1
ATOM 4935 C C . TYR B 1 100 ? 114.418 96.706 78.130 1.00 79.14 58 TYR B C 1
ATOM 4936 O O . TYR B 1 100 ? 113.876 96.728 77.019 1.00 79.14 58 TYR B O 1
ATOM 4945 N N . GLN B 1 101 ? 115.061 95.629 78.586 1.00 80.21 59 GLN B N 1
ATOM 4946 C CA . GLN B 1 101 ? 115.136 94.421 77.773 1.00 80.21 59 GLN B CA 1
ATOM 4947 C C . GLN B 1 101 ? 113.780 93.739 77.682 1.00 80.21 59 GLN B C 1
ATOM 4948 O O . GLN B 1 101 ? 113.425 93.195 76.631 1.00 80.21 59 GLN B O 1
ATOM 4954 N N . VAL B 1 102 ? 112.995 93.775 78.760 1.00 80.47 60 VAL B N 1
ATOM 4955 C CA . VAL B 1 102 ? 111.624 93.280 78.669 1.00 80.47 60 VAL B CA 1
ATOM 4956 C C . VAL B 1 102 ? 110.712 94.328 78.051 1.00 80.47 60 VAL B C 1
ATOM 4957 O O . VAL B 1 102 ? 109.597 94.004 77.625 1.00 80.47 60 VAL B O 1
ATOM 4961 N N . GLY B 1 103 ? 111.175 95.575 77.948 1.00 86.71 61 GLY B N 1
ATOM 4962 C CA . GLY B 1 103 ? 110.450 96.571 77.185 1.00 86.71 61 GLY B CA 1
ATOM 4963 C C . GLY B 1 103 ? 110.542 96.374 75.687 1.00 86.71 61 GLY B C 1
ATOM 4964 O O . GLY B 1 103 ? 109.784 97.003 74.942 1.00 86.71 61 GLY B O 1
ATOM 4965 N N . LEU B 1 104 ? 111.456 95.518 75.230 1.00 89.66 62 LEU B N 1
ATOM 4966 C CA . LEU B 1 104 ? 111.595 95.197 73.818 1.00 89.66 62 LEU B CA 1
ATOM 4967 C C . LEU B 1 104 ? 110.864 93.925 73.418 1.00 89.66 62 LEU B C 1
ATOM 4968 O O . LEU B 1 104 ? 110.664 93.704 72.221 1.00 89.66 62 LEU B O 1
ATOM 4973 N N . ILE B 1 105 ? 110.472 93.096 74.381 1.00 92.37 63 ILE B N 1
ATOM 4974 C CA . ILE B 1 105 ? 109.764 91.839 74.129 1.00 92.37 63 ILE B CA 1
ATOM 4975 C C . ILE B 1 105 ? 108.416 92.040 73.428 1.00 92.37 63 ILE B C 1
ATOM 4976 O O . ILE B 1 105 ? 108.157 91.309 72.460 1.00 92.37 63 ILE B O 1
ATOM 4981 N N . PRO B 1 106 ? 107.533 92.984 73.809 1.00 93.75 64 PRO B N 1
ATOM 4982 C CA . PRO B 1 106 ? 106.325 93.157 72.988 1.00 93.75 64 PRO B CA 1
ATOM 4983 C C . PRO B 1 106 ? 106.595 93.777 71.630 1.00 93.75 64 PRO B C 1
ATOM 4984 O O . PRO B 1 106 ? 105.811 93.554 70.700 1.00 93.75 64 PRO B O 1
ATOM 4988 N N . SER B 1 107 ? 107.678 94.543 71.483 1.00 99.03 65 SER B N 1
ATOM 4989 C CA . SER B 1 107 ? 107.992 95.123 70.182 1.00 99.03 65 SER B CA 1
ATOM 4990 C C . SER B 1 107 ? 108.440 94.056 69.194 1.00 99.03 65 SER B C 1
ATOM 4991 O O . SER B 1 107 ? 107.985 94.039 68.046 1.00 99.03 65 SER B O 1
ATOM 4994 N N . GLN B 1 108 ? 109.309 93.138 69.626 1.00 99.48 66 GLN B N 1
ATOM 4995 C CA . GLN B 1 108 ? 109.734 92.022 68.790 1.00 99.48 66 GLN B CA 1
ATOM 4996 C C . GLN B 1 108 ? 108.799 90.825 68.900 1.00 99.48 66 GLN B C 1
ATOM 4997 O O . GLN B 1 108 ? 109.177 89.699 68.552 1.00 99.48 66 GLN B O 1
ATOM 5003 N N . TYR B 1 109 ? 107.576 91.044 69.361 1.00 101.88 67 TYR B N 1
ATOM 5004 C CA . TYR B 1 109 ? 106.557 90.010 69.385 1.00 101.88 67 TYR B CA 1
ATOM 5005 C C . TYR B 1 109 ? 105.749 89.944 68.101 1.00 101.88 67 TYR B C 1
ATOM 5006 O O . TYR B 1 109 ? 105.400 88.850 67.658 1.00 101.88 67 TYR B O 1
ATOM 5015 N N . TYR B 1 110 ? 105.443 91.094 67.495 1.00 104.14 68 TYR B N 1
ATOM 5016 C CA . TYR B 1 110 ? 104.657 91.122 66.268 1.00 104.14 68 TYR B CA 1
ATOM 5017 C C . TYR B 1 110 ? 105.383 90.491 65.090 1.00 104.14 68 TYR B C 1
ATOM 5018 O O . TYR B 1 110 ? 104.726 90.061 64.138 1.00 104.14 68 TYR B O 1
ATOM 5027 N N . GLY B 1 111 ? 106.714 90.428 65.132 1.00 106.86 69 GLY B N 1
ATOM 5028 C CA . GLY B 1 111 ? 107.448 89.799 64.048 1.00 106.86 69 GLY B CA 1
ATOM 5029 C C . GLY B 1 111 ? 107.263 88.295 64.006 1.00 106.86 69 GLY B C 1
ATOM 5030 O O . GLY B 1 111 ? 107.183 87.702 62.926 1.00 106.86 69 GLY B O 1
ATOM 5031 N N . VAL B 1 112 ? 107.186 87.655 65.173 1.00 106.14 70 VAL B N 1
ATOM 5032 C CA . VAL B 1 112 ? 107.034 86.205 65.204 1.00 106.14 70 VAL B CA 1
ATOM 5033 C C . VAL B 1 112 ? 105.562 85.800 65.203 1.00 106.14 70 VAL B C 1
ATOM 5034 O O . VAL B 1 112 ? 105.225 84.700 64.742 1.00 106.14 70 VAL B O 1
ATOM 5038 N N . LEU B 1 113 ? 104.668 86.669 65.665 1.00 108.52 71 LEU B N 1
ATOM 5039 C CA . LEU B 1 113 ? 103.252 86.400 65.500 1.00 108.52 71 LEU B CA 1
ATOM 5040 C C . LEU B 1 113 ? 102.766 86.755 64.107 1.00 108.52 71 LEU B C 1
ATOM 5041 O O . LEU B 1 113 ? 101.807 86.145 63.625 1.00 108.52 71 LEU B O 1
ATOM 5046 N N . GLY B 1 114 ? 103.433 87.688 63.433 1.00 112.30 72 GLY B N 1
ATOM 5047 C CA . GLY B 1 114 ? 103.100 88.073 62.079 1.00 112.30 72 GLY B CA 1
ATOM 5048 C C . GLY B 1 114 ? 103.417 87.067 60.994 1.00 112.30 72 GLY B C 1
ATOM 5049 O O . GLY B 1 114 ? 103.171 87.353 59.820 1.00 112.30 72 GLY B O 1
ATOM 5050 N N . ASN B 1 115 ? 103.953 85.895 61.337 1.00 112.88 73 ASN B N 1
ATOM 5051 C CA . ASN B 1 115 ? 104.208 84.858 60.353 1.00 112.88 73 ASN B CA 1
ATOM 5052 C C . ASN B 1 115 ? 103.954 83.437 60.841 1.00 112.88 73 ASN B C 1
ATOM 5053 O O . ASN B 1 115 ? 104.227 82.497 60.087 1.00 112.88 73 ASN B O 1
ATOM 5058 N N . LYS B 1 116 ? 103.468 83.260 62.079 1.00 110.71 74 LYS B N 1
ATOM 5059 C CA . LYS B 1 116 ? 102.873 82.007 62.574 1.00 110.71 74 LYS B CA 1
ATOM 5060 C C . LYS B 1 116 ? 103.843 80.821 62.573 1.00 110.71 74 LYS B C 1
ATOM 5061 O O . LYS B 1 116 ? 103.576 79.788 61.957 1.00 110.71 74 LYS B O 1
ATOM 5067 N N . ASP B 1 117 ? 104.967 80.951 63.269 1.00 110.67 75 ASP B N 1
ATOM 5068 C CA . ASP B 1 117 ? 105.883 79.827 63.477 1.00 110.67 75 ASP B CA 1
ATOM 5069 C C . ASP B 1 117 ? 105.988 79.545 64.971 1.00 110.67 75 ASP B C 1
ATOM 5070 O O . ASP B 1 117 ? 106.644 80.282 65.705 1.00 110.67 75 ASP B O 1
ATOM 5075 N N . LEU B 1 118 ? 105.343 78.458 65.408 1.00 109.26 76 LEU B N 1
ATOM 5076 C CA . LEU B 1 118 ? 105.207 78.172 66.835 1.00 109.26 76 LEU B CA 1
ATOM 5077 C C . LEU B 1 118 ? 106.537 77.768 67.460 1.00 109.26 76 LEU B C 1
ATOM 5078 O O . LEU B 1 118 ? 106.835 78.151 68.596 1.00 109.26 76 LEU B O 1
ATOM 5083 N N . GLU B 1 119 ? 107.347 76.991 66.739 1.00 109.24 77 GLU B N 1
ATOM 5084 C CA . GLU B 1 119 ? 108.641 76.590 67.277 1.00 109.24 77 GLU B CA 1
ATOM 5085 C C . GLU B 1 119 ? 109.611 77.761 67.332 1.00 109.24 77 GLU B C 1
ATOM 5086 O O . GLU B 1 119 ? 110.435 77.839 68.249 1.00 109.24 77 GLU B O 1
ATOM 5092 N N . GLY B 1 120 ? 109.519 78.689 66.376 1.00 107.80 78 GLY B N 1
ATOM 5093 C CA . GLY B 1 120 ? 110.253 79.935 66.485 1.00 107.80 78 GLY B CA 1
ATOM 5094 C C . GLY B 1 120 ? 109.626 80.927 67.435 1.00 107.80 78 GLY B C 1
ATOM 5095 O O . GLY B 1 120 ? 110.248 81.941 67.763 1.00 107.80 78 GLY B O 1
ATOM 5096 N N . PHE B 1 121 ? 108.401 80.657 67.869 1.00 104.43 79 PHE B N 1
ATOM 5097 C CA . PHE B 1 121 ? 107.720 81.426 68.898 1.00 104.43 79 PHE B CA 1
ATOM 5098 C C . PHE B 1 121 ? 108.011 80.919 70.294 1.00 104.43 79 PHE B C 1
ATOM 5099 O O . PHE B 1 121 ? 108.099 81.721 71.232 1.00 104.43 79 PHE B O 1
ATOM 5107 N N . LYS B 1 122 ? 108.168 79.602 70.439 1.00 104.21 80 LYS B N 1
ATOM 5108 C CA . LYS B 1 122 ? 108.375 78.988 71.743 1.00 104.21 80 LYS B CA 1
ATOM 5109 C C . LYS B 1 122 ? 109.696 79.400 72.372 1.00 104.21 80 LYS B C 1
ATOM 5110 O O . LYS B 1 122 ? 109.834 79.332 73.596 1.00 104.21 80 LYS B O 1
ATOM 5116 N N . THR B 1 123 ? 110.666 79.831 71.567 1.00 100.56 81 THR B N 1
ATOM 5117 C CA . THR B 1 123 ? 111.875 80.414 72.126 1.00 100.56 81 THR B CA 1
ATOM 5118 C C . THR B 1 123 ? 111.675 81.848 72.590 1.00 100.56 81 THR B C 1
ATOM 5119 O O . THR B 1 123 ? 112.490 82.340 73.373 1.00 100.56 81 THR B O 1
ATOM 5123 N N . LEU B 1 124 ? 110.620 82.532 72.141 1.00 94.95 82 LEU B N 1
ATOM 5124 C CA . LEU B 1 124 ? 110.434 83.916 72.562 1.00 94.95 82 LEU B CA 1
ATOM 5125 C C . LEU B 1 124 ? 109.760 83.996 73.922 1.00 94.95 82 LEU B C 1
ATOM 5126 O O . LEU B 1 124 ? 110.207 84.741 74.801 1.00 94.95 82 LEU B O 1
ATOM 5131 N N . THR B 1 125 ? 108.672 83.242 74.101 1.00 92.40 83 THR B N 1
ATOM 5132 C CA . THR B 1 125 ? 107.990 83.193 75.389 1.00 92.40 83 THR B CA 1
ATOM 5133 C C . THR B 1 125 ? 108.896 82.614 76.467 1.00 92.40 83 THR B C 1
ATOM 5134 O O . THR B 1 125 ? 108.933 83.124 77.593 1.00 92.40 83 THR B O 1
ATOM 5138 N N . PHE B 1 126 ? 109.673 81.581 76.125 1.00 93.90 84 PHE B N 1
ATOM 5139 C CA . PHE B 1 126 ? 110.659 81.052 77.060 1.00 93.90 84 PHE B CA 1
ATOM 5140 C C . PHE B 1 126 ? 111.750 82.070 77.359 1.00 93.90 84 PHE B C 1
ATOM 5141 O O . PHE B 1 126 ? 112.270 82.106 78.477 1.00 93.90 84 PHE B O 1
ATOM 5149 N N . LEU B 1 127 ? 112.100 82.915 76.390 1.00 87.87 85 LEU B N 1
ATOM 5150 C CA . LEU B 1 127 ? 112.980 84.032 76.705 1.00 87.87 85 LEU B CA 1
ATOM 5151 C C . LEU B 1 127 ? 112.238 85.075 77.531 1.00 87.87 85 LEU B C 1
ATOM 5152 O O . LEU B 1 127 ? 112.826 85.710 78.411 1.00 87.87 85 LEU B O 1
ATOM 5157 N N . ALA B 1 128 ? 110.943 85.252 77.271 1.00 81.48 86 ALA B N 1
ATOM 5158 C CA . ALA B 1 128 ? 110.182 86.273 77.981 1.00 81.48 86 ALA B CA 1
ATOM 5159 C C . ALA B 1 128 ? 109.911 85.857 79.417 1.00 81.48 86 ALA B C 1
ATOM 5160 O O . ALA B 1 128 ? 110.107 86.647 80.344 1.00 81.48 86 ALA B O 1
ATOM 5162 N N . VAL B 1 129 ? 109.464 84.615 79.617 1.00 77.99 87 VAL B N 1
ATOM 5163 C CA . VAL B 1 129 ? 109.130 84.134 80.953 1.00 77.99 87 VAL B CA 1
ATOM 5164 C C . VAL B 1 129 ? 110.380 84.035 81.817 1.00 77.99 87 VAL B C 1
ATOM 5165 O O . VAL B 1 129 ? 110.339 84.354 83.013 1.00 77.99 87 VAL B O 1
ATOM 5169 N N . MET B 1 130 ? 111.518 83.673 81.221 1.00 79.79 88 MET B N 1
ATOM 5170 C CA . MET B 1 130 ? 112.789 83.760 81.936 1.00 79.79 88 MET B CA 1
ATOM 5171 C C . MET B 1 130 ? 113.128 85.207 82.273 1.00 79.79 88 MET B C 1
ATOM 5172 O O . MET B 1 130 ? 113.671 85.491 83.346 1.00 79.79 88 MET B O 1
ATOM 5177 N N . LEU B 1 131 ? 112.779 86.139 81.388 1.00 75.79 89 LEU B N 1
ATOM 5178 C CA . LEU B 1 131 ? 113.001 87.544 81.692 1.00 75.79 89 LEU B CA 1
ATOM 5179 C C . LEU B 1 131 ? 111.988 88.084 82.689 1.00 75.79 89 LEU B C 1
ATOM 5180 O O . LEU B 1 131 ? 112.316 88.996 83.452 1.00 75.79 89 LEU B O 1
ATOM 5185 N N . ILE B 1 132 ? 110.763 87.550 82.693 1.00 70.33 90 ILE B N 1
ATOM 5186 C CA . ILE B 1 132 ? 109.752 88.013 83.640 1.00 70.33 90 ILE B CA 1
ATOM 5187 C C . ILE B 1 132 ? 110.129 87.608 85.056 1.00 70.33 90 ILE B C 1
ATOM 5188 O O . ILE B 1 132 ? 110.161 88.441 85.969 1.00 70.33 90 ILE B O 1
ATOM 5193 N N . VAL B 1 133 ? 110.473 86.333 85.250 1.00 68.63 91 VAL B N 1
ATOM 5194 C CA . VAL B 1 133 ? 110.954 85.884 86.549 1.00 68.63 91 VAL B CA 1
ATOM 5195 C C . VAL B 1 133 ? 112.344 86.401 86.871 1.00 68.63 91 VAL B C 1
ATOM 5196 O O . VAL B 1 133 ? 112.797 86.250 88.005 1.00 68.63 91 VAL B O 1
ATOM 5200 N N . LEU B 1 134 ? 113.043 86.990 85.905 1.00 65.88 92 LEU B N 1
ATOM 5201 C CA . LEU B 1 134 ? 114.189 87.815 86.242 1.00 65.88 92 LEU B CA 1
ATOM 5202 C C . LEU B 1 134 ? 113.783 89.243 86.549 1.00 65.88 92 LEU B C 1
ATOM 5203 O O . LEU B 1 134 ? 114.389 89.873 87.419 1.00 65.88 92 LEU B O 1
ATOM 5208 N N . ASN B 1 135 ? 112.766 89.769 85.863 1.00 65.47 93 ASN B N 1
ATOM 5209 C CA . ASN B 1 135 ? 112.274 91.098 86.205 1.00 65.47 93 ASN B CA 1
ATOM 5210 C C . ASN B 1 135 ? 111.560 91.096 87.543 1.00 65.47 93 ASN B C 1
ATOM 5211 O O . ASN B 1 135 ? 111.536 92.120 88.231 1.00 65.47 93 ASN B O 1
ATOM 5216 N N . SER B 1 136 ? 110.985 89.963 87.932 1.00 61.83 94 SER B N 1
ATOM 5217 C CA . SER B 1 136 ? 110.306 89.885 89.217 1.00 61.83 94 SER B CA 1
ATOM 5218 C C . SER B 1 136 ? 111.309 89.854 90.356 1.00 61.83 94 SER B C 1
ATOM 5219 O O . SER B 1 136 ? 111.339 90.755 91.198 1.00 61.83 94 SER B O 1
ATOM 5222 N N . THR B 1 137 ? 112.189 88.856 90.358 1.00 61.80 95 THR B N 1
ATOM 5223 C CA . THR B 1 137 ? 113.148 88.684 91.439 1.00 61.80 95 THR B CA 1
ATOM 5224 C C . THR B 1 137 ? 114.273 89.708 91.431 1.00 61.80 95 THR B C 1
ATOM 5225 O O . THR B 1 137 ? 115.180 89.597 92.258 1.00 61.80 95 THR B O 1
ATOM 5229 N N . LEU B 1 138 ? 114.265 90.676 90.523 1.00 60.06 96 LEU B N 1
ATOM 5230 C CA . LEU B 1 138 ? 115.050 91.883 90.708 1.00 60.06 96 LEU B CA 1
ATOM 5231 C C . LEU B 1 138 ? 114.218 93.037 91.231 1.00 60.06 96 LEU B C 1
ATOM 5232 O O . LEU B 1 138 ? 114.729 93.849 92.003 1.00 60.06 96 LEU B O 1
ATOM 5237 N N . LYS B 1 139 ? 112.949 93.124 90.841 1.00 59.49 97 LYS B N 1
ATOM 5238 C CA . LYS B 1 139 ? 112.073 94.128 91.427 1.00 59.49 97 LYS B CA 1
ATOM 5239 C C . LYS B 1 139 ? 111.651 93.725 92.831 1.00 59.49 97 LYS B C 1
ATOM 5240 O O . LYS B 1 139 ? 111.530 94.576 93.717 1.00 59.49 97 LYS B O 1
ATOM 5246 N N . SER B 1 140 ? 111.427 92.431 93.054 1.00 56.26 98 SER B N 1
ATOM 5247 C CA . SER B 1 140 ? 111.000 91.985 94.372 1.00 56.26 98 SER B CA 1
ATOM 5248 C C . SER B 1 140 ? 112.146 92.037 95.362 1.00 56.26 98 SER B C 1
ATOM 5249 O O . SER B 1 140 ? 111.950 92.383 96.528 1.00 56.26 98 SER B O 1
ATOM 5252 N N . PHE B 1 141 ? 113.353 91.708 94.911 1.00 54.09 99 PHE B N 1
ATOM 5253 C CA . PHE B 1 141 ? 114.515 91.864 95.768 1.00 54.09 99 PHE B CA 1
ATOM 5254 C C . PHE B 1 141 ? 114.907 93.321 95.928 1.00 54.09 99 PHE B C 1
ATOM 5255 O O . PHE B 1 141 ? 115.641 93.649 96.859 1.00 54.09 99 PHE B O 1
ATOM 5263 N N . ASP B 1 142 ? 114.453 94.195 95.032 1.00 58.06 100 ASP B N 1
ATOM 5264 C CA . ASP B 1 142 ? 114.565 95.626 95.276 1.00 58.06 100 ASP B CA 1
ATOM 5265 C C . ASP B 1 142 ? 113.612 96.064 96.377 1.00 58.06 100 ASP B C 1
ATOM 5266 O O . ASP B 1 142 ? 113.972 96.887 97.224 1.00 58.06 100 ASP B O 1
ATOM 5271 N N . GLN B 1 143 ? 112.388 95.536 96.374 1.00 52.60 101 GLN B N 1
ATOM 5272 C CA . GLN B 1 143 ? 111.449 95.868 97.436 1.00 52.60 101 GLN B CA 1
ATOM 5273 C C . GLN B 1 143 ? 111.825 95.187 98.740 1.00 52.60 101 GLN B C 1
ATOM 5274 O O . GLN B 1 143 ? 111.539 95.716 99.816 1.00 52.60 101 GLN B O 1
ATOM 5280 N N . PHE B 1 144 ? 112.467 94.025 98.668 1.00 47.37 102 PHE B N 1
ATOM 5281 C CA . PHE B 1 144 ? 112.828 93.311 99.882 1.00 47.37 102 PHE B CA 1
ATOM 5282 C C . PHE B 1 144 ? 114.028 93.946 100.559 1.00 47.37 102 PHE B C 1
ATOM 5283 O O . PHE B 1 144 ? 114.004 94.192 101.766 1.00 47.37 102 PHE B O 1
ATOM 5291 N N . THR B 1 145 ? 115.090 94.219 99.801 1.00 47.22 103 THR B N 1
ATOM 5292 C CA . THR B 1 145 ? 116.287 94.750 100.436 1.00 47.22 103 THR B CA 1
ATOM 5293 C C . THR B 1 145 ? 116.141 96.206 100.836 1.00 47.22 103 THR B C 1
ATOM 5294 O O . THR B 1 145 ? 116.999 96.712 101.561 1.00 47.22 103 THR B O 1
ATOM 5298 N N . CYS B 1 146 ? 115.089 96.892 100.390 1.00 46.10 104 CYS B N 1
ATOM 5299 C CA . CYS B 1 146 ? 114.716 98.140 101.036 1.00 46.10 104 CYS B CA 1
ATOM 5300 C C . CYS B 1 146 ? 114.060 97.864 102.379 1.00 46.10 104 CYS B C 1
ATOM 5301 O O . CYS B 1 146 ? 114.371 98.520 103.377 1.00 46.10 104 CYS B O 1
ATOM 5304 N N . ASN B 1 147 ? 113.162 96.883 102.429 1.00 43.87 105 ASN B N 1
ATOM 5305 C CA . ASN B 1 147 ? 112.549 96.519 103.696 1.00 43.87 105 ASN B CA 1
ATOM 5306 C C . ASN B 1 147 ? 113.507 95.767 104.599 1.00 43.87 105 ASN B C 1
ATOM 5307 O O . ASN B 1 147 ? 113.279 95.708 105.808 1.00 43.87 105 ASN B O 1
ATOM 5312 N N . LEU B 1 148 ? 114.560 95.178 104.049 1.00 41.66 106 LEU B N 1
ATOM 5313 C CA . LEU B 1 148 ? 115.622 94.702 104.916 1.00 41.66 106 LEU B CA 1
ATOM 5314 C C . LEU B 1 148 ? 116.523 95.842 105.335 1.00 41.66 106 LEU B C 1
ATOM 5315 O O . LEU B 1 148 ? 117.192 95.754 106.368 1.00 41.66 106 LEU B O 1
ATOM 5320 N N . LEU B 1 149 ? 116.559 96.914 104.548 1.00 42.57 107 LEU B N 1
ATOM 5321 C CA . LEU B 1 149 ? 117.291 98.096 104.971 1.00 42.57 107 LEU B CA 1
ATOM 5322 C C . LEU B 1 149 ? 116.520 98.847 106.040 1.00 42.57 107 LEU B C 1
ATOM 5323 O O . LEU B 1 149 ? 117.118 99.385 106.973 1.00 42.57 107 LEU B O 1
ATOM 5328 N N . TYR B 1 150 ? 115.191 98.888 105.915 1.00 40.70 108 TYR B N 1
ATOM 5329 C CA . TYR B 1 150 ? 114.345 99.518 106.924 1.00 40.70 108 TYR B CA 1
ATOM 5330 C C . TYR B 1 150 ? 114.465 98.825 108.271 1.00 40.70 108 TYR B C 1
ATOM 5331 O O . TYR B 1 150 ? 114.465 99.484 109.314 1.00 40.70 108 TYR B O 1
ATOM 5340 N N . VAL B 1 151 ? 114.543 97.500 108.274 1.00 38.89 109 VAL B N 1
ATOM 5341 C CA . VAL B 1 151 ? 114.786 96.781 109.515 1.00 38.89 109 VAL B CA 1
ATOM 5342 C C . VAL B 1 151 ? 116.184 97.083 110.029 1.00 38.89 109 VAL B C 1
ATOM 5343 O O . VAL B 1 151 ? 116.371 97.414 111.205 1.00 38.89 109 VAL B O 1
ATOM 5347 N N . SER B 1 152 ? 117.174 97.042 109.152 1.00 41.70 110 SER B N 1
ATOM 5348 C CA . SER B 1 152 ? 118.535 97.269 109.603 1.00 41.70 110 SER B CA 1
ATOM 5349 C C . SER B 1 152 ? 118.895 98.739 109.715 1.00 41.70 110 SER B C 1
ATOM 5350 O O . SER B 1 152 ? 120.028 99.044 110.090 1.00 41.70 110 SER B O 1
ATOM 5353 N N . TRP B 1 153 ? 117.990 99.654 109.380 1.00 40.45 111 TRP B N 1
ATOM 5354 C CA . TRP B 1 153 ? 118.199 101.045 109.753 1.00 40.45 111 TRP B CA 1
ATOM 5355 C C . TRP B 1 153 ? 117.697 101.312 111.159 1.00 40.45 111 TRP B C 1
ATOM 5356 O O . TRP B 1 153 ? 118.409 101.907 111.972 1.00 40.45 111 TRP B O 1
ATOM 5367 N N . ARG B 1 154 ? 116.478 100.869 111.463 1.00 37.49 112 ARG B N 1
ATOM 5368 C CA . ARG B 1 154 ? 115.924 101.120 112.781 1.00 37.49 112 ARG B CA 1
ATOM 5369 C C . ARG B 1 154 ? 116.591 100.276 113.851 1.00 37.49 112 ARG B C 1
ATOM 5370 O O . ARG B 1 154 ? 116.484 100.608 115.026 1.00 37.49 112 ARG B O 1
ATOM 5378 N N . LYS B 1 155 ? 117.285 99.203 113.482 1.00 40.10 113 LYS B N 1
ATOM 5379 C CA . LYS B 1 155 ? 118.131 98.549 114.465 1.00 40.10 113 LYS B CA 1
ATOM 5380 C C . LYS B 1 155 ? 119.346 99.402 114.772 1.00 40.10 113 LYS B C 1
ATOM 5381 O O . LYS B 1 155 ? 119.809 99.424 115.912 1.00 40.10 113 LYS B O 1
ATOM 5387 N N . ASP B 1 156 ? 119.873 100.110 113.780 1.00 41.70 114 ASP B N 1
ATOM 5388 C CA . ASP B 1 156 ? 121.065 100.913 113.987 1.00 41.70 114 ASP B CA 1
ATOM 5389 C C . ASP B 1 156 ? 120.763 102.306 114.503 1.00 41.70 114 ASP B C 1
ATOM 5390 O O . ASP B 1 156 ? 121.669 102.968 115.011 1.00 41.70 114 ASP B O 1
ATOM 5395 N N . LEU B 1 157 ? 119.526 102.769 114.387 1.00 37.29 115 LEU B N 1
ATOM 5396 C CA . LEU B 1 157 ? 119.177 104.090 114.882 1.00 37.29 115 LEU B CA 1
ATOM 5397 C C . LEU B 1 157 ? 118.546 104.055 116.264 1.00 37.29 115 LEU B C 1
ATOM 5398 O O . LEU B 1 157 ? 118.806 104.947 117.074 1.00 37.29 115 LEU B O 1
ATOM 5403 N N . THR B 1 158 ? 117.724 103.048 116.561 1.00 37.69 116 THR B N 1
ATOM 5404 C CA . THR B 1 158 ? 117.198 102.924 117.912 1.00 37.69 116 THR B CA 1
ATOM 5405 C C . THR B 1 158 ? 118.301 102.551 118.890 1.00 37.69 116 THR B C 1
ATOM 5406 O O . THR B 1 158 ? 118.389 103.128 119.977 1.00 37.69 116 THR B O 1
ATOM 5410 N N . GLU B 1 159 ? 119.172 101.614 118.509 1.00 41.93 117 GLU B N 1
ATOM 5411 C CA . GLU B 1 159 ? 120.274 101.247 119.387 1.00 41.93 117 GLU B CA 1
ATOM 5412 C C . GLU B 1 159 ? 121.300 102.356 119.513 1.00 41.93 117 GLU B C 1
ATOM 5413 O O . GLU B 1 159 ? 122.032 102.394 120.504 1.00 41.93 117 GLU B O 1
ATOM 5419 N N . HIS B 1 160 ? 121.373 103.257 118.538 1.00 41.24 118 HIS B N 1
ATOM 5420 C CA . HIS B 1 160 ? 122.135 104.477 118.752 1.00 41.24 118 HIS B CA 1
ATOM 5421 C C . HIS B 1 160 ? 121.402 105.403 119.700 1.00 41.24 118 HIS B C 1
ATOM 5422 O O . HIS B 1 160 ? 122.024 106.099 120.508 1.00 41.24 118 HIS B O 1
ATOM 5429 N N . LEU B 1 161 ? 120.077 105.424 119.623 1.00 40.40 119 LEU B N 1
ATOM 5430 C CA . LEU B 1 161 ? 119.317 106.257 120.536 1.00 40.40 119 LEU B CA 1
ATOM 5431 C C . LEU B 1 161 ? 119.229 105.639 121.919 1.00 40.40 119 LEU B C 1
ATOM 5432 O O . LEU B 1 161 ? 119.124 106.370 122.905 1.00 40.40 119 LEU B O 1
ATOM 5437 N N . HIS B 1 162 ? 119.280 104.311 122.018 1.00 41.86 120 HIS B N 1
ATOM 5438 C CA . HIS B 1 162 ? 119.238 103.679 123.330 1.00 41.86 120 HIS B CA 1
ATOM 5439 C C . HIS B 1 162 ? 120.520 103.915 124.104 1.00 41.86 120 HIS B C 1
ATOM 5440 O O . HIS B 1 162 ? 120.479 104.053 125.330 1.00 41.86 120 HIS B O 1
ATOM 5447 N N . ARG B 1 163 ? 121.660 103.968 123.418 1.00 44.70 121 ARG B N 1
ATOM 5448 C CA . ARG B 1 163 ? 122.903 104.282 124.108 1.00 44.70 121 ARG B CA 1
ATOM 5449 C C . ARG B 1 163 ? 122.927 105.728 124.566 1.00 44.70 121 ARG B C 1
ATOM 5450 O O . ARG B 1 163 ? 123.618 106.060 125.534 1.00 44.70 121 ARG B O 1
ATOM 5458 N N . LEU B 1 164 ? 122.169 106.593 123.902 1.00 45.99 122 LEU B N 1
ATOM 5459 C CA . LEU B 1 164 ? 122.049 107.967 124.353 1.00 45.99 122 LEU B CA 1
ATOM 5460 C C . LEU B 1 164 ? 120.961 108.125 125.401 1.00 45.99 122 LEU B C 1
ATOM 5461 O O . LEU B 1 164 ? 121.084 108.972 126.289 1.00 45.99 122 LEU B O 1
ATOM 5466 N N . TYR B 1 165 ? 119.895 107.327 125.316 1.00 47.01 123 TYR B N 1
ATOM 5467 C CA . TYR B 1 165 ? 118.771 107.483 126.232 1.00 47.01 123 TYR B CA 1
ATOM 5468 C C . TYR B 1 165 ? 119.115 106.958 127.616 1.00 47.01 123 TYR B C 1
ATOM 5469 O O . TYR B 1 165 ? 118.914 107.650 128.616 1.00 47.01 123 TYR B O 1
ATOM 5478 N N . PHE B 1 166 ? 119.621 105.737 127.699 1.00 47.03 124 PHE B N 1
ATOM 5479 C CA . PHE B 1 166 ? 120.063 105.201 128.981 1.00 47.03 124 PHE B CA 1
ATOM 5480 C C . PHE B 1 166 ? 121.550 105.437 129.192 1.00 47.03 124 PHE B C 1
ATOM 5481 O O . PHE B 1 166 ? 122.288 104.506 129.496 1.00 47.03 124 PHE B O 1
ATOM 5489 N N . ARG B 1 167 ? 122.018 106.675 129.038 1.00 51.93 125 ARG B N 1
ATOM 5490 C CA . ARG B 1 167 ? 123.464 106.884 129.085 1.00 51.93 125 ARG B CA 1
ATOM 5491 C C . ARG B 1 167 ? 123.958 106.969 130.524 1.00 51.93 125 ARG B C 1
ATOM 5492 O O . ARG B 1 167 ? 124.603 106.042 131.021 1.00 51.93 125 ARG B O 1
ATOM 5500 N N . GLY B 1 168 ? 123.669 108.065 131.218 1.00 56.54 126 GLY B N 1
ATOM 5501 C CA . GLY B 1 168 ? 123.833 108.022 132.652 1.00 56.54 126 GLY B CA 1
ATOM 5502 C C . GLY B 1 168 ? 122.513 108.041 133.382 1.00 56.54 126 GLY B C 1
ATOM 5503 O O . GLY B 1 168 ? 122.146 107.104 134.094 1.00 56.54 126 GLY B O 1
ATOM 5504 N N . ARG B 1 169 ? 121.772 109.124 133.154 1.00 60.12 127 ARG B N 1
ATOM 5505 C CA . ARG B 1 169 ? 120.458 109.318 133.747 1.00 60.12 127 ARG B CA 1
ATOM 5506 C C . ARG B 1 169 ? 119.551 110.057 132.786 1.00 60.12 127 ARG B C 1
ATOM 5507 O O . ARG B 1 169 ? 118.667 110.801 133.218 1.00 60.12 127 ARG B O 1
ATOM 5515 N N . ALA B 1 170 ? 119.782 109.905 131.490 1.00 56.70 128 ALA B N 1
ATOM 5516 C CA . ALA B 1 170 ? 119.077 110.729 130.526 1.00 56.70 128 ALA B CA 1
ATOM 5517 C C . ALA B 1 170 ? 117.638 110.290 130.326 1.00 56.70 128 ALA B C 1
ATOM 5518 O O . ALA B 1 170 ? 116.842 111.069 129.801 1.00 56.70 128 ALA B O 1
ATOM 5520 N N . TYR B 1 171 ? 117.279 109.076 130.739 1.00 53.35 129 TYR B N 1
ATOM 5521 C CA . TYR B 1 171 ? 115.867 108.720 130.772 1.00 53.35 129 TYR B CA 1
ATOM 5522 C C . TYR B 1 171 ? 115.157 109.428 131.909 1.00 53.35 129 TYR B C 1
ATOM 5523 O O . TYR B 1 171 ? 113.946 109.644 131.844 1.00 53.35 129 TYR B O 1
ATOM 5532 N N . TYR B 1 172 ? 115.893 109.789 132.956 1.00 56.84 130 TYR B N 1
ATOM 5533 C CA . TYR B 1 172 ? 115.299 110.537 134.053 1.00 56.84 130 TYR B CA 1
ATOM 5534 C C . TYR B 1 172 ? 115.098 111.991 133.667 1.00 56.84 130 TYR B C 1
ATOM 5535 O O . TYR B 1 172 ? 113.999 112.533 133.817 1.00 56.84 130 TYR B O 1
ATOM 5544 N N . THR B 1 173 ? 116.155 112.635 133.168 1.00 56.25 131 THR B N 1
ATOM 5545 C CA . THR B 1 173 ? 116.125 114.077 132.974 1.00 56.25 131 THR B CA 1
ATOM 5546 C C . THR B 1 173 ? 115.198 114.491 131.843 1.00 56.25 131 THR B C 1
ATOM 5547 O O . THR B 1 173 ? 114.600 115.565 131.915 1.00 56.25 131 THR B O 1
ATOM 5551 N N . LEU B 1 174 ? 115.048 113.662 130.809 1.00 54.21 132 LEU B N 1
ATOM 5552 C CA . LEU B 1 174 ? 114.118 114.006 129.737 1.00 54.21 132 LEU B CA 1
ATOM 5553 C C . LEU B 1 174 ? 112.676 113.936 130.201 1.00 54.21 132 LEU B C 1
ATOM 5554 O O . LEU B 1 174 ? 111.837 114.728 129.758 1.00 54.21 132 LEU B O 1
ATOM 5559 N N . ASN B 1 175 ? 112.367 113.000 131.085 1.00 53.94 133 ASN B N 1
ATOM 5560 C CA . ASN B 1 175 ? 110.980 112.725 131.411 1.00 53.94 133 ASN B CA 1
ATOM 5561 C C . ASN B 1 175 ? 110.458 113.566 132.558 1.00 53.94 133 ASN B C 1
ATOM 5562 O O . ASN B 1 175 ? 109.278 113.927 132.556 1.00 53.94 133 ASN B O 1
ATOM 5567 N N . VAL B 1 176 ? 111.293 113.891 133.538 1.00 57.33 134 VAL B N 1
ATOM 5568 C CA . VAL B 1 176 ? 110.836 114.631 134.706 1.00 57.33 134 VAL B CA 1
ATOM 5569 C C . VAL B 1 176 ? 111.464 116.009 134.818 1.00 57.33 134 VAL B C 1
ATOM 5570 O O . VAL B 1 176 ? 111.004 116.812 135.641 1.00 57.33 134 VAL B O 1
ATOM 5574 N N . LEU B 1 177 ? 112.494 116.321 134.035 1.00 56.30 135 LEU B N 1
ATOM 5575 C CA . LEU B 1 177 ? 113.181 117.596 134.167 1.00 56.30 135 LEU B CA 1
ATOM 5576 C C . LEU B 1 177 ? 113.209 118.381 132.867 1.00 56.30 135 LEU B C 1
ATOM 5577 O O . LEU B 1 177 ? 113.939 119.371 132.774 1.00 56.30 135 LEU B O 1
ATOM 5582 N N . ARG B 1 178 ? 112.444 117.972 131.866 1.00 58.19 136 ARG B N 1
ATOM 5583 C CA . ARG B 1 178 ? 112.452 118.638 130.577 1.00 58.19 136 ARG B CA 1
ATOM 5584 C C . ARG B 1 178 ? 111.032 118.740 130.051 1.00 58.19 136 ARG B C 1
ATOM 5585 O O . ARG B 1 178 ? 110.249 117.795 130.160 1.00 58.19 136 ARG B O 1
ATOM 5593 N N . ASP B 1 179 ? 110.712 119.895 129.483 1.00 62.26 137 ASP B N 1
ATOM 5594 C CA . ASP B 1 179 ? 109.460 120.103 128.782 1.00 62.26 137 ASP B CA 1
ATOM 5595 C C . ASP B 1 179 ? 109.654 120.314 127.292 1.00 62.26 137 ASP B C 1
ATOM 5596 O O . ASP B 1 179 ? 108.673 120.267 126.543 1.00 62.26 137 ASP B O 1
ATOM 5601 N N . ASP B 1 180 ? 110.888 120.553 126.851 1.00 60.19 138 ASP B N 1
ATOM 5602 C CA . ASP B 1 180 ? 111.148 120.786 125.437 1.00 60.19 138 ASP B CA 1
ATOM 5603 C C . ASP B 1 180 ? 110.986 119.509 124.634 1.00 60.19 138 ASP B C 1
ATOM 5604 O O . ASP B 1 180 ? 110.512 119.540 123.494 1.00 60.19 138 ASP B O 1
ATOM 5609 N N . ILE B 1 181 ? 111.373 118.383 125.214 1.00 54.63 139 ILE B N 1
ATOM 5610 C CA . ILE B 1 181 ? 111.315 117.089 124.555 1.00 54.63 139 ILE B CA 1
ATOM 5611 C C . ILE B 1 181 ? 110.206 116.316 125.240 1.00 54.63 139 ILE B C 1
ATOM 5612 O O . ILE B 1 181 ? 110.391 115.762 126.328 1.00 54.63 139 ILE B O 1
ATOM 5617 N N . ASP B 1 182 ? 109.048 116.282 124.597 1.00 51.80 140 ASP B N 1
ATOM 5618 C CA . ASP B 1 182 ? 107.820 115.897 125.271 1.00 51.80 140 ASP B CA 1
ATOM 5619 C C . ASP B 1 182 ? 107.715 114.388 125.442 1.00 51.80 140 ASP B C 1
ATOM 5620 O O . ASP B 1 182 ? 107.585 113.890 126.564 1.00 51.80 140 ASP B O 1
ATOM 5625 N N . ASN B 1 183 ? 107.781 113.641 124.341 1.00 46.36 141 ASN B N 1
ATOM 5626 C CA . ASN B 1 183 ? 107.560 112.201 124.355 1.00 46.36 141 ASN B CA 1
ATOM 5627 C C . ASN B 1 183 ? 108.770 111.487 123.776 1.00 46.36 141 ASN B C 1
ATOM 5628 O O . ASN B 1 183 ? 108.769 111.109 122.598 1.00 46.36 141 ASN B O 1
ATOM 5633 N N . PRO B 1 184 ? 109.810 111.262 124.575 1.00 45.05 142 PRO B N 1
ATOM 5634 C CA . PRO B 1 184 ? 110.973 110.533 124.064 1.00 45.05 142 PRO B CA 1
ATOM 5635 C C . PRO B 1 184 ? 110.719 109.058 123.864 1.00 45.05 142 PRO B C 1
ATOM 5636 O O . PRO B 1 184 ? 111.515 108.401 123.187 1.00 45.05 142 PRO B O 1
ATOM 5640 N N . ASP B 1 185 ? 109.654 108.510 124.440 1.00 44.11 143 ASP B N 1
ATOM 5641 C CA . ASP B 1 185 ? 109.255 107.152 124.104 1.00 44.11 143 ASP B CA 1
ATOM 5642 C C . ASP B 1 185 ? 108.752 107.076 122.675 1.00 44.11 143 ASP B C 1
ATOM 5643 O O . ASP B 1 185 ? 109.008 106.099 121.967 1.00 44.11 143 ASP B O 1
ATOM 5648 N N . GLN B 1 186 ? 108.034 108.102 122.235 1.00 40.72 144 GLN B N 1
ATOM 5649 C CA . GLN B 1 186 ? 107.498 108.116 120.886 1.00 40.72 144 GLN B CA 1
ATOM 5650 C C . GLN B 1 186 ? 108.568 108.408 119.855 1.00 40.72 144 GLN B C 1
ATOM 5651 O O . GLN B 1 186 ? 108.473 107.933 118.721 1.00 40.72 144 GLN B O 1
ATOM 5657 N N . ARG B 1 187 ? 109.578 109.190 120.220 1.00 41.37 145 ARG B N 1
ATOM 5658 C CA . ARG B 1 187 ? 110.645 109.482 119.280 1.00 41.37 145 ARG B CA 1
ATOM 5659 C C . ARG B 1 187 ? 111.512 108.260 119.046 1.00 41.37 145 ARG B C 1
ATOM 5660 O O . ARG B 1 187 ? 111.945 108.013 117.921 1.00 41.37 145 ARG B O 1
ATOM 5668 N N . ILE B 1 188 ? 111.756 107.472 120.090 1.00 38.08 146 ILE B N 1
ATOM 5669 C CA . ILE B 1 188 ? 112.645 106.324 119.965 1.00 38.08 146 ILE B CA 1
ATOM 5670 C C . ILE B 1 188 ? 111.935 105.158 119.299 1.00 38.08 146 ILE B C 1
ATOM 5671 O O . ILE B 1 188 ? 112.479 104.512 118.402 1.00 38.08 146 ILE B O 1
ATOM 5676 N N . SER B 1 189 ? 110.709 104.874 119.715 1.00 39.03 147 SER B N 1
ATOM 5677 C CA . SER B 1 189 ? 110.005 103.706 119.210 1.00 39.03 147 SER B CA 1
ATOM 5678 C C . SER B 1 189 ? 109.364 103.977 117.862 1.00 39.03 147 SER B C 1
ATOM 5679 O O . SER B 1 189 ? 109.673 103.320 116.866 1.00 39.03 147 SER B O 1
ATOM 5682 N N . GLN B 1 190 ? 108.440 104.932 117.823 1.00 38.61 148 GLN B N 1
ATOM 5683 C CA . GLN B 1 190 ? 107.615 105.109 116.639 1.00 38.61 148 GLN B CA 1
ATOM 5684 C C . GLN B 1 190 ? 108.299 105.967 115.589 1.00 38.61 148 GLN B C 1
ATOM 5685 O O . GLN B 1 190 ? 108.305 105.606 114.410 1.00 38.61 148 GLN B O 1
ATOM 5691 N N . ASP B 1 191 ? 108.882 107.098 115.987 1.00 39.61 149 ASP B N 1
ATOM 5692 C CA . ASP B 1 191 ? 109.461 107.991 114.993 1.00 39.61 149 ASP B CA 1
ATOM 5693 C C . ASP B 1 191 ? 110.730 107.449 114.369 1.00 39.61 149 ASP B C 1
ATOM 5694 O O . ASP B 1 191 ? 111.034 107.804 113.237 1.00 39.61 149 ASP B O 1
ATOM 5699 N N . VAL B 1 192 ? 111.476 106.594 115.058 1.00 39.39 150 VAL B N 1
ATOM 5700 C CA . VAL B 1 192 ? 112.539 105.886 114.362 1.00 39.39 150 VAL B CA 1
ATOM 5701 C C . VAL B 1 192 ? 111.949 104.857 113.415 1.00 39.39 150 VAL B C 1
ATOM 5702 O O . VAL B 1 192 ? 112.444 104.669 112.302 1.00 39.39 150 VAL B O 1
ATOM 5706 N N . GLU B 1 193 ? 110.856 104.212 113.816 1.00 39.59 151 GLU B N 1
ATOM 5707 C CA . GLU B 1 193 ? 110.199 103.269 112.918 1.00 39.59 151 GLU B CA 1
ATOM 5708 C C . GLU B 1 193 ? 109.548 103.987 111.749 1.00 39.59 151 GLU B C 1
ATOM 5709 O O . GLU B 1 193 ? 109.525 103.468 110.630 1.00 39.59 151 GLU B O 1
ATOM 5715 N N . ARG B 1 194 ? 109.034 105.186 111.978 1.00 39.41 152 ARG B N 1
ATOM 5716 C CA . ARG B 1 194 ? 108.349 105.876 110.900 1.00 39.41 152 ARG B CA 1
ATOM 5717 C C . ARG B 1 194 ? 109.307 106.654 110.015 1.00 39.41 152 ARG B C 1
ATOM 5718 O O . ARG B 1 194 ? 109.021 106.842 108.834 1.00 39.41 152 ARG B O 1
ATOM 5726 N N . PHE B 1 195 ? 110.436 107.117 110.545 1.00 38.01 153 PHE B N 1
ATOM 5727 C CA . PHE B 1 195 ? 111.434 107.717 109.669 1.00 38.01 153 PHE B CA 1
ATOM 5728 C C . PHE B 1 195 ? 112.096 106.658 108.807 1.00 38.01 153 PHE B C 1
ATOM 5729 O O . PHE B 1 195 ? 112.266 106.855 107.603 1.00 38.01 153 PHE B O 1
ATOM 5737 N N . CYS B 1 196 ? 112.454 105.521 109.402 1.00 38.76 154 CYS B N 1
ATOM 5738 C CA . CYS B 1 196 ? 113.174 104.495 108.663 1.00 38.76 154 CYS B CA 1
ATOM 5739 C C . CYS B 1 196 ? 112.291 103.781 107.657 1.00 38.76 154 CYS B C 1
ATOM 5740 O O . CYS B 1 196 ? 112.815 103.144 106.744 1.00 38.76 154 CYS B O 1
ATOM 5743 N N . ARG B 1 197 ? 110.972 103.863 107.798 1.00 40.05 155 ARG B N 1
ATOM 5744 C CA . ARG B 1 197 ? 110.111 103.314 106.762 1.00 40.05 155 ARG B CA 1
ATOM 5745 C C . ARG B 1 197 ? 109.937 104.300 105.624 1.00 40.05 155 ARG B C 1
ATOM 5746 O O . ARG B 1 197 ? 110.084 103.937 104.453 1.00 40.05 155 ARG B O 1
ATOM 5754 N N . GLN B 1 198 ? 109.643 105.559 105.948 1.00 39.97 156 GLN B N 1
ATOM 5755 C CA . GLN B 1 198 ? 109.487 106.567 104.909 1.00 39.97 156 GLN B CA 1
ATOM 5756 C C . GLN B 1 198 ? 110.806 106.929 104.248 1.00 39.97 156 GLN B C 1
ATOM 5757 O O . GLN B 1 198 ? 110.792 107.539 103.179 1.00 39.97 156 GLN B O 1
ATOM 5763 N N . LEU B 1 199 ? 111.941 106.580 104.847 1.00 38.68 157 LEU B N 1
ATOM 5764 C CA . LEU B 1 199 ? 113.195 106.736 104.129 1.00 38.68 157 LEU B CA 1
ATOM 5765 C C . LEU B 1 199 ? 113.457 105.549 103.221 1.00 38.68 157 LEU B C 1
ATOM 5766 O O . LEU B 1 199 ? 113.968 105.717 102.111 1.00 38.68 157 LEU B O 1
ATOM 5771 N N . SER B 1 200 ? 113.110 104.345 103.667 1.00 40.91 158 SER B N 1
ATOM 5772 C CA . SER B 1 200 ? 113.360 103.165 102.855 1.00 40.91 158 SER B CA 1
ATOM 5773 C C . SER B 1 200 ? 112.421 103.067 101.667 1.00 40.91 158 SER B C 1
ATOM 5774 O O . SER B 1 200 ? 112.766 102.413 100.681 1.00 40.91 158 SER B O 1
ATOM 5777 N N . SER B 1 201 ? 111.238 103.676 101.745 1.00 43.89 159 SER B N 1
ATOM 5778 C CA . SER B 1 201 ? 110.350 103.685 100.590 1.00 43.89 159 SER B CA 1
ATOM 5779 C C . SER B 1 201 ? 110.899 104.567 99.481 1.00 43.89 159 SER B C 1
ATOM 5780 O O . SER B 1 201 ? 110.665 104.292 98.301 1.00 43.89 159 SER B O 1
ATOM 5783 N N . MET B 1 202 ? 111.630 105.620 99.834 1.00 45.10 160 MET B N 1
ATOM 5784 C CA . MET B 1 202 ? 112.304 106.453 98.854 1.00 45.10 160 MET B CA 1
ATOM 5785 C C . MET B 1 202 ? 113.787 106.140 98.760 1.00 45.10 160 MET B C 1
ATOM 5786 O O . MET B 1 202 ? 114.552 106.946 98.227 1.00 45.10 160 MET B O 1
ATOM 5791 N N . ALA B 1 203 ? 114.212 104.995 99.272 1.00 45.87 161 ALA B N 1
ATOM 5792 C CA . ALA B 1 203 ? 115.588 104.566 99.100 1.00 45.87 161 ALA B CA 1
ATOM 5793 C C . ALA B 1 203 ? 115.766 103.674 97.891 1.00 45.87 161 ALA B C 1
ATOM 5794 O O . ALA B 1 203 ? 116.887 103.240 97.623 1.00 45.87 161 ALA B O 1
ATOM 5796 N N . SER B 1 204 ? 114.691 103.369 97.173 1.00 52.01 162 SER B N 1
ATOM 5797 C CA . SER B 1 204 ? 114.796 102.647 95.918 1.00 52.01 162 SER B CA 1
ATOM 5798 C C . SER B 1 204 ? 114.777 103.564 94.712 1.00 52.01 162 SER B C 1
ATOM 5799 O O . SER B 1 204 ? 115.158 103.134 93.621 1.00 52.01 162 SER B O 1
ATOM 5802 N N . LYS B 1 205 ? 114.331 104.807 94.886 1.00 51.71 163 LYS B N 1
ATOM 5803 C CA . LYS B 1 205 ? 114.281 105.774 93.805 1.00 51.71 163 LYS B CA 1
ATOM 5804 C C . LYS B 1 205 ? 115.283 106.902 93.960 1.00 51.71 163 LYS B C 1
ATOM 5805 O O . LYS B 1 205 ? 115.553 107.594 92.980 1.00 51.71 163 LYS B O 1
ATOM 5811 N N . LEU B 1 206 ? 115.837 107.107 95.148 1.00 50.31 164 LEU B N 1
ATOM 5812 C CA . LEU B 1 206 ? 116.974 107.998 95.329 1.00 50.31 164 LEU B CA 1
ATOM 5813 C C . LEU B 1 206 ? 118.296 107.312 95.056 1.00 50.31 164 LEU B C 1
ATOM 5814 O O . LEU B 1 206 ? 119.350 107.918 95.264 1.00 50.31 164 LEU B O 1
ATOM 5819 N N . ILE B 1 207 ? 118.269 106.062 94.611 1.00 55.61 165 ILE B N 1
ATOM 5820 C CA . ILE B 1 207 ? 119.487 105.331 94.346 1.00 55.61 165 ILE B CA 1
ATOM 5821 C C . ILE B 1 207 ? 119.701 105.100 92.853 1.00 55.61 165 ILE B C 1
ATOM 5822 O O . ILE B 1 207 ? 120.851 105.056 92.403 1.00 55.61 165 ILE B O 1
ATOM 5827 N N . ILE B 1 208 ? 118.637 105.044 92.058 1.00 58.10 166 ILE B N 1
ATOM 5828 C CA . ILE B 1 208 ? 118.811 104.897 90.623 1.00 58.10 166 ILE B CA 1
ATOM 5829 C C . ILE B 1 208 ? 118.766 106.252 89.920 1.00 58.10 166 ILE B C 1
ATOM 5830 O O . ILE B 1 208 ? 119.361 106.408 88.850 1.00 58.10 166 ILE B O 1
ATOM 5835 N N . SER B 1 209 ? 118.121 107.248 90.522 1.00 59.27 167 SER B N 1
ATOM 5836 C CA . SER B 1 209 ? 118.052 108.603 89.987 1.00 59.27 167 SER B CA 1
ATOM 5837 C C . SER B 1 209 ? 119.395 109.325 89.864 1.00 59.27 167 SER B C 1
ATOM 5838 O O . SER B 1 209 ? 119.486 110.253 89.056 1.00 59.27 167 SER B O 1
ATOM 5841 N N . PRO B 1 210 ? 120.446 108.994 90.624 1.00 59.49 168 PRO B N 1
ATOM 5842 C CA . PRO B 1 210 ? 121.782 109.445 90.202 1.00 59.49 168 PRO B CA 1
ATOM 5843 C C . PRO B 1 210 ? 122.252 108.889 88.870 1.00 59.49 168 PRO B C 1
ATOM 5844 O O . PRO B 1 210 ? 123.189 109.447 88.289 1.00 59.49 168 PRO B O 1
ATOM 5848 N N . PHE B 1 211 ? 121.656 107.816 88.362 1.00 63.29 169 PHE B N 1
ATOM 5849 C CA . PHE B 1 211 ? 122.090 107.236 87.102 1.00 63.29 169 PHE B CA 1
ATOM 5850 C C . PHE B 1 211 ? 121.100 107.458 85.973 1.00 63.29 169 PHE B C 1
ATOM 5851 O O . PHE B 1 211 ? 121.495 107.891 84.889 1.00 63.29 169 PHE B O 1
ATOM 5859 N N . THR B 1 212 ? 119.813 107.181 86.195 1.00 65.60 170 THR B N 1
ATOM 5860 C CA . THR B 1 212 ? 118.857 107.278 85.103 1.00 65.60 170 THR B CA 1
ATOM 5861 C C . THR B 1 212 ? 118.548 108.715 84.728 1.00 65.60 170 THR B C 1
ATOM 5862 O O . THR B 1 212 ? 118.019 108.955 83.641 1.00 65.60 170 THR B O 1
ATOM 5866 N N . LEU B 1 213 ? 118.867 109.673 85.593 1.00 66.74 171 LEU B N 1
ATOM 5867 C CA . LEU B 1 213 ? 118.823 111.065 85.181 1.00 66.74 171 LEU B CA 1
ATOM 5868 C C . LEU B 1 213 ? 120.023 111.415 84.317 1.00 66.74 171 LEU B C 1
ATOM 5869 O O . LEU B 1 213 ? 119.904 112.229 83.395 1.00 66.74 171 LEU B O 1
ATOM 5874 N N . VAL B 1 214 ? 121.170 110.789 84.580 1.00 69.62 172 VAL B N 1
ATOM 5875 C CA . VAL B 1 214 ? 122.369 111.058 83.795 1.00 69.62 172 VAL B CA 1
ATOM 5876 C C . VAL B 1 214 ? 122.214 110.508 82.384 1.00 69.62 172 VAL B C 1
ATOM 5877 O O . VAL B 1 214 ? 122.489 111.203 81.398 1.00 69.62 172 VAL B O 1
ATOM 5881 N N . TYR B 1 215 ? 121.729 109.270 82.266 1.00 75.92 173 TYR B N 1
ATOM 5882 C CA . TYR B 1 215 ? 121.618 108.637 80.957 1.00 75.92 173 TYR B CA 1
ATOM 5883 C C . TYR B 1 215 ? 120.540 109.292 80.111 1.00 75.92 173 TYR B C 1
ATOM 5884 O O . TYR B 1 215 ? 120.703 109.428 78.894 1.00 75.92 173 TYR B O 1
ATOM 5893 N N . TYR B 1 216 ? 119.450 109.730 80.729 1.00 75.69 174 TYR B N 1
ATOM 5894 C CA . TYR B 1 216 ? 118.388 110.336 79.940 1.00 75.69 174 TYR B CA 1
ATOM 5895 C C . TYR B 1 216 ? 118.717 111.766 79.550 1.00 75.69 174 TYR B C 1
ATOM 5896 O O . TYR B 1 216 ? 118.247 112.235 78.509 1.00 75.69 174 TYR B O 1
ATOM 5905 N N . THR B 1 217 ? 119.521 112.468 80.353 1.00 75.50 175 THR B N 1
ATOM 5906 C CA . THR B 1 217 ? 119.983 113.789 79.941 1.00 75.50 175 THR B CA 1
ATOM 5907 C C . THR B 1 217 ? 120.957 113.694 78.779 1.00 75.50 175 THR B C 1
ATOM 5908 O O . THR B 1 217 ? 120.976 114.570 77.908 1.00 75.50 175 THR B O 1
ATOM 5912 N N . TYR B 1 218 ? 121.777 112.645 78.751 1.00 79.83 176 TYR B N 1
ATOM 5913 C CA . TYR B 1 218 ? 122.596 112.401 77.572 1.00 79.83 176 TYR B CA 1
ATOM 5914 C C . TYR B 1 218 ? 121.725 112.028 76.383 1.00 79.83 176 TYR B C 1
ATOM 5915 O O . TYR B 1 218 ? 121.999 112.442 75.253 1.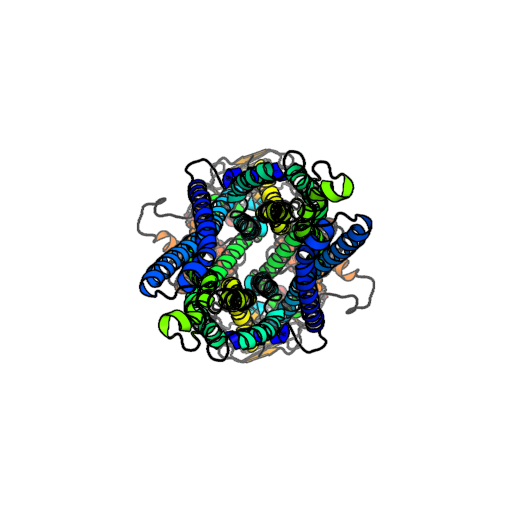00 79.83 176 TYR B O 1
ATOM 5924 N N . GLN B 1 219 ? 120.656 111.273 76.623 1.00 80.07 177 GLN B N 1
ATOM 5925 C CA . GLN B 1 219 ? 119.739 110.934 75.543 1.00 80.07 177 GLN B CA 1
ATOM 5926 C C . GLN B 1 219 ? 118.934 112.144 75.095 1.00 80.07 177 GLN B C 1
ATOM 5927 O O . GLN B 1 219 ? 118.486 112.195 73.945 1.00 80.07 177 GLN B O 1
ATOM 5933 N N . CYS B 1 220 ? 118.750 113.125 75.972 1.00 85.10 178 CYS B N 1
ATOM 5934 C CA . CYS B 1 220 ? 118.033 114.337 75.601 1.00 85.10 178 CYS B CA 1
ATOM 5935 C C . CYS B 1 220 ? 118.944 115.374 74.965 1.00 85.10 178 CYS B C 1
ATOM 5936 O O . CYS B 1 220 ? 118.507 116.109 74.072 1.00 85.10 178 CYS B O 1
ATOM 5939 N N . PHE B 1 221 ? 120.211 115.430 75.387 1.00 87.67 179 PHE B N 1
ATOM 5940 C CA . PHE B 1 221 ? 121.149 116.382 74.799 1.00 87.67 179 PHE B CA 1
ATOM 5941 C C . PHE B 1 221 ? 121.476 116.030 73.355 1.00 87.67 179 PHE B C 1
ATOM 5942 O O . PHE B 1 221 ? 121.795 116.920 72.559 1.00 87.67 179 PHE B O 1
ATOM 5950 N N . GLN B 1 222 ? 121.381 114.756 72.993 1.00 87.85 180 GLN B N 1
ATOM 5951 C CA . GLN B 1 222 ? 121.566 114.330 71.616 1.00 87.85 180 GLN B CA 1
ATOM 5952 C C . GLN B 1 222 ? 120.290 114.429 70.794 1.00 87.85 180 GLN B C 1
ATOM 5953 O O . GLN B 1 222 ? 120.247 113.901 69.679 1.00 87.85 180 GLN B O 1
ATOM 5959 N N . SER B 1 223 ? 119.251 115.080 71.313 1.00 88.97 181 SER B N 1
ATOM 5960 C CA . SER B 1 223 ? 118.005 115.188 70.569 1.00 88.97 181 SER B CA 1
ATOM 5961 C C . SER B 1 223 ? 117.515 116.625 70.489 1.00 88.97 181 SER B C 1
ATOM 5962 O O . SER B 1 223 ? 116.881 117.011 69.504 1.00 88.97 181 SER B O 1
ATOM 5965 N N . THR B 1 224 ? 117.787 117.427 71.516 1.00 91.83 182 THR B N 1
ATOM 5966 C CA . THR B 1 224 ? 117.393 118.829 71.486 1.00 91.83 182 THR B CA 1
ATOM 5967 C C . THR B 1 224 ? 118.575 119.780 71.568 1.00 91.83 182 THR B C 1
ATOM 5968 O O . THR B 1 224 ? 118.705 120.671 70.721 1.00 91.83 182 THR B O 1
ATOM 5972 N N . GLY B 1 225 ? 119.446 119.629 72.571 1.00 87.64 183 GLY B N 1
ATOM 5973 C CA . GLY B 1 225 ? 120.680 120.385 72.642 1.00 87.64 183 GLY B CA 1
ATOM 5974 C C . GLY B 1 225 ? 120.712 121.296 73.861 1.00 87.64 183 GLY B C 1
ATOM 5975 O O . GLY B 1 225 ? 120.234 120.927 74.937 1.00 87.64 183 GLY B O 1
ATOM 5976 N N . TRP B 1 226 ? 121.295 122.487 73.674 1.00 87.76 184 TRP B N 1
ATOM 5977 C CA . TRP B 1 226 ? 121.473 123.435 74.769 1.00 87.76 184 TRP B CA 1
ATOM 5978 C C . TRP B 1 226 ? 120.142 123.949 75.294 1.00 87.76 184 TRP B C 1
ATOM 5979 O O . TRP B 1 226 ? 120.013 124.214 76.490 1.00 87.76 184 TRP B O 1
ATOM 5990 N N . LEU B 1 227 ? 119.138 124.073 74.429 1.00 86.46 185 LEU B N 1
ATOM 5991 C CA . LEU B 1 227 ? 117.816 124.541 74.829 1.00 86.46 185 LEU B CA 1
ATOM 5992 C C . LEU B 1 227 ? 116.874 123.391 75.160 1.00 86.46 185 LEU B C 1
ATOM 5993 O O . LEU B 1 227 ? 115.652 123.532 75.036 1.00 86.46 185 LEU B O 1
ATOM 5998 N N . GLY B 1 228 ? 117.421 122.259 75.589 1.00 84.33 186 GLY B N 1
ATOM 5999 C CA . GLY B 1 228 ? 116.653 121.067 75.847 1.00 84.33 186 GLY B CA 1
ATOM 6000 C C . GLY B 1 228 ? 116.438 120.810 77.323 1.00 84.33 186 GLY B C 1
ATOM 6001 O O . GLY B 1 228 ? 115.505 121.332 77.942 1.00 84.33 186 GLY B O 1
ATOM 6002 N N . PRO B 1 229 ? 117.295 119.967 77.912 1.00 81.12 187 PRO B N 1
ATOM 6003 C CA . PRO B 1 229 ? 117.094 119.543 79.302 1.00 81.12 187 PRO B CA 1
ATOM 6004 C C . PRO B 1 229 ? 117.279 120.643 80.328 1.00 81.12 187 PRO B C 1
ATOM 6005 O O . PRO B 1 229 ? 116.860 120.459 81.477 1.00 81.12 187 PRO B O 1
ATOM 6009 N N . VAL B 1 230 ? 117.880 121.780 79.971 1.00 80.23 188 VAL B N 1
ATOM 6010 C CA . VAL B 1 230 ? 117.905 122.894 80.912 1.00 80.23 188 VAL B CA 1
ATOM 6011 C C . VAL B 1 230 ? 116.568 123.609 80.968 1.00 80.23 188 VAL B C 1
ATOM 6012 O O . VAL B 1 230 ? 116.372 124.467 81.836 1.00 80.23 188 VAL B O 1
ATOM 6016 N N . SER B 1 231 ? 115.650 123.295 80.061 1.00 80.56 189 SER B N 1
ATOM 6017 C CA . SER B 1 231 ? 114.257 123.653 80.246 1.00 80.56 189 SER B CA 1
ATOM 6018 C C . SER B 1 231 ? 113.491 122.574 80.991 1.00 80.56 189 SER B C 1
ATOM 6019 O O . SER B 1 231 ? 112.295 122.738 81.240 1.00 80.56 189 SER B O 1
ATOM 6022 N N . ILE B 1 232 ? 114.153 121.475 81.337 1.00 74.92 190 ILE B N 1
ATOM 6023 C CA . ILE B 1 232 ? 113.620 120.508 82.281 1.00 74.92 190 ILE B CA 1
ATOM 6024 C C . ILE B 1 232 ? 114.304 120.630 83.634 1.00 74.92 190 ILE B C 1
ATOM 6025 O O . ILE B 1 232 ? 113.669 120.449 84.672 1.00 74.92 190 ILE B O 1
ATOM 6030 N N . PHE B 1 233 ? 115.604 120.932 83.633 1.00 71.20 191 PHE B N 1
ATOM 6031 C CA . PHE B 1 233 ? 116.291 121.247 84.880 1.00 71.20 191 PHE B CA 1
ATOM 6032 C C . PHE B 1 233 ? 115.730 122.516 85.499 1.00 71.20 191 PHE B C 1
ATOM 6033 O O . PHE B 1 233 ? 115.622 122.624 86.725 1.00 71.20 191 PHE B O 1
ATOM 6041 N N . GLY B 1 234 ? 115.355 123.485 84.664 1.00 69.94 192 GLY B N 1
ATOM 6042 C CA . GLY B 1 234 ? 114.638 124.646 85.149 1.00 69.94 192 GLY B CA 1
ATOM 6043 C C . GLY B 1 234 ? 113.229 124.337 85.594 1.00 69.94 192 GLY B C 1
ATOM 6044 O O . GLY B 1 234 ? 112.649 125.106 86.365 1.00 69.94 192 GLY B O 1
ATOM 6045 N N . TYR B 1 235 ? 112.664 123.230 85.122 1.00 66.08 193 TYR B N 1
ATOM 6046 C CA . TYR B 1 235 ? 111.382 122.772 85.627 1.00 66.08 193 TYR B CA 1
ATOM 6047 C C . TYR B 1 235 ? 111.523 122.054 86.959 1.00 66.08 193 TYR B C 1
ATOM 6048 O O . TYR B 1 235 ? 110.546 121.940 87.699 1.00 66.08 193 TYR B O 1
ATOM 6057 N N . PHE B 1 236 ? 112.722 121.589 87.290 1.00 66.16 194 PHE B N 1
ATOM 6058 C CA . PHE B 1 236 ? 112.961 121.048 88.619 1.00 66.16 194 PHE B CA 1
ATOM 6059 C C . PHE B 1 236 ? 113.168 122.159 89.630 1.00 66.16 194 PHE B C 1
ATOM 6060 O O . PHE B 1 236 ? 112.650 122.087 90.749 1.00 66.16 194 PHE B O 1
ATOM 6068 N N . ILE B 1 237 ? 113.942 123.177 89.251 1.00 63.47 195 ILE B N 1
ATOM 6069 C CA . ILE B 1 237 ? 114.240 124.284 90.148 1.00 63.47 195 ILE B CA 1
ATOM 6070 C C . ILE B 1 237 ? 112.974 125.058 90.471 1.00 63.47 195 ILE B C 1
ATOM 6071 O O . ILE B 1 237 ? 112.765 125.468 91.615 1.00 63.47 195 ILE B O 1
ATOM 6076 N N . LEU B 1 238 ? 112.083 125.220 89.500 1.00 65.41 196 LEU B N 1
ATOM 6077 C CA . LEU B 1 238 ? 110.757 125.711 89.839 1.00 65.41 196 LEU B CA 1
ATOM 6078 C C . LEU B 1 238 ? 109.941 124.635 90.542 1.00 65.41 196 LEU B C 1
ATOM 6079 O O . LEU B 1 238 ? 109.159 124.945 91.447 1.00 65.41 196 LEU B O 1
ATOM 6084 N N . GLY B 1 239 ? 110.160 123.368 90.191 1.00 62.48 197 GLY B N 1
ATOM 6085 C CA . GLY B 1 239 ? 109.356 122.301 90.759 1.00 62.48 197 GLY B CA 1
ATOM 6086 C C . GLY B 1 239 ? 109.667 121.997 92.210 1.00 62.48 197 GLY B C 1
ATOM 6087 O O . GLY B 1 239 ? 108.813 121.479 92.931 1.00 62.48 197 GLY B O 1
ATOM 6088 N N . THR B 1 240 ? 110.882 122.303 92.662 1.00 60.72 198 THR B N 1
ATOM 6089 C CA . THR B 1 240 ? 111.240 122.034 94.047 1.00 60.72 198 THR B CA 1
ATOM 6090 C C . THR B 1 240 ? 111.235 123.270 94.927 1.00 60.72 198 THR B C 1
ATOM 6091 O O . THR B 1 240 ? 111.123 123.133 96.149 1.00 60.72 198 THR B O 1
ATOM 6095 N N . VAL B 1 241 ? 111.376 124.462 94.351 1.00 58.01 199 VAL B N 1
ATOM 6096 C CA . VAL B 1 241 ? 111.163 125.670 95.137 1.00 58.01 199 VAL B CA 1
ATOM 6097 C C . VAL B 1 241 ? 109.695 125.785 95.516 1.00 58.01 199 VAL B C 1
ATOM 6098 O O . VAL B 1 241 ? 109.356 126.131 96.654 1.00 58.01 199 VAL B O 1
ATOM 6102 N N . VAL B 1 242 ? 108.801 125.379 94.614 1.00 57.74 200 VAL B N 1
ATOM 6103 C CA . VAL B 1 242 ? 107.379 125.382 94.923 1.00 57.74 200 VAL B CA 1
ATOM 6104 C C . VAL B 1 242 ? 106.988 124.269 95.888 1.00 57.74 200 VAL B C 1
ATOM 6105 O O . VAL B 1 242 ? 105.844 124.229 96.345 1.00 57.74 200 VAL B O 1
ATOM 6109 N N . ASN B 1 243 ? 107.909 123.371 96.231 1.00 55.62 201 ASN B N 1
ATOM 6110 C CA . ASN B 1 243 ? 107.691 122.412 97.305 1.00 55.62 201 ASN B CA 1
ATOM 6111 C C . ASN B 1 243 ? 108.413 122.783 98.587 1.00 55.62 201 ASN B C 1
ATOM 6112 O O . ASN B 1 243 ? 107.874 122.565 99.673 1.00 55.62 201 ASN B O 1
ATOM 6117 N N . LYS B 1 244 ? 109.623 123.339 98.489 1.00 56.73 202 LYS B N 1
ATOM 6118 C CA . LYS B 1 244 ? 110.366 123.719 99.685 1.00 56.73 202 LYS B CA 1
ATOM 6119 C C . LYS B 1 244 ? 109.728 124.892 100.413 1.00 56.73 202 LYS B C 1
ATOM 6120 O O . LYS B 1 244 ? 109.985 125.076 101.606 1.00 56.73 202 LYS B O 1
ATOM 6126 N N . THR B 1 245 ? 108.914 125.687 99.729 1.00 57.12 203 THR B N 1
ATOM 6127 C CA . THR B 1 245 ? 108.057 126.653 100.394 1.00 57.12 203 THR B CA 1
ATOM 6128 C C . THR B 1 245 ? 106.684 126.091 100.698 1.00 57.12 203 THR B C 1
ATOM 6129 O O . THR B 1 245 ? 105.856 126.795 101.281 1.00 57.12 203 THR B O 1
ATOM 6133 N N . LEU B 1 246 ? 106.421 124.845 100.318 1.00 52.78 204 LEU B N 1
ATOM 6134 C CA . LEU B 1 246 ? 105.132 124.229 100.570 1.00 52.78 204 LEU B CA 1
ATOM 6135 C C . LEU B 1 246 ? 105.213 123.030 101.496 1.00 52.78 204 LEU B C 1
ATOM 6136 O O . LEU B 1 246 ? 104.200 122.668 102.101 1.00 52.78 204 LEU B O 1
ATOM 6141 N N . MET B 1 247 ? 106.385 122.421 101.635 1.00 54.87 205 MET B N 1
ATOM 6142 C CA . MET B 1 247 ? 106.613 121.450 102.692 1.00 54.87 205 MET B CA 1
ATOM 6143 C C . MET B 1 247 ? 106.949 122.109 104.018 1.00 54.87 205 MET B C 1
ATOM 6144 O O . MET B 1 247 ? 107.220 121.403 104.989 1.00 54.87 205 MET B O 1
ATOM 6149 N N . GLY B 1 248 ? 106.954 123.435 104.072 1.00 51.94 206 GLY B N 1
ATOM 6150 C CA . GLY B 1 248 ? 107.144 124.172 105.296 1.00 51.94 206 GLY B CA 1
ATOM 6151 C C . GLY B 1 248 ? 106.043 123.935 106.307 1.00 51.94 206 GLY B C 1
ATOM 6152 O O . GLY B 1 248 ? 106.279 123.363 107.372 1.00 51.94 206 GLY B O 1
ATOM 6153 N N . PRO B 1 249 ? 104.813 124.359 105.999 1.00 49.47 207 PRO B N 1
ATOM 6154 C CA . PRO B 1 249 ? 103.703 124.125 106.932 1.00 49.47 207 PRO B CA 1
ATOM 6155 C C . PRO B 1 249 ? 103.253 122.680 107.038 1.00 49.47 207 PRO B C 1
ATOM 6156 O O . PRO B 1 249 ? 102.336 122.402 107.814 1.00 49.47 207 PRO B O 1
ATOM 6160 N N . ILE B 1 250 ? 103.837 121.748 106.288 1.00 47.92 208 ILE B N 1
ATOM 6161 C CA . ILE B 1 250 ? 103.608 120.337 106.568 1.00 47.92 208 ILE B CA 1
ATOM 6162 C C . ILE B 1 250 ? 104.350 119.936 107.828 1.00 47.92 208 ILE B C 1
ATOM 6163 O O . ILE B 1 250 ? 103.753 119.431 108.783 1.00 47.92 208 ILE B O 1
ATOM 6168 N N . VAL B 1 251 ? 105.660 120.182 107.847 1.00 46.84 209 VAL B N 1
ATOM 6169 C CA . VAL B 1 251 ? 106.519 119.751 108.944 1.00 46.84 209 VAL B CA 1
ATOM 6170 C C . VAL B 1 251 ? 106.161 120.476 110.236 1.00 46.84 209 VAL B C 1
ATOM 6171 O O . VAL B 1 251 ? 106.196 119.887 111.322 1.00 46.84 209 VAL B O 1
ATOM 6175 N N . MET B 1 252 ? 105.760 121.747 110.137 1.00 52.43 210 MET B N 1
ATOM 6176 C CA . MET B 1 252 ? 105.303 122.472 111.317 1.00 52.43 210 MET B CA 1
ATOM 6177 C C . MET B 1 252 ? 104.004 121.899 111.858 1.00 52.43 210 MET B C 1
ATOM 6178 O O . MET B 1 252 ? 103.750 121.981 113.063 1.00 52.43 210 MET B O 1
ATOM 6183 N N . LYS B 1 253 ? 103.179 121.317 110.995 1.00 46.16 211 LYS B N 1
ATOM 6184 C CA . LYS B 1 253 ? 101.963 120.648 111.423 1.00 46.16 211 LYS B CA 1
ATOM 6185 C C . LYS B 1 253 ? 102.117 119.144 111.475 1.00 46.16 211 LYS B C 1
ATOM 6186 O O . LYS B 1 253 ? 101.125 118.451 111.685 1.00 46.16 211 LYS B O 1
ATOM 6192 N N . LEU B 1 254 ? 103.321 118.617 111.267 1.00 42.09 212 LEU B N 1
ATOM 6193 C CA . LEU B 1 254 ? 103.541 117.184 111.416 1.00 42.09 212 LEU B CA 1
ATOM 6194 C C . LEU B 1 254 ? 104.256 116.838 112.706 1.00 42.09 212 LEU B C 1
ATOM 6195 O O . LEU B 1 254 ? 103.946 115.815 113.317 1.00 42.09 212 LEU B O 1
ATOM 6200 N N . VAL B 1 255 ? 105.232 117.650 113.111 1.00 42.14 213 VAL B N 1
ATOM 6201 C CA . VAL B 1 255 ? 105.815 117.491 114.435 1.00 42.14 213 VAL B CA 1
ATOM 6202 C C . VAL B 1 255 ? 104.762 117.760 115.496 1.00 42.14 213 VAL B C 1
ATOM 6203 O O . VAL B 1 255 ? 104.668 117.043 116.497 1.00 42.14 213 VAL B O 1
ATOM 6207 N N . HIS B 1 256 ? 103.914 118.758 115.261 1.00 42.97 214 HIS B N 1
ATOM 6208 C CA . HIS B 1 256 ? 102.773 118.966 116.138 1.00 42.97 214 HIS B CA 1
ATOM 6209 C C . HIS B 1 256 ? 101.752 117.848 115.997 1.00 42.97 214 HIS B C 1
ATOM 6210 O O . HIS B 1 256 ? 101.007 117.574 116.941 1.00 42.97 214 HIS B O 1
ATOM 6217 N N . GLN B 1 257 ? 101.700 117.191 114.841 1.00 41.25 215 GLN B N 1
ATOM 6218 C CA . GLN B 1 257 ? 100.891 115.988 114.724 1.00 41.25 215 GLN B CA 1
ATOM 6219 C C . GLN B 1 257 ? 101.552 114.804 115.392 1.00 41.25 215 GLN B C 1
ATOM 6220 O O . GLN B 1 257 ? 100.867 113.849 115.762 1.00 41.25 215 GLN B O 1
ATOM 6226 N N . GLU B 1 258 ? 102.862 114.851 115.576 1.00 41.08 216 GLU B N 1
ATOM 6227 C CA . GLU B 1 258 ? 103.557 113.729 116.176 1.00 41.08 216 GLU B CA 1
ATOM 6228 C C . GLU B 1 258 ? 103.643 113.832 117.685 1.00 41.08 216 GLU B C 1
ATOM 6229 O O . GLU B 1 258 ? 103.743 112.806 118.361 1.00 41.08 216 GLU B O 1
ATOM 6235 N N . LYS B 1 259 ? 103.629 115.047 118.226 1.00 42.43 217 LYS B N 1
ATOM 6236 C CA . LYS B 1 259 ? 103.526 115.194 119.668 1.00 42.43 217 LYS B CA 1
ATOM 6237 C C . LYS B 1 259 ? 102.168 114.727 120.152 1.00 42.43 217 LYS B C 1
ATOM 6238 O O . LYS B 1 259 ? 102.074 113.973 121.126 1.00 42.43 217 LYS B O 1
ATOM 6244 N N . LEU B 1 260 ? 101.107 115.127 119.456 1.00 39.43 218 LEU B N 1
ATOM 6245 C CA . LEU B 1 260 ? 99.765 114.775 119.877 1.00 39.43 218 LEU B CA 1
ATOM 6246 C C . LEU B 1 260 ? 99.429 113.324 119.597 1.00 39.4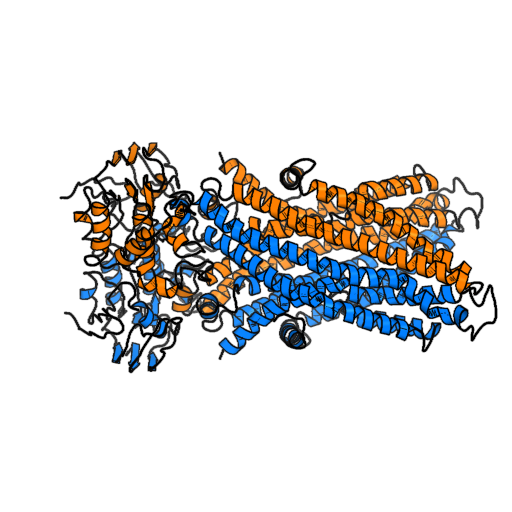3 218 LEU B C 1
ATOM 6247 O O . LEU B 1 260 ? 98.576 112.763 120.285 1.00 39.43 218 LEU B O 1
ATOM 6252 N N . GLU B 1 261 ? 100.084 112.699 118.622 1.00 38.99 219 GLU B N 1
ATOM 6253 C CA . GLU B 1 261 ? 99.956 111.260 118.458 1.00 38.99 219 GLU B CA 1
ATOM 6254 C C . GLU B 1 261 ? 100.795 110.495 119.461 1.00 38.99 219 GLU B C 1
ATOM 6255 O O . GLU B 1 261 ? 100.628 109.281 119.589 1.00 38.99 219 GLU B O 1
ATOM 6261 N N . GLY B 1 262 ? 101.693 111.172 120.163 1.00 40.22 220 GLY B N 1
ATOM 6262 C CA . GLY B 1 262 ? 102.484 110.541 121.192 1.00 40.22 220 GLY B CA 1
ATOM 6263 C C . GLY B 1 262 ? 101.939 110.849 122.565 1.00 40.22 220 GLY B C 1
ATOM 6264 O O . GLY B 1 262 ? 102.060 110.035 123.480 1.00 40.22 220 GLY B O 1
ATOM 6265 N N . ASP B 1 263 ? 101.343 112.029 122.727 1.00 43.63 221 ASP B N 1
ATOM 6266 C CA . ASP B 1 263 ? 100.697 112.347 123.992 1.00 43.63 221 ASP B CA 1
ATOM 6267 C C . ASP B 1 263 ? 99.400 111.575 124.155 1.00 43.63 221 ASP B C 1
ATOM 6268 O O . ASP B 1 263 ? 98.995 111.282 125.283 1.00 43.63 221 ASP B O 1
ATOM 6273 N N . PHE B 1 264 ? 98.738 111.243 123.050 1.00 40.41 222 PHE B N 1
ATOM 6274 C CA . PHE B 1 264 ? 97.534 110.428 123.130 1.00 40.41 222 PHE B CA 1
ATOM 6275 C C . PHE B 1 264 ? 97.878 108.990 123.467 1.00 40.41 222 PHE B C 1
ATOM 6276 O O . PHE B 1 264 ? 97.166 108.342 124.236 1.00 40.41 222 PHE B O 1
ATOM 6284 N N . ARG B 1 265 ? 98.961 108.477 122.894 1.00 41.63 223 ARG B N 1
ATOM 6285 C CA . ARG B 1 265 ? 99.393 107.122 123.200 1.00 41.63 223 ARG B CA 1
ATOM 6286 C C . ARG B 1 265 ? 99.877 107.007 124.636 1.00 41.63 223 ARG B C 1
ATOM 6287 O O . ARG B 1 265 ? 99.648 105.983 125.285 1.00 41.63 223 ARG B O 1
ATOM 6295 N N . PHE B 1 266 ? 100.505 108.058 125.165 1.00 45.51 224 PHE B N 1
ATOM 6296 C CA . PHE B 1 266 ? 100.856 108.073 126.580 1.00 45.51 224 PHE B CA 1
ATOM 6297 C C . PHE B 1 266 ? 99.625 108.224 127.454 1.00 45.51 224 PHE B C 1
ATOM 6298 O O . PHE B 1 266 ? 99.625 107.768 128.602 1.00 45.51 224 PHE B O 1
ATOM 6306 N N . LYS B 1 267 ? 98.568 108.849 126.934 1.00 45.49 225 LYS B N 1
ATOM 6307 C CA . LYS B 1 267 ? 97.327 108.933 127.689 1.00 45.49 225 LYS B CA 1
ATOM 6308 C C . LYS B 1 267 ? 96.698 107.564 127.864 1.00 45.49 225 LYS B C 1
ATOM 6309 O O . LYS B 1 267 ? 96.092 107.291 128.903 1.00 45.49 225 LYS B O 1
ATOM 6315 N N . HIS B 1 268 ? 96.868 106.675 126.891 1.00 43.55 226 HIS B N 1
ATOM 6316 C CA . HIS B 1 268 ? 96.366 105.322 127.068 1.00 43.55 226 HIS B CA 1
ATOM 6317 C C . HIS B 1 268 ? 97.241 104.518 128.010 1.00 43.55 226 HIS B C 1
ATOM 6318 O O . HIS B 1 268 ? 96.752 103.599 128.670 1.00 43.55 226 HIS B O 1
ATOM 6325 N N . MET B 1 269 ? 98.522 104.833 128.092 1.00 48.21 227 MET B N 1
ATOM 6326 C CA . MET B 1 269 ? 99.366 104.149 129.052 1.00 48.21 227 MET B CA 1
ATOM 6327 C C . MET B 1 269 ? 99.412 104.849 130.392 1.00 48.21 227 MET B C 1
ATOM 6328 O O . MET B 1 269 ? 100.139 104.408 131.279 1.00 48.21 227 MET B O 1
ATOM 6333 N N . GLN B 1 270 ? 98.677 105.932 130.560 1.00 50.21 228 GLN B N 1
ATOM 6334 C CA . GLN B 1 270 ? 98.292 106.346 131.893 1.00 50.21 228 GLN B CA 1
ATOM 6335 C C . GLN B 1 270 ? 96.981 105.706 132.301 1.00 50.21 228 GLN B C 1
ATOM 6336 O O . GLN B 1 270 ? 96.528 105.906 133.429 1.00 50.21 228 GLN B O 1
ATOM 6342 N N . ILE B 1 271 ? 96.361 104.958 131.395 1.00 47.75 229 ILE B N 1
ATOM 6343 C CA . ILE B 1 271 ? 95.231 104.108 131.716 1.00 47.75 229 ILE B CA 1
ATOM 6344 C C . ILE B 1 271 ? 95.663 102.659 131.887 1.00 47.75 229 ILE B C 1
ATOM 6345 O O . ILE B 1 271 ? 95.200 101.977 132.797 1.00 47.75 229 ILE B O 1
ATOM 6350 N N . ARG B 1 272 ? 96.583 102.190 131.047 1.00 47.60 230 ARG B N 1
ATOM 6351 C CA . ARG B 1 272 ? 97.018 100.800 131.119 1.00 47.60 230 ARG B CA 1
ATOM 6352 C C . ARG B 1 272 ? 97.884 100.554 132.347 1.00 47.60 230 ARG B C 1
ATOM 6353 O O . ARG B 1 272 ? 97.751 99.525 133.019 1.00 47.60 230 ARG B O 1
ATOM 6361 N N . VAL B 1 273 ? 98.777 101.492 132.660 1.00 47.20 231 VAL B N 1
ATOM 6362 C CA . VAL B 1 273 ? 99.569 101.379 133.878 1.00 47.20 231 VAL B CA 1
ATOM 6363 C C . VAL B 1 273 ? 98.694 101.621 135.097 1.00 47.20 231 VAL B C 1
ATOM 6364 O O . VAL B 1 273 ? 98.848 100.958 136.129 1.00 47.20 231 VAL B O 1
ATOM 6368 N N . ASN B 1 274 ? 97.709 102.500 134.976 1.00 50.93 232 ASN B N 1
ATOM 6369 C CA . ASN B 1 274 ? 96.892 102.856 136.123 1.00 50.93 232 ASN B CA 1
ATOM 6370 C C . ASN B 1 274 ? 95.456 102.383 135.965 1.00 50.93 232 ASN B C 1
ATOM 6371 O O . ASN B 1 274 ? 94.522 103.139 136.238 1.00 50.93 232 ASN B O 1
ATOM 6376 N N . ALA B 1 275 ? 95.262 101.144 135.523 1.00 53.80 233 ALA B N 1
ATOM 6377 C CA . ALA B 1 275 ? 93.908 100.615 135.422 1.00 53.80 233 ALA B CA 1
ATOM 6378 C C . ALA B 1 275 ? 93.332 100.309 136.791 1.00 53.80 233 ALA B C 1
ATOM 6379 O O . ALA B 1 275 ? 92.131 100.486 137.019 1.00 53.80 233 ALA B O 1
ATOM 6381 N N . GLU B 1 276 ? 94.169 99.835 137.703 1.00 59.38 234 GLU B N 1
ATOM 6382 C CA . GLU B 1 276 ? 93.709 99.525 139.054 1.00 59.38 234 GLU B CA 1
ATOM 6383 C C . GLU B 1 276 ? 93.226 100.742 139.838 1.00 59.38 234 GLU B C 1
ATOM 6384 O O . GLU B 1 276 ? 92.152 100.644 140.452 1.00 59.38 234 GLU B O 1
ATOM 6390 N N . PRO B 1 277 ? 93.920 101.891 139.878 1.00 58.34 235 PRO B N 1
ATOM 6391 C CA . PRO B 1 277 ? 93.339 103.003 140.639 1.00 58.34 235 PRO B CA 1
ATOM 6392 C C . PRO B 1 277 ? 92.197 103.693 139.929 1.00 58.34 235 PRO B C 1
ATOM 6393 O O . PRO B 1 277 ? 91.292 104.201 140.599 1.00 58.34 235 PRO B O 1
ATOM 6397 N N . ALA B 1 278 ? 92.212 103.736 138.596 1.00 59.32 236 ALA B N 1
ATOM 6398 C CA . ALA B 1 278 ? 91.207 104.509 137.874 1.00 59.32 236 ALA B CA 1
ATOM 6399 C C . ALA B 1 278 ? 89.844 103.845 137.939 1.00 59.32 236 ALA B C 1
ATOM 6400 O O . ALA B 1 278 ? 88.819 104.527 138.036 1.00 59.32 236 ALA B O 1
ATOM 6402 N N . ALA B 1 279 ? 89.809 102.520 137.910 1.00 58.11 237 ALA B N 1
ATOM 6403 C CA . ALA B 1 279 ? 88.535 101.830 137.982 1.00 58.11 237 ALA B CA 1
ATOM 6404 C C . ALA B 1 279 ? 87.995 101.748 139.398 1.00 58.11 237 ALA B C 1
ATOM 6405 O O . ALA B 1 279 ? 86.841 101.350 139.581 1.00 58.11 237 ALA B O 1
ATOM 6407 N N . PHE B 1 280 ? 88.794 102.108 140.399 1.00 63.43 238 PHE B N 1
ATOM 6408 C CA . PHE B 1 280 ? 88.248 102.278 141.735 1.00 63.43 238 PHE B CA 1
ATOM 6409 C C . PHE B 1 280 ? 87.366 103.508 141.816 1.00 63.43 238 PHE B C 1
ATOM 6410 O O . PHE B 1 280 ? 86.442 103.554 142.631 1.00 63.43 238 PHE B O 1
ATOM 6418 N N . TYR B 1 281 ? 87.635 104.511 140.993 1.00 63.06 239 TYR B N 1
ATOM 6419 C CA . TYR B 1 281 ? 86.825 105.715 140.955 1.00 63.06 239 TYR B CA 1
ATOM 6420 C C . TYR B 1 281 ? 85.613 105.586 140.050 1.00 63.06 239 TYR B C 1
ATOM 6421 O O . TYR B 1 281 ? 84.839 106.545 139.960 1.00 63.06 239 TYR B O 1
ATOM 6430 N N . ARG B 1 282 ? 85.434 104.425 139.408 1.00 65.50 240 ARG B N 1
ATOM 6431 C CA . ARG B 1 282 ? 84.458 104.205 138.335 1.00 65.50 240 ARG B CA 1
ATOM 6432 C C . ARG B 1 282 ? 84.586 105.279 137.263 1.00 65.50 240 ARG B C 1
ATOM 6433 O O . ARG B 1 282 ? 83.615 105.917 136.859 1.00 65.50 240 ARG B O 1
ATOM 6441 N N . ALA B 1 283 ? 85.819 105.483 136.812 1.00 58.13 241 ALA B N 1
ATOM 6442 C CA . ALA B 1 283 ? 86.170 106.632 135.993 1.00 58.13 241 ALA B CA 1
ATOM 6443 C C . ALA B 1 283 ? 86.115 106.340 134.506 1.00 58.13 241 ALA B C 1
ATOM 6444 O O . ALA B 1 283 ? 86.904 106.906 133.743 1.00 58.13 241 ALA B O 1
ATOM 6446 N N . GLY B 1 284 ? 85.217 105.459 134.072 1.00 58.21 242 GLY B N 1
ATOM 6447 C CA . GLY B 1 284 ? 85.050 105.244 132.646 1.00 58.21 242 GLY B CA 1
ATOM 6448 C C . GLY B 1 284 ? 84.468 106.456 131.947 1.00 58.21 242 GLY B C 1
ATOM 6449 O O . GLY B 1 284 ? 84.975 106.897 130.915 1.00 58.21 242 GLY B O 1
ATOM 6450 N N . HIS B 1 285 ? 83.414 107.031 132.519 1.00 63.30 243 HIS B N 1
ATOM 6451 C CA . HIS B 1 285 ? 82.779 108.188 131.908 1.00 63.30 243 HIS B CA 1
ATOM 6452 C C . HIS B 1 285 ? 83.566 109.469 132.115 1.00 63.30 243 HIS B C 1
ATOM 6453 O O . HIS B 1 285 ? 83.210 110.492 131.524 1.00 63.30 243 HIS B O 1
ATOM 6460 N N . VAL B 1 286 ? 84.615 109.442 132.928 1.00 59.07 244 VAL B N 1
ATOM 6461 C CA . VAL B 1 286 ? 85.533 110.567 133.023 1.00 59.07 244 VAL B CA 1
ATOM 6462 C C . VAL B 1 286 ? 86.666 110.425 132.031 1.00 59.07 244 VAL B C 1
ATOM 6463 O O . VAL B 1 286 ? 86.924 111.331 131.237 1.00 59.07 244 VAL B O 1
ATOM 6467 N N . GLU B 1 287 ? 87.341 109.274 132.054 1.00 56.02 245 GLU B N 1
ATOM 6468 C CA . GLU B 1 287 ? 88.506 109.068 131.207 1.00 56.02 245 GLU B CA 1
ATOM 6469 C C . GLU B 1 287 ? 88.152 108.967 129.738 1.00 56.02 245 GLU B C 1
ATOM 6470 O O . GLU B 1 287 ? 89.044 109.093 128.898 1.00 56.02 245 GLU B O 1
ATOM 6476 N N . HIS B 1 288 ? 86.887 108.717 129.406 1.00 51.36 246 HIS B N 1
ATOM 6477 C CA . HIS B 1 288 ? 86.457 108.878 128.027 1.00 51.36 246 HIS B CA 1
ATOM 6478 C C . HIS B 1 288 ? 86.591 110.329 127.601 1.00 51.36 246 HIS B C 1
ATOM 6479 O O . HIS B 1 288 ? 87.272 110.637 126.623 1.00 51.36 246 HIS B O 1
ATOM 6486 N N . MET B 1 289 ? 86.007 111.242 128.371 1.00 58.30 247 MET B N 1
ATOM 6487 C CA . MET B 1 289 ? 86.082 112.659 128.050 1.00 58.30 247 MET B CA 1
ATOM 6488 C C . MET B 1 289 ? 87.441 113.274 128.348 1.00 58.30 247 MET B C 1
ATOM 6489 O O . MET B 1 289 ? 87.637 114.453 128.049 1.00 58.30 247 MET B O 1
ATOM 6494 N N . ARG B 1 290 ? 88.370 112.529 128.943 1.00 54.55 248 ARG B N 1
ATOM 6495 C CA . ARG B 1 290 ? 89.751 112.982 129.002 1.00 54.55 248 ARG B CA 1
ATOM 6496 C C . ARG B 1 290 ? 90.550 112.484 127.812 1.00 54.55 248 ARG B C 1
ATOM 6497 O O . ARG B 1 290 ? 91.326 113.246 127.231 1.00 54.55 248 ARG B O 1
ATOM 6505 N N . THR B 1 291 ? 90.373 111.217 127.434 1.00 48.67 249 THR B N 1
ATOM 6506 C CA . THR B 1 291 ? 91.143 110.665 126.326 1.00 48.67 249 THR B CA 1
ATOM 6507 C C . THR B 1 291 ? 90.626 111.161 124.985 1.00 48.67 249 THR B C 1
ATOM 6508 O O . THR B 1 291 ? 91.413 111.360 124.054 1.00 48.67 249 THR B O 1
ATOM 6512 N N . ASP B 1 292 ? 89.313 111.354 124.862 1.00 49.43 250 ASP B N 1
ATOM 6513 C CA . ASP B 1 292 ? 88.778 111.924 123.634 1.00 49.43 250 ASP B CA 1
ATOM 6514 C C . ASP B 1 292 ? 89.210 113.372 123.474 1.00 49.43 250 ASP B C 1
ATOM 6515 O O . ASP B 1 292 ? 89.431 113.826 122.349 1.00 49.43 250 ASP B O 1
ATOM 6520 N N . ARG B 1 293 ? 89.380 114.090 124.585 1.00 48.11 251 ARG B N 1
ATOM 6521 C CA . ARG B 1 293 ? 89.989 115.414 124.526 1.00 48.11 251 ARG B CA 1
ATOM 6522 C C . ARG B 1 293 ? 91.428 115.331 124.044 1.00 48.11 251 ARG B C 1
ATOM 6523 O O . ARG B 1 293 ? 91.898 116.210 123.317 1.00 48.11 251 ARG B O 1
ATOM 6531 N N . ARG B 1 294 ? 92.135 114.265 124.420 1.00 45.87 252 ARG B N 1
ATOM 6532 C CA . ARG B 1 294 ? 93.451 114.025 123.847 1.00 45.87 252 ARG B CA 1
ATOM 6533 C C . ARG B 1 294 ? 93.349 113.513 122.422 1.00 45.87 252 ARG B C 1
ATOM 6534 O O . ARG B 1 294 ? 94.269 113.714 121.628 1.00 45.87 252 ARG B O 1
ATOM 6542 N N . LEU B 1 295 ? 92.248 112.847 122.083 1.00 41.54 253 LEU B N 1
ATOM 6543 C CA . LEU B 1 295 ? 92.094 112.339 120.728 1.00 41.54 253 LEU B CA 1
ATOM 6544 C C . LEU B 1 295 ? 91.695 113.439 119.761 1.00 41.54 253 LEU B C 1
ATOM 6545 O O . LEU B 1 295 ? 92.248 113.521 118.661 1.00 41.54 253 LEU B O 1
ATOM 6550 N N . GLN B 1 296 ? 90.735 114.283 120.150 1.00 44.08 254 GLN B N 1
ATOM 6551 C CA . GLN B 1 296 ? 90.252 115.331 119.257 1.00 44.08 254 GLN B CA 1
ATOM 6552 C C . GLN B 1 296 ? 91.330 116.355 118.952 1.00 44.08 254 GLN B C 1
ATOM 6553 O O . GLN B 1 296 ? 91.353 116.909 117.851 1.00 44.08 254 GLN B O 1
ATOM 6559 N N . ARG B 1 297 ? 92.230 116.606 119.901 1.00 43.91 255 ARG B N 1
ATOM 6560 C CA . ARG B 1 297 ? 93.356 117.486 119.628 1.00 43.91 255 ARG B CA 1
ATOM 6561 C C . ARG B 1 297 ? 94.304 116.867 118.617 1.00 43.91 255 ARG B C 1
ATOM 6562 O O . ARG B 1 297 ? 94.968 117.589 117.870 1.00 43.91 255 ARG B O 1
ATOM 6570 N N . LEU B 1 298 ? 94.369 115.541 118.565 1.00 39.43 256 LEU B N 1
ATOM 6571 C CA . LEU B 1 298 ? 95.113 114.892 117.498 1.00 39.43 256 LEU B CA 1
ATOM 6572 C C . LEU B 1 298 ? 94.327 114.919 116.197 1.00 39.43 256 LEU B C 1
ATOM 6573 O O . LEU B 1 298 ? 94.896 115.145 115.126 1.00 39.43 256 LEU B O 1
ATOM 6578 N N . LEU B 1 299 ? 93.020 114.718 116.267 1.00 40.17 257 LEU B N 1
ATOM 6579 C CA . LEU B 1 299 ? 92.229 114.695 115.049 1.00 40.17 257 LEU B CA 1
ATOM 6580 C C . LEU B 1 299 ? 91.932 116.085 114.513 1.00 40.17 257 LEU B C 1
ATOM 6581 O O . LEU B 1 299 ? 91.468 116.202 113.379 1.00 40.17 257 LEU B O 1
ATOM 6586 N N . GLN B 1 300 ? 92.166 117.136 115.285 1.00 41.51 258 GLN B N 1
ATOM 6587 C CA . GLN B 1 300 ? 92.073 118.481 114.744 1.00 41.51 258 GLN B CA 1
ATOM 6588 C C . GLN B 1 300 ? 93.412 118.989 114.248 1.00 41.51 258 GLN B C 1
ATOM 6589 O O . GLN B 1 300 ? 93.466 120.082 113.679 1.00 41.51 258 GLN B O 1
ATOM 6595 N N . THR B 1 301 ? 94.488 118.233 114.459 1.00 39.92 259 THR B N 1
ATOM 6596 C CA . THR B 1 301 ? 95.760 118.519 113.823 1.00 39.92 259 THR B CA 1
ATOM 6597 C C . THR B 1 301 ? 96.165 117.461 112.818 1.00 39.92 259 THR B C 1
ATOM 6598 O O . THR B 1 301 ? 97.133 117.669 112.085 1.00 39.92 259 THR B O 1
ATOM 6602 N N . GLN B 1 302 ? 95.465 116.333 112.767 1.00 40.90 260 GLN B N 1
ATOM 6603 C CA . GLN B 1 302 ? 95.628 115.445 111.630 1.00 40.90 260 GLN B CA 1
ATOM 6604 C C . GLN B 1 302 ? 94.758 115.896 110.476 1.00 40.90 260 GLN B C 1
ATOM 6605 O O . GLN B 1 302 ? 95.153 115.765 109.314 1.00 40.90 260 GLN B O 1
ATOM 6611 N N . ARG B 1 303 ? 93.581 116.439 110.781 1.00 43.94 261 ARG B N 1
ATOM 6612 C CA . ARG B 1 303 ? 92.760 117.072 109.761 1.00 43.94 261 ARG B CA 1
ATOM 6613 C C . ARG B 1 303 ? 93.383 118.369 109.284 1.00 43.94 261 ARG B C 1
ATOM 6614 O O . ARG B 1 303 ? 93.201 118.756 108.126 1.00 43.94 261 ARG B O 1
ATOM 6622 N N . GLU B 1 304 ? 94.113 119.054 110.161 1.00 45.99 262 GLU B N 1
ATOM 6623 C CA . GLU B 1 304 ? 94.823 120.257 109.756 1.00 45.99 262 GLU B CA 1
ATOM 6624 C C . GLU B 1 304 ? 95.980 119.929 108.828 1.00 45.99 262 GLU B C 1
ATOM 6625 O O . GLU B 1 304 ? 96.342 120.749 107.981 1.00 45.99 262 GLU B O 1
ATOM 6631 N N . LEU B 1 305 ? 96.559 118.738 108.962 1.00 44.83 263 LEU B N 1
ATOM 6632 C CA . LEU B 1 305 ? 97.670 118.358 108.100 1.00 44.83 263 LEU B CA 1
ATOM 6633 C C . LEU B 1 305 ? 97.191 118.074 106.685 1.00 44.83 263 LEU B C 1
ATOM 6634 O O . LEU B 1 305 ? 97.883 118.403 105.716 1.00 44.83 263 LEU B O 1
ATOM 6639 N N . MET B 1 306 ? 96.012 117.465 106.548 1.00 47.75 264 MET B N 1
ATOM 6640 C CA . MET B 1 306 ? 95.459 117.217 105.223 1.00 47.75 264 MET B CA 1
ATOM 6641 C C . MET B 1 306 ? 95.056 118.513 104.538 1.00 47.75 264 MET B C 1
ATOM 6642 O O . MET B 1 306 ? 95.132 118.609 103.310 1.00 47.75 264 MET B O 1
ATOM 6647 N N . SER B 1 307 ? 94.648 119.521 105.308 1.00 46.22 265 SER B N 1
ATOM 6648 C CA . SER B 1 307 ? 94.389 120.829 104.725 1.00 46.22 265 SER B CA 1
ATOM 6649 C C . SER B 1 307 ? 95.666 121.512 104.268 1.00 46.22 265 SER B C 1
ATOM 6650 O O . SER B 1 307 ? 95.608 122.389 103.404 1.00 46.22 265 SER B O 1
ATOM 6653 N N . LYS B 1 308 ? 96.811 121.139 104.826 1.00 46.48 266 LYS B N 1
ATOM 6654 C CA . LYS B 1 308 ? 98.077 121.640 104.322 1.00 46.48 266 LYS B CA 1
ATOM 6655 C C . LYS B 1 308 ? 98.688 120.713 103.289 1.00 46.48 266 LYS B C 1
ATOM 6656 O O . LYS B 1 308 ? 99.343 121.190 102.357 1.00 46.48 266 LYS B O 1
ATOM 6662 N N . GLU B 1 309 ? 98.499 119.402 103.422 1.00 49.35 267 GLU B N 1
ATOM 6663 C CA . GLU B 1 309 ? 99.050 118.484 102.436 1.00 49.35 267 GLU B CA 1
ATOM 6664 C C . GLU B 1 309 ? 98.259 118.456 101.144 1.00 49.35 267 GLU B C 1
ATOM 6665 O O . GLU B 1 309 ? 98.725 117.849 100.177 1.00 49.35 267 GLU B O 1
ATOM 6671 N N . LEU B 1 310 ? 97.078 119.070 101.112 1.00 47.93 268 LEU B N 1
ATOM 6672 C CA . LEU B 1 310 ? 96.355 119.224 99.858 1.00 47.93 268 LEU B CA 1
ATOM 6673 C C . LEU B 1 310 ? 97.151 120.076 98.883 1.00 47.93 268 LEU B C 1
ATOM 6674 O O . LEU B 1 310 ? 97.154 119.811 97.677 1.00 47.93 268 LEU B O 1
ATOM 6679 N N . TRP B 1 311 ? 97.828 121.106 99.383 1.00 48.51 269 TRP B N 1
ATOM 6680 C CA . TRP B 1 311 ? 98.624 121.942 98.502 1.00 48.51 269 TRP B CA 1
ATOM 6681 C C . TRP B 1 311 ? 99.888 121.234 98.065 1.00 48.51 269 TRP B C 1
ATOM 6682 O O . TRP B 1 311 ? 100.369 121.462 96.954 1.00 48.51 269 TRP B O 1
ATOM 6693 N N . LEU B 1 312 ? 100.420 120.352 98.904 1.00 47.98 270 LEU B N 1
ATOM 6694 C CA . LEU B 1 312 ? 101.577 119.573 98.491 1.00 47.98 270 LEU B CA 1
ATOM 6695 C C . LEU B 1 312 ? 101.204 118.542 97.442 1.00 47.98 270 LEU B C 1
ATOM 6696 O O . LEU B 1 312 ? 102.007 118.256 96.552 1.00 47.98 270 LEU B O 1
ATOM 6701 N N . TYR B 1 313 ? 99.994 117.987 97.517 1.00 50.25 271 TYR B N 1
ATOM 6702 C CA . TYR B 1 313 ? 99.546 117.103 96.450 1.00 50.25 271 TYR B CA 1
ATOM 6703 C C . TYR B 1 313 ? 99.313 117.869 95.162 1.00 50.25 271 TYR B C 1
ATOM 6704 O O . TYR B 1 313 ? 99.464 117.304 94.074 1.00 50.25 271 TYR B O 1
ATOM 6713 N N . ILE B 1 314 ? 98.929 119.143 95.259 1.00 50.37 272 ILE B N 1
ATOM 6714 C CA . ILE B 1 314 ? 98.743 119.953 94.062 1.00 50.37 272 ILE B CA 1
ATOM 6715 C C . ILE B 1 314 ? 100.082 120.230 93.400 1.00 50.37 272 ILE B C 1
ATOM 6716 O O . ILE B 1 314 ? 100.266 119.961 92.211 1.00 50.37 272 ILE B O 1
ATOM 6721 N N . GLY B 1 315 ? 101.058 120.700 94.173 1.00 52.01 273 GLY B N 1
ATOM 6722 C CA . GLY B 1 315 ? 102.373 121.026 93.649 1.00 52.01 273 GLY B CA 1
ATOM 6723 C C . GLY B 1 315 ? 103.185 119.845 93.154 1.00 52.01 273 GLY B C 1
ATOM 6724 O O . GLY B 1 315 ? 104.252 120.057 92.572 1.00 52.01 273 GLY B O 1
ATOM 6725 N N . ILE B 1 316 ? 102.723 118.621 93.372 1.00 52.76 274 ILE B N 1
ATOM 6726 C CA . ILE B 1 316 ? 103.318 117.443 92.770 1.00 52.76 274 ILE B CA 1
ATOM 6727 C C . ILE B 1 316 ? 102.542 117.003 91.543 1.00 52.76 274 ILE B C 1
ATOM 6728 O O . ILE B 1 316 ? 103.123 116.734 90.493 1.00 52.76 274 ILE B O 1
ATOM 6733 N N . ASN B 1 317 ? 101.216 116.941 91.655 1.00 56.93 275 ASN B N 1
ATOM 6734 C CA . ASN B 1 317 ? 100.408 116.545 90.514 1.00 56.93 275 ASN B CA 1
ATOM 6735 C C . ASN B 1 317 ? 100.375 117.609 89.427 1.00 56.93 275 ASN B C 1
ATOM 6736 O O . ASN B 1 317 ? 100.125 117.274 88.266 1.00 56.93 275 ASN B O 1
ATOM 6741 N N . THR B 1 318 ? 100.625 118.873 89.764 1.00 57.06 276 THR B N 1
ATOM 6742 C CA . THR B 1 318 ? 100.821 119.870 88.719 1.00 57.06 276 THR B CA 1
ATOM 6743 C C . THR B 1 318 ? 102.136 119.635 88.003 1.00 57.06 276 THR B C 1
ATOM 6744 O O . THR B 1 318 ? 102.191 119.670 86.772 1.00 57.06 276 THR B O 1
ATOM 6748 N N . PHE B 1 319 ? 103.199 119.345 88.755 1.00 60.43 277 PHE B N 1
ATOM 6749 C CA . PHE B 1 319 ? 104.495 119.091 88.139 1.00 60.43 277 PHE B CA 1
ATOM 6750 C C . PHE B 1 319 ? 104.476 117.831 87.292 1.00 60.43 277 PHE B C 1
ATOM 6751 O O . PHE B 1 319 ? 105.164 117.763 86.269 1.00 60.43 277 PHE B O 1
ATOM 6759 N N . ASP B 1 320 ? 103.699 116.829 87.694 1.00 61.25 278 ASP B N 1
ATOM 6760 C CA . ASP B 1 320 ? 103.684 115.579 86.949 1.00 61.25 278 ASP B CA 1
ATOM 6761 C C . ASP B 1 320 ? 102.939 115.734 85.633 1.00 61.25 278 ASP B C 1
ATOM 6762 O O . ASP B 1 320 ? 103.461 115.386 84.570 1.00 61.25 278 ASP B O 1
ATOM 6767 N N . TYR B 1 321 ? 101.723 116.271 85.681 1.00 64.28 279 TYR B N 1
ATOM 6768 C CA . TYR B 1 321 ? 100.874 116.245 84.499 1.00 64.28 279 TYR B CA 1
ATOM 6769 C C . TYR B 1 321 ? 101.218 117.359 83.523 1.00 64.28 279 TYR B C 1
ATOM 6770 O O . TYR B 1 321 ? 101.156 117.153 82.309 1.00 64.28 279 TYR B O 1
ATOM 6779 N N . LEU B 1 322 ? 101.604 118.536 84.020 1.00 65.30 280 LEU B N 1
ATOM 6780 C CA . LEU B 1 322 ? 102.135 119.558 83.128 1.00 65.30 280 LEU B CA 1
ATOM 6781 C C . LEU B 1 322 ? 103.501 119.160 82.597 1.00 65.30 280 LEU B C 1
ATOM 6782 O O . LEU B 1 322 ? 103.896 119.616 81.523 1.00 65.30 280 LEU B O 1
ATOM 6787 N N . GLY B 1 323 ? 104.214 118.296 83.320 1.00 68.49 281 GLY B N 1
ATOM 6788 C CA . GLY B 1 323 ? 105.419 117.692 82.791 1.00 68.49 281 GLY B CA 1
ATOM 6789 C C . GLY B 1 323 ? 105.180 116.774 81.614 1.00 68.49 281 GLY B C 1
ATOM 6790 O O . GLY B 1 323 ? 106.107 116.526 80.840 1.00 68.49 281 GLY B O 1
ATOM 6791 N N . SER B 1 324 ? 103.959 116.263 81.454 1.00 71.26 282 SER B N 1
ATOM 6792 C CA . SER B 1 324 ? 103.653 115.490 80.259 1.00 71.26 282 SER B CA 1
ATOM 6793 C C . SER B 1 324 ? 103.544 116.369 79.025 1.00 71.26 282 SER B C 1
ATOM 6794 O O . SER B 1 324 ? 103.668 115.864 77.906 1.00 71.26 282 SER B O 1
ATOM 6797 N N . ILE B 1 325 ? 103.311 117.669 79.195 1.00 72.58 283 ILE B N 1
ATOM 6798 C CA . ILE B 1 325 ? 103.200 118.578 78.062 1.00 72.58 283 ILE B CA 1
ATOM 6799 C C . ILE B 1 325 ? 104.318 119.601 78.005 1.00 72.58 283 ILE B C 1
ATOM 6800 O O . ILE B 1 325 ? 104.428 120.307 76.989 1.00 72.58 283 ILE B O 1
ATOM 6805 N N . LEU B 1 326 ? 105.152 119.714 79.041 1.00 76.69 284 LEU B N 1
ATOM 6806 C CA . LEU B 1 326 ? 106.170 120.756 79.009 1.00 76.69 284 LEU B CA 1
ATOM 6807 C C . LEU B 1 326 ? 107.292 120.421 78.044 1.00 76.69 284 LEU B C 1
ATOM 6808 O O . LEU B 1 326 ? 107.946 121.340 77.554 1.00 76.69 284 LEU B O 1
ATOM 6813 N N . SER B 1 327 ? 107.499 119.142 77.720 1.00 86.68 285 SER B N 1
ATOM 6814 C CA . SER B 1 327 ? 108.420 118.796 76.641 1.00 86.68 285 SER B CA 1
ATOM 6815 C C . SER B 1 327 ? 107.965 119.348 75.305 1.00 86.68 285 SER B C 1
ATOM 6816 O O . SER B 1 327 ? 108.792 119.671 74.447 1.00 86.68 285 SER B O 1
ATOM 6819 N N . TYR B 1 328 ? 106.657 119.454 75.114 1.00 88.38 286 TYR B N 1
ATOM 6820 C CA . TYR B 1 328 ? 106.132 119.935 73.852 1.00 88.38 286 TYR B CA 1
ATOM 6821 C C . TYR B 1 328 ? 106.334 121.436 73.700 1.00 88.38 286 TYR B C 1
ATOM 6822 O O . TYR B 1 328 ? 106.584 121.920 72.591 1.00 88.38 286 TYR B O 1
ATOM 6831 N N . VAL B 1 329 ? 106.257 122.188 74.800 1.00 86.42 287 VAL B N 1
ATOM 6832 C CA . VAL B 1 329 ? 106.428 123.636 74.715 1.00 86.42 287 VAL B CA 1
ATOM 6833 C C . VAL B 1 329 ? 107.898 124.030 74.755 1.00 86.42 287 VAL B C 1
ATOM 6834 O O . VAL B 1 329 ? 108.230 125.191 74.481 1.00 86.42 287 VAL B O 1
ATOM 6838 N N . VAL B 1 330 ? 108.798 123.088 75.061 1.00 92.36 288 VAL B N 1
ATOM 6839 C CA . VAL B 1 330 ? 110.216 123.269 74.742 1.00 92.36 288 VAL B CA 1
ATOM 6840 C C . VAL B 1 330 ? 110.410 123.431 73.242 1.00 92.36 288 VAL B C 1
ATOM 6841 O O . VAL B 1 330 ? 111.251 124.219 72.791 1.00 92.36 288 VAL B O 1
ATOM 6845 N N . ILE B 1 331 ? 109.575 122.775 72.449 1.00 97.79 289 ILE B N 1
ATOM 6846 C CA . ILE B 1 331 ? 109.743 122.730 71.009 1.00 97.79 289 ILE B CA 1
ATOM 6847 C C . ILE B 1 331 ? 108.719 123.695 70.428 1.00 97.79 289 ILE B C 1
ATOM 6848 O O . ILE B 1 331 ? 108.054 123.406 69.430 1.00 97.79 289 ILE B O 1
ATOM 6853 N N . ALA B 1 332 ? 108.488 124.796 71.139 1.00 105.68 290 ALA B N 1
ATOM 6854 C CA . ALA B 1 332 ? 107.817 125.938 70.538 1.00 105.68 290 ALA B CA 1
ATOM 6855 C C . ALA B 1 332 ? 108.718 126.707 69.583 1.00 105.68 290 ALA B C 1
ATOM 6856 O O . ALA B 1 332 ? 108.220 127.567 68.850 1.00 105.68 290 ALA B O 1
ATOM 6858 N N . ILE B 1 333 ? 110.020 126.434 69.581 1.00 109.87 291 ILE B N 1
ATOM 6859 C CA . ILE B 1 333 ? 110.966 127.102 68.688 1.00 109.87 291 ILE B CA 1
ATOM 6860 C C . ILE B 1 333 ? 110.732 126.861 67.192 1.00 109.87 291 ILE B C 1
ATOM 6861 O O . ILE B 1 333 ? 111.232 127.667 66.397 1.00 109.87 291 ILE B O 1
ATOM 6866 N N . PRO B 1 334 ? 110.025 125.819 66.719 1.00 111.44 292 PRO B N 1
ATOM 6867 C CA . PRO B 1 334 ? 109.492 125.944 65.354 1.00 111.44 292 PRO B CA 1
ATOM 6868 C C . PRO B 1 334 ? 108.338 126.918 65.249 1.00 111.44 292 PRO B C 1
ATOM 6869 O O . PRO B 1 334 ? 108.321 127.746 64.331 1.00 111.44 292 PRO B O 1
ATOM 6873 N N . ILE B 1 335 ? 107.369 126.855 66.165 1.00 112.53 293 ILE B N 1
ATOM 6874 C CA . ILE B 1 335 ? 106.144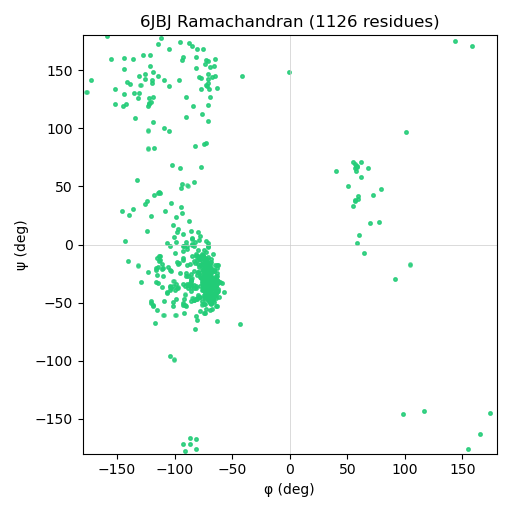 127.629 65.980 1.00 112.53 293 ILE B CA 1
ATOM 6875 C C . ILE B 1 335 ? 106.310 129.073 66.426 1.00 112.53 293 ILE B C 1
ATOM 6876 O O . ILE B 1 335 ? 105.508 129.931 66.040 1.00 112.53 293 ILE B O 1
ATOM 6881 N N . PHE B 1 336 ? 107.353 129.380 67.192 1.00 114.48 294 PHE B N 1
ATOM 6882 C CA . PHE B 1 336 ? 107.657 130.760 67.536 1.00 114.48 294 PHE B CA 1
ATOM 6883 C C . PHE B 1 336 ? 108.825 131.329 66.754 1.00 114.48 294 PHE B C 1
ATOM 6884 O O . PHE B 1 336 ? 108.802 132.511 66.410 1.00 114.48 294 PHE B O 1
ATOM 6892 N N . SER B 1 337 ? 109.846 130.522 66.471 1.00 118.13 295 SER B N 1
ATOM 6893 C CA . SER B 1 337 ? 111.000 130.986 65.713 1.00 118.13 295 SER B CA 1
ATOM 6894 C C . SER B 1 337 ? 111.129 130.272 64.375 1.00 118.13 295 SER B C 1
ATOM 6895 O O . SER B 1 337 ? 111.150 130.932 63.332 1.00 118.13 295 SER B O 1
ATOM 6898 N N . GLY B 1 338 ? 111.198 128.945 64.369 1.00 118.26 296 GLY B N 1
ATOM 6899 C CA . GLY B 1 338 ? 111.383 128.214 63.128 1.00 118.26 296 GLY B CA 1
ATOM 6900 C C . GLY B 1 338 ? 112.779 128.335 62.561 1.00 118.26 296 GLY B C 1
ATOM 6901 O O . GLY B 1 338 ? 112.936 128.514 61.347 1.00 118.26 296 GLY B O 1
ATOM 6902 N N . VAL B 1 339 ? 113.803 128.237 63.411 1.00 122.16 297 VAL B N 1
ATOM 6903 C CA . VAL B 1 339 ? 115.173 128.452 62.960 1.00 122.16 297 VAL B CA 1
ATOM 6904 C C . VAL B 1 339 ? 115.745 127.275 62.189 1.00 122.16 297 VAL B C 1
ATOM 6905 O O . VAL B 1 339 ? 116.818 127.407 61.590 1.00 122.16 297 VAL B O 1
ATOM 6909 N N . TYR B 1 340 ? 115.070 126.131 62.183 1.00 120.05 298 TYR B N 1
ATOM 6910 C CA . TYR B 1 340 ? 115.466 124.990 61.371 1.00 120.05 298 TYR B CA 1
ATOM 6911 C C . TYR B 1 340 ? 114.312 124.530 60.496 1.00 120.05 298 TYR B C 1
ATOM 6912 O O . TYR B 1 340 ? 114.139 123.337 60.241 1.00 120.05 298 TYR B O 1
ATOM 6921 N N . GLY B 1 341 ? 113.500 125.476 60.033 1.00 120.52 299 GLY B N 1
ATOM 6922 C CA . GLY B 1 341 ? 112.331 125.142 59.247 1.00 120.52 299 GLY B CA 1
ATOM 6923 C C . GLY B 1 341 ? 112.668 124.645 57.858 1.00 120.52 299 GLY B C 1
ATOM 6924 O O . GLY B 1 341 ? 113.062 125.424 56.986 1.00 120.52 299 GLY B O 1
ATOM 6925 N N . ASP B 1 342 ? 112.516 123.341 57.646 1.00 121.75 300 ASP B N 1
ATOM 6926 C CA . ASP B 1 342 ? 112.798 122.722 56.360 1.00 121.75 300 ASP B CA 1
ATOM 6927 C C . ASP B 1 342 ? 111.571 122.071 55.749 1.00 121.75 300 ASP B C 1
ATOM 6928 O O . ASP B 1 342 ? 111.237 122.349 54.592 1.00 121.75 300 ASP B O 1
ATOM 6933 N N . LEU B 1 343 ? 110.888 121.210 56.494 1.00 121.60 301 LEU B N 1
ATOM 6934 C CA . LEU B 1 343 ? 109.738 120.484 55.984 1.00 121.60 301 LEU B CA 1
ATOM 6935 C C . LEU B 1 343 ? 108.538 120.714 56.887 1.00 121.60 301 LEU B C 1
ATOM 6936 O O . LEU B 1 343 ? 108.671 120.877 58.101 1.00 121.60 301 LEU B O 1
ATOM 6941 N N . SER B 1 344 ? 107.365 120.743 56.277 1.00 121.13 302 SER B N 1
ATOM 6942 C CA . SER B 1 344 ? 106.117 120.779 57.027 1.00 121.13 302 SER B CA 1
ATOM 6943 C C . SER B 1 344 ? 105.677 119.400 57.538 1.00 121.13 302 SER B C 1
ATOM 6944 O O . SER B 1 344 ? 105.296 119.312 58.711 1.00 121.13 302 SER B O 1
ATOM 6947 N N . PRO B 1 345 ? 105.675 118.281 56.738 1.00 120.09 303 PRO B N 1
ATOM 6948 C CA . PRO B 1 345 ? 105.228 117.021 57.345 1.00 120.09 303 PRO B CA 1
ATOM 6949 C C . PRO B 1 345 ? 106.342 116.167 57.931 1.00 120.09 303 PRO B C 1
ATOM 6950 O O . PRO B 1 345 ? 106.058 115.217 58.665 1.00 120.09 303 PRO B O 1
ATOM 6954 N N . ALA B 1 346 ? 107.603 116.474 57.624 1.00 115.93 304 ALA B N 1
ATOM 6955 C CA . ALA B 1 346 ? 108.702 115.597 57.994 1.00 115.93 304 ALA B CA 1
ATOM 6956 C C . ALA B 1 346 ? 109.693 116.207 58.968 1.00 115.93 304 ALA B C 1
ATOM 6957 O O . ALA B 1 346 ? 110.275 115.466 59.766 1.00 115.93 304 ALA B O 1
ATOM 6959 N N . GLU B 1 347 ? 109.925 117.518 58.915 1.00 119.91 305 GLU B N 1
ATOM 6960 C CA . GLU B 1 347 ? 110.741 118.164 59.934 1.00 119.91 305 GLU B CA 1
ATOM 6961 C C . GLU B 1 347 ? 109.931 118.423 61.195 1.00 119.91 305 GLU B C 1
ATOM 6962 O O . GLU B 1 347 ? 110.493 118.514 62.290 1.00 119.91 305 GLU B O 1
ATOM 6968 N N . LEU B 1 348 ? 108.613 118.516 61.062 1.00 114.34 306 LEU B N 1
ATOM 6969 C CA . LEU B 1 348 ? 107.749 118.841 62.187 1.00 114.34 306 LEU B CA 1
ATOM 6970 C C . LEU B 1 348 ? 107.265 117.574 62.885 1.00 114.34 306 LEU B C 1
ATOM 6971 O O . LEU B 1 348 ? 107.527 117.373 64.073 1.00 114.34 306 LEU B O 1
ATOM 6976 N N . SER B 1 349 ? 106.584 116.701 62.150 1.00 113.43 307 SER B N 1
ATOM 6977 C CA . SER B 1 349 ? 106.320 115.368 62.662 1.00 113.43 307 SER B CA 1
ATOM 6978 C C . SER B 1 349 ? 107.613 114.561 62.682 1.00 113.43 307 SER B C 1
ATOM 6979 O O . SER B 1 349 ? 108.605 114.928 62.054 1.00 113.43 307 SER B O 1
ATOM 6982 N N . THR B 1 350 ? 107.618 113.527 63.531 1.00 107.95 308 THR B N 1
ATOM 6983 C CA . THR B 1 350 ? 108.631 112.491 63.798 1.00 107.95 308 THR B CA 1
ATOM 6984 C C . THR B 1 350 ? 109.986 113.043 64.245 1.00 107.95 308 THR B C 1
ATOM 6985 O O . THR B 1 350 ? 110.912 112.272 64.516 1.00 107.95 308 THR B O 1
ATOM 6989 N N . LEU B 1 351 ? 110.105 114.361 64.375 1.00 105.19 309 LEU B N 1
ATOM 6990 C CA . LEU B 1 351 ? 111.165 114.996 65.137 1.00 105.19 309 LEU B CA 1
ATOM 6991 C C . LEU B 1 351 ? 110.715 115.244 66.565 1.00 105.19 309 LEU B C 1
ATOM 6992 O O . LEU B 1 351 ? 111.396 114.846 67.513 1.00 105.19 309 LEU B O 1
ATOM 6997 N N . VAL B 1 352 ? 109.559 115.887 66.728 1.00 103.02 310 VAL B N 1
ATOM 6998 C CA . VAL B 1 352 ? 109.014 116.087 68.061 1.00 103.02 310 VAL B CA 1
ATOM 6999 C C . VAL B 1 352 ? 108.470 114.778 68.608 1.00 103.02 310 VAL B C 1
ATOM 7000 O O . VAL B 1 352 ? 108.475 114.560 69.823 1.00 103.02 310 VAL B O 1
ATOM 7004 N N . SER B 1 353 ? 108.042 113.864 67.734 1.00 101.57 311 SER B N 1
ATOM 7005 C CA . SER B 1 353 ? 107.659 112.537 68.183 1.00 101.57 311 SER B CA 1
ATOM 7006 C C . SER B 1 353 ? 108.870 111.709 68.570 1.00 101.57 311 SER B C 1
ATOM 7007 O O . SER B 1 353 ? 108.720 110.709 69.276 1.00 101.57 311 SER B O 1
ATOM 7010 N N . LYS B 1 354 ? 110.056 112.086 68.099 1.00 101.19 312 LYS B N 1
ATOM 7011 C CA . LYS B 1 354 ? 111.304 111.561 68.627 1.00 101.19 312 LYS B CA 1
ATOM 7012 C C . LYS B 1 354 ? 111.762 112.354 69.838 1.00 101.19 312 LYS B C 1
ATOM 7013 O O . LYS B 1 354 ? 112.467 111.819 70.702 1.00 101.19 312 LYS B O 1
ATOM 7019 N N . ASN B 1 355 ? 111.348 113.616 69.935 1.00 96.92 313 ASN B N 1
ATOM 7020 C CA . ASN B 1 355 ? 111.791 114.456 71.038 1.00 96.92 313 ASN B CA 1
ATOM 7021 C C . ASN B 1 355 ? 110.893 114.267 72.255 1.00 96.92 313 ASN B C 1
ATOM 7022 O O . ASN B 1 355 ? 111.372 114.280 73.393 1.00 96.92 313 ASN B O 1
ATOM 7027 N N . ALA B 1 356 ? 109.592 114.078 72.045 1.00 91.84 314 ALA B N 1
ATOM 7028 C CA . ALA B 1 356 ? 108.727 113.750 73.172 1.00 91.84 314 ALA B CA 1
ATOM 7029 C C . ALA B 1 356 ? 108.924 112.312 73.620 1.00 91.84 314 ALA B C 1
ATOM 7030 O O . ALA B 1 356 ? 108.636 111.981 74.771 1.00 91.84 314 ALA B O 1
ATOM 7032 N N . PHE B 1 357 ? 109.418 111.448 72.738 1.00 92.49 315 PHE B N 1
ATOM 7033 C CA . PHE B 1 357 ? 109.722 110.081 73.134 1.00 92.49 315 PHE B CA 1
ATOM 7034 C C . PHE B 1 357 ? 110.971 109.988 73.998 1.00 92.49 315 PHE B C 1
ATOM 7035 O O . PHE B 1 357 ? 111.212 108.935 74.596 1.00 92.49 315 PHE B O 1
ATOM 7043 N N . VAL B 1 358 ? 111.763 111.052 74.083 1.00 87.92 316 VAL B N 1
ATOM 7044 C CA . VAL B 1 358 ? 112.963 111.049 74.904 1.00 87.92 316 VAL B CA 1
ATOM 7045 C C . VAL B 1 358 ? 112.878 112.047 76.061 1.00 87.92 316 VAL B C 1
ATOM 7046 O O . VAL B 1 358 ? 113.490 111.805 77.112 1.00 87.92 316 VAL B O 1
ATOM 7050 N N . CYS B 1 359 ? 112.093 113.114 75.939 1.00 86.56 317 CYS B N 1
ATOM 7051 C CA . CYS B 1 359 ? 112.003 114.066 77.035 1.00 86.56 317 CYS B CA 1
ATOM 7052 C C . CYS B 1 359 ? 110.959 113.663 78.070 1.00 86.56 317 CYS B C 1
ATOM 7053 O O . CYS B 1 359 ? 111.195 113.827 79.268 1.00 86.56 317 CYS B O 1
ATOM 7056 N N . ILE B 1 360 ? 109.805 113.141 77.638 1.00 80.98 318 ILE B N 1
ATOM 7057 C CA . ILE B 1 360 ? 108.867 112.511 78.571 1.00 80.98 318 ILE B CA 1
ATOM 7058 C C . ILE B 1 360 ? 109.509 111.281 79.190 1.00 80.98 318 ILE B C 1
ATOM 7059 O O . ILE B 1 360 ? 109.255 110.944 80.353 1.00 80.98 318 ILE B O 1
ATOM 7064 N N . TYR B 1 361 ? 110.392 110.626 78.438 1.00 80.77 319 TYR B N 1
ATOM 7065 C CA . TYR B 1 361 ? 111.220 109.556 78.974 1.00 80.77 319 TYR B CA 1
ATOM 7066 C C . TYR B 1 361 ? 112.166 110.067 80.054 1.00 80.77 319 TYR B C 1
ATOM 7067 O O . TYR B 1 361 ? 112.540 109.308 80.950 1.00 80.77 319 TYR B O 1
ATOM 7076 N N . LEU B 1 362 ? 112.542 111.350 80.002 1.00 76.51 320 LEU B N 1
ATOM 7077 C CA . LEU B 1 362 ? 113.406 111.927 81.028 1.00 76.51 320 LEU B CA 1
ATOM 7078 C C . LEU B 1 362 ? 112.619 112.306 82.272 1.00 76.51 320 LEU B C 1
ATOM 7079 O O . LEU B 1 362 ? 113.057 112.036 83.393 1.00 76.51 320 LEU B O 1
ATOM 7084 N N . ILE B 1 363 ? 111.471 112.963 82.096 1.00 70.38 321 ILE B N 1
ATOM 7085 C CA . ILE B 1 363 ? 110.667 113.383 83.238 1.00 70.38 321 ILE B CA 1
ATOM 7086 C C . ILE B 1 363 ? 110.037 112.186 83.943 1.00 70.38 321 ILE B C 1
ATOM 7087 O O . ILE B 1 363 ? 109.686 112.276 85.122 1.00 70.38 321 ILE B O 1
ATOM 7092 N N . SER B 1 364 ? 109.942 111.044 83.257 1.00 73.79 322 SER B N 1
ATOM 7093 C CA . SER B 1 364 ? 109.500 109.807 83.892 1.00 73.79 322 SER B CA 1
ATOM 7094 C C . SER B 1 364 ? 110.451 109.352 84.990 1.00 73.79 322 SER B C 1
ATOM 7095 O O . SER B 1 364 ? 110.018 108.704 85.946 1.00 73.79 322 SER B O 1
ATOM 7098 N N . CYS B 1 365 ? 111.743 109.656 84.864 1.00 70.18 323 CYS B N 1
ATOM 7099 C CA . CYS B 1 365 ? 112.700 109.412 85.934 1.00 70.18 323 CYS B CA 1
ATOM 7100 C C . CYS B 1 365 ? 112.988 110.663 86.739 1.00 70.18 323 CYS B C 1
ATOM 7101 O O . CYS B 1 365 ? 113.794 110.620 87.671 1.00 70.18 323 CYS B O 1
ATOM 7104 N N . PHE B 1 366 ? 112.334 111.766 86.412 1.00 64.51 324 PHE B N 1
ATOM 7105 C CA . PHE B 1 366 ? 112.594 113.042 87.044 1.00 64.51 324 PHE B CA 1
ATOM 7106 C C . PHE B 1 366 ? 111.414 113.571 87.827 1.00 64.51 324 PHE B C 1
ATOM 7107 O O . PHE B 1 366 ? 111.612 114.402 88.715 1.00 64.51 324 PHE B O 1
ATOM 7115 N N . THR B 1 367 ? 110.200 113.121 87.524 1.00 60.76 325 THR B N 1
ATOM 7116 C CA . THR B 1 367 ? 109.073 113.381 88.399 1.00 60.76 325 THR B CA 1
ATOM 7117 C C . THR B 1 367 ? 109.020 112.419 89.569 1.00 60.76 325 THR B C 1
ATOM 7118 O O . THR B 1 367 ? 108.197 112.619 90.465 1.00 60.76 325 THR B O 1
ATOM 7122 N N . GLN B 1 368 ? 109.869 111.387 89.577 1.00 59.82 326 GLN B N 1
ATOM 7123 C CA . GLN B 1 368 ? 109.992 110.535 90.751 1.00 59.82 326 GLN B CA 1
ATOM 7124 C C . GLN B 1 368 ? 110.516 111.322 91.936 1.00 59.82 326 GLN B C 1
ATOM 7125 O O . GLN B 1 368 ? 110.026 111.161 93.057 1.00 59.82 326 GLN B O 1
ATOM 7131 N N . LEU B 1 369 ? 111.485 112.208 91.703 1.00 58.92 327 LEU B N 1
ATOM 7132 C CA . LEU B 1 369 ? 112.080 112.993 92.774 1.00 58.92 327 LEU B CA 1
ATOM 7133 C C . LEU B 1 369 ? 111.129 114.020 93.363 1.00 58.92 327 LEU B C 1
ATOM 7134 O O . LEU B 1 369 ? 111.409 114.548 94.442 1.00 58.92 327 LEU B O 1
ATOM 7139 N N . ILE B 1 370 ? 110.030 114.323 92.687 1.00 55.09 328 ILE B N 1
ATOM 7140 C CA . ILE B 1 370 ? 108.990 115.165 93.251 1.00 55.09 328 ILE B CA 1
ATOM 7141 C C . ILE B 1 370 ? 107.762 114.347 93.648 1.00 55.09 328 ILE B C 1
ATOM 7142 O O . ILE B 1 370 ? 107.027 114.763 94.557 1.00 55.09 328 ILE B O 1
ATOM 7147 N N . ASP B 1 371 ? 107.597 113.135 93.106 1.00 55.06 329 ASP B N 1
ATOM 7148 C CA . ASP B 1 371 ? 106.547 112.225 93.569 1.00 55.06 329 ASP B CA 1
ATOM 7149 C C . ASP B 1 371 ? 106.758 111.820 95.023 1.00 55.06 329 ASP B C 1
ATOM 7150 O O . ASP B 1 371 ? 105.795 111.518 95.733 1.00 55.06 329 ASP B O 1
ATOM 7155 N N . LEU B 1 372 ? 108.000 111.833 95.492 1.00 48.65 330 LEU B N 1
ATOM 7156 C CA . LEU B 1 372 ? 108.305 111.554 96.883 1.00 48.65 330 LEU B CA 1
ATOM 7157 C C . LEU B 1 372 ? 108.520 112.818 97.699 1.00 48.65 330 LEU B C 1
ATOM 7158 O O . LEU B 1 372 ? 109.176 112.770 98.741 1.00 48.65 330 LEU B O 1
ATOM 7163 N N . SER B 1 373 ? 107.966 113.946 97.267 1.00 45.52 331 SER B N 1
ATOM 7164 C CA . SER B 1 373 ? 108.013 115.116 98.126 1.00 45.52 331 SER B CA 1
ATOM 7165 C C . SER B 1 373 ? 107.053 114.999 99.297 1.00 45.52 331 SER B C 1
ATOM 7166 O O . SER B 1 373 ? 107.246 115.681 100.305 1.00 45.52 331 SER B O 1
ATOM 7169 N N . THR B 1 374 ? 106.020 114.161 99.188 1.00 44.71 332 THR B N 1
ATOM 7170 C CA . THR B 1 374 ? 105.217 113.834 100.359 1.00 44.71 332 THR B CA 1
ATOM 7171 C C . THR B 1 374 ? 106.023 113.010 101.346 1.00 44.71 332 THR B C 1
ATOM 7172 O O . THR B 1 374 ? 106.121 113.358 102.527 1.00 44.71 332 THR B O 1
ATOM 7176 N N . THR B 1 375 ? 106.638 111.930 100.874 1.00 42.82 333 THR B N 1
ATOM 7177 C CA . THR B 1 375 ? 107.404 111.049 101.740 1.00 42.82 333 THR B CA 1
ATOM 7178 C C . THR B 1 375 ? 108.781 111.590 102.057 1.00 42.82 333 THR B C 1
ATOM 7179 O O . THR B 1 375 ? 109.570 110.883 102.681 1.00 42.82 333 THR B O 1
ATOM 7183 N N . LEU B 1 376 ? 109.109 112.799 101.611 1.00 42.54 334 LEU B N 1
ATOM 7184 C CA . LEU B 1 376 ? 110.234 113.526 102.174 1.00 42.54 334 LEU B CA 1
ATOM 7185 C C . LEU B 1 376 ? 109.773 114.640 103.097 1.00 42.54 334 LEU B C 1
ATOM 7186 O O . LEU B 1 376 ? 110.539 115.060 103.966 1.00 42.54 334 LEU B O 1
ATOM 7191 N N . SER B 1 377 ? 108.534 115.106 102.949 1.00 43.92 335 SER B N 1
ATOM 7192 C CA . SER B 1 377 ? 107.949 115.940 103.988 1.00 43.92 335 SER B CA 1
ATOM 7193 C C . SER B 1 377 ? 107.674 115.130 105.241 1.00 43.92 335 SER B C 1
ATOM 7194 O O . SER B 1 377 ? 107.746 115.664 106.350 1.00 43.92 335 SER B O 1
ATOM 7197 N N . ASP B 1 378 ? 107.353 113.846 105.085 1.00 43.01 336 ASP B N 1
ATOM 7198 C CA . ASP B 1 378 ? 107.190 112.985 106.247 1.00 43.01 336 ASP B CA 1
ATOM 7199 C C . ASP B 1 378 ? 108.529 112.707 106.908 1.00 43.01 336 ASP B C 1
ATOM 7200 O O . ASP B 1 378 ? 108.623 112.722 108.138 1.00 43.01 336 ASP B O 1
ATOM 7205 N N . VAL B 1 379 ? 109.573 112.464 106.112 1.00 39.32 337 VAL B N 1
ATOM 7206 C CA . VAL B 1 379 ? 110.902 112.204 106.659 1.00 39.32 337 VAL B CA 1
ATOM 7207 C C . VAL B 1 379 ? 111.440 113.439 107.362 1.00 39.32 337 VAL B C 1
ATOM 7208 O O . VAL B 1 379 ? 111.945 113.357 108.486 1.00 39.32 337 VAL B O 1
ATOM 7212 N N . ALA B 1 380 ? 111.278 114.611 106.747 1.00 42.14 338 ALA B N 1
ATOM 7213 C CA . ALA B 1 380 ? 111.705 115.851 107.379 1.00 42.14 338 ALA B CA 1
ATOM 7214 C C . ALA B 1 380 ? 110.873 116.196 108.601 1.00 42.14 338 ALA B C 1
ATOM 7215 O O . ALA B 1 380 ? 111.328 116.971 109.444 1.00 42.14 338 ALA B O 1
ATOM 7217 N N . GLY B 1 381 ? 109.665 115.652 108.711 1.00 40.49 339 GLY B N 1
ATOM 7218 C CA . GLY B 1 381 ? 108.934 115.772 109.955 1.00 40.49 339 GLY B CA 1
ATOM 7219 C C . GLY B 1 381 ? 109.532 114.915 111.049 1.00 40.49 339 GLY B C 1
ATOM 7220 O O . GLY B 1 381 ? 109.566 115.315 112.212 1.00 40.49 339 GLY B O 1
ATOM 7221 N N . TYR B 1 382 ? 110.026 113.735 110.691 1.00 38.32 340 TYR B N 1
ATOM 7222 C CA . TYR B 1 382 ? 110.509 112.799 111.693 1.00 38.32 340 TYR B CA 1
ATOM 7223 C C . TYR B 1 382 ? 111.955 113.034 112.083 1.00 38.32 340 TYR B C 1
ATOM 7224 O O . TYR B 1 382 ? 112.323 112.754 113.227 1.00 38.32 340 TYR B O 1
ATOM 7233 N N . THR B 1 383 ? 112.792 113.541 111.179 1.00 41.34 341 THR B N 1
ATOM 7234 C CA . THR B 1 383 ? 114.141 113.907 111.595 1.00 41.34 341 THR B CA 1
ATOM 7235 C C . THR B 1 383 ? 114.165 115.202 112.379 1.00 41.34 341 THR B C 1
ATOM 7236 O O . THR B 1 383 ? 115.177 115.507 113.007 1.00 41.34 341 THR B O 1
ATOM 7240 N N . HIS B 1 384 ? 113.094 115.977 112.347 1.00 48.92 342 HIS B N 1
ATOM 7241 C CA . HIS B 1 384 ? 112.956 117.069 113.292 1.00 48.92 342 HIS B CA 1
ATOM 7242 C C . HIS B 1 384 ? 112.362 116.612 114.610 1.00 48.92 342 HIS B C 1
ATOM 7243 O O . HIS B 1 384 ? 112.153 117.440 115.498 1.00 48.92 342 HIS B O 1
ATOM 7250 N N . ARG B 1 385 ? 112.065 115.322 114.740 1.00 41.82 343 ARG B N 1
ATOM 7251 C CA . ARG B 1 385 ? 111.735 114.697 116.010 1.00 41.82 343 ARG B CA 1
ATOM 7252 C C . ARG B 1 385 ? 112.916 113.925 116.571 1.00 41.82 343 ARG B C 1
ATOM 7253 O O . ARG B 1 385 ? 113.258 114.087 117.742 1.00 41.82 343 ARG B O 1
ATOM 7261 N N . ILE B 1 386 ? 113.542 113.084 115.749 1.00 41.53 344 ILE B N 1
ATOM 7262 C CA . ILE B 1 386 ? 114.708 112.335 116.197 1.00 41.53 344 ILE B CA 1
ATOM 7263 C C . ILE B 1 386 ? 115.904 113.259 116.359 1.00 41.53 344 ILE B C 1
ATOM 7264 O O . ILE B 1 386 ? 116.650 113.168 117.340 1.00 41.53 344 ILE B O 1
ATOM 7269 N N . GLY B 1 387 ? 116.098 114.174 115.416 1.00 49.27 345 GLY B N 1
ATOM 7270 C CA . GLY B 1 387 ? 117.162 115.145 115.554 1.00 49.27 345 GLY B CA 1
ATOM 7271 C C . GLY B 1 387 ? 116.914 116.189 116.613 1.00 49.27 345 GLY B C 1
ATOM 7272 O O . GLY B 1 387 ? 117.854 116.885 117.001 1.00 49.27 345 GLY B O 1
ATOM 7273 N N . GLN B 1 388 ? 115.673 116.336 117.064 1.00 49.13 346 GLN B N 1
ATOM 7274 C CA . GLN B 1 388 ? 115.390 117.103 118.263 1.00 49.13 346 GLN B CA 1
ATOM 7275 C C . GLN B 1 388 ? 115.752 116.325 119.512 1.00 49.13 346 GLN B C 1
ATOM 7276 O O . GLN B 1 388 ? 115.983 116.927 120.562 1.00 49.13 346 GLN B O 1
ATOM 7282 N N . LEU B 1 389 ? 115.821 115.002 119.408 1.00 47.40 347 LEU B N 1
ATOM 7283 C CA . LEU B 1 389 ? 116.075 114.140 120.550 1.00 47.40 347 LEU B CA 1
ATOM 7284 C C . LEU B 1 389 ? 117.553 113.843 120.723 1.00 47.40 347 LEU B C 1
ATOM 7285 O O . LEU B 1 389 ? 118.092 113.998 121.819 1.00 47.40 347 LEU B O 1
ATOM 7290 N N . ARG B 1 390 ? 118.234 113.411 119.664 1.00 49.34 348 ARG B N 1
ATOM 7291 C CA . ARG B 1 390 ? 119.650 113.130 119.838 1.00 49.34 348 ARG B CA 1
ATOM 7292 C C . ARG B 1 390 ? 120.486 114.396 119.932 1.00 49.34 348 ARG B C 1
ATOM 7293 O O . ARG B 1 390 ? 121.652 114.314 120.321 1.00 49.34 348 ARG B O 1
ATOM 7301 N N . GLU B 1 391 ? 119.924 115.558 119.598 1.00 52.48 349 GLU B N 1
ATOM 7302 C CA . GLU B 1 391 ? 120.583 116.809 119.945 1.00 52.48 349 GLU B CA 1
ATOM 7303 C C . GLU B 1 391 ? 120.577 117.014 121.450 1.00 52.48 349 GLU B C 1
ATOM 7304 O O . GLU B 1 391 ? 121.624 117.265 122.054 1.00 52.48 349 GLU B O 1
ATOM 7310 N N . THR B 1 392 ? 119.411 116.884 122.082 1.00 52.13 350 THR B N 1
ATOM 7311 C CA . THR B 1 392 ? 119.344 117.111 123.516 1.00 52.13 350 THR B CA 1
ATOM 7312 C C . THR B 1 392 ? 119.887 115.943 124.319 1.00 52.13 350 THR B C 1
ATOM 7313 O O . THR B 1 392 ? 120.071 116.081 125.528 1.00 52.13 350 THR B O 1
ATOM 7317 N N . LEU B 1 393 ? 120.144 114.805 123.689 1.00 51.87 351 LEU B N 1
ATOM 7318 C CA . LEU B 1 393 ? 120.781 113.715 124.400 1.00 51.87 351 LEU B CA 1
ATOM 7319 C C . LEU B 1 393 ? 122.292 113.807 124.343 1.00 51.87 351 LEU B C 1
ATOM 7320 O O . LEU B 1 393 ? 122.968 113.332 125.261 1.00 51.87 351 LEU B O 1
ATOM 7325 N N . LEU B 1 394 ? 122.835 114.423 123.292 1.00 53.58 352 LEU B N 1
ATOM 7326 C CA . LEU B 1 394 ? 124.282 114.470 123.137 1.00 53.58 352 LEU B CA 1
ATOM 7327 C C . LEU B 1 394 ? 124.915 115.445 124.118 1.00 53.58 352 LEU B C 1
ATOM 7328 O O . LEU B 1 394 ? 125.933 115.126 124.742 1.00 53.58 352 LEU B O 1
ATOM 7333 N N . ASP B 1 395 ? 124.331 116.632 124.280 1.00 57.62 353 ASP B N 1
ATOM 7334 C CA . ASP B 1 395 ? 124.860 117.559 125.270 1.00 57.62 353 ASP B CA 1
ATOM 7335 C C . ASP B 1 395 ? 124.533 117.123 126.691 1.00 57.62 353 ASP B C 1
ATOM 7336 O O . ASP B 1 395 ? 125.230 117.525 127.628 1.00 57.62 353 ASP B O 1
ATOM 7341 N N . MET B 1 396 ? 123.490 116.312 126.870 1.00 58.60 354 MET B N 1
ATOM 7342 C CA . MET B 1 396 ? 123.183 115.769 128.184 1.00 58.60 354 MET B CA 1
ATOM 7343 C C . MET B 1 396 ? 124.172 114.696 128.610 1.00 58.60 354 MET B C 1
ATOM 7344 O O . MET B 1 396 ? 124.244 114.374 129.799 1.00 58.60 354 MET B O 1
ATOM 7349 N N . SER B 1 397 ? 124.939 114.141 127.670 1.00 59.32 355 SER B N 1
ATOM 7350 C CA . SER B 1 397 ? 125.970 113.178 128.028 1.00 59.32 355 SER B CA 1
ATOM 7351 C C . SER B 1 397 ? 127.173 113.834 128.694 1.00 59.32 355 SER B C 1
ATOM 7352 O O . SER B 1 397 ? 127.970 113.136 129.327 1.00 59.32 355 SER B O 1
ATOM 7355 N N . LEU B 1 398 ? 127.322 115.149 128.567 1.00 60.83 356 LEU B N 1
ATOM 7356 C CA . LEU B 1 398 ? 128.435 115.862 129.177 1.00 60.83 356 LEU B CA 1
ATOM 7357 C C . LEU B 1 398 ? 128.265 115.972 130.684 1.00 60.83 356 LEU B C 1
ATOM 7358 O O . LEU B 1 398 ? 127.780 116.982 131.188 1.00 60.83 356 LEU B O 1
ATOM 7363 N N . ASP B 1 426 ? 133.092 102.952 154.134 1.00 30.00 384 ASP B N 1
ATOM 7364 C CA . ASP B 1 426 ? 133.115 103.866 155.307 1.00 30.00 384 ASP B CA 1
ATOM 7365 C C . ASP B 1 426 ? 132.863 105.297 154.824 1.00 30.00 384 ASP B C 1
ATOM 7366 O O . ASP B 1 426 ? 133.284 105.610 153.699 1.00 30.00 384 ASP B O 1
ATOM 7371 N N . THR B 1 427 ? 132.219 106.122 155.660 1.00 99.80 385 THR B N 1
ATOM 7372 C CA . THR B 1 427 ? 131.893 107.539 155.333 1.00 99.80 385 THR B CA 1
ATOM 7373 C C . THR B 1 427 ? 131.104 107.595 154.021 1.00 99.80 385 THR B C 1
ATOM 7374 O O . THR B 1 427 ? 131.660 108.083 153.019 1.00 99.80 385 THR B O 1
ATOM 7378 N N . ALA B 1 428 ? 129.848 107.138 154.059 1.00 98.44 386 ALA B N 1
ATOM 7379 C CA . ALA B 1 428 ? 128.942 107.081 152.887 1.00 98.44 386 ALA B CA 1
ATOM 7380 C C . ALA B 1 428 ? 129.012 108.360 152.043 1.00 98.44 386 ALA B C 1
ATOM 7381 O O . ALA B 1 428 ? 129.497 108.274 150.897 1.00 98.44 386 ALA B O 1
ATOM 7383 N N . PHE B 1 429 ? 128.523 109.490 152.569 1.00 93.53 387 PHE B N 1
ATOM 7384 C CA . PHE B 1 429 ? 128.509 110.746 151.773 1.00 93.53 387 PHE B CA 1
ATOM 7385 C C . PHE B 1 429 ? 128.972 111.949 152.602 1.00 93.53 387 PHE B C 1
ATOM 7386 O O . PHE B 1 429 ? 128.913 111.895 153.844 1.00 93.53 387 PHE B O 1
ATOM 7394 N N . LEU B 1 430 ? 129.402 113.003 151.898 1.00 94.01 388 LEU B N 1
ATOM 7395 C CA . LEU B 1 430 ? 129.819 114.268 152.482 1.00 94.01 388 LEU B CA 1
ATOM 7396 C C . LEU B 1 430 ? 128.976 115.389 151.897 1.00 94.01 388 LEU B C 1
ATOM 7397 O O . LEU B 1 430 ? 128.884 115.530 150.675 1.00 94.01 388 LEU B O 1
ATOM 7402 N N . LEU B 1 431 ? 128.361 116.174 152.772 1.00 95.51 389 LEU B N 1
ATOM 7403 C CA . LEU B 1 431 ? 127.486 117.270 152.385 1.00 95.51 389 LEU B CA 1
ATOM 7404 C C . LEU B 1 431 ? 128.036 118.545 153.003 1.00 95.51 389 LEU B C 1
ATOM 7405 O O . LEU B 1 431 ? 128.192 118.623 154.225 1.00 95.51 389 LEU B O 1
ATOM 7410 N N . GLU B 1 432 ? 128.361 119.528 152.168 1.00 96.28 390 GLU B N 1
ATOM 7411 C CA . GLU B 1 432 ? 128.984 120.770 152.628 1.00 96.28 390 GLU B CA 1
ATOM 7412 C C . GLU B 1 432 ? 128.122 121.948 152.189 1.00 96.28 390 GLU B C 1
ATOM 7413 O O . GLU B 1 432 ? 128.237 122.401 151.046 1.00 96.28 390 GLU B O 1
ATOM 7419 N N . ARG B 1 433 ? 127.288 122.435 153.116 1.00 95.45 391 ARG B N 1
ATOM 7420 C CA . ARG B 1 433 ? 126.484 123.654 152.969 1.00 95.45 391 ARG B CA 1
ATOM 7421 C C . ARG B 1 433 ? 125.565 123.579 151.747 1.00 95.45 391 ARG B C 1
ATOM 7422 O O . ARG B 1 433 ? 125.669 124.362 150.804 1.00 95.45 391 ARG B O 1
ATOM 7430 N N . VAL B 1 434 ? 124.650 122.615 151.792 1.00 96.56 392 VAL B N 1
ATOM 7431 C CA . VAL B 1 434 ? 123.892 122.179 150.627 1.00 96.56 392 VAL B CA 1
ATOM 7432 C C . VAL B 1 434 ? 122.469 122.718 150.727 1.00 96.56 392 VAL B C 1
ATOM 7433 O O . VAL B 1 434 ? 121.854 122.677 151.797 1.00 96.56 392 VAL B O 1
ATOM 7437 N N . SER B 1 435 ? 121.950 123.222 149.606 1.00 94.78 393 SER B N 1
ATOM 7438 C CA . SER B 1 435 ? 120.784 124.105 149.584 1.00 94.78 393 SER B CA 1
ATOM 7439 C C . SER B 1 435 ? 119.781 123.645 148.524 1.00 94.78 393 SER B C 1
ATOM 7440 O O . SER B 1 435 ? 119.426 124.402 147.622 1.00 94.78 393 SER B O 1
ATOM 7443 N N . ILE B 1 436 ? 119.364 122.377 148.619 1.00 91.46 394 ILE B N 1
ATOM 7444 C CA . ILE B 1 436 ? 118.531 121.740 147.600 1.00 91.46 394 ILE B CA 1
ATOM 7445 C C . ILE B 1 436 ? 117.179 122.420 147.483 1.00 91.46 394 ILE B C 1
ATOM 7446 O O . ILE B 1 436 ? 116.514 122.704 148.487 1.00 91.46 394 ILE B O 1
ATOM 7451 N N . SER B 1 437 ? 116.760 122.671 146.247 1.00 91.22 395 SER B N 1
ATOM 7452 C CA . SER B 1 437 ? 115.454 123.233 145.960 1.00 91.22 395 SER B CA 1
ATOM 7453 C C . SER B 1 437 ? 114.729 122.370 144.941 1.00 91.22 395 SER B C 1
ATOM 7454 O O . SER B 1 437 ? 115.332 121.544 144.251 1.00 91.22 395 SER B O 1
ATOM 7457 N N . ALA B 1 438 ? 113.418 122.573 144.866 1.00 90.90 396 ALA B N 1
ATOM 7458 C CA . ALA B 1 438 ? 112.640 122.035 143.769 1.00 90.90 396 ALA B CA 1
ATOM 7459 C C . ALA B 1 438 ? 113.082 122.699 142.467 1.00 90.90 396 ALA B C 1
ATOM 7460 O O . ALA B 1 438 ? 113.448 123.877 142.466 1.00 90.90 396 ALA B O 1
ATOM 7462 N N . PRO B 1 439 ? 113.080 121.960 141.353 1.00 86.33 397 PRO B N 1
ATOM 7463 C CA . PRO B 1 439 ? 113.664 122.509 140.119 1.00 86.33 397 PRO B CA 1
ATOM 7464 C C . PRO B 1 439 ? 112.866 123.647 139.510 1.00 86.33 397 PRO B C 1
ATOM 7465 O O . PRO B 1 439 ? 113.452 124.508 138.845 1.00 86.33 397 PRO B O 1
ATOM 7469 N N . SER B 1 440 ? 111.553 123.689 139.721 1.00 90.75 398 SER B N 1
ATOM 7470 C CA . SER B 1 440 ? 110.765 124.782 139.166 1.00 90.75 398 SER B CA 1
ATOM 7471 C C . SER B 1 440 ? 110.854 126.029 140.038 1.00 90.75 398 SER B C 1
ATOM 7472 O O . SER B 1 440 ? 111.082 127.132 139.533 1.00 90.75 398 SER B O 1
ATOM 7475 N N . SER B 1 441 ? 110.687 125.872 141.346 1.00 94.43 399 SER B N 1
ATOM 7476 C CA . SER B 1 441 ? 110.653 127.020 142.236 1.00 94.43 399 SER B CA 1
ATOM 7477 C C . SER B 1 441 ? 112.067 127.491 142.559 1.00 94.43 399 SER B C 1
ATOM 7478 O O . SER B 1 441 ? 113.063 126.976 142.047 1.00 94.43 399 SER B O 1
ATOM 7481 N N . ASP B 1 442 ? 112.148 128.491 143.434 1.00 98.85 400 ASP B N 1
ATOM 7482 C CA . ASP B 1 442 ? 113.410 129.117 143.800 1.00 98.85 400 ASP B CA 1
ATOM 7483 C C . ASP B 1 442 ? 113.812 128.903 145.247 1.00 98.85 400 ASP B C 1
ATOM 7484 O O . ASP B 1 442 ? 115.008 128.832 145.534 1.00 98.85 400 ASP B O 1
ATOM 7489 N N . LYS B 1 443 ? 112.846 128.818 146.157 1.00 97.31 401 LYS B N 1
ATOM 7490 C CA . LYS B 1 443 ? 113.160 128.656 147.567 1.00 97.31 401 LYS B CA 1
ATOM 7491 C C . LYS B 1 443 ? 113.713 127.256 147.823 1.00 97.31 401 LYS B C 1
ATOM 7492 O O . LYS B 1 443 ? 113.221 126.280 147.253 1.00 97.31 401 LYS B O 1
ATOM 7498 N N . PRO B 1 444 ? 114.737 127.128 148.659 1.00 95.11 402 PRO B N 1
ATOM 7499 C CA . PRO B 1 444 ? 115.321 125.812 148.909 1.00 95.11 402 PRO B CA 1
ATOM 7500 C C . PRO B 1 444 ? 114.465 124.977 149.842 1.00 95.11 402 PRO B C 1
ATOM 7501 O O . PRO B 1 444 ? 113.840 125.479 150.777 1.00 95.11 402 PRO B O 1
ATOM 7505 N N . LEU B 1 445 ? 114.434 123.676 149.561 1.00 94.32 403 LEU B N 1
ATOM 7506 C CA . LEU B 1 445 ? 113.732 122.759 150.448 1.00 94.32 403 LEU B CA 1
ATOM 7507 C C . LEU B 1 445 ? 114.505 122.557 151.740 1.00 94.32 403 LEU B C 1
ATOM 7508 O O . LEU B 1 445 ? 113.924 122.590 152.831 1.00 94.32 403 LEU B O 1
ATOM 7513 N N . ILE B 1 446 ? 115.811 122.347 151.635 1.00 95.54 404 ILE B N 1
ATOM 7514 C CA . ILE B 1 446 ? 116.704 122.385 152.779 1.00 95.54 404 ILE B CA 1
ATOM 7515 C C . ILE B 1 446 ? 117.754 123.449 152.506 1.00 95.54 404 ILE B C 1
ATOM 7516 O O . ILE B 1 446 ? 118.062 123.767 151.357 1.00 95.54 404 ILE B O 1
ATOM 7521 N N . LYS B 1 447 ? 118.296 124.014 153.580 1.00 94.55 405 LYS B N 1
ATOM 7522 C CA . LYS B 1 447 ? 119.098 125.226 153.488 1.00 94.55 405 LYS B CA 1
ATOM 7523 C C . LYS B 1 447 ? 120.596 124.974 153.557 1.00 94.55 405 LYS B C 1
ATOM 7524 O O . LYS B 1 447 ? 121.340 125.427 152.684 1.00 94.55 405 LYS B O 1
ATOM 7530 N N . ASP B 1 448 ? 121.063 124.271 154.581 1.00 99.07 406 ASP B N 1
ATOM 7531 C CA . ASP B 1 448 ? 122.488 124.064 154.782 1.00 99.07 406 ASP B CA 1
ATOM 7532 C C . ASP B 1 448 ? 122.706 122.672 155.347 1.00 99.07 406 ASP B C 1
ATOM 7533 O O . ASP B 1 448 ? 122.065 122.293 156.331 1.00 99.07 406 ASP B O 1
ATOM 7538 N N . LEU B 1 449 ? 123.606 121.914 154.728 1.00 99.25 407 LEU B N 1
ATOM 7539 C CA . LEU B 1 449 ? 123.914 120.563 155.173 1.00 99.25 407 LEU B CA 1
ATOM 7540 C C . LEU B 1 449 ? 125.396 120.455 155.486 1.00 99.25 407 LEU B C 1
ATOM 7541 O O . LEU B 1 449 ? 126.238 120.707 154.619 1.00 99.25 407 LEU B O 1
ATOM 7546 N N . SER B 1 450 ? 125.706 120.089 156.725 1.00 103.67 408 SER B N 1
ATOM 7547 C CA . SER B 1 450 ? 127.040 119.661 157.133 1.00 103.67 408 SER B CA 1
ATOM 7548 C C . SER B 1 450 ? 126.887 118.222 157.603 1.00 103.67 408 SER B C 1
ATOM 7549 O O . SER B 1 450 ? 126.794 117.949 158.800 1.00 103.67 408 SER B O 1
ATOM 7552 N N . LEU B 1 451 ? 126.897 117.295 156.653 1.00 97.06 409 LEU B N 1
ATOM 7553 C CA . LEU B 1 451 ? 126.424 115.944 156.902 1.00 97.06 409 LEU B CA 1
ATOM 7554 C C . LEU B 1 451 ? 127.495 114.936 156.519 1.00 97.06 409 LEU B C 1
ATOM 7555 O O . LEU B 1 451 ? 128.199 115.109 155.520 1.00 97.06 409 LEU B O 1
ATOM 7560 N N . LYS B 1 452 ? 127.601 113.878 157.316 1.00 98.09 410 LYS B N 1
ATOM 7561 C CA . LYS B 1 452 ? 128.570 112.822 157.073 1.00 98.09 410 LYS B CA 1
ATOM 7562 C C . LYS B 1 452 ? 128.027 111.527 157.650 1.00 98.09 410 LYS B C 1
ATOM 7563 O O . LYS B 1 452 ? 127.531 111.504 158.777 1.00 98.09 410 LYS B O 1
ATOM 7569 N N . ILE B 1 453 ? 128.125 110.454 156.872 1.00 98.64 411 ILE B N 1
ATOM 7570 C CA . ILE B 1 453 ? 127.581 109.155 157.243 1.00 98.64 411 ILE B CA 1
ATOM 7571 C C . ILE B 1 453 ? 128.724 108.157 157.327 1.00 98.64 411 ILE B C 1
ATOM 7572 O O . ILE B 1 453 ? 129.504 108.017 156.378 1.00 98.64 411 ILE B O 1
ATOM 7577 N N . SER B 1 454 ? 128.824 107.469 158.454 1.00 101.25 412 SER B N 1
ATOM 7578 C CA . SER B 1 454 ? 129.813 106.426 158.651 1.00 101.25 412 SER B CA 1
ATOM 7579 C C . SER B 1 454 ? 129.121 105.074 158.745 1.00 101.25 412 SER B C 1
ATOM 7580 O O . SER B 1 454 ? 127.894 104.971 158.693 1.00 101.25 412 SER B O 1
ATOM 7583 N N . GLU B 1 455 ? 129.936 104.027 158.879 1.00 101.97 413 GLU B N 1
ATOM 7584 C CA . GLU B 1 455 ? 129.391 102.655 159.031 1.00 101.97 413 GLU B CA 1
ATOM 7585 C C . GLU B 1 455 ? 128.801 102.548 160.439 1.00 101.97 413 GLU B C 1
ATOM 7586 O O . GLU B 1 455 ? 129.427 103.055 161.386 1.00 101.97 413 GLU B O 1
ATOM 7592 N N . GLY B 1 456 ? 127.627 101.929 160.555 1.00 102.22 414 GLY B N 1
ATOM 7593 C CA . GLY B 1 456 ? 126.945 101.760 161.820 1.00 102.22 414 GLY B CA 1
ATOM 7594 C C . GLY B 1 456 ? 126.222 102.981 162.336 1.00 102.22 414 GLY B C 1
ATOM 7595 O O . GLY B 1 456 ? 125.934 103.055 163.531 1.00 102.22 414 GLY B O 1
ATOM 7596 N N . GLN B 1 457 ? 125.920 103.952 161.474 1.00 101.04 415 GLN B N 1
ATOM 7597 C CA . GLN B 1 457 ? 125.174 105.133 161.896 1.00 101.04 415 GLN B CA 1
ATOM 7598 C C . GLN B 1 457 ? 123.697 105.027 161.539 1.00 101.04 415 GLN B C 1
ATOM 7599 O O . GLN B 1 457 ? 122.850 105.017 162.439 1.00 101.04 415 GLN B O 1
ATOM 7605 N N . SER B 1 458 ? 123.386 104.905 160.243 1.00 98.03 416 SER B N 1
ATOM 7606 C CA . SER B 1 458 ? 122.055 104.607 159.699 1.00 98.03 416 SER B CA 1
ATOM 7607 C C . SER B 1 458 ? 121.014 105.628 160.170 1.00 98.03 416 SER B C 1
ATOM 7608 O O . SER B 1 458 ? 120.097 105.321 160.922 1.00 98.03 416 SER B O 1
ATOM 7611 N N . LEU B 1 459 ? 121.200 106.864 159.726 1.00 93.05 417 LEU B N 1
ATOM 7612 C CA . LEU B 1 459 ? 120.393 107.966 160.227 1.00 93.05 417 LEU B CA 1
ATOM 7613 C C . LEU B 1 459 ? 119.012 107.996 159.587 1.00 93.05 417 LEU B C 1
ATOM 7614 O O . LEU B 1 459 ? 118.847 107.685 158.408 1.00 93.05 417 LEU B O 1
ATOM 7619 N N . LEU B 1 460 ? 118.016 108.372 160.381 1.00 91.71 418 LEU B N 1
ATOM 7620 C CA . LEU B 1 460 ? 116.671 108.626 159.889 1.00 91.71 418 LEU B CA 1
ATOM 7621 C C . LEU B 1 460 ? 116.600 110.031 159.302 1.00 91.71 418 LEU B C 1
ATOM 7622 O O . LEU B 1 460 ? 117.381 110.910 159.668 1.00 91.71 418 LEU B O 1
ATOM 7627 N N . ILE B 1 461 ? 115.701 110.226 158.332 1.00 90.18 419 ILE B N 1
ATOM 7628 C CA . ILE B 1 461 ? 115.539 111.532 157.693 1.00 90.18 419 ILE B CA 1
ATOM 7629 C C . ILE B 1 461 ? 114.080 111.973 157.830 1.00 90.18 419 ILE B C 1
ATOM 7630 O O . ILE B 1 461 ? 113.493 112.504 156.882 1.00 90.18 419 ILE B O 1
ATOM 7635 N N . THR B 1 462 ? 113.454 111.683 158.972 1.00 95.89 420 THR B N 1
ATOM 7636 C CA . THR B 1 462 ? 112.033 111.975 159.147 1.00 95.89 420 THR B CA 1
ATOM 7637 C C . THR B 1 462 ? 111.744 113.475 159.123 1.00 95.89 420 THR B C 1
ATOM 7638 O O . THR B 1 462 ? 112.622 114.316 159.317 1.00 95.89 420 THR B O 1
ATOM 7642 N N . GLY B 1 463 ? 110.484 113.802 158.853 1.00 91.60 421 GLY B N 1
ATOM 7643 C CA . GLY B 1 463 ? 110.081 115.186 158.731 1.00 91.60 421 GLY B CA 1
ATOM 7644 C C . GLY B 1 463 ? 108.646 115.359 158.285 1.00 91.60 421 GLY B C 1
ATOM 7645 O O . GLY B 1 463 ? 107.776 114.561 158.639 1.00 91.60 421 GLY B O 1
ATOM 7646 N N . ASN B 1 464 ? 108.390 116.394 157.498 1.00 92.28 422 ASN B N 1
ATOM 7647 C CA . ASN B 1 464 ? 107.038 116.766 157.121 1.00 92.28 422 ASN B CA 1
ATOM 7648 C C . ASN B 1 464 ? 106.678 116.085 155.798 1.00 92.28 422 ASN B C 1
ATOM 7649 O O . ASN B 1 464 ? 107.418 115.238 155.296 1.00 92.28 422 ASN B O 1
ATOM 7654 N N . THR B 1 465 ? 105.537 116.454 155.213 1.00 85.32 423 THR B N 1
ATOM 7655 C CA . THR B 1 465 ? 105.005 115.741 154.058 1.00 85.32 423 THR B CA 1
ATOM 7656 C C . THR B 1 465 ? 105.706 116.089 152.749 1.00 85.32 423 THR B C 1
ATOM 7657 O O . THR B 1 465 ? 105.877 115.211 151.899 1.00 85.32 423 THR B O 1
ATOM 7661 N N . GLY B 1 466 ? 106.117 117.335 152.558 1.00 87.20 424 GLY B N 1
ATOM 7662 C CA . GLY B 1 466 ? 106.667 117.757 151.290 1.00 87.20 424 GLY B CA 1
ATOM 7663 C C . GLY B 1 466 ? 107.843 118.679 151.488 1.00 87.20 424 GLY B C 1
ATOM 7664 O O . GLY B 1 466 ? 108.174 119.483 150.615 1.00 87.20 424 GLY B O 1
ATOM 7665 N N . THR B 1 467 ? 108.496 118.548 152.638 1.00 90.59 425 THR B N 1
ATOM 7666 C CA . THR B 1 467 ? 109.610 119.400 153.019 1.00 90.59 425 THR B CA 1
ATOM 7667 C C . THR B 1 467 ? 110.921 118.995 152.365 1.00 90.59 425 THR B C 1
ATOM 7668 O O . THR B 1 467 ? 111.973 119.502 152.761 1.00 90.59 425 THR B O 1
ATOM 7672 N N . GLY B 1 468 ? 110.892 118.101 151.386 1.00 86.65 426 GLY B N 1
ATOM 7673 C CA . GLY B 1 468 ? 112.100 117.687 150.715 1.00 86.65 426 GLY B CA 1
ATOM 7674 C C . GLY B 1 468 ? 112.865 116.675 151.532 1.00 86.65 426 GLY B C 1
ATOM 7675 O O . GLY B 1 468 ? 114.072 116.821 151.731 1.00 86.65 426 GLY B O 1
ATOM 7676 N N . LYS B 1 469 ? 112.170 115.656 152.039 1.00 86.15 427 LYS B N 1
ATOM 7677 C CA . LYS B 1 469 ? 112.870 114.549 152.677 1.00 86.15 427 LYS B CA 1
ATOM 7678 C C . LYS B 1 469 ? 113.642 113.755 151.644 1.00 86.15 427 LYS B C 1
ATOM 7679 O O . LYS B 1 469 ? 114.857 113.579 151.755 1.00 86.15 427 LYS B O 1
ATOM 7685 N N . THR B 1 470 ? 112.942 113.385 150.570 1.00 77.74 428 THR B N 1
ATOM 7686 C CA . THR B 1 470 ? 113.549 112.600 149.463 1.00 77.74 428 THR B CA 1
ATOM 7687 C C . THR B 1 470 ? 114.530 113.468 148.666 1.00 77.74 428 THR B C 1
ATOM 7688 O O . THR B 1 470 ? 115.477 112.899 148.088 1.00 77.74 428 THR B O 1
ATOM 7692 N N . SER B 1 471 ? 114.350 114.791 148.664 1.00 80.49 429 SER B N 1
ATOM 7693 C CA . SER B 1 471 ? 115.209 115.618 147.824 1.00 80.49 429 SER B CA 1
ATOM 7694 C C . SER B 1 471 ? 116.652 115.641 148.307 1.00 80.49 429 SER B C 1
ATOM 7695 O O . SER B 1 471 ? 117.550 115.925 147.513 1.00 80.49 429 SER B O 1
ATOM 7698 N N . LEU B 1 472 ? 116.890 115.317 149.579 1.00 80.60 430 LEU B N 1
ATOM 7699 C CA . LEU B 1 472 ? 118.243 115.012 150.021 1.00 80.60 430 LEU B CA 1
ATOM 7700 C C . LEU B 1 472 ? 118.765 113.759 149.335 1.00 80.60 430 LEU B C 1
ATOM 7701 O O . LEU B 1 472 ? 119.920 113.716 148.905 1.00 80.60 430 LEU B O 1
ATOM 7706 N N . LEU B 1 473 ? 117.924 112.731 149.217 1.00 75.70 431 LEU B N 1
ATOM 7707 C CA . LEU B 1 473 ? 118.358 111.444 148.686 1.00 75.70 431 LEU B CA 1
ATOM 7708 C C . LEU B 1 473 ? 118.595 111.484 147.193 1.00 75.70 431 LEU B C 1
ATOM 7709 O O . LEU B 1 473 ? 119.366 110.668 146.683 1.00 75.70 431 LEU B O 1
ATOM 7714 N N . ARG B 1 474 ? 117.929 112.396 146.486 1.00 72.85 432 ARG B N 1
ATOM 7715 C CA . ARG B 1 474 ? 118.089 112.466 145.041 1.00 72.85 432 ARG B CA 1
ATOM 7716 C C . ARG B 1 474 ? 119.490 112.918 144.661 1.00 72.85 432 ARG B C 1
ATOM 7717 O O . ARG B 1 474 ? 120.108 112.343 143.758 1.00 72.85 432 ARG B O 1
ATOM 7725 N N . VAL B 1 475 ? 120.031 113.914 145.363 1.00 75.33 433 VAL B N 1
ATOM 7726 C CA . VAL B 1 475 ? 121.371 114.372 145.029 1.00 75.33 433 VAL B CA 1
ATOM 7727 C C . VAL B 1 475 ? 122.430 113.392 145.510 1.00 75.33 433 VAL B C 1
ATOM 7728 O O . VAL B 1 475 ? 123.576 113.461 145.053 1.00 75.33 433 VAL B O 1
ATOM 7732 N N . LEU B 1 476 ? 122.079 112.473 146.410 1.00 75.87 434 LEU B N 1
ATOM 7733 C CA . LEU B 1 476 ? 123.010 111.412 146.754 1.00 75.87 434 LEU B CA 1
ATOM 7734 C C . LEU B 1 476 ? 123.095 110.387 145.639 1.00 75.87 434 LEU B C 1
ATOM 7735 O O . LEU B 1 476 ? 124.134 109.743 145.469 1.00 75.87 434 LEU B O 1
ATOM 7740 N N . GLY B 1 477 ? 122.020 110.221 144.881 1.00 71.72 435 GLY B N 1
ATOM 7741 C CA . GLY B 1 477 ? 122.003 109.331 143.745 1.00 71.72 435 GLY B CA 1
ATOM 7742 C C . GLY B 1 477 ? 122.343 109.994 142.438 1.00 71.72 435 GLY B C 1
ATOM 7743 O O . GLY B 1 477 ? 122.190 109.373 141.382 1.00 71.72 435 GLY B O 1
ATOM 7744 N N . GLY B 1 478 ? 122.799 111.243 142.476 1.00 69.69 436 GLY B N 1
ATOM 7745 C CA . GLY B 1 478 ? 123.097 111.964 141.260 1.00 69.69 436 GLY B CA 1
ATOM 7746 C C . GLY B 1 478 ? 121.884 112.333 140.448 1.00 69.69 436 GLY B C 1
ATOM 7747 O O . GLY B 1 478 ? 122.011 112.623 139.257 1.00 69.69 436 GLY B O 1
ATOM 7748 N N . LEU B 1 479 ? 120.701 112.322 141.058 1.00 67.11 437 LEU B N 1
ATOM 7749 C CA . LEU B 1 479 ? 119.483 112.659 140.334 1.00 67.11 437 LEU B CA 1
ATOM 7750 C C . LEU B 1 479 ? 119.416 114.156 140.097 1.00 67.11 437 LEU B C 1
ATOM 7751 O O . LEU B 1 479 ? 119.360 114.619 138.955 1.00 67.11 437 LEU B O 1
ATOM 7756 N N . TRP B 1 480 ? 119.430 114.923 141.173 1.00 72.35 438 TRP B N 1
ATOM 7757 C CA . TRP B 1 480 ? 119.479 116.368 141.091 1.00 72.35 438 TRP B CA 1
ATOM 7758 C C . TRP B 1 480 ? 120.874 116.850 141.450 1.00 72.35 438 TRP B C 1
ATOM 7759 O O . TRP B 1 480 ? 121.712 116.101 141.953 1.00 72.35 438 TRP B O 1
ATOM 7770 N N . THR B 1 481 ? 121.117 118.123 141.180 1.00 80.07 439 THR B N 1
ATOM 7771 C CA . THR B 1 481 ? 122.296 118.807 141.672 1.00 80.07 439 THR B CA 1
ATOM 7772 C C . THR B 1 481 ? 121.864 119.885 142.651 1.00 80.07 439 THR B C 1
ATOM 7773 O O . THR B 1 481 ? 120.799 120.488 142.499 1.00 80.07 439 THR B O 1
ATOM 7777 N N . SER B 1 482 ? 122.687 120.101 143.669 1.00 89.27 440 SER B N 1
ATOM 7778 C CA . SER B 1 482 ? 122.435 121.183 144.606 1.00 89.27 440 SER B CA 1
ATOM 7779 C C . SER B 1 482 ? 122.613 122.521 143.913 1.00 89.27 440 SER B C 1
ATOM 7780 O O . SER B 1 482 ? 123.475 122.676 143.045 1.00 89.27 440 SER B O 1
ATOM 7783 N N . THR B 1 483 ? 121.780 123.488 144.286 1.00 93.60 441 THR B N 1
ATOM 7784 C CA . THR B 1 483 ? 121.909 124.821 143.714 1.00 93.60 441 THR B CA 1
ATOM 7785 C C . THR B 1 483 ? 123.178 125.502 144.206 1.00 93.60 441 THR B C 1
ATOM 7786 O O . THR B 1 483 ? 123.965 126.024 143.408 1.00 93.60 441 THR B O 1
ATOM 7790 N N . ARG B 1 484 ? 123.399 125.497 145.516 1.00 94.71 442 ARG B N 1
ATOM 7791 C CA . ARG B 1 484 ? 124.625 126.009 146.117 1.00 94.71 442 ARG B CA 1
ATOM 7792 C C . ARG B 1 484 ? 125.078 124.993 147.154 1.00 94.71 442 ARG B C 1
ATOM 7793 O O . ARG B 1 484 ? 124.439 124.848 148.200 1.00 94.71 442 ARG B O 1
ATOM 7801 N N . GLY B 1 485 ? 126.158 124.288 146.866 1.00 91.76 443 GLY B N 1
ATOM 7802 C CA . GLY B 1 485 ? 126.675 123.321 147.813 1.00 91.76 443 GLY B CA 1
ATOM 7803 C C . GLY B 1 485 ? 127.538 122.293 147.127 1.00 91.76 443 GLY B C 1
ATOM 7804 O O . GLY B 1 485 ? 127.615 122.220 145.902 1.00 91.76 443 GLY B O 1
ATOM 7805 N N . SER B 1 486 ? 128.195 121.485 147.954 1.00 94.74 444 SER B N 1
ATOM 7806 C CA . SER B 1 486 ? 129.091 120.436 147.489 1.00 94.74 444 SER B CA 1
ATOM 7807 C C . SER B 1 486 ? 128.623 119.103 148.049 1.00 94.74 444 SER B C 1
ATOM 7808 O O . SER B 1 486 ? 128.574 118.919 149.270 1.00 94.74 444 SER B O 1
ATOM 7811 N N . VAL B 1 487 ? 128.279 118.181 147.156 1.00 90.69 445 VAL B N 1
ATOM 7812 C CA . VAL B 1 487 ? 127.876 116.829 147.511 1.00 90.69 445 VAL B CA 1
ATOM 7813 C C . VAL B 1 487 ? 128.857 115.860 146.864 1.00 90.69 445 VAL B C 1
ATOM 7814 O O . VAL B 1 487 ? 129.352 116.106 145.759 1.00 90.69 445 VAL B O 1
ATOM 7818 N N . GLN B 1 488 ? 129.200 114.800 147.589 1.00 92.63 446 GLN B N 1
ATOM 7819 C CA . GLN B 1 488 ? 130.042 113.746 147.049 1.00 92.63 446 GLN B CA 1
ATOM 7820 C C . GLN B 1 488 ? 129.759 112.472 147.822 1.00 92.63 446 GLN B C 1
ATOM 7821 O O . GLN B 1 488 ? 129.244 112.508 148.941 1.00 92.63 446 GLN B O 1
ATOM 7827 N N . MET B 1 489 ? 130.103 111.346 147.211 1.00 94.28 447 MET B N 1
ATOM 7828 C CA . MET B 1 489 ? 130.039 110.061 147.883 1.00 94.28 447 MET B CA 1
ATOM 7829 C C . MET B 1 489 ? 131.430 109.449 147.932 1.00 94.28 447 MET B C 1
ATOM 7830 O O . MET B 1 489 ? 132.260 109.676 147.047 1.00 94.28 447 MET B O 1
ATOM 7835 N N . LEU B 1 490 ? 131.684 108.690 148.990 1.00 95.88 448 LEU B N 1
ATOM 7836 C CA . LEU B 1 490 ? 132.974 108.054 149.197 1.00 95.88 448 LEU B CA 1
ATOM 7837 C C . LEU B 1 490 ? 132.918 106.558 148.954 1.00 95.88 448 LEU B C 1
ATOM 7838 O O . LEU B 1 490 ? 133.929 105.871 149.126 1.00 95.88 448 LEU B O 1
ATOM 7843 N N . THR B 1 491 ? 131.760 106.038 148.569 1.00 94.62 449 THR B N 1
ATOM 7844 C CA . THR B 1 491 ? 131.601 104.636 148.227 1.00 94.62 449 THR B CA 1
ATOM 7845 C C . THR B 1 491 ? 130.908 104.531 146.881 1.00 94.62 449 THR B C 1
ATOM 7846 O O . THR B 1 491 ? 129.960 105.268 146.601 1.00 94.62 449 THR B O 1
ATOM 7850 N N . ASP B 1 492 ? 131.395 103.620 146.048 1.00 92.50 450 ASP B N 1
ATOM 7851 C CA . ASP B 1 492 ? 130.837 103.452 144.720 1.00 92.50 450 ASP B CA 1
ATOM 7852 C C . ASP B 1 492 ? 129.485 102.759 144.795 1.00 92.50 450 ASP B C 1
ATOM 7853 O O . ASP B 1 492 ? 129.180 102.036 145.744 1.00 92.50 450 ASP B O 1
ATOM 7858 N N . PHE B 1 493 ? 128.668 102.991 143.774 1.00 81.77 451 PHE B N 1
ATOM 7859 C CA . PHE B 1 493 ? 127.414 102.266 143.653 1.00 81.77 451 PHE B CA 1
ATOM 7860 C C . PHE B 1 493 ? 127.689 100.816 143.294 1.00 81.77 451 PHE B C 1
ATOM 7861 O O . PHE B 1 493 ? 128.599 100.515 142.518 1.00 81.77 451 PHE B O 1
ATOM 7869 N N . GLY B 1 494 ? 126.901 99.911 143.864 1.00 83.42 452 GLY B N 1
ATOM 7870 C CA . GLY B 1 494 ? 127.022 98.516 143.528 1.00 83.42 452 GLY B CA 1
ATOM 7871 C C . GLY B 1 494 ? 126.323 97.597 144.502 1.00 83.42 452 GLY B C 1
ATOM 7872 O O . GLY B 1 494 ? 125.456 98.015 145.275 1.00 83.42 452 GLY B O 1
ATOM 7873 N N . PRO B 1 495 ? 126.672 96.307 144.457 1.00 85.62 453 PRO B N 1
ATOM 7874 C CA . PRO B 1 495 ? 126.080 95.340 145.390 1.00 85.62 453 PRO B CA 1
ATOM 7875 C C . PRO B 1 495 ? 126.514 95.591 146.820 1.00 85.62 453 PRO B C 1
ATOM 7876 O O . PRO B 1 495 ? 125.678 95.777 147.707 1.00 85.62 453 PRO B O 1
ATOM 7880 N N . HIS B 1 496 ? 127.825 95.625 147.042 1.00 87.22 454 HIS B N 1
ATOM 7881 C CA . HIS B 1 496 ? 128.393 95.844 148.362 1.00 87.22 454 HIS B CA 1
ATOM 7882 C C . HIS B 1 496 ? 128.776 97.292 148.593 1.00 87.22 454 HIS B C 1
ATOM 7883 O O . HIS B 1 496 ? 129.474 97.592 149.564 1.00 87.22 454 HIS B O 1
ATOM 7890 N N . GLY B 1 497 ? 128.327 98.194 147.733 1.00 86.92 455 GLY B N 1
ATOM 7891 C CA . GLY B 1 497 ? 128.688 99.585 147.862 1.00 86.92 455 GLY B CA 1
ATOM 7892 C C . GLY B 1 497 ? 127.591 100.401 148.503 1.00 86.92 455 GLY B C 1
ATOM 7893 O O . GLY B 1 497 ? 127.461 100.426 149.729 1.00 86.92 455 GLY B O 1
ATOM 7894 N N . VAL B 1 498 ? 126.808 101.089 147.682 1.00 84.83 456 VAL B N 1
ATOM 7895 C CA . VAL B 1 498 ? 125.681 101.881 148.149 1.00 84.83 456 VAL B CA 1
ATOM 7896 C C . VAL B 1 498 ? 124.493 101.597 147.238 1.00 84.83 456 VAL B C 1
ATOM 7897 O O . VAL B 1 498 ? 124.634 101.581 146.010 1.00 84.83 456 VAL B O 1
ATOM 7901 N N . LEU B 1 499 ? 123.342 101.299 147.836 1.00 80.36 457 LEU B N 1
ATOM 7902 C CA . LEU B 1 499 ? 122.161 100.916 147.077 1.00 80.36 457 LEU B CA 1
ATOM 7903 C C . LEU B 1 499 ? 120.978 101.732 147.559 1.00 80.36 457 LEU B C 1
ATOM 7904 O O . LEU B 1 499 ? 120.719 101.813 148.763 1.00 80.36 457 LEU B O 1
ATOM 7909 N N . PHE B 1 500 ? 120.261 102.322 146.619 1.00 73.84 458 PHE B N 1
ATOM 7910 C CA . PHE B 1 500 ? 119.110 103.145 146.925 1.00 73.84 458 PHE B CA 1
ATOM 7911 C C . PHE B 1 500 ? 117.843 102.312 146.872 1.00 73.84 458 PHE B C 1
ATOM 7912 O O . PHE B 1 500 ? 117.795 101.249 146.255 1.00 73.84 458 PHE B O 1
ATOM 7920 N N . LEU B 1 501 ? 116.811 102.811 147.536 1.00 68.52 459 LEU B N 1
ATOM 7921 C CA . LEU B 1 501 ? 115.469 102.296 147.381 1.00 68.52 459 LEU B CA 1
ATOM 7922 C C . LEU B 1 501 ? 114.562 103.498 147.169 1.00 68.52 459 LEU B C 1
ATOM 7923 O O . LEU B 1 501 ? 114.589 104.440 147.971 1.00 68.52 459 LEU B O 1
ATOM 7928 N N . PRO B 1 502 ? 113.778 103.524 146.108 1.00 64.57 460 PRO B N 1
ATOM 7929 C CA . PRO B 1 502 ? 112.926 104.678 145.836 1.00 64.57 460 PRO B CA 1
ATOM 7930 C C . PRO B 1 502 ? 111.653 104.648 146.672 1.00 64.57 460 PRO B C 1
ATOM 7931 O O . PRO B 1 502 ? 111.321 103.652 147.314 1.00 64.57 460 PRO B O 1
ATOM 7935 N N . GLN B 1 503 ? 110.955 105.784 146.660 1.00 72.92 461 GLN B N 1
ATOM 7936 C CA . GLN B 1 503 ? 109.730 105.933 147.433 1.00 72.92 461 GLN B CA 1
ATOM 7937 C C . GLN B 1 503 ? 108.630 105.065 146.839 1.00 72.92 461 GLN B C 1
ATOM 7938 O O . GLN B 1 503 ? 108.074 104.191 147.509 1.00 72.92 461 GLN B O 1
ATOM 7944 N N . LYS B 1 504 ? 108.336 105.266 145.579 1.00 68.30 462 LYS B N 1
ATOM 7945 C CA . LYS B 1 504 ? 107.560 104.277 144.846 1.00 68.30 462 LYS B CA 1
ATOM 7946 C C . LYS B 1 504 ? 108.516 103.279 144.214 1.00 68.30 462 LYS B C 1
ATOM 7947 O O . LYS B 1 504 ? 109.453 103.690 143.529 1.00 68.30 462 LYS B O 1
ATOM 7953 N N . PRO B 1 505 ? 108.340 101.984 144.430 1.00 62.01 463 PRO B N 1
ATOM 7954 C CA . PRO B 1 505 ? 109.374 101.025 144.043 1.00 62.01 463 PRO B CA 1
ATOM 7955 C C . PRO B 1 505 ? 109.311 100.680 142.568 1.00 62.01 463 PRO B C 1
ATOM 7956 O O . PRO B 1 505 ? 108.307 100.893 141.892 1.00 62.01 463 PRO B O 1
ATOM 7960 N N . PHE B 1 506 ? 110.418 100.136 142.079 1.00 61.53 464 PHE B N 1
ATOM 7961 C CA . PHE B 1 506 ? 110.558 99.773 140.678 1.00 61.53 464 PHE B CA 1
ATOM 7962 C C . PHE B 1 506 ? 110.557 98.264 140.512 1.00 61.53 464 PHE B C 1
ATOM 7963 O O . PHE B 1 506 ? 111.148 97.540 141.313 1.00 61.53 464 PHE B O 1
ATOM 7971 N N . PHE B 1 507 ? 109.917 97.804 139.442 1.00 63.51 465 PHE B N 1
ATOM 7972 C CA . PHE B 1 507 ? 110.011 96.420 139.000 1.00 63.51 465 PHE B CA 1
ATOM 7973 C C . PHE B 1 507 ? 110.032 96.407 137.486 1.00 63.51 465 PHE B C 1
ATOM 7974 O O . PHE B 1 507 ? 109.094 96.893 136.851 1.00 63.51 465 PHE B O 1
ATOM 7982 N N . THR B 1 508 ? 111.089 95.855 136.911 1.00 61.46 466 THR B N 1
ATOM 7983 C CA . THR B 1 508 ? 111.139 95.776 135.467 1.00 61.46 466 THR B CA 1
ATOM 7984 C C . THR B 1 508 ? 110.407 94.530 134.989 1.00 61.46 466 THR B C 1
ATOM 7985 O O . THR B 1 508 ? 110.000 93.675 135.774 1.00 61.46 466 THR B O 1
ATOM 7989 N N . ASP B 1 509 ? 110.217 94.443 133.681 1.00 58.80 467 ASP B N 1
ATOM 7990 C CA . ASP B 1 509 ? 109.760 93.198 133.088 1.00 58.80 467 ASP B CA 1
ATOM 7991 C C . ASP B 1 509 ? 110.865 92.155 133.165 1.00 58.80 467 ASP B C 1
ATOM 7992 O O . ASP B 1 509 ? 112.028 92.444 132.873 1.00 58.80 467 ASP B O 1
ATOM 7997 N N . GLY B 1 510 ? 110.516 90.955 133.584 1.00 65.07 468 GLY B N 1
ATOM 7998 C CA . GLY B 1 510 ? 111.497 89.893 133.668 1.00 65.07 468 GLY B CA 1
ATOM 7999 C C . GLY B 1 510 ? 111.093 88.863 134.699 1.00 65.07 468 GLY B C 1
ATOM 8000 O O . GLY B 1 510 ? 110.026 88.931 135.296 1.00 65.07 468 GLY B O 1
ATOM 8001 N N . THR B 1 511 ? 111.986 87.899 134.888 1.00 68.77 469 THR B N 1
ATOM 8002 C CA . THR B 1 511 ? 111.742 86.833 135.838 1.00 68.77 469 THR B CA 1
ATOM 8003 C C . THR B 1 511 ? 111.923 87.335 137.262 1.00 68.77 469 THR B C 1
ATOM 8004 O O . THR B 1 511 ? 112.444 88.424 137.502 1.00 68.77 469 THR B O 1
ATOM 8008 N N . LEU B 1 512 ? 111.488 86.507 138.217 1.00 68.54 470 LEU B N 1
ATOM 8009 C CA . LEU B 1 512 ? 111.673 86.821 139.630 1.00 68.54 470 LEU B CA 1
ATOM 8010 C C . LEU B 1 512 ? 113.146 86.865 139.999 1.00 68.54 470 LEU B C 1
ATOM 8011 O O . LEU B 1 512 ? 113.544 87.648 140.868 1.00 68.54 470 LEU B O 1
ATOM 8016 N N . ARG B 1 513 ? 113.968 86.056 139.329 1.00 74.80 471 ARG B N 1
ATOM 8017 C CA . ARG B 1 513 ? 115.410 86.153 139.497 1.00 74.80 471 ARG B CA 1
ATOM 8018 C C . ARG B 1 513 ? 115.932 87.507 139.048 1.00 74.80 471 ARG B C 1
ATOM 8019 O O . ARG B 1 513 ? 116.875 88.029 139.643 1.00 74.80 471 ARG B O 1
ATOM 8027 N N . GLU B 1 514 ? 115.320 88.106 138.029 1.00 67.98 472 GLU B N 1
ATOM 8028 C CA . GLU B 1 514 ? 115.766 89.418 137.583 1.00 67.98 472 GLU B CA 1
ATOM 8029 C C . GLU B 1 514 ? 115.174 90.539 138.418 1.00 67.98 472 GLU B C 1
ATOM 8030 O O . GLU B 1 514 ? 115.748 91.629 138.471 1.00 67.98 472 GLU B O 1
ATOM 8036 N N . GLN B 1 515 ? 114.044 90.300 139.082 1.00 66.47 473 GLN B N 1
ATOM 8037 C CA . GLN B 1 515 ? 113.438 91.337 139.902 1.00 66.47 473 GLN B CA 1
ATOM 8038 C C . GLN B 1 515 ? 114.167 91.564 141.212 1.00 66.47 473 GLN B C 1
ATOM 8039 O O . GLN B 1 515 ? 113.840 92.521 141.917 1.00 66.47 473 GLN B O 1
ATOM 8045 N N . VAL B 1 516 ? 115.128 90.719 141.560 1.00 69.04 474 VAL B N 1
ATOM 8046 C CA . VAL B 1 516 ? 115.814 90.832 142.835 1.00 69.04 474 VAL B CA 1
ATOM 8047 C C . VAL B 1 516 ? 117.283 91.184 142.687 1.00 69.04 474 VAL B C 1
ATOM 8048 O O . VAL B 1 516 ? 117.887 91.652 143.660 1.00 69.04 474 VAL B O 1
ATOM 8052 N N . ILE B 1 517 ? 117.883 90.969 141.525 1.00 71.77 475 ILE B N 1
ATOM 8053 C CA . ILE B 1 517 ? 119.266 91.367 141.329 1.00 71.77 475 ILE B CA 1
ATOM 8054 C C . ILE B 1 517 ? 119.264 92.568 140.401 1.00 71.77 475 ILE B C 1
ATOM 8055 O O . ILE B 1 517 ? 120.255 92.823 139.708 1.00 71.77 475 ILE B O 1
ATOM 8060 N N . TYR B 1 518 ? 118.169 93.336 140.453 1.00 66.97 476 TYR B N 1
ATOM 8061 C CA . TYR B 1 518 ? 117.795 94.227 139.354 1.00 66.97 476 TYR B CA 1
ATOM 8062 C C . TYR B 1 518 ? 118.842 95.267 138.946 1.00 66.97 476 TYR B C 1
ATOM 8063 O O . TYR B 1 518 ? 119.027 95.447 137.732 1.00 66.97 476 TYR B O 1
ATOM 8072 N N . PRO B 1 519 ? 119.581 95.940 139.835 1.00 68.29 477 PRO B N 1
ATOM 8073 C CA . PRO B 1 519 ? 120.670 96.787 139.329 1.00 68.29 477 PRO B CA 1
ATOM 8074 C C . PRO B 1 519 ? 121.863 96.023 138.764 1.00 68.29 477 PRO B C 1
ATOM 8075 O O . PRO B 1 519 ? 122.796 96.665 138.274 1.00 68.29 477 PRO B O 1
ATOM 8079 N N . LEU B 1 520 ? 121.876 94.688 138.789 1.00 74.32 478 LEU B N 1
ATOM 8080 C CA . LEU B 1 520 ? 123.012 93.931 138.287 1.00 74.32 478 LEU B CA 1
ATOM 8081 C C . LEU B 1 520 ? 122.734 93.150 137.015 1.00 74.32 478 LEU B C 1
ATOM 8082 O O . LEU B 1 520 ? 123.691 92.682 136.395 1.00 74.32 478 LEU B O 1
ATOM 8087 N N . LYS B 1 521 ? 121.465 92.863 136.711 1.00 72.83 479 LYS B N 1
ATOM 8088 C CA . LYS B 1 521 ? 120.891 92.362 135.452 1.00 72.83 479 LYS B CA 1
ATOM 8089 C C . LYS B 1 521 ? 121.348 90.970 135.025 1.00 72.83 479 LYS B C 1
ATOM 8090 O O . LYS B 1 521 ? 120.784 90.418 134.075 1.00 72.83 479 LYS B O 1
ATOM 8096 N N . GLU B 1 522 ? 122.323 90.389 135.725 1.00 90.97 480 GLU B N 1
ATOM 8097 C CA . GLU B 1 522 ? 122.831 89.037 135.534 1.00 90.97 480 GLU B CA 1
ATOM 8098 C C . GLU B 1 522 ? 123.799 88.746 136.665 1.00 90.97 480 GLU B C 1
ATOM 8099 O O . GLU B 1 522 ? 124.562 89.627 137.064 1.00 90.97 480 GLU B O 1
ATOM 8105 N N . VAL B 1 523 ? 123.782 87.515 137.167 1.00 103.67 481 VAL B N 1
ATOM 8106 C CA . VAL B 1 523 ? 124.557 87.180 138.353 1.00 103.67 481 VAL B CA 1
ATOM 8107 C C . VAL B 1 523 ? 125.543 86.036 138.125 1.00 103.67 481 VAL B C 1
ATOM 8108 O O . VAL B 1 523 ? 126.575 85.982 138.813 1.00 103.67 481 VAL B O 1
ATOM 8112 N N . TYR B 1 524 ? 125.321 85.155 137.150 1.00 110.51 482 TYR B N 1
ATOM 8113 C CA . TYR B 1 524 ? 126.157 83.963 137.004 1.00 110.51 482 TYR B CA 1
ATOM 8114 C C . TYR B 1 524 ? 127.553 84.262 136.444 1.00 110.51 482 TYR B C 1
ATOM 8115 O O . TYR B 1 524 ? 128.513 83.619 136.888 1.00 110.51 482 TYR B O 1
ATOM 8124 N N . PRO B 1 525 ? 127.749 85.199 135.500 1.00 114.32 483 PRO B N 1
ATOM 8125 C CA . PRO B 1 525 ? 129.113 85.713 135.306 1.00 114.32 483 PRO B CA 1
ATOM 8126 C C . PRO B 1 525 ? 129.598 86.581 136.451 1.00 114.32 483 PRO B C 1
ATOM 8127 O O . PRO B 1 525 ? 130.815 86.699 136.640 1.00 114.32 483 PRO B O 1
ATOM 8131 N N . ASP B 1 526 ? 128.695 87.191 137.217 1.00 118.55 484 ASP B N 1
ATOM 8132 C CA . ASP B 1 526 ? 129.120 88.036 138.327 1.00 118.55 484 ASP B CA 1
ATOM 8133 C C . ASP B 1 526 ? 129.527 87.201 139.535 1.00 118.55 484 ASP B C 1
ATOM 8134 O O . ASP B 1 526 ? 130.558 87.465 140.162 1.00 118.55 484 ASP B O 1
ATOM 8139 N N . SER B 1 527 ? 128.727 86.192 139.879 1.00 117.21 485 SER B N 1
ATOM 8140 C CA . SER B 1 527 ? 129.001 85.370 141.051 1.00 117.21 485 SER B CA 1
ATOM 8141 C C . SER B 1 527 ? 129.852 84.153 140.709 1.00 117.21 485 SER B C 1
ATOM 8142 O O . SER B 1 527 ? 130.874 83.905 141.356 1.00 117.21 485 SER B O 1
ATOM 8145 N N . GLY B 1 528 ? 129.440 83.382 139.705 1.00 117.14 486 GLY B N 1
ATOM 8146 C CA . GLY B 1 528 ? 130.104 82.152 139.350 1.00 117.14 486 GLY B CA 1
ATOM 8147 C C . GLY B 1 528 ? 129.545 80.923 140.038 1.00 117.14 486 GLY B C 1
ATOM 8148 O O . GLY B 1 528 ? 129.605 79.827 139.472 1.00 117.14 486 GLY B O 1
ATOM 8149 N N . SER B 1 529 ? 129.008 81.080 141.246 1.00 114.73 487 SER B N 1
ATOM 8150 C CA . SER B 1 529 ? 128.440 79.955 141.974 1.00 114.73 487 SER B CA 1
ATOM 8151 C C . SER B 1 529 ? 127.134 79.515 141.327 1.00 114.73 487 SER B C 1
ATOM 8152 O O . SER B 1 529 ? 126.306 80.348 140.946 1.00 114.73 487 SER B O 1
ATOM 8155 N N . ALA B 1 530 ? 126.956 78.199 141.199 1.00 107.46 488 ALA B N 1
ATOM 8156 C CA . ALA B 1 530 ? 125.806 77.675 140.472 1.00 107.46 488 ALA B CA 1
ATOM 8157 C C . ALA B 1 530 ? 124.523 77.807 141.280 1.00 107.46 488 ALA B C 1
ATOM 8158 O O . ALA B 1 530 ? 123.490 78.232 140.747 1.00 107.46 488 ALA B O 1
ATOM 8160 N N . ASP B 1 531 ? 124.566 77.461 142.561 1.00 105.55 489 ASP B N 1
ATOM 8161 C CA . ASP B 1 531 ? 123.364 77.465 143.378 1.00 105.55 489 ASP B CA 1
ATOM 8162 C C . ASP B 1 531 ? 123.000 78.887 143.781 1.00 105.55 489 ASP B C 1
ATOM 8163 O O . ASP B 1 531 ? 123.857 79.664 144.214 1.00 105.55 489 ASP B O 1
ATOM 8168 N N . ASP B 1 532 ? 121.723 79.217 143.639 1.00 99.62 490 ASP B N 1
ATOM 8169 C CA . ASP B 1 532 ? 121.179 80.513 144.019 1.00 99.62 490 ASP B CA 1
ATOM 8170 C C . ASP B 1 532 ? 120.229 80.352 145.196 1.00 99.62 490 ASP B C 1
ATOM 8171 O O . ASP B 1 532 ? 119.134 80.910 145.221 1.00 99.62 490 ASP B O 1
ATOM 8176 N N . GLU B 1 533 ? 120.642 79.554 146.180 1.00 98.02 491 GLU B N 1
ATOM 8177 C CA . GLU B 1 533 ? 119.874 79.368 147.403 1.00 98.02 491 GLU B CA 1
ATOM 8178 C C . GLU B 1 533 ? 119.841 80.617 148.269 1.00 98.02 491 GLU B C 1
ATOM 8179 O O . GLU B 1 533 ? 119.042 80.674 149.210 1.00 98.02 491 GLU B O 1
ATOM 8185 N N . ARG B 1 534 ? 120.690 81.603 147.973 1.00 92.34 492 ARG B N 1
ATOM 8186 C CA . ARG B 1 534 ? 120.703 82.856 148.714 1.00 92.34 492 ARG B CA 1
ATOM 8187 C C . ARG B 1 534 ? 119.405 83.626 148.516 1.00 92.34 492 ARG B C 1
ATOM 8188 O O . ARG B 1 534 ? 118.831 84.148 149.477 1.00 92.34 492 ARG B O 1
ATOM 8196 N N . ILE B 1 535 ? 118.921 83.701 147.276 1.00 88.54 493 ILE B N 1
ATOM 8197 C CA . ILE B 1 535 ? 117.692 84.447 147.040 1.00 88.54 493 ILE B CA 1
ATOM 8198 C C . ILE B 1 535 ? 116.468 83.670 147.517 1.00 88.54 493 ILE B C 1
ATOM 8199 O O . ILE B 1 535 ? 115.531 84.264 148.066 1.00 88.54 493 ILE B O 1
ATOM 8204 N N . LEU B 1 536 ? 116.464 82.344 147.376 1.00 88.87 494 LEU B N 1
ATOM 8205 C CA . LEU B 1 536 ? 115.369 81.556 147.917 1.00 88.87 494 LEU B CA 1
ATOM 8206 C C . LEU B 1 536 ? 115.368 81.563 149.437 1.00 88.87 494 LEU B C 1
ATOM 8207 O O . LEU B 1 536 ? 114.310 81.370 150.044 1.00 88.87 494 LEU B O 1
ATOM 8212 N N . ARG B 1 537 ? 116.524 81.795 150.057 1.00 91.61 495 ARG B N 1
ATOM 8213 C CA . ARG B 1 537 ? 116.545 82.096 151.481 1.00 91.61 495 ARG B CA 1
ATOM 8214 C C . ARG B 1 537 ? 115.932 83.460 151.750 1.00 91.61 495 ARG B C 1
ATOM 8215 O O . ARG B 1 537 ? 115.076 83.602 152.627 1.00 91.61 495 ARG B O 1
ATOM 8223 N N . PHE B 1 538 ? 116.338 84.470 150.975 1.00 90.71 496 PHE B N 1
ATOM 8224 C CA . PHE B 1 538 ? 115.983 85.848 151.296 1.00 90.71 496 PHE B CA 1
ATOM 8225 C C . PHE B 1 538 ? 114.527 86.155 150.992 1.00 90.71 496 PHE B C 1
ATOM 8226 O O . PHE B 1 538 ? 113.964 87.082 151.580 1.00 90.71 496 PHE B O 1
ATOM 8234 N N . LEU B 1 539 ? 113.905 85.404 150.085 1.00 86.45 497 LEU B N 1
ATOM 8235 C CA . LEU B 1 539 ? 112.500 85.644 149.779 1.00 86.45 497 LEU B CA 1
ATOM 8236 C C . LEU B 1 539 ? 111.610 85.221 150.939 1.00 86.45 497 LEU B C 1
ATOM 8237 O O . LEU B 1 539 ? 110.723 85.973 151.363 1.00 86.45 497 LEU B O 1
ATOM 8242 N N . GLU B 1 540 ? 111.840 84.022 151.474 1.00 89.87 498 GLU B N 1
ATOM 8243 C CA . GLU B 1 540 ? 111.151 83.613 152.691 1.00 89.87 498 GLU B CA 1
ATOM 8244 C C . GLU B 1 540 ? 111.635 84.404 153.898 1.00 89.87 498 GLU B C 1
ATOM 8245 O O . GLU B 1 540 ? 110.867 84.619 154.843 1.00 89.87 498 GLU B O 1
ATOM 8251 N N . LEU B 1 541 ? 112.890 84.859 153.879 1.00 88.64 499 LEU B N 1
ATOM 8252 C CA . LEU B 1 541 ? 113.356 85.748 154.935 1.00 88.64 499 LEU B CA 1
ATOM 8253 C C . LEU B 1 541 ? 112.659 87.096 154.866 1.00 88.64 499 LEU B C 1
ATOM 8254 O O . LEU B 1 541 ? 112.396 87.710 155.905 1.00 88.64 499 LEU B O 1
ATOM 8259 N N . ALA B 1 542 ? 112.343 87.565 153.661 1.00 86.35 500 ALA B N 1
ATOM 8260 C CA . ALA B 1 542 ? 111.467 88.716 153.527 1.00 86.35 500 ALA B CA 1
ATOM 8261 C C . ALA B 1 542 ? 110.000 88.328 153.597 1.00 86.35 500 ALA B C 1
ATOM 8262 O O . ALA B 1 542 ? 109.148 89.207 153.754 1.00 86.35 500 ALA B O 1
ATOM 8264 N N . GLY B 1 543 ? 109.689 87.040 153.479 1.00 85.94 501 GLY B N 1
ATOM 8265 C CA . GLY B 1 543 ? 108.366 86.520 153.750 1.00 85.94 501 GLY B CA 1
ATOM 8266 C C . GLY B 1 543 ? 107.554 86.165 152.525 1.00 85.94 501 GLY B C 1
ATOM 8267 O O . GLY B 1 543 ? 106.563 85.436 152.650 1.00 85.94 501 GLY B O 1
ATOM 8268 N N . LEU B 1 544 ? 107.931 86.655 151.353 1.00 81.87 502 LEU B N 1
ATOM 8269 C CA . LEU B 1 544 ? 107.107 86.469 150.159 1.00 81.87 502 LEU B CA 1
ATOM 8270 C C . LEU B 1 544 ? 107.527 85.247 149.338 1.00 81.87 502 LEU B C 1
ATOM 8271 O O . LEU B 1 544 ? 107.623 85.281 148.114 1.00 81.87 502 LEU B O 1
ATOM 8276 N N . SER B 1 545 ? 107.703 84.108 150.004 1.00 84.03 503 SER B N 1
ATOM 8277 C CA . SER B 1 545 ? 108.001 82.891 149.259 1.00 84.03 503 SER B CA 1
ATOM 8278 C C . SER B 1 545 ? 106.762 82.239 148.675 1.00 84.03 503 SER B C 1
ATOM 8279 O O . SER B 1 545 ? 106.893 81.308 147.876 1.00 84.03 503 SER B O 1
ATOM 8282 N N . ASN B 1 546 ? 105.566 82.701 149.047 1.00 83.59 504 ASN B N 1
ATOM 8283 C CA . ASN B 1 546 ? 104.356 82.293 148.347 1.00 83.59 504 ASN B CA 1
ATOM 8284 C C . ASN B 1 546 ? 104.254 82.908 146.961 1.00 83.59 504 ASN B C 1
ATOM 8285 O O . ASN B 1 546 ? 103.412 82.479 146.169 1.00 83.59 504 ASN B O 1
ATOM 8290 N N . LEU B 1 547 ? 105.086 83.903 146.658 1.00 80.27 505 LEU B N 1
ATOM 8291 C CA . LEU B 1 547 ? 105.136 84.462 145.318 1.00 80.27 505 LEU B CA 1
ATOM 8292 C C . LEU B 1 547 ? 105.827 83.522 144.345 1.00 80.27 505 LEU B C 1
ATOM 8293 O O . LEU B 1 547 ? 105.534 83.561 143.146 1.00 80.27 505 LEU B O 1
ATOM 8298 N N . VAL B 1 548 ? 106.755 82.694 144.835 1.00 80.31 506 VAL B N 1
ATOM 8299 C CA . VAL B 1 548 ? 107.545 81.832 143.960 1.00 80.31 506 VAL B CA 1
ATOM 8300 C C . VAL B 1 548 ? 106.671 80.776 143.305 1.00 80.31 506 VAL B C 1
ATOM 8301 O O . VAL B 1 548 ? 106.901 80.393 142.151 1.00 80.31 506 VAL B O 1
ATOM 8305 N N . ALA B 1 549 ? 105.645 80.306 144.012 1.00 81.67 507 ALA B N 1
ATOM 8306 C CA . ALA B 1 549 ? 104.675 79.414 143.395 1.00 81.67 507 ALA B CA 1
ATOM 8307 C C . ALA B 1 549 ? 103.786 80.153 142.406 1.00 81.67 507 ALA B C 1
ATOM 8308 O O . ALA B 1 549 ? 103.259 79.538 141.473 1.00 81.67 507 ALA B O 1
ATOM 8310 N N . ARG B 1 550 ? 103.627 81.464 142.610 1.00 78.57 508 ARG B N 1
ATOM 8311 C CA . ARG B 1 550 ? 102.779 82.303 141.720 1.00 78.57 508 ARG B CA 1
ATOM 8312 C C . ARG B 1 550 ? 103.493 82.510 140.379 1.00 78.57 508 ARG B C 1
ATOM 8313 O O . ARG B 1 550 ? 102.806 82.525 139.339 1.00 78.57 508 ARG B O 1
ATOM 8321 N N . THR B 1 551 ? 104.821 82.663 140.416 1.00 79.98 509 THR B N 1
ATOM 8322 C CA . THR B 1 551 ? 105.617 82.873 139.219 1.00 79.98 509 THR B CA 1
ATOM 8323 C C . THR B 1 551 ? 106.258 81.594 138.705 1.00 79.98 509 THR B C 1
ATOM 8324 O O . THR B 1 551 ? 107.117 81.671 137.821 1.00 79.98 509 THR B O 1
ATOM 8328 N N . GLU B 1 552 ? 105.859 80.437 139.252 1.00 82.20 510 GLU B N 1
ATOM 8329 C CA . GLU B 1 552 ? 106.205 79.104 138.739 1.00 82.20 510 GLU B CA 1
ATOM 8330 C C . GLU B 1 552 ? 107.712 78.868 138.710 1.00 82.20 510 GLU B C 1
ATOM 8331 O O . GLU B 1 552 ? 108.255 78.319 137.751 1.00 82.20 510 GLU B O 1
ATOM 8337 N N . GLY B 1 553 ? 108.396 79.293 139.764 1.00 79.43 511 GLY B N 1
ATOM 8338 C CA . GLY B 1 553 ? 109.836 79.163 139.801 1.00 79.43 511 GLY B CA 1
ATOM 8339 C C . GLY B 1 553 ? 110.531 80.449 139.414 1.00 79.43 511 GLY B C 1
ATOM 8340 O O . GLY B 1 553 ? 110.038 81.535 139.713 1.00 79.43 511 GLY B O 1
ATOM 8341 N N . LEU B 1 554 ? 111.678 80.350 138.759 1.00 72.16 512 LEU B N 1
ATOM 8342 C CA . LEU B 1 554 ? 112.451 81.516 138.356 1.00 72.16 512 LEU B CA 1
ATOM 8343 C C . LEU B 1 554 ? 112.571 81.573 136.838 1.00 72.16 512 LEU B C 1
ATOM 8344 O O . LEU B 1 554 ? 113.634 81.871 136.288 1.00 72.16 512 LEU B O 1
ATOM 8349 N N . ASP B 1 555 ? 111.472 81.291 136.142 1.00 79.31 513 ASP B N 1
ATOM 8350 C CA . ASP B 1 555 ? 111.524 81.068 134.706 1.00 79.31 513 ASP B CA 1
ATOM 8351 C C . ASP B 1 555 ? 111.270 82.352 133.929 1.00 79.31 513 ASP B C 1
ATOM 8352 O O . ASP B 1 555 ? 110.691 83.315 134.432 1.00 79.31 513 ASP B O 1
ATOM 8357 N N . GLN B 1 556 ? 111.675 82.318 132.663 1.00 86.94 514 GLN B N 1
ATOM 8358 C CA . GLN B 1 556 ? 111.667 83.488 131.796 1.00 86.94 514 GLN B CA 1
ATOM 8359 C C . GLN B 1 556 ? 110.238 83.878 131.427 1.00 86.94 514 GLN B C 1
ATOM 8360 O O . GLN B 1 556 ? 109.359 83.017 131.318 1.00 86.94 514 GLN B O 1
ATOM 8366 N N . GLN B 1 557 ? 110.019 85.189 131.266 1.00 86.56 515 GLN B N 1
ATOM 8367 C CA . GLN B 1 557 ? 108.830 85.776 130.647 1.00 86.56 515 GLN B CA 1
ATOM 8368 C C . GLN B 1 557 ? 107.568 85.426 131.442 1.00 86.56 515 GLN B C 1
ATOM 8369 O O . GLN B 1 557 ? 106.751 84.591 131.059 1.00 86.56 515 GLN B O 1
ATOM 8375 N N . VAL B 1 558 ? 107.492 86.049 132.621 1.00 78.51 516 VAL B N 1
ATOM 8376 C CA . VAL B 1 558 ? 106.363 85.872 133.526 1.00 78.51 516 VAL B CA 1
ATOM 8377 C C . VAL B 1 558 ? 105.045 86.402 132.947 1.00 78.51 516 VAL B C 1
ATOM 8378 O O . VAL B 1 558 ? 103.971 86.005 133.420 1.00 78.51 516 VAL B O 1
ATOM 8382 N N . ASP B 1 559 ? 105.102 87.254 131.911 1.00 79.29 517 ASP B N 1
ATOM 8383 C CA . ASP B 1 559 ? 103.945 87.894 131.266 1.00 79.29 517 ASP B CA 1
ATOM 8384 C C . ASP B 1 559 ? 103.099 88.684 132.256 1.00 79.29 517 ASP B C 1
ATOM 8385 O O . ASP B 1 559 ? 101.870 88.687 132.178 1.00 79.29 517 ASP B O 1
ATOM 8390 N N . TRP B 1 560 ? 103.744 89.353 133.193 1.00 71.50 518 TRP B N 1
ATOM 8391 C CA . TRP B 1 560 ? 103.054 90.178 134.164 1.00 71.50 518 TRP B CA 1
ATOM 8392 C C . TRP B 1 560 ? 103.425 91.635 133.967 1.00 71.50 518 TRP B C 1
ATOM 8393 O O . TRP B 1 560 ? 104.316 91.984 133.188 1.00 71.50 518 TRP B O 1
ATOM 8404 N N . ASN B 1 561 ? 102.728 92.493 134.695 1.00 67.20 519 ASN B N 1
ATOM 8405 C CA . ASN B 1 561 ? 103.096 93.893 134.746 1.00 67.20 519 ASN B CA 1
ATOM 8406 C C . ASN B 1 561 ? 103.921 94.224 135.974 1.00 67.20 519 ASN B C 1
ATOM 8407 O O . ASN B 1 561 ? 104.500 95.313 136.031 1.00 67.20 519 ASN B O 1
ATOM 8412 N N . TRP B 1 562 ? 103.940 93.326 136.967 1.00 64.20 520 TRP B N 1
ATOM 8413 C CA . TRP B 1 562 ? 104.636 93.432 138.251 1.00 64.20 520 TRP B CA 1
ATOM 8414 C C . TRP B 1 562 ? 104.191 94.616 139.102 1.00 64.20 520 TRP B C 1
ATOM 8415 O O . TRP B 1 562 ? 104.809 94.896 140.130 1.00 64.20 520 TRP B O 1
ATOM 8426 N N . TYR B 1 563 ? 103.137 95.316 138.703 1.00 65.95 521 TYR B N 1
ATOM 8427 C CA . TYR B 1 563 ? 102.621 96.445 139.459 1.00 65.95 521 TYR B CA 1
ATOM 8428 C C . TYR B 1 563 ? 101.181 96.228 139.874 1.00 65.95 521 TYR B C 1
ATOM 8429 O O . TYR B 1 563 ? 100.831 96.429 141.040 1.00 65.95 521 TYR B O 1
ATOM 8438 N N . ASP B 1 564 ? 100.336 95.827 138.942 1.00 70.85 522 ASP B N 1
ATOM 8439 C CA . ASP B 1 564 ? 98.969 95.491 139.286 1.00 70.85 522 ASP B CA 1
ATOM 8440 C C . ASP B 1 564 ? 98.854 94.087 139.853 1.00 70.85 522 ASP B C 1
ATOM 8441 O O . ASP B 1 564 ? 98.058 93.859 140.769 1.00 70.85 522 ASP B O 1
ATOM 8446 N N . VAL B 1 565 ? 99.634 93.144 139.322 1.00 72.81 523 VAL B N 1
ATOM 8447 C CA . VAL B 1 565 ? 99.580 91.773 139.812 1.00 72.81 523 VAL B CA 1
ATOM 8448 C C . VAL B 1 565 ? 100.220 91.666 141.191 1.00 72.81 523 VAL B C 1
ATOM 8449 O O . VAL B 1 565 ? 99.715 90.948 142.064 1.00 72.81 523 VAL B O 1
ATOM 8453 N N . LEU B 1 566 ? 101.279 92.424 141.447 1.00 68.31 524 LEU B N 1
ATOM 8454 C CA . LEU B 1 566 ? 101.828 92.451 142.786 1.00 68.31 524 LEU B CA 1
ATOM 8455 C C . LEU B 1 566 ? 101.046 93.398 143.673 1.00 68.31 524 LEU B C 1
ATOM 8456 O O . LEU B 1 566 ? 99.965 93.882 143.336 1.00 68.31 524 LEU B O 1
ATOM 8461 N N . SER B 1 567 ? 101.621 93.670 144.785 1.00 74.41 525 SER B N 1
ATOM 8462 C CA . SER B 1 567 ? 100.990 94.415 145.833 1.00 74.41 525 SER B CA 1
ATOM 8463 C C . SER B 1 567 ? 101.966 95.358 146.504 1.00 74.41 525 SER B C 1
ATOM 8464 O O . SER B 1 567 ? 103.104 94.968 146.768 1.00 74.41 525 SER B O 1
ATOM 8467 N N . PRO B 1 568 ? 101.538 96.578 146.842 1.00 72.11 526 PRO B N 1
ATOM 8468 C CA . PRO B 1 568 ? 102.406 97.487 147.603 1.00 72.11 526 PRO B CA 1
ATOM 8469 C C . PRO B 1 568 ? 102.780 96.983 148.982 1.00 72.11 526 PRO B C 1
ATOM 8470 O O . PRO B 1 568 ? 103.732 97.508 149.564 1.00 72.11 526 PRO B O 1
ATOM 8474 N N . GLY B 1 569 ? 102.066 96.002 149.531 1.00 77.48 527 GLY B N 1
ATOM 8475 C CA . GLY B 1 569 ? 102.595 95.284 150.675 1.00 77.48 527 GLY B CA 1
ATOM 8476 C C . GLY B 1 569 ? 103.829 94.481 150.314 1.00 77.48 527 GLY B C 1
ATOM 8477 O O . GLY B 1 569 ? 104.817 94.481 151.048 1.00 77.48 527 GLY B O 1
ATOM 8478 N N . GLU B 1 570 ? 103.801 93.809 149.170 1.00 75.14 528 GLU B N 1
ATOM 8479 C CA . GLU B 1 570 ? 104.922 92.978 148.762 1.00 75.14 528 GLU B CA 1
ATOM 8480 C C . GLU B 1 570 ? 105.767 93.610 147.669 1.00 75.14 528 GLU B C 1
ATOM 8481 O O . GLU B 1 570 ? 106.748 92.999 147.240 1.00 75.14 528 GLU B O 1
ATOM 8487 N N . MET B 1 571 ? 105.409 94.802 147.192 1.00 72.10 529 MET B N 1
ATOM 8488 C CA . MET B 1 571 ? 106.364 95.577 146.412 1.00 72.10 529 MET B CA 1
ATOM 8489 C C . MET B 1 571 ? 107.540 95.984 147.280 1.00 72.10 529 MET B C 1
ATOM 8490 O O . MET B 1 571 ? 108.688 95.987 146.826 1.00 72.10 529 MET B O 1
ATOM 8495 N N . GLN B 1 572 ? 107.261 96.340 148.533 1.00 74.95 530 GLN B N 1
ATOM 8496 C CA . GLN B 1 572 ? 108.318 96.666 149.479 1.00 74.95 530 GLN B CA 1
ATOM 8497 C C . GLN B 1 572 ? 109.137 95.437 149.826 1.00 74.95 530 GLN B C 1
ATOM 8498 O O . GLN B 1 572 ? 110.367 95.503 149.894 1.00 74.95 530 GLN B O 1
ATOM 8504 N N . ARG B 1 573 ? 108.466 94.306 150.049 1.00 76.46 531 ARG B N 1
ATOM 8505 C CA . ARG B 1 573 ? 109.171 93.097 150.446 1.00 76.46 531 ARG B CA 1
ATOM 8506 C C . ARG B 1 573 ? 110.001 92.533 149.309 1.00 76.46 531 ARG B C 1
ATOM 8507 O O . ARG B 1 573 ? 111.051 91.933 149.550 1.00 76.46 531 ARG B O 1
ATOM 8515 N N . LEU B 1 574 ? 109.562 92.721 148.069 1.00 73.23 532 LEU B N 1
ATOM 8516 C CA . LEU B 1 574 ? 110.416 92.349 146.953 1.00 73.23 532 LEU B CA 1
ATOM 8517 C C . LEU B 1 574 ? 111.517 93.368 146.736 1.00 73.23 532 LEU B C 1
ATOM 8518 O O . LEU B 1 574 ? 112.579 93.022 146.212 1.00 73.23 532 LEU B O 1
ATOM 8523 N N . SER B 1 575 ? 111.292 94.620 147.128 1.00 75.10 533 SER B N 1
ATOM 8524 C CA . SER B 1 575 ? 112.380 95.585 147.119 1.00 75.10 533 SER B CA 1
ATOM 8525 C C . SER B 1 575 ? 113.380 95.295 148.224 1.00 75.10 533 SER B C 1
ATOM 8526 O O . SER B 1 575 ? 114.573 95.571 148.066 1.00 75.10 533 SER B O 1
ATOM 8529 N N . PHE B 1 576 ? 112.922 94.739 149.342 1.00 78.15 534 PHE B N 1
ATOM 8530 C CA . PHE B 1 576 ? 113.841 94.429 150.426 1.00 78.15 534 PHE B CA 1
ATOM 8531 C C . PHE B 1 576 ? 114.666 93.193 150.121 1.00 78.15 534 PHE B C 1
ATOM 8532 O O . PHE B 1 576 ? 115.840 93.124 150.499 1.00 78.15 534 PHE B O 1
ATOM 8540 N N . ALA B 1 577 ? 114.070 92.208 149.448 1.00 75.94 535 ALA B N 1
ATOM 8541 C CA . ALA B 1 577 ? 114.843 91.066 148.981 1.00 75.94 535 ALA B CA 1
ATOM 8542 C C . ALA B 1 577 ? 115.858 91.483 147.931 1.00 75.94 535 ALA B C 1
ATOM 8543 O O . ALA B 1 577 ? 116.925 90.873 147.820 1.00 75.94 535 ALA B O 1
ATOM 8545 N N . ARG B 1 578 ? 115.538 92.517 147.156 1.00 70.71 536 ARG B N 1
ATOM 8546 C CA . ARG B 1 578 ? 116.522 93.126 146.276 1.00 70.71 536 ARG B CA 1
ATOM 8547 C C . ARG B 1 578 ? 117.633 93.784 147.079 1.00 70.71 536 ARG B C 1
ATOM 8548 O O . ARG B 1 578 ? 118.808 93.712 146.704 1.00 70.71 536 ARG B O 1
ATOM 8556 N N . LEU B 1 579 ? 117.288 94.390 148.211 1.00 79.29 537 LEU B N 1
ATOM 8557 C CA . LEU B 1 579 ? 118.305 94.983 149.068 1.00 79.29 537 LEU B CA 1
ATOM 8558 C C . LEU B 1 579 ? 119.084 93.921 149.831 1.00 79.29 537 LEU B C 1
ATOM 8559 O O . LEU B 1 579 ? 120.286 94.080 150.065 1.00 79.29 537 LEU B O 1
ATOM 8564 N N . PHE B 1 580 ? 118.424 92.828 150.216 1.00 84.85 538 PHE B N 1
ATOM 8565 C CA . PHE B 1 580 ? 119.102 91.808 151.008 1.00 84.85 538 PHE B CA 1
ATOM 8566 C C . PHE B 1 580 ? 120.095 91.025 150.165 1.00 84.85 538 PHE B C 1
ATOM 8567 O O . PHE B 1 580 ? 121.145 90.612 150.665 1.00 84.85 538 PHE B O 1
ATOM 8575 N N . TYR B 1 581 ? 119.764 90.795 148.892 1.00 84.71 539 TYR B N 1
ATOM 8576 C CA . TYR B 1 581 ? 120.703 90.158 147.977 1.00 84.71 539 TYR B CA 1
ATOM 8577 C C . TYR B 1 581 ? 121.928 91.033 147.778 1.00 84.71 539 TYR B C 1
ATOM 8578 O O . TYR B 1 581 ? 123.065 90.590 147.966 1.00 84.71 539 TYR B O 1
ATOM 8587 N N . LEU B 1 582 ? 121.711 92.285 147.411 1.00 81.31 540 LEU B N 1
ATOM 8588 C CA . LEU B 1 582 ? 122.803 93.203 147.138 1.00 81.31 540 LEU B CA 1
ATOM 8589 C C . LEU B 1 582 ? 123.088 94.019 148.392 1.00 81.31 540 LEU B C 1
ATOM 8590 O O . LEU B 1 582 ? 122.872 95.228 148.430 1.00 81.31 540 LEU B O 1
ATOM 8595 N N . GLN B 1 583 ? 123.555 93.333 149.429 1.00 85.92 541 GLN B N 1
ATOM 8596 C CA . GLN B 1 583 ? 123.691 93.988 150.724 1.00 85.92 541 GLN B CA 1
ATOM 8597 C C . GLN B 1 583 ? 124.848 94.982 150.674 1.00 85.92 541 GLN B C 1
ATOM 8598 O O . GLN B 1 583 ? 125.964 94.616 150.286 1.00 85.92 541 GLN B O 1
ATOM 8604 N N . PRO B 1 584 ? 124.594 96.251 150.909 1.00 89.22 542 PRO B N 1
ATOM 8605 C CA . PRO B 1 584 ? 125.651 97.249 150.759 1.00 89.22 542 PRO B CA 1
ATOM 8606 C C . PRO B 1 584 ? 126.332 97.559 152.075 1.00 89.22 542 PRO B C 1
ATOM 8607 O O . PRO B 1 584 ? 125.921 97.073 153.133 1.00 89.22 542 PRO B O 1
ATOM 8611 N N . LYS B 1 585 ? 127.385 98.368 152.025 1.00 94.57 543 LYS B N 1
ATOM 8612 C CA . LYS B 1 585 ? 127.863 98.974 153.255 1.00 94.57 543 LYS B CA 1
ATOM 8613 C C . LYS B 1 585 ? 126.943 100.096 153.705 1.00 94.57 543 LYS B C 1
ATOM 8614 O O . LYS B 1 585 ? 126.955 100.453 154.885 1.00 94.57 543 LYS B O 1
ATOM 8620 N N . TYR B 1 586 ? 126.160 100.662 152.787 1.00 95.50 544 TYR B N 1
ATOM 8621 C CA . TYR B 1 586 ? 125.186 101.699 153.111 1.00 95.50 544 TYR B CA 1
ATOM 8622 C C . TYR B 1 586 ? 123.971 101.520 152.218 1.00 95.50 544 TYR B C 1
ATOM 8623 O O . TYR B 1 586 ? 124.089 101.613 150.996 1.00 95.50 544 TYR B O 1
ATOM 8632 N N . ALA B 1 587 ? 122.810 101.275 152.817 1.00 87.80 545 ALA B N 1
ATOM 8633 C CA . ALA B 1 587 ? 121.553 101.285 152.083 1.00 87.80 545 ALA B CA 1
ATOM 8634 C C . ALA B 1 587 ? 120.899 102.648 152.235 1.00 87.80 545 ALA B C 1
ATOM 8635 O O . ALA B 1 587 ? 120.951 103.247 153.304 1.00 87.80 545 ALA B O 1
ATOM 8637 N N . VAL B 1 588 ? 120.280 103.141 151.166 1.00 81.03 546 VAL B N 1
ATOM 8638 C CA . VAL B 1 588 ? 119.692 104.477 151.207 1.00 81.03 546 VAL B CA 1
ATOM 8639 C C . VAL B 1 588 ? 118.193 104.250 151.064 1.00 81.03 546 VAL B C 1
ATOM 8640 O O . VAL B 1 588 ? 117.517 104.851 150.221 1.00 81.03 546 VAL B O 1
ATOM 8644 N N . LEU B 1 589 ? 117.718 103.250 151.802 1.00 81.25 547 LEU B N 1
ATOM 8645 C CA . LEU B 1 589 ? 116.323 102.870 151.985 1.00 81.25 547 LEU B CA 1
ATOM 8646 C C . LEU B 1 589 ? 115.387 104.058 152.160 1.00 81.25 547 LEU B C 1
ATOM 8647 O O . LEU B 1 589 ? 115.775 105.078 152.729 1.00 81.25 547 LEU B O 1
ATOM 8652 N N . ASP B 1 590 ? 114.167 103.960 151.647 1.00 81.48 548 ASP B N 1
ATOM 8653 C CA . ASP B 1 590 ? 113.238 105.086 151.709 1.00 81.48 548 ASP B CA 1
ATOM 8654 C C . ASP B 1 590 ? 111.821 104.545 151.720 1.00 81.48 548 ASP B C 1
ATOM 8655 O O . ASP B 1 590 ? 111.419 103.866 150.771 1.00 81.48 548 ASP B O 1
ATOM 8660 N N . GLN B 1 591 ? 111.079 104.870 152.782 1.00 81.81 549 GLN B N 1
ATOM 8661 C CA . GLN B 1 591 ? 109.641 104.642 152.903 1.00 81.81 549 GLN B CA 1
ATOM 8662 C C . GLN B 1 591 ? 109.297 103.158 152.759 1.00 81.81 549 GLN B C 1
ATOM 8663 O O . GLN B 1 591 ? 108.692 102.712 151.785 1.00 81.81 549 GLN B O 1
ATOM 8669 N N . ALA B 1 592 ? 109.730 102.393 153.761 1.00 81.88 550 ALA B N 1
ATOM 8670 C CA . ALA B 1 592 ? 109.373 100.980 153.879 1.00 81.88 550 ALA B CA 1
ATOM 8671 C C . ALA B 1 592 ? 108.001 100.809 154.541 1.00 81.88 550 ALA B C 1
ATOM 8672 O O . ALA B 1 592 ? 107.832 100.087 155.519 1.00 81.88 550 ALA B O 1
ATOM 8674 N N . THR B 1 593 ? 107.007 101.485 153.971 1.00 86.49 551 THR B N 1
ATOM 8675 C CA . THR B 1 593 ? 105.654 101.489 154.497 1.00 86.49 551 THR B CA 1
ATOM 8676 C C . THR B 1 593 ? 104.891 100.301 153.935 1.00 86.49 551 THR B C 1
ATOM 8677 O O . THR B 1 593 ? 105.468 99.439 153.270 1.00 86.49 551 THR B O 1
ATOM 8681 N N . SER B 1 594 ? 103.578 100.266 154.202 1.00 87.20 552 SER B N 1
ATOM 8682 C CA . SER B 1 594 ? 102.675 99.166 153.831 1.00 87.20 552 SER B CA 1
ATOM 8683 C C . SER B 1 594 ? 103.171 97.826 154.367 1.00 87.20 552 SER B C 1
ATOM 8684 O O . SER B 1 594 ? 102.999 96.779 153.745 1.00 87.20 552 SER B O 1
ATOM 8687 N N . ALA B 1 595 ? 103.800 97.866 155.532 1.00 91.48 553 ALA B N 1
ATOM 8688 C CA . ALA B 1 595 ? 104.248 96.678 156.227 1.00 91.48 553 ALA B CA 1
ATOM 8689 C C . ALA B 1 595 ? 104.061 96.937 157.712 1.00 91.48 553 ALA B C 1
ATOM 8690 O O . ALA B 1 595 ? 104.093 98.086 158.159 1.00 91.48 553 ALA B O 1
ATOM 8692 N N . LEU B 1 596 ? 103.831 95.864 158.462 1.00 97.82 554 LEU B N 1
ATOM 8693 C CA . LEU B 1 596 ? 103.441 95.977 159.863 1.00 97.82 554 LEU B CA 1
ATOM 8694 C C . LEU B 1 596 ? 104.597 96.503 160.702 1.00 97.82 554 LEU B C 1
ATOM 8695 O O . LEU B 1 596 ? 105.690 95.932 160.689 1.00 97.82 554 LEU B O 1
ATOM 8700 N N . THR B 1 597 ? 104.321 97.574 161.454 1.00 103.24 555 THR B N 1
ATOM 8701 C CA . THR B 1 597 ? 105.347 98.447 162.018 1.00 103.24 555 THR B CA 1
ATOM 8702 C C . THR B 1 597 ? 106.247 97.759 163.033 1.00 103.24 555 THR B C 1
ATOM 8703 O O . THR B 1 597 ? 107.428 98.106 163.123 1.00 103.24 555 THR B O 1
ATOM 8707 N N . GLU B 1 598 ? 105.735 96.796 163.787 1.00 104.61 556 GLU B N 1
ATOM 8708 C CA . GLU B 1 598 ? 106.558 96.062 164.727 1.00 104.61 556 GLU B CA 1
ATOM 8709 C C . GLU B 1 598 ? 106.715 94.603 164.350 1.00 104.61 556 GLU B C 1
ATOM 8710 O O . GLU B 1 598 ? 107.598 93.928 164.892 1.00 104.61 556 GLU B O 1
ATOM 8716 N N . GLU B 1 599 ? 105.894 94.102 163.434 1.00 105.74 557 GLU B N 1
ATOM 8717 C CA . GLU B 1 599 ? 105.881 92.688 163.102 1.00 105.74 557 GLU B CA 1
ATOM 8718 C C . GLU B 1 599 ? 106.817 92.362 161.949 1.00 105.74 557 GLU B C 1
ATOM 8719 O O . GLU B 1 599 ? 107.589 91.405 162.033 1.00 105.74 557 GLU B O 1
ATOM 8725 N N . VAL B 1 600 ? 106.772 93.142 160.872 1.00 96.66 558 VAL B N 1
ATOM 8726 C CA . VAL B 1 600 ? 107.624 92.850 159.724 1.00 96.66 558 VAL B CA 1
ATOM 8727 C C . VAL B 1 600 ? 108.382 94.065 159.212 1.00 96.66 558 VAL B C 1
ATOM 8728 O O . VAL B 1 600 ? 109.399 93.902 158.514 1.00 96.66 558 VAL B O 1
ATOM 8732 N N . GLU B 1 601 ? 107.989 95.298 159.543 1.00 96.53 559 GLU B N 1
ATOM 8733 C CA . GLU B 1 601 ? 108.864 96.433 159.266 1.00 96.53 559 GLU B CA 1
ATOM 8734 C C . GLU B 1 601 ? 110.102 96.381 160.145 1.00 96.53 559 GLU B C 1
ATOM 8735 O O . GLU B 1 601 ? 111.214 96.652 159.681 1.00 96.53 559 GLU B O 1
ATOM 8741 N N . SER B 1 602 ? 109.926 96.014 161.415 1.00 98.13 560 SER B N 1
ATOM 8742 C CA . SER B 1 602 ? 111.074 95.800 162.285 1.00 98.13 560 SER B CA 1
ATOM 8743 C C . SER B 1 602 ? 111.847 94.561 161.868 1.00 98.13 560 SER B C 1
ATOM 8744 O O . SER B 1 602 ? 113.081 94.548 161.919 1.00 98.13 560 SER B O 1
ATOM 8747 N N . GLU B 1 603 ? 111.137 93.518 161.434 1.00 95.00 561 GLU B N 1
ATOM 8748 C CA . GLU B 1 603 ? 111.787 92.256 161.097 1.00 95.00 561 GLU B CA 1
ATOM 8749 C C . GLU B 1 603 ? 112.611 92.383 159.823 1.00 95.00 561 GLU B C 1
ATOM 8750 O O . GLU B 1 603 ? 113.666 91.751 159.700 1.00 95.00 561 GLU B O 1
ATOM 8756 N N . LEU B 1 604 ? 112.152 93.194 158.869 1.00 91.27 562 LEU B N 1
ATOM 8757 C CA . LEU B 1 604 ? 112.970 93.466 157.695 1.00 91.27 562 LEU B CA 1
ATOM 8758 C C . LEU B 1 604 ? 114.187 94.302 158.054 1.00 91.27 562 LEU B C 1
ATOM 8759 O O . LEU B 1 604 ? 115.229 94.197 157.401 1.00 91.27 562 LEU B O 1
ATOM 8764 N N . TYR B 1 605 ? 114.082 95.128 159.088 1.00 93.86 563 TYR B N 1
ATOM 8765 C CA . TYR B 1 605 ? 115.239 95.879 159.536 1.00 93.86 563 TYR B CA 1
ATOM 8766 C C . TYR B 1 605 ? 116.180 95.034 160.375 1.00 93.86 563 TYR B C 1
ATOM 8767 O O . TYR B 1 605 ? 117.370 95.347 160.434 1.00 93.86 563 TYR B O 1
ATOM 8776 N N . ARG B 1 606 ? 115.675 93.966 161.005 1.00 97.58 564 ARG B N 1
ATOM 8777 C CA . ARG B 1 606 ? 116.529 93.057 161.767 1.00 97.58 564 ARG B CA 1
ATOM 8778 C C . ARG B 1 606 ? 117.535 92.347 160.876 1.00 97.58 564 ARG B C 1
ATOM 8779 O O . ARG B 1 606 ? 118.628 92.000 161.334 1.00 97.58 564 ARG B O 1
ATOM 8787 N N . ILE B 1 607 ? 117.189 92.132 159.608 1.00 94.70 565 ILE B N 1
ATOM 8788 C CA . ILE B 1 607 ? 118.144 91.569 158.665 1.00 94.70 565 ILE B CA 1
ATOM 8789 C C . ILE B 1 607 ? 119.184 92.606 158.266 1.00 94.70 565 ILE B C 1
ATOM 8790 O O . ILE B 1 607 ? 120.261 92.241 157.782 1.00 94.70 565 ILE B O 1
ATOM 8795 N N . GLY B 1 608 ? 118.897 93.891 158.476 1.00 97.28 566 GLY B N 1
ATOM 8796 C CA . GLY B 1 608 ? 119.866 94.922 158.139 1.00 97.28 566 GLY B CA 1
ATOM 8797 C C . GLY B 1 608 ? 121.068 94.922 159.062 1.00 97.28 566 GLY B C 1
ATOM 8798 O O . GLY B 1 608 ? 122.215 94.945 158.607 1.00 97.28 566 GLY B O 1
ATOM 8799 N N . GLN B 1 609 ? 120.827 94.893 160.374 1.00 97.96 567 GLN B N 1
ATOM 8800 C CA . GLN B 1 609 ? 121.947 94.781 161.301 1.00 97.96 567 GLN B CA 1
ATOM 8801 C C . GLN B 1 609 ? 122.565 93.391 161.259 1.00 97.96 567 GLN B C 1
ATOM 8802 O O . GLN B 1 609 ? 123.757 93.238 161.546 1.00 97.96 567 GLN B O 1
ATOM 8808 N N . GLN B 1 610 ? 121.776 92.373 160.910 1.00 98.14 568 GLN B N 1
ATOM 8809 C CA . GLN B 1 610 ? 122.322 91.027 160.792 1.00 98.14 568 GLN B CA 1
ATOM 8810 C C . GLN B 1 610 ? 123.222 90.896 159.573 1.00 98.14 568 GLN B C 1
ATOM 8811 O O . GLN B 1 610 ? 124.133 90.062 159.562 1.00 98.14 568 GLN B O 1
ATOM 8817 N N . LEU B 1 611 ? 122.985 91.704 158.545 1.00 96.33 569 LEU B N 1
ATOM 8818 C CA . LEU B 1 611 ? 123.856 91.739 157.383 1.00 96.33 569 LEU B CA 1
ATOM 8819 C C . LEU B 1 611 ? 124.828 92.906 157.419 1.00 96.33 569 LEU B C 1
ATOM 8820 O O . LEU B 1 611 ? 125.725 92.967 156.572 1.00 96.33 569 LEU B O 1
ATOM 8825 N N . GLY B 1 612 ? 124.681 93.813 158.382 1.00 99.06 570 GLY B N 1
ATOM 8826 C CA . GLY B 1 612 ? 125.555 94.964 158.487 1.00 99.06 570 GLY B CA 1
ATOM 8827 C C . GLY B 1 612 ? 125.344 95.926 157.340 1.00 99.06 570 GLY B C 1
ATOM 8828 O O . GLY B 1 612 ? 126.233 96.109 156.506 1.00 99.06 570 GLY B O 1
ATOM 8829 N N . MET B 1 613 ? 124.166 96.539 157.282 1.00 97.07 571 MET B N 1
ATOM 8830 C CA . MET B 1 613 ? 123.780 97.314 156.113 1.00 97.07 571 MET B CA 1
ATOM 8831 C C . MET B 1 613 ? 123.925 98.815 156.297 1.00 97.07 571 MET B C 1
ATOM 8832 O O . MET B 1 613 ? 124.280 99.494 155.331 1.00 97.07 571 MET B O 1
ATOM 8837 N N . THR B 1 614 ? 123.650 99.333 157.502 1.00 95.43 572 THR B N 1
ATOM 8838 C CA . THR B 1 614 ? 123.717 100.760 157.849 1.00 95.43 572 THR B CA 1
ATOM 8839 C C . THR B 1 614 ? 122.809 101.571 156.916 1.00 95.43 572 THR B C 1
ATOM 8840 O O . THR B 1 614 ? 123.238 102.256 155.984 1.00 95.43 572 THR B O 1
ATOM 8844 N N . PHE B 1 615 ? 121.515 101.360 157.106 1.00 92.41 573 PHE B N 1
ATOM 8845 C CA . PHE B 1 615 ? 120.520 101.882 156.179 1.00 92.41 573 PHE B CA 1
ATOM 8846 C C . PHE B 1 615 ? 120.078 103.278 156.617 1.00 92.41 573 PHE B C 1
ATOM 8847 O O . PHE B 1 615 ? 119.429 103.447 157.650 1.00 92.41 573 PHE B O 1
ATOM 8855 N N . ILE B 1 616 ? 120.479 104.288 155.849 1.00 87.99 574 ILE B N 1
ATOM 8856 C CA . ILE B 1 616 ? 119.957 105.639 156.022 1.00 87.99 574 ILE B CA 1
ATOM 8857 C C . ILE B 1 616 ? 118.553 105.687 155.420 1.00 87.99 574 ILE B C 1
ATOM 8858 O O . ILE B 1 616 ? 118.371 105.549 154.209 1.00 87.99 574 ILE B O 1
ATOM 8863 N N . SER B 1 617 ? 117.550 105.860 156.274 1.00 89.84 575 SER B N 1
ATOM 8864 C CA . SER B 1 617 ? 116.170 105.647 155.872 1.00 89.84 575 SER B CA 1
ATOM 8865 C C . SER B 1 617 ? 115.323 106.894 156.069 1.00 89.84 575 SER B C 1
ATOM 8866 O O . SER B 1 617 ? 115.698 107.828 156.779 1.00 89.84 575 SER B O 1
ATOM 8869 N N . VAL B 1 618 ? 114.166 106.889 155.416 1.00 87.26 576 VAL B N 1
ATOM 8870 C CA . VAL B 1 618 ? 113.170 107.943 155.544 1.00 87.26 576 VAL B CA 1
ATOM 8871 C C . VAL B 1 618 ? 111.891 107.309 156.045 1.00 87.26 576 VAL B C 1
ATOM 8872 O O . VAL B 1 618 ? 111.359 106.388 155.412 1.00 87.26 576 VAL B O 1
ATOM 8876 N N . GLY B 1 619 ? 111.392 107.797 157.168 1.00 92.49 577 GLY B N 1
ATOM 8877 C CA . GLY B 1 619 ? 110.132 107.303 157.662 1.00 92.49 577 GLY B CA 1
ATOM 8878 C C . GLY B 1 619 ? 109.697 108.040 158.901 1.00 92.49 577 GLY B C 1
ATOM 8879 O O . GLY B 1 619 ? 110.476 108.217 159.839 1.00 92.49 577 GLY B O 1
ATOM 8880 N N . HIS B 1 620 ? 108.448 108.482 158.906 1.00 95.24 578 HIS B N 1
ATOM 8881 C CA . HIS B 1 620 ? 107.860 109.167 160.048 1.00 95.24 578 HIS B CA 1
ATOM 8882 C C . HIS B 1 620 ? 106.971 108.175 160.792 1.00 95.24 578 HIS B C 1
ATOM 8883 O O . HIS B 1 620 ? 105.747 108.277 160.826 1.00 95.24 578 HIS B O 1
ATOM 8890 N N . ARG B 1 621 ? 107.621 107.192 161.398 1.00 96.58 579 ARG B N 1
ATOM 8891 C CA . ARG B 1 621 ? 106.945 106.165 162.170 1.00 96.58 579 ARG B CA 1
ATOM 8892 C C . ARG B 1 621 ? 107.647 106.025 163.507 1.00 96.58 579 ARG B C 1
ATOM 8893 O O . ARG B 1 621 ? 108.872 106.145 163.588 1.00 96.58 579 ARG B O 1
ATOM 8901 N N . GLN B 1 622 ? 106.873 105.754 164.551 1.00 98.34 580 GLN B N 1
ATOM 8902 C CA . GLN B 1 622 ? 107.427 105.607 165.897 1.00 98.34 580 GLN B CA 1
ATOM 8903 C C . GLN B 1 622 ? 107.842 104.160 166.160 1.00 98.34 580 GLN B C 1
ATOM 8904 O O . GLN B 1 622 ? 107.457 103.517 167.134 1.00 98.34 580 GLN B O 1
ATOM 8910 N N . SER B 1 623 ? 108.618 103.617 165.228 1.00 100.05 581 SER B N 1
ATOM 8911 C CA . SER B 1 623 ? 109.318 102.362 165.445 1.00 100.05 581 SER B CA 1
ATOM 8912 C C . SER B 1 623 ? 110.719 102.364 164.872 1.00 100.05 581 SER B C 1
ATOM 8913 O O . SER B 1 623 ? 111.510 101.490 165.233 1.00 100.05 581 SER B O 1
ATOM 8916 N N . LEU B 1 624 ? 111.063 103.318 164.012 1.00 97.56 582 LEU B N 1
ATOM 8917 C CA . LEU B 1 624 ? 112.331 103.280 163.305 1.00 97.56 582 LEU B CA 1
ATOM 8918 C C . LEU B 1 624 ? 113.488 103.766 164.159 1.00 97.56 582 LEU B C 1
ATOM 8919 O O . LEU B 1 624 ? 114.644 103.485 163.827 1.00 97.56 582 LEU B O 1
ATOM 8924 N N . GLU B 1 625 ? 113.203 104.470 165.255 1.00 100.99 583 GLU B N 1
ATOM 8925 C CA . GLU B 1 625 ? 114.249 105.140 166.014 1.00 100.99 583 GLU B CA 1
ATOM 8926 C C . GLU B 1 625 ? 115.126 104.176 166.800 1.00 100.99 583 GLU B C 1
ATOM 8927 O O . GLU B 1 625 ? 116.224 104.560 167.214 1.00 100.99 583 GLU B O 1
ATOM 8933 N N . LYS B 1 626 ? 114.676 102.939 167.016 1.00 100.41 584 LYS B N 1
ATOM 8934 C CA . LYS B 1 626 ? 115.532 101.952 167.662 1.00 100.41 584 LYS B CA 1
ATOM 8935 C C . LYS B 1 626 ? 116.628 101.448 166.736 1.00 100.41 584 LYS B C 1
ATOM 8936 O O . LYS B 1 626 ? 117.655 100.965 167.220 1.00 100.41 584 LYS B O 1
ATOM 8942 N N . PHE B 1 627 ? 116.436 101.549 165.425 1.00 97.17 585 PHE B N 1
ATOM 8943 C CA . PHE B 1 627 ? 117.456 101.155 164.468 1.00 97.17 585 PHE B CA 1
ATOM 8944 C C . PHE B 1 627 ? 118.348 102.308 164.048 1.00 97.17 585 PHE B C 1
ATOM 8945 O O . PHE B 1 627 ? 119.381 102.071 163.412 1.00 97.17 585 PHE B O 1
ATOM 8953 N N . HIS B 1 628 ? 117.983 103.539 164.381 1.00 95.48 586 HIS B N 1
ATOM 8954 C CA . HIS B 1 628 ? 118.582 104.714 163.776 1.00 95.48 586 HIS B CA 1
ATOM 8955 C C . HIS B 1 628 ? 119.247 105.581 164.828 1.00 95.48 586 HIS B C 1
ATOM 8956 O O . HIS B 1 628 ? 118.704 105.783 165.919 1.00 95.48 586 HIS B O 1
ATOM 8963 N N . SER B 1 629 ? 120.424 106.102 164.494 1.00 97.93 587 SER B N 1
ATOM 8964 C CA . SER B 1 629 ? 121.115 106.986 165.420 1.00 97.93 587 SER B CA 1
ATOM 8965 C C . SER B 1 629 ? 120.548 108.399 165.355 1.00 97.93 587 SER B C 1
ATOM 8966 O O . SER B 1 629 ? 119.924 108.866 166.312 1.00 97.93 587 SER B O 1
ATOM 8969 N N . LEU B 1 630 ? 120.697 109.072 164.218 1.00 96.30 588 LEU B N 1
ATOM 8970 C CA . LEU B 1 630 ? 120.237 110.449 164.099 1.00 96.30 588 LEU B CA 1
ATOM 8971 C C . LEU B 1 630 ? 118.773 110.494 163.665 1.00 96.30 588 LEU B C 1
ATOM 8972 O O . LEU B 1 630 ? 118.161 109.477 163.342 1.00 96.30 588 LEU B O 1
ATOM 8977 N N . VAL B 1 631 ? 118.209 111.703 163.666 1.00 96.57 589 VAL B N 1
ATOM 8978 C CA . VAL B 1 631 ? 116.791 111.922 163.402 1.00 96.57 589 VAL B CA 1
ATOM 8979 C C . VAL B 1 631 ? 116.578 112.828 162.196 1.00 96.57 589 VAL B C 1
ATOM 8980 O O . VAL B 1 631 ? 115.776 112.517 161.310 1.00 96.57 589 VAL B O 1
ATOM 8984 N N . LEU B 1 632 ? 117.261 113.978 162.171 1.00 96.54 590 LEU B N 1
ATOM 8985 C CA . LEU B 1 632 ? 117.309 114.934 161.058 1.00 96.54 590 LEU B CA 1
ATOM 8986 C C . LEU B 1 632 ? 115.906 115.433 160.691 1.00 96.54 590 LEU B C 1
ATOM 8987 O O . LEU B 1 632 ? 115.347 115.101 159.651 1.00 96.54 590 LEU B O 1
ATOM 8992 N N . LYS B 1 633 ? 115.322 116.183 161.621 1.00 98.76 591 LYS B N 1
ATOM 8993 C CA . LYS B 1 633 ? 114.038 116.820 161.365 1.00 98.76 591 LYS B CA 1
ATOM 8994 C C . LYS B 1 633 ? 114.178 117.872 160.272 1.00 98.76 591 LYS B C 1
ATOM 8995 O O . LYS B 1 633 ? 115.251 118.441 160.065 1.00 98.76 591 LYS B O 1
ATOM 9001 N N . LEU B 1 634 ? 113.074 118.127 159.562 1.00 94.88 592 LEU B N 1
ATOM 9002 C CA . LEU B 1 634 ? 113.077 119.059 158.440 1.00 94.88 592 LEU B CA 1
ATOM 9003 C C . LEU B 1 634 ? 111.863 119.981 158.451 1.00 94.88 592 LEU B C 1
ATOM 9004 O O . LEU B 1 634 ? 111.407 120.406 157.385 1.00 94.88 592 LEU B O 1
ATOM 9009 N N . CYS B 1 635 ? 111.339 120.309 159.629 1.00 104.39 593 CYS B N 1
ATOM 9010 C CA . CYS B 1 635 ? 110.085 121.046 159.725 1.00 104.39 593 CYS B CA 1
ATOM 9011 C C . CYS B 1 635 ? 110.258 122.514 159.361 1.00 104.39 593 CYS B C 1
ATOM 9012 O O . CYS B 1 635 ? 110.458 123.359 160.240 1.00 104.39 593 CYS B O 1
ATOM 9015 N N . GLY B 1 636 ? 110.165 122.828 158.072 1.00 100.13 594 GLY B N 1
ATOM 9016 C CA . GLY B 1 636 ? 110.241 124.205 157.631 1.00 100.13 594 GLY B CA 1
ATOM 9017 C C . GLY B 1 636 ? 110.957 124.368 156.309 1.00 100.13 594 GLY B C 1
ATOM 9018 O O . GLY B 1 636 ? 111.498 123.400 155.767 1.00 100.13 594 GLY B O 1
ATOM 9019 N N . GLY B 1 637 ? 110.978 125.592 155.784 1.00 98.88 595 GLY B N 1
ATOM 9020 C CA . GLY B 1 637 ? 111.638 125.870 154.522 1.00 98.88 595 GLY B CA 1
ATOM 9021 C C . GLY B 1 637 ? 113.145 125.948 154.647 1.00 98.88 595 GLY B C 1
ATOM 9022 O O . GLY B 1 637 ? 113.739 127.013 154.469 1.00 98.88 595 GLY B O 1
ATOM 9023 N N . GLY B 1 638 ? 113.770 124.819 154.953 1.00 98.99 596 GLY B N 1
ATOM 9024 C CA . GLY B 1 638 ? 115.194 124.764 155.195 1.00 98.99 596 GLY B CA 1
ATOM 9025 C C . GLY B 1 638 ? 115.478 124.724 156.677 1.00 98.99 596 GLY B C 1
ATOM 9026 O O . GLY B 1 638 ? 115.511 125.765 157.338 1.00 98.99 596 GLY B O 1
ATOM 9027 N N . ARG B 1 639 ? 115.686 123.525 157.212 1.00 102.17 597 ARG B N 1
ATOM 9028 C CA . ARG B 1 639 ? 115.899 123.319 158.635 1.00 102.17 597 ARG B CA 1
ATOM 9029 C C . ARG B 1 639 ? 116.909 122.193 158.803 1.00 102.17 597 ARG B C 1
ATOM 9030 O O . ARG B 1 639 ? 117.134 121.402 157.886 1.00 102.17 597 ARG B O 1
ATOM 9038 N N . TRP B 1 640 ? 117.535 122.127 159.979 1.00 105.78 598 TRP B N 1
ATOM 9039 C CA . TRP B 1 640 ? 118.679 121.236 160.154 1.00 105.78 598 TRP B CA 1
ATOM 9040 C C . TRP B 1 640 ? 118.437 120.136 161.183 1.00 105.78 598 TRP B C 1
ATOM 9041 O O . TRP B 1 640 ? 118.320 118.973 160.788 1.00 105.78 598 TRP B O 1
ATOM 9052 N N . GLU B 1 641 ? 118.301 120.480 162.471 1.00 106.23 599 GLU B N 1
ATOM 9053 C CA . GLU B 1 641 ? 117.868 119.637 163.606 1.00 106.23 599 GLU B CA 1
ATOM 9054 C C . GLU B 1 641 ? 118.406 118.200 163.609 1.00 106.23 599 GLU B C 1
ATOM 9055 O O . GLU B 1 641 ? 117.656 117.230 163.521 1.00 106.23 599 GLU B O 1
ATOM 9061 N N . LEU B 1 642 ? 119.721 118.066 163.719 1.00 103.29 600 LEU B N 1
ATOM 9062 C CA . LEU B 1 642 ? 120.323 116.753 163.918 1.00 103.29 600 LEU B CA 1
ATOM 9063 C C . LEU B 1 642 ? 120.300 116.417 165.405 1.00 103.29 600 LEU B C 1
ATOM 9064 O O . LEU B 1 642 ? 120.901 117.130 166.216 1.00 103.29 600 LEU B O 1
ATOM 9069 N N . MET B 1 643 ? 119.617 115.329 165.764 1.00 105.13 601 MET B N 1
ATOM 9070 C CA . MET B 1 643 ? 119.253 115.080 167.154 1.00 105.13 601 MET B CA 1
ATOM 9071 C C . MET B 1 643 ? 120.050 113.973 167.831 1.00 105.13 601 MET B C 1
ATOM 9072 O O . MET B 1 643 ? 120.407 114.130 169.003 1.00 105.13 601 MET B O 1
ATOM 9077 N N . ARG B 1 644 ? 120.315 112.864 167.130 1.00 104.83 602 ARG B N 1
ATOM 9078 C CA . ARG B 1 644 ? 120.965 111.658 167.664 1.00 104.83 602 ARG B CA 1
ATOM 9079 C C . ARG B 1 644 ? 120.188 111.095 168.861 1.00 104.83 602 ARG B C 1
ATOM 9080 O O . ARG B 1 644 ? 120.630 111.133 170.011 1.00 104.83 602 ARG B O 1
ATOM 9088 N N . ILE B 1 645 ? 118.984 110.602 168.556 1.00 105.93 603 ILE B N 1
ATOM 9089 C CA . ILE B 1 645 ? 118.137 110.003 169.581 1.00 105.93 603 ILE B CA 1
ATOM 9090 C C . ILE B 1 645 ? 118.743 108.680 170.046 1.00 105.93 603 ILE B C 1
ATOM 9091 O O . ILE B 1 645 ? 119.514 108.030 169.326 1.00 105.93 603 ILE B O 1
ATOM 9096 N N . LYS B 1 646 ? 118.441 108.307 171.288 1.00 107.30 604 LYS B N 1
ATOM 9097 C CA . LYS B 1 646 ? 118.935 107.061 171.864 1.00 107.30 604 LYS B CA 1
ATOM 9098 C C . LYS B 1 646 ? 117.835 106.320 172.619 1.00 107.30 604 LYS B C 1
ATOM 9099 O O . LYS B 1 646 ? 116.696 106.780 172.692 1.00 107.30 604 LYS B O 1
#

Secondary structure (DSSP, 8-state):
-----SHHHHHHHHHHHHHS-STTSTTHHHHHHHHHHHHHHHHHHHHHTSTTGGGHHHHTTT-HHHHHHHHHHHHHHHHHHHHHHHHHHHHHHHHHHHHHHHHHHHHHHHHTSSSHHHHHHHS-SSS--HHHIIIIIHHHHHHHHHTTTTTTTTHHHHHHHHHHHHHTTT-TTSTHHHHHHHHHHHHHHHTTSHHHHHHHHHHHHHHHHHHHHHHHHHTTHHHHTTTTTHHHHHHHHHHHHHHHHHHHHHHHHHHHHHHHHHHHHHHHHHHHHHHHTTHHHHT-TT---SSSSSTTTHHHHHHHHHHHHTTTSHHHHTSHHHHHHHHHHHHHHHHHHHHHGGG----EEEES---B-SSSSSBSS---EEE--TTT--B----SSSSHHHHHHHHTTSS--SSSEEEESS-BSSSSEEE--SS----SS-HHHHHSTTTS--HHHH--S--HHHHHHHHHHT-THHHHHTTTT-S-----SSSSS-HHHHHHHHHHHHHHT--SEEE-----SS-TTTTHHHHHHHHHHHT--B-B----TTGGGT-S------SSS--------/-----SHHHHHHHHHHHHHS-STTSTTHHHHHHHHHHHHHHHHHHHHHTSTTGGGHHHHTTT-HHHHHHHHHHHHHHHHHHHHHHHHHHHHHHHHHHHHHHHHHHHHHHHHTSSSHHHHHHHS-SSS--HHHIIIIIHHHHHHHHHTTTTTTTTHHHHHHHHHHHHHTTT-TTSTHHHHHHHHHHHHHHHTTSHHHHHHHHHHHHHHHHHHHHHHHHHTTHHHHTTTTTHHHHHHHHHHHHHHHHHHHHHHHHHHHHHHHHHHHHHHHHHHHHHHHTTHHHHT-TT---SSSSSTTTHHHHHHHHHHHHTTTSHHHHTSHHHHHHHHHHHHHHHHHHHHHGGG----EEEES---B-SSSSSBSS---EEE--TTT--B----SSSSHHHHHHHHTTSS--SSSEEEESS-BSSSSEEE--SS----SS-HHHHHSTTTS--HHHH--S--HHHHHHHHHHT-THHHHHTTTT-S-----SSSSS-HHHHHHHHHHHHHHT--SEEE-----SS-TTTTHHHHHHHHHHHT--B-B----TTGGGT-S------SSS--------

Nearest PDB structures (foldseek):
  6jbj-assembly1_B  TM=1.002E+00  e=3.658E-83  Homo sapiens
  7vx8-assembly1_B  TM=8.763E-01  e=8.711E-27  Caenorhabditis elegans
  7rr9-assembly1_B  TM=8.596E-01  e=1.908E-25  Homo sapiens
  8px9-assembly1_B  TM=7.351E-01  e=6.173E-15  Escherichia coli
  5ywd-assembly1_B  TM=6.934E-01  e=6.624E-12  Mesocricetus auratus

Sequence (1130 aa):
RPRLDLQFLQRFLQILKVLFPSWSSQNALMFLTLLCLTLLEQFVIYQVGLIPSQYYGVLGNKDLEGFKTLTFLAVMLIVLNSTLKSFDQFTCNLLYVSWRKDLTEHLHRLYFRGRAYYTLNVLRDDIDNPDQRISQDVERFCRQLSSMASKLIISPFTLVYYTYQCFQSTGWLGPVSIFGYFILGTVVNKTLMGPIVMKLVHQEKLEGDFRFKHMQIRVNAEPAAFYRAGHVEHMRTDRRLQRLLQTQRELMSKELWLYIGINTFDYLGSILSYVVIAIPIFSGVYGDLSPAELSTLVSKNAFVCIYLISCFTQLIDLSTTLSDVAGYTHRIGQLRETLLDMSLDTAFLLERVSISAPSSDKPLIKDLSLKISEGQSLLITGNTGTGKTSLLRVLGGLWTSTRGSVQMLTDFGPHGVLFLPQKPFFTDGTLREQVIYPLKEVYPDSGSADDERILRFLELAGLSNLVARTEGLDQQVDWNWYDVLSPGEMQRLSFARLFYLQPKYAVLDQATSALTEEVESELYRIGQQLGMTFISVGHRQSLEKFHSLVLKLCGGGRWELMRIKRPRLDLQFLQRFLQILKVLFPSWSSQNALMFLTLLCLTLLEQFVIYQVGLIPSQYYGVLGNKDLEGFKTLTFLAVMLIVLNSTLKSFDQFTCNLLYVSWRKDLTEHLHRLYFRGRAYYTLNVLRDDIDNPDQRISQDVERFCRQLSSMASKLIISPFTLVYYTYQCFQSTGWLGPVSIFGYFILGTVVNKTLMGPIVMKLVHQEKLEGDFRFKHMQIRVNAEPAAFYRAGHVEHMRTDRRLQRLLQTQRELMSKELWLYIGINTFDYLGSILSYVVIAIPIFSGVYGDLSPAELSTLVSKNAFVCIYLISCFTQLIDLSTTLSDVAGYTHRIGQLRETLLDMSLDTAFLLERVSISAPSSDKPLIKDLSLKISEGQSLLITGNTGTGKTSLLRVLGGLWTSTRGSVQMLTDFGPHGVLFLPQKPFFTDGTLREQVIYPLKEVYPDSGSADDERILRFLELAGLSNLVARTEGLDQQVDWNWYDVLSPGEMQRLSFARLFYLQPKYAVLDQATSALTEEVESELYRIGQQLGMTFISVGHRQSLEKFHSLVLKLCGGGRWELMRIK

Solvent-accessible surface area: 44700 Å² total; per-residue (Å²): 191,21,120,23,72,145,76,15,91,109,21,43,105,80,0,34,124,27,0,50,79,64,218,88,16,127,0,18,104,32,52,96,62,0,40,75,27,2,76,92,10,60,117,1,60,126,66,18,43,73,4,41,77,92,9,63,53,22,1,16,89,73,54,46,142,35,11,123,82,16,35,146,76,3,56,114,17,0,69,69,0,0,46,15,54,0,80,1,66,26,10,7,30,36,0,12,0,9,5,0,38,30,0,0,48,19,0,0,130,6,0,3,107,34,58,6,0,1,24,1,18,25,56,93,116,84,5,31,0,0,0,0,2,0,6,8,0,0,2,6,0,0,51,34,10,2,62,14,8,23,63,74,12,22,6,74,77,18,32,100,112,20,26,130,61,0,116,111,34,42,15,195,108,0,14,81,45,0,90,38,15,42,112,113,2,28,87,63,3,106,100,39,1,10,46,0,0,70,53,6,17,73,14,0,65,6,8,0,25,0,2,13,0,0,0,11,0,28,30,16,0,14,6,0,0,3,1,74,0,3,133,5,0,28,94,15,0,26,91,46,0,39,77,0,0,112,5,2,85,66,10,10,51,71,10,15,126,0,14,39,8,7,12,39,6,50,46,41,1,44,14,24,0,11,70,16,3,21,51,7,15,158,64,22,119,69,44,118,88,64,103,48,36,5,41,95,51,1,49,108,5,7,167,14,1,55,99,0,6,51,11,4,12,64,35,1,75,5,8,23,35,38,0,27,1,0,0,14,0,2,1,0,2,43,0,23,93,12,1,71,86,42,42,184,91,33,0,0,42,2,71,155,0,13,0,10,28,82,100,56,121,148,38,41,0,120,51,0,78,5,117,0,30,104,55,42,10,0,2,0,11,1,64,25,43,17,8,18,27,4,0,0,32,3,0,0,36,9,34,117,18,94,179,44,55,45,80,63,85,21,112,42,14,51,117,8,0,0,0,7,7,29,66,15,2,2,1,12,6,9,1,67,17,0,0,3,2,20,37,70,87,7,85,115,91,60,60,69,92,96,31,110,75,3,84,133,2,0,107,48,0,33,7,34,108,0,20,80,80,3,135,28,30,72,105,86,23,94,58,22,1,33,16,60,6,32,25,5,19,3,18,18,0,5,2,0,0,0,0,23,3,33,3,84,0,0,0,1,4,11,7,13,7,1,25,36,93,113,16,3,16,56,3,2,125,18,0,85,145,40,44,2,15,1,0,0,2,2,17,22,136,2,2,55,124,15,7,9,22,14,0,64,1,71,30,64,10,115,85,63,59,110,129,77,190,187,22,119,23,74,143,76,15,92,109,20,43,107,79,0,35,124,30,0,51,81,66,219,88,17,128,0,16,104,33,52,96,62,0,41,74,26,2,76,92,10,60,117,1,60,126,67,19,43,73,4,42,78,94,10,66,53,20,1,17,89,73,53,48,141,35,12,122,82,16,36,144,76,3,56,113,16,0,70,70,1,0,47,15,55,0,79,1,66,26,9,5,29,37,0,11,0,9,4,0,39,30,0,0,48,18,0,0,130,6,0,3,110,34,61,6,0,0,26,1,18,24,56,93,116,86,5,32,0,0,0,0,2,0,5,8,0,0,2,5,0,0,53,34,12,3,62,13,7,23,64,72,12,20,7,74,78,16,31,100,114,20,25,132,64,0,114,112,35,41,15,199,108,0,14,81,47,1,90,39,15,44,113,112,3,28,87,63,3,106,99,41,1,8,46,0,0,68,53,4,17,72,13,0,63,7,8,0,26,0,2,13,0,0,0,11,0,28,30,17,1,13,6,0,0,4,1,74,0,4,133,5,0,28,95,15,0,27,90,44,0,39,75,0,0,113,5,2,82,67,10,10,53,72,9,14,125,0,13,39,9,9,12,38,6,49,46,39,1,45,15,23,0,11,70,16,3,21,50,6,15,157,63,23,117,70,45,118,88,63,103,48,36,5,41,96,50,1,50,106,5,7,167,13,2,55,98,0,6,52,12,6,13,65,35,1,73,6,8,23,35,39,0,27,2,0,0,15,0,3,1,0,2,42,0,23,94,13,1,71,85,43,42,182,91,33,0,0,44,2,71,153,0,13,0,11,27,82,99,52,122,147,37,41,0,123,53,0,79,6,118,0,31,104,56,42,10,0,2,0,13,1,63,23,43,17,8,18,27,4,0,0,32,3,0,1,36,8,34,118,17,91,176,43,54,49,81,63,86,22,112,41,12,50,117,7,0,1,1,7,7,28,66,15,1,2,2,12,6,9,0,64,16,0,0,3,2,18,38,70,91,7,86,115,92,63,60,70,91,99,29,108,75,3,85,131,2,0,107,47,0,32,8,33,109,0,20,80,83,3,134,28,30,72,103,86,23,93,61,22,1,33,17,61,6,31,23,4,20,4,18,17,0,5,2,0,0,0,0,26,3,33,4,84,0,0,0,1,4,8,7,13,6,2,26,37,93,114,15,3,15,55,3,2,124,17,0,84,146,40,44,1,16,3,0,0,2,1,17,23,136,2,2,54,123,15,7,8,22,13,0,64,0,70,30,63,10,115,84,63,61,109,126,77,188

B-factor: mean 72.37, std 22.31, range [30.0, 122.16]

Radius of gyration: 35.77 Å; Cα contacts (8 Å, |Δi|>4): 1776; chains: 2; bounding box: 60×55×116 Å

InterPro domains:
  IPR003439 ABC transporter-like, ATP-binding domain [PF00005] (405-552)
  IPR003439 ABC transporter-like, ATP-binding domain [PS50893] (389-603)
  IPR003593 AAA+ ATPase domain [SM00382] (413-604)
  IPR011527 ABC transporter type 1, transmembrane domain [PF06472] (27-294)
  IPR011527 ABC transporter type 1, transmembrane domain [PS50929] (40-311)
  IPR017871 ABC transporter-like, conserved site [PS00211] (524-538)
  IPR027417 P-loop containing nucleoside triphosphate hydrolase [G3DSA:3.40.50.300] (379-597)
  IPR027417 P-loop containing nucleoside triphosphate hydrolase [SSF52540] (379-598)
  IPR036640 ABC transporter type 1, transmembrane domain superfamily [G3DSA:1.20.1560.10] (23-350)
  IPR036640 ABC transporter type 1, transmembrane domain superfamily [SSF90123] (40-337)
  IPR050835 ATP-binding cassette sub-family D [PTHR11384] (12-604)

Organism: Homo sapiens (NCBI:txid9606)

GO terms:
  GO:0015420 ABC-type vitamin B12 transporter activity (F, IDA)
  GO:0005765 lysosomal membrane (C, IDA)
  GO:0009235 cobalamin metabolic process (P, IDA)
  GO:0005777 peroxisome (C, IDA)
  GO:0005789 endoplasmic reticulum membrane (C, IDA)
  GO:0005765 lysosomal membrane (C, EXP)
  GO:0015420 ABC-type vitamin B12 transporter activity (F, IMP)
  GO:0015889 cobalamin transport (P, IMP)
  GO:0009235 cobalamin metabolic process (P, IMP)
  GO:0005515 protein binding (F, IPI)
  GO:0015420 ABC-type vitamin B12 transporter activity (F, EXP)
  GO:0005765 lysosomal membrane (C, TAS)
  GO:0015889 cobalamin transport (P, TAS)
  GO:0042802 identical protein binding (F, IPI)

Foldseek 3Di:
DLFLDPVLVVLVVVLVCQLCVDPPDPQNVLLVCLLVLVVVLVVLVVVLVCLVVCQCVCVVVDDVVVVVVSVVVNVVSVVVNCVSVVVNVVSLVVSLVSSLVRNLVVVVCLCVVPCNVQCCDPPDDLQPFVVLLNPPLSSQLSVLVSVCSNLVSCLVPLLVVLVVVLCVQQNPLTCVLVVVLVVVLVVLLSVLLRVLLVLVLVLSSLVRVLVVLVVVCVVPVPVCVVVVCPVPSVVVSVVSVVSNVVSVVVNCVSCVSLVVSLVCSLPVQLCSLVVSPCCCVVPNPPPDDDPPCVPPSSVSNSVRSVSNVVSVSSVSVSSVSVSSSSSSSCNNSVSVVVSVVVSPCWFKAKAQFFDCDSPDDFGLAGGDGDIDHFQAQAEQEEDDPSCSCVVVCVSVVNDDTPDIDMDGPFDDFLATEAEADQDGDADFWFLVCRQLVVVRDPCVPPVDDDPVVLVVLLVLLPNNVVCVVQVHRDTGSVDPCNVVDDLLCSLSSVLSSCLRSQYSEYQEENSPSYDLVPRVVSSCVSCVVSRRSYRYYDDDVRCLVSHQWHFYSYDSHDGDTDRDD/DLFLDPVLVVLVVVLVCQLCVDPPDPQNVLLVCLLVLVVVLVVLVVVLVCLVVCQCVCVVVDDVVVVVVSVVVNVVSVVVNCVSVVVNVVSLVVSLVSSLVRNLVVVVCLCVVPCNVQCCDPPDDLQPFVVLLNPPLSSQLSVLVSVCSNLVSCLVPLLVVLVVVLCVQQNPLTCVLVVVLVVVLVVLLSVLLRVLLVLVLVLSSLVRVLVVLVVVCVVPVPVCVVVVCPVPSVVVSVVSVVSNVVSVVVNCVSCVSLVVSLVCSLPVQLCSLVVSPCCCVVPNPPPDDDPPCVPPSSVSNSVRSVSNVVSVSSVSVSSVSVSSSSSSSCNNSVSVVVSVVVSPCWFKAKAQFFDCDSPDDFGLAGGDGDIDHFQAQAEQEEDDPSCSCVVVCVSVVNDDTPDIDMDGPFDDFLATEAEADQDGDADFWFLVCRQLVVVRDPCVPPVDDDPVVLVVLLVLLPNNVVCVVQVHRDTGSVDPCNVVDDLLCSLSSVLSSCLRSQYSEYQEENSPSYDLVPRVVSSCVSCVVSRRSYRYYDDDVRCLVSHQWHFYSYDSHDGDTDRDD